Protein AF-0000000068752352 (afdb_homodimer)

Structure (mmCIF, N/CA/C/O backbone):
data_AF-0000000068752352-model_v1
#
loop_
_entity.id
_entity.type
_entity.pdbx_description
1 polymer '2-(3-amino-3-carboxypropyl)histidine synthase subunit 2'
#
loop_
_atom_site.group_PDB
_atom_site.id
_atom_site.type_symbol
_atom_site.label_atom_id
_atom_site.label_alt_id
_atom_site.label_comp_id
_atom_site.label_asym_id
_atom_site.label_entity_id
_atom_site.label_seq_id
_atom_site.pdbx_PDB_ins_code
_atom_site.Cartn_x
_atom_site.Cartn_y
_atom_site.Cartn_z
_atom_site.occupancy
_atom_site.B_iso_or_equiv
_atom_site.auth_seq_id
_atom_site.auth_comp_id
_atom_site.auth_asym_id
_atom_site.auth_atom_id
_atom_site.pdbx_PDB_model_num
ATOM 1 N N . MET A 1 1 ? 19.641 -20.203 23.953 1 21.56 1 MET A N 1
ATOM 2 C CA . MET A 1 1 ? 19.375 -21.297 23.031 1 21.56 1 MET A CA 1
ATOM 3 C C . MET A 1 1 ? 17.906 -21.281 22.594 1 21.56 1 MET A C 1
ATOM 5 O O . MET A 1 1 ? 17.484 -22.141 21.812 1 21.56 1 MET A O 1
ATOM 9 N N . GLU A 1 2 ? 16.922 -20.859 23.438 1 27.53 2 GLU A N 1
ATOM 10 C CA . GLU A 1 2 ? 15.484 -21.062 23.484 1 27.53 2 GLU A CA 1
ATOM 11 C C . GLU A 1 2 ? 14.797 -20.359 22.312 1 27.53 2 GLU A C 1
ATOM 13 O O . GLU A 1 2 ? 13.586 -20.5 22.125 1 27.53 2 GLU A O 1
ATOM 18 N N . SER A 1 3 ? 15.344 -19.219 21.859 1 33.84 3 SER A N 1
ATOM 19 C CA . SER A 1 3 ? 14.477 -18.312 21.094 1 33.84 3 SER A CA 1
ATOM 20 C C . SER A 1 3 ? 14.133 -18.906 19.734 1 33.84 3 SER A C 1
ATOM 22 O O . SER A 1 3 ? 13.82 -18.188 18.797 1 33.84 3 SER A O 1
ATOM 24 N N . MET A 1 4 ? 14.414 -20.188 19.562 1 35.41 4 MET A N 1
ATOM 25 C CA . MET A 1 4 ? 14.453 -20.953 18.328 1 35.41 4 MET A CA 1
ATOM 26 C C . MET A 1 4 ? 13.062 -21.062 17.703 1 35.41 4 MET A C 1
ATOM 28 O O . MET A 1 4 ? 12.93 -21.312 16.5 1 35.41 4 MET A O 1
ATOM 32 N N . PHE A 1 5 ? 12.086 -21.547 18.438 1 35.44 5 PHE A N 1
ATOM 33 C CA . PHE A 1 5 ? 10.867 -22.109 17.859 1 35.44 5 PHE A CA 1
ATOM 34 C C . PHE A 1 5 ? 9.789 -21.047 17.734 1 35.44 5 PHE A C 1
ATOM 36 O O . PHE A 1 5 ? 8.969 -20.875 18.641 1 35.44 5 PHE A O 1
ATOM 43 N N . SER A 1 6 ? 10.008 -19.984 17.031 1 40.5 6 SER A N 1
ATOM 44 C CA . SER A 1 6 ? 8.852 -19.109 16.828 1 40.5 6 SER A CA 1
ATOM 45 C C . SER A 1 6 ? 7.738 -19.844 16.094 1 40.5 6 SER A C 1
ATOM 47 O O . SER A 1 6 ? 7.996 -20.641 15.18 1 40.5 6 SER A O 1
ATOM 49 N N . SER A 1 7 ? 6.613 -19.969 16.688 1 42.12 7 SER A N 1
ATOM 50 C CA . SER A 1 7 ? 5.434 -20.562 16.062 1 42.12 7 SER A CA 1
ATOM 51 C C . SER A 1 7 ? 5.184 -19.984 14.68 1 42.12 7 SER A C 1
ATOM 53 O O . SER A 1 7 ? 5.652 -18.891 14.367 1 42.12 7 SER A O 1
ATOM 55 N N . PRO A 1 8 ? 4.695 -20.797 13.805 1 40.53 8 PRO A N 1
ATOM 56 C CA . PRO A 1 8 ? 4.395 -20.359 12.438 1 40.53 8 PRO A CA 1
ATOM 57 C C . PRO A 1 8 ? 3.645 -19.031 12.406 1 40.53 8 PRO A C 1
ATOM 59 O O . PRO A 1 8 ? 3.906 -18.188 11.539 1 40.53 8 PRO A O 1
ATOM 62 N N . ALA A 1 9 ? 2.736 -18.922 13.32 1 43.75 9 ALA A N 1
ATOM 63 C CA . ALA A 1 9 ? 2.023 -17.641 13.438 1 43.75 9 ALA A CA 1
ATOM 64 C C . ALA A 1 9 ? 2.984 -16.5 13.742 1 43.75 9 ALA A C 1
ATOM 66 O O . ALA A 1 9 ? 2.875 -15.422 13.164 1 43.75 9 ALA A O 1
ATOM 67 N N . GLU A 1 10 ? 3.801 -16.844 14.633 1 48.09 10 GLU A N 1
ATOM 68 C CA . GLU A 1 10 ? 4.82 -15.859 14.984 1 48.09 10 GLU A CA 1
ATOM 69 C C . GLU A 1 10 ? 5.758 -15.586 13.812 1 48.09 10 GLU A C 1
ATOM 71 O O . GLU A 1 10 ? 6.152 -14.445 13.57 1 48.09 10 GLU A O 1
ATOM 76 N N . ALA A 1 11 ? 5.977 -16.641 13.07 1 46.25 11 ALA A N 1
ATOM 77 C CA . ALA A 1 11 ? 6.832 -16.484 11.898 1 46.25 11 ALA A CA 1
ATOM 78 C C . ALA A 1 11 ? 6.152 -15.617 10.836 1 46.25 11 ALA A C 1
ATOM 80 O O . ALA A 1 11 ? 6.793 -14.766 10.219 1 46.25 11 ALA A O 1
ATOM 81 N N . ALA A 1 12 ? 4.883 -15.93 10.695 1 48.19 12 ALA A N 1
ATOM 82 C CA . ALA A 1 12 ? 4.113 -15.117 9.758 1 48.19 12 ALA A CA 1
ATOM 83 C C . ALA A 1 12 ? 4.07 -13.656 10.203 1 48.19 12 ALA A C 1
ATOM 85 O O . ALA A 1 12 ? 4.234 -12.75 9.391 1 48.19 12 ALA A O 1
ATOM 86 N N . LEU A 1 13 ? 3.867 -13.539 11.523 1 49.62 13 LEU A N 1
ATOM 87 C CA . LEU A 1 13 ? 3.873 -12.188 12.078 1 49.62 13 LEU A CA 1
ATOM 88 C C . LEU A 1 13 ? 5.242 -11.539 11.906 1 49.62 13 LEU A C 1
ATOM 90 O O . LEU A 1 13 ? 5.336 -10.344 11.617 1 49.62 13 LEU A O 1
ATOM 94 N N . GLN A 1 14 ? 6.188 -12.391 12.047 1 48.66 14 GLN A N 1
ATOM 95 C CA . GLN A 1 14 ? 7.551 -11.883 11.906 1 48.66 14 GLN A CA 1
ATOM 96 C C . GLN A 1 14 ? 7.848 -11.5 10.461 1 48.66 14 GLN A C 1
ATOM 98 O O . GLN A 1 14 ? 8.5 -10.484 10.203 1 48.66 14 GLN A O 1
ATOM 103 N N . ARG A 1 15 ? 7.414 -12.414 9.609 1 49.81 15 ARG A N 1
ATOM 104 C CA . ARG A 1 15 ? 7.574 -12.109 8.195 1 49.81 15 ARG A CA 1
ATOM 105 C C . ARG A 1 15 ? 6.824 -10.836 7.824 1 49.81 15 ARG A C 1
ATOM 107 O O . ARG A 1 15 ? 7.344 -9.992 7.094 1 49.81 15 ARG A O 1
ATOM 114 N N . GLU A 1 16 ? 5.637 -10.883 8.375 1 53.34 16 GLU A N 1
ATOM 115 C CA . GLU A 1 16 ? 4.82 -9.695 8.133 1 53.34 16 GLU A CA 1
ATOM 116 C C . GLU A 1 16 ? 5.48 -8.445 8.703 1 53.34 16 GLU A C 1
ATOM 118 O O . GLU A 1 16 ? 5.312 -7.348 8.164 1 53.34 16 GLU A O 1
ATOM 123 N N . ALA A 1 17 ? 6.34 -8.891 9.68 1 54.5 17 ALA A N 1
ATOM 124 C CA . ALA A 1 17 ? 6.977 -7.754 10.352 1 54.5 17 ALA A CA 1
ATOM 125 C C . ALA A 1 17 ? 8.242 -7.328 9.617 1 54.5 17 ALA A C 1
ATOM 127 O O . ALA A 1 17 ? 8.844 -6.301 9.953 1 54.5 17 ALA A O 1
ATOM 128 N N . GLY A 1 18 ? 8.609 -8.039 8.477 1 59.03 18 GLY A N 1
ATOM 129 C CA . GLY A 1 18 ? 9.789 -7.68 7.699 1 59.03 18 GLY A CA 1
ATOM 130 C C . GLY A 1 18 ? 11.086 -8.102 8.359 1 59.03 18 GLY A C 1
ATOM 131 O O . GLY A 1 18 ? 12.094 -7.395 8.273 1 59.03 18 GLY A O 1
ATOM 132 N N . VAL A 1 19 ? 11.102 -9.188 9.047 1 64.06 19 VAL A N 1
ATOM 133 C CA . VAL A 1 19 ? 12.289 -9.633 9.766 1 64.06 19 VAL A CA 1
ATOM 134 C C . VAL A 1 19 ? 13.375 -10.047 8.773 1 64.06 19 VAL A C 1
ATOM 136 O O . VAL A 1 19 ? 13.086 -10.727 7.781 1 64.06 19 VAL A O 1
ATOM 139 N N . PRO A 1 20 ? 14.516 -9.523 9.055 1 68.75 20 PRO A N 1
ATOM 140 C CA . PRO A 1 20 ? 15.625 -9.773 8.133 1 68.75 20 PRO A CA 1
ATOM 141 C C . PRO A 1 20 ? 15.906 -11.258 7.922 1 68.75 20 PRO A C 1
ATOM 143 O O . PRO A 1 20 ? 15.867 -12.039 8.875 1 68.75 20 PRO A O 1
ATOM 146 N N . GLY A 1 21 ? 15.93 -11.695 6.691 1 72.62 21 GLY A N 1
ATOM 147 C CA . GLY A 1 21 ? 16.359 -13.039 6.34 1 72.62 21 GLY A CA 1
ATOM 148 C C . GLY A 1 21 ? 17.859 -13.219 6.367 1 72.62 21 GLY A C 1
ATOM 149 O O . GLY A 1 21 ? 18.594 -12.32 6.797 1 72.62 21 GLY A O 1
ATOM 150 N N . LEU A 1 22 ? 18.328 -14.453 6.066 1 77.62 22 LEU A N 1
ATOM 151 C CA . LEU A 1 22 ? 19.766 -14.734 5.973 1 77.62 22 LEU A CA 1
ATOM 152 C C . LEU A 1 22 ? 20.391 -13.961 4.816 1 77.62 22 LEU A C 1
ATOM 154 O O . LEU A 1 22 ? 19.828 -13.906 3.721 1 77.62 22 LEU A O 1
ATOM 158 N N . LEU A 1 23 ? 21.469 -13.367 5.113 1 89.38 23 LEU A N 1
ATOM 159 C CA . LEU A 1 23 ? 22.172 -12.578 4.102 1 89.38 23 LEU A CA 1
ATOM 160 C C . LEU A 1 23 ? 22.969 -13.484 3.166 1 89.38 23 LEU A C 1
ATOM 162 O O . LEU A 1 23 ? 23.562 -14.469 3.607 1 89.38 23 LEU A O 1
ATOM 166 N N . THR A 1 24 ? 22.969 -13.148 1.933 1 92.31 24 THR A N 1
ATOM 167 C CA . THR A 1 24 ? 23.797 -13.828 0.951 1 92.31 24 THR A CA 1
ATOM 168 C C . THR A 1 24 ? 25.234 -13.328 1.021 1 92.31 24 THR A C 1
ATOM 170 O O . THR A 1 24 ? 25.484 -12.117 0.984 1 92.31 24 THR A O 1
ATOM 173 N N . PRO A 1 25 ? 26.203 -14.297 1.158 1 92.69 25 PRO A N 1
ATOM 174 C CA . PRO A 1 25 ? 27.609 -13.867 1.105 1 92.69 25 PRO A CA 1
ATOM 175 C C . PRO A 1 25 ? 27.938 -13.102 -0.175 1 92.69 25 PRO A C 1
ATOM 177 O O . PRO A 1 25 ? 27.438 -13.445 -1.25 1 92.69 25 PRO A O 1
ATOM 180 N N . LEU A 1 26 ? 28.812 -12.156 -0.07 1 91.62 26 LEU A N 1
ATOM 181 C CA . LEU A 1 26 ? 29.125 -11.219 -1.146 1 91.62 26 LEU A CA 1
ATOM 182 C C . LEU A 1 26 ? 29.609 -11.953 -2.389 1 91.62 26 LEU A C 1
ATOM 184 O O . LEU A 1 26 ? 29.172 -11.656 -3.504 1 91.62 26 LEU A O 1
ATOM 188 N N . PRO A 1 27 ? 30.406 -12.969 -2.201 1 93.19 27 PRO A N 1
ATOM 189 C CA . PRO A 1 27 ? 30.906 -13.656 -3.389 1 93.19 27 PRO A CA 1
ATOM 190 C C . PRO A 1 27 ? 29.828 -14.43 -4.133 1 93.19 27 PRO A C 1
ATOM 192 O O . PRO A 1 27 ? 29.984 -14.75 -5.312 1 93.19 27 PRO A O 1
ATOM 195 N N . ASP A 1 28 ? 28.734 -14.68 -3.498 1 94.94 28 ASP A N 1
ATOM 196 C CA . ASP A 1 28 ? 27.688 -15.508 -4.09 1 94.94 28 ASP A CA 1
ATOM 197 C C . ASP A 1 28 ? 26.578 -14.641 -4.68 1 94.94 28 ASP A C 1
ATOM 199 O O . ASP A 1 28 ? 25.641 -15.156 -5.309 1 94.94 28 ASP A O 1
ATOM 203 N N . LEU A 1 29 ? 26.609 -13.352 -4.527 1 95.5 29 LEU A N 1
ATOM 204 C CA . LEU A 1 29 ? 25.531 -12.445 -4.918 1 95.5 29 LEU A CA 1
ATOM 205 C C . LEU A 1 29 ? 25.266 -12.531 -6.418 1 95.5 29 LEU A C 1
ATOM 207 O O . LEU A 1 29 ? 24.125 -12.594 -6.848 1 95.5 29 LEU A O 1
ATOM 211 N N . ASP A 1 30 ? 26.359 -12.633 -7.18 1 96.06 30 ASP A N 1
ATOM 212 C CA . ASP A 1 30 ? 26.219 -12.648 -8.633 1 96.06 30 ASP A CA 1
ATOM 213 C C . ASP A 1 30 ? 25.453 -13.891 -9.102 1 96.06 30 ASP A C 1
ATOM 215 O O . ASP A 1 30 ? 24.594 -13.797 -9.969 1 96.06 30 ASP A O 1
ATOM 219 N N . ARG A 1 31 ? 25.797 -14.938 -8.523 1 94.62 31 ARG A N 1
ATOM 220 C CA . ARG A 1 31 ? 25.172 -16.203 -8.906 1 94.62 31 ARG A CA 1
ATOM 221 C C . ARG A 1 31 ? 23.719 -16.25 -8.422 1 94.62 31 ARG A C 1
ATOM 223 O O . ARG A 1 31 ? 22.812 -16.547 -9.203 1 94.62 31 ARG A O 1
ATOM 230 N N . VAL A 1 32 ? 23.469 -15.891 -7.172 1 94.75 32 VAL A N 1
ATOM 231 C CA . VAL A 1 32 ? 22.172 -16.031 -6.523 1 94.75 32 VAL A CA 1
ATOM 232 C C . VAL A 1 32 ? 21.156 -15.094 -7.172 1 94.75 32 VAL A C 1
ATOM 234 O O . VAL A 1 32 ? 20 -15.469 -7.391 1 94.75 32 VAL A O 1
ATOM 237 N N . TYR A 1 33 ? 21.656 -13.922 -7.555 1 97.38 33 TYR A N 1
ATOM 238 C CA . TYR A 1 33 ? 20.75 -12.914 -8.094 1 97.38 33 TYR A CA 1
ATOM 239 C C . TYR A 1 33 ? 20.906 -12.781 -9.602 1 97.38 33 TYR A C 1
ATOM 241 O O . TYR A 1 33 ? 20.312 -11.891 -10.219 1 97.38 33 TYR A O 1
ATOM 249 N N . GLU A 1 34 ? 21.703 -13.633 -10.234 1 97.31 34 GLU A N 1
ATOM 250 C CA . GLU A 1 34 ? 21.906 -13.648 -11.688 1 97.31 34 GLU A CA 1
ATOM 251 C C . GLU A 1 34 ? 22.25 -12.258 -12.211 1 97.31 34 GLU A C 1
ATOM 253 O O . GLU A 1 34 ? 21.656 -11.789 -13.18 1 97.31 34 GLU A O 1
ATOM 258 N N . LEU A 1 35 ? 23.188 -11.641 -11.602 1 98.06 35 LEU A N 1
ATOM 259 C CA . LEU A 1 35 ? 23.438 -10.227 -11.828 1 98.06 35 LEU A CA 1
ATOM 260 C C . LEU A 1 35 ? 23.969 -9.984 -13.234 1 98.06 35 LEU A C 1
ATOM 262 O O . LEU A 1 35 ? 23.703 -8.945 -13.844 1 98.06 35 LEU A O 1
ATOM 266 N N . GLU A 1 36 ? 24.703 -10.922 -13.852 1 97.38 36 GLU A N 1
ATOM 267 C CA . GLU A 1 36 ? 25.188 -10.766 -15.219 1 97.38 36 GLU A CA 1
ATOM 268 C C . GLU A 1 36 ? 24.016 -10.703 -16.203 1 97.38 36 GLU A C 1
ATOM 270 O O . GLU A 1 36 ? 23.984 -9.844 -17.078 1 97.38 36 GLU A O 1
ATOM 275 N N . ARG A 1 37 ? 23.109 -11.586 -16.031 1 97 37 ARG A N 1
ATOM 276 C CA . ARG A 1 37 ? 21.938 -11.617 -16.891 1 97 37 ARG A CA 1
ATOM 277 C C . ARG A 1 37 ? 21.094 -10.352 -16.719 1 97 37 ARG A C 1
ATOM 279 O O . ARG A 1 37 ? 20.641 -9.758 -17.703 1 97 37 ARG A O 1
ATOM 286 N N . VAL A 1 38 ? 20.891 -9.977 -15.477 1 97.75 38 VAL A N 1
ATOM 287 C CA . VAL A 1 38 ? 20.094 -8.789 -15.156 1 97.75 38 VAL A CA 1
ATOM 288 C C . VAL A 1 38 ? 20.75 -7.547 -15.742 1 97.75 38 VAL A C 1
ATOM 290 O O . VAL A 1 38 ? 20.078 -6.707 -16.344 1 97.75 38 VAL A O 1
ATOM 293 N N . ALA A 1 39 ? 22.062 -7.484 -15.594 1 98.06 39 ALA A N 1
ATOM 294 C CA . ALA A 1 39 ? 22.797 -6.352 -16.156 1 98.06 39 ALA A CA 1
ATOM 295 C C . ALA A 1 39 ? 22.641 -6.297 -17.672 1 98.06 39 ALA A C 1
ATOM 297 O O . ALA A 1 39 ? 22.484 -5.215 -18.25 1 98.06 39 ALA A O 1
ATOM 298 N N . GLY A 1 40 ? 22.734 -7.434 -18.297 1 97.38 40 GLY A N 1
ATOM 299 C CA . GLY A 1 40 ? 22.516 -7.492 -19.734 1 97.38 40 GLY A CA 1
ATOM 300 C C . GLY A 1 40 ? 21.141 -6.996 -20.141 1 97.38 40 GLY A C 1
ATOM 301 O O . GLY A 1 40 ? 21.016 -6.23 -21.109 1 97.38 40 GLY A O 1
ATOM 302 N N . PHE A 1 41 ? 20.141 -7.344 -19.422 1 96.06 41 PHE A N 1
ATOM 303 C CA . PHE A 1 41 ? 18.766 -6.914 -19.641 1 96.06 41 PHE A CA 1
ATOM 304 C C . PHE A 1 41 ? 18.656 -5.395 -19.562 1 96.06 41 PHE A C 1
ATOM 306 O O . PHE A 1 41 ? 18.047 -4.762 -20.422 1 96.06 41 PHE A O 1
ATOM 313 N N . ILE A 1 42 ? 19.25 -4.816 -18.547 1 97.38 42 ILE A N 1
ATOM 314 C CA . ILE A 1 42 ? 19.203 -3.381 -18.297 1 97.38 42 ILE A CA 1
ATOM 315 C C . ILE A 1 42 ? 19.938 -2.641 -19.422 1 97.38 42 ILE A C 1
ATOM 317 O O . ILE A 1 42 ? 19.422 -1.654 -19.953 1 97.38 42 ILE A O 1
ATOM 321 N N . ARG A 1 43 ? 21.062 -3.127 -19.844 1 96.88 43 ARG A N 1
ATOM 322 C CA . ARG A 1 43 ? 21.875 -2.496 -20.875 1 96.88 43 ARG A CA 1
ATOM 323 C C . ARG A 1 43 ? 21.188 -2.566 -22.234 1 96.88 43 ARG A C 1
ATOM 325 O O . ARG A 1 43 ? 21.188 -1.59 -22.984 1 96.88 43 ARG A O 1
ATOM 332 N N . ASP A 1 44 ? 20.609 -3.686 -22.5 1 95.31 44 ASP A N 1
ATOM 333 C CA . ASP A 1 44 ? 19.922 -3.879 -23.781 1 95.31 44 ASP A CA 1
ATOM 334 C C . ASP A 1 44 ? 18.766 -2.9 -23.938 1 95.31 44 ASP A C 1
ATOM 336 O O . ASP A 1 44 ? 18.5 -2.414 -25.031 1 95.31 44 ASP A O 1
ATOM 340 N N . LEU A 1 45 ? 18.125 -2.57 -22.828 1 93.94 45 LEU A N 1
ATOM 341 C CA . LEU A 1 45 ? 16.984 -1.671 -22.844 1 93.94 45 LEU A CA 1
ATOM 342 C C . LEU A 1 45 ? 17.422 -0.215 -22.781 1 93.94 45 LEU A C 1
ATOM 344 O O . LEU A 1 45 ? 16.656 0.692 -23.094 1 93.94 45 LEU A O 1
ATOM 348 N N . GLY A 1 46 ? 18.625 -0.031 -22.281 1 95.19 46 GLY A N 1
ATOM 349 C CA . GLY A 1 46 ? 19.141 1.325 -22.141 1 95.19 46 GLY A CA 1
ATOM 350 C C . GLY A 1 46 ? 18.438 2.107 -21.047 1 95.19 46 GLY A C 1
ATOM 351 O O . GLY A 1 46 ? 18.172 3.303 -21.203 1 95.19 46 GLY A O 1
ATOM 352 N N . CYS A 1 47 ? 18.109 1.437 -19.984 1 94.75 47 CYS A N 1
ATOM 353 C CA . CYS A 1 47 ? 17.375 2.064 -18.891 1 94.75 47 CYS A CA 1
ATOM 354 C C . CYS A 1 47 ? 18.297 2.893 -18.016 1 94.75 47 CYS A C 1
ATOM 356 O O . CYS A 1 47 ? 19.391 2.443 -17.656 1 94.75 47 CYS A O 1
ATOM 358 N N . GLU A 1 48 ? 17.844 4.035 -17.656 1 95.31 48 GLU A N 1
ATOM 359 C CA . GLU A 1 48 ? 18.594 4.887 -16.734 1 95.31 48 GLU A CA 1
ATOM 360 C C . GLU A 1 48 ? 18.156 4.676 -15.297 1 95.31 48 GLU A C 1
ATOM 362 O O . GLU A 1 48 ? 18.922 4.898 -14.367 1 95.31 48 GLU A O 1
ATOM 367 N N . ARG A 1 49 ? 16.953 4.309 -15.172 1 95.31 49 ARG A N 1
ATOM 368 C CA . ARG A 1 49 ? 16.344 4.078 -13.867 1 95.31 49 ARG A CA 1
ATOM 369 C C . ARG A 1 49 ? 15.672 2.715 -13.805 1 95.31 49 ARG A C 1
ATOM 371 O O . ARG A 1 49 ? 14.828 2.396 -14.648 1 95.31 49 ARG A O 1
ATOM 378 N N . VAL A 1 50 ? 16.062 1.978 -12.797 1 97.56 50 VAL A N 1
ATOM 379 C CA . VAL A 1 50 ? 15.57 0.608 -12.711 1 97.56 50 VAL A CA 1
ATOM 380 C C . VAL A 1 50 ? 15.055 0.334 -11.305 1 97.56 50 VAL A C 1
ATOM 382 O O . VAL A 1 50 ? 15.695 0.702 -10.312 1 97.56 50 VAL A O 1
ATOM 385 N N . ALA A 1 51 ? 13.875 -0.276 -11.211 1 97.31 51 ALA A N 1
ATOM 386 C CA . ALA A 1 51 ? 13.328 -0.689 -9.922 1 97.31 51 ALA A CA 1
ATOM 387 C C . ALA A 1 51 ? 13.719 -2.127 -9.594 1 97.31 51 ALA A C 1
ATOM 389 O O . ALA A 1 51 ? 13.641 -3.01 -10.453 1 97.31 51 ALA A O 1
ATOM 390 N N . LEU A 1 52 ? 14.219 -2.305 -8.398 1 98.19 52 LEU A N 1
ATOM 391 C CA . LEU A 1 52 ? 14.523 -3.629 -7.871 1 98.19 52 LEU A CA 1
ATOM 392 C C . LEU A 1 52 ? 13.516 -4.027 -6.797 1 98.19 52 LEU A C 1
ATOM 394 O O . LEU A 1 52 ? 13.484 -3.428 -5.719 1 98.19 52 LEU A O 1
ATOM 398 N N . GLN A 1 53 ? 12.719 -5.004 -7.082 1 96.81 53 GLN A N 1
ATOM 399 C CA . GLN A 1 53 ? 11.68 -5.434 -6.141 1 96.81 53 GLN A CA 1
ATOM 400 C C . GLN A 1 53 ? 12.125 -6.672 -5.367 1 96.81 53 GLN A C 1
ATOM 402 O O . GLN A 1 53 ? 12.508 -7.68 -5.965 1 96.81 53 GLN A O 1
ATOM 407 N N . PHE A 1 54 ? 12.047 -6.57 -4.039 1 95.38 54 PHE A N 1
ATOM 408 C CA . PHE A 1 54 ? 12.461 -7.656 -3.162 1 95.38 54 PHE A CA 1
ATOM 409 C C . PHE A 1 54 ? 11.328 -8.07 -2.236 1 95.38 54 PHE A C 1
ATOM 411 O O . PHE A 1 54 ? 10.578 -7.223 -1.738 1 95.38 54 PHE A O 1
ATOM 418 N N . PRO A 1 55 ? 11.18 -9.375 -2.045 1 92.25 55 PRO A N 1
ATOM 419 C CA . PRO A 1 55 ? 10.375 -9.789 -0.898 1 92.25 55 PRO A CA 1
ATOM 420 C C . PRO A 1 55 ? 11.055 -9.5 0.438 1 92.25 55 PRO A C 1
ATOM 422 O O . PRO A 1 55 ? 12.25 -9.195 0.473 1 92.25 55 PRO A O 1
ATOM 425 N N . ASP A 1 56 ? 10.344 -9.586 1.494 1 88.06 56 ASP A N 1
ATOM 426 C CA . ASP A 1 56 ? 10.852 -9.266 2.822 1 88.06 56 ASP A CA 1
ATOM 427 C C . ASP A 1 56 ? 12.094 -10.094 3.152 1 88.06 56 ASP A C 1
ATOM 429 O O . ASP A 1 56 ? 13.07 -9.57 3.688 1 88.06 56 ASP A O 1
ATOM 433 N N . GLN A 1 57 ? 12.133 -11.336 2.727 1 88.06 57 GLN A N 1
ATOM 434 C CA . GLN A 1 57 ? 13.188 -12.273 3.105 1 88.06 57 GLN A CA 1
ATOM 435 C C . GLN A 1 57 ? 14.5 -11.945 2.404 1 88.06 57 GLN A C 1
ATOM 437 O O . GLN A 1 57 ? 15.562 -12.391 2.826 1 88.06 57 GLN A O 1
ATOM 442 N N . LEU A 1 58 ? 14.375 -11.148 1.363 1 92.69 58 LEU A N 1
ATOM 443 C CA . LEU A 1 58 ? 15.578 -10.859 0.586 1 92.69 58 LEU A CA 1
ATOM 444 C C . LEU A 1 58 ? 15.969 -9.391 0.716 1 92.69 58 LEU A C 1
ATOM 446 O O . LEU A 1 58 ? 16.922 -8.938 0.081 1 92.69 58 LEU A O 1
ATOM 450 N N . LEU A 1 59 ? 15.281 -8.625 1.53 1 92.69 59 LEU A N 1
ATOM 451 C CA . LEU A 1 59 ? 15.508 -7.191 1.649 1 92.69 59 LEU A CA 1
ATOM 452 C C . LEU A 1 59 ? 16.906 -6.902 2.172 1 92.69 59 LEU A C 1
ATOM 454 O O . LEU A 1 59 ? 17.5 -5.875 1.83 1 92.69 59 LEU A O 1
ATOM 458 N N . GLY A 1 60 ? 17.438 -7.816 2.922 1 92.56 60 GLY A N 1
ATOM 459 C CA . GLY A 1 60 ? 18.766 -7.633 3.484 1 92.56 60 GLY A CA 1
ATOM 460 C C . GLY A 1 60 ? 19.844 -7.547 2.43 1 92.56 60 GLY A C 1
ATOM 461 O O . GLY A 1 60 ? 20.891 -6.922 2.65 1 92.56 60 GLY A O 1
ATOM 462 N N . ASP A 1 61 ? 19.641 -8.109 1.274 1 95.38 61 ASP A N 1
ATOM 463 C CA . ASP A 1 61 ? 20.625 -8.141 0.201 1 95.38 61 ASP A CA 1
ATOM 464 C C . ASP A 1 61 ? 20.438 -6.969 -0.759 1 95.38 61 ASP A C 1
ATOM 466 O O . ASP A 1 61 ? 21.219 -6.773 -1.682 1 95.38 61 ASP A O 1
ATOM 470 N N . ALA A 1 62 ? 19.406 -6.18 -0.574 1 95.94 62 ALA A N 1
ATOM 471 C CA . ALA A 1 62 ? 18.938 -5.223 -1.571 1 95.94 62 ALA A CA 1
ATOM 472 C C . ALA A 1 62 ? 20 -4.172 -1.868 1 95.94 62 ALA A C 1
ATOM 474 O O . ALA A 1 62 ? 20.266 -3.861 -3.031 1 95.94 62 ALA A O 1
ATOM 475 N N . VAL A 1 63 ? 20.625 -3.701 -0.841 1 94.12 63 VAL A N 1
ATOM 476 C CA . VAL A 1 63 ? 21.594 -2.631 -1.014 1 94.12 63 VAL A CA 1
ATOM 477 C C . VAL A 1 63 ? 22.812 -3.158 -1.771 1 94.12 63 VAL A C 1
ATOM 479 O O . VAL A 1 63 ? 23.312 -2.508 -2.695 1 94.12 63 VAL A O 1
ATOM 482 N N . ALA A 1 64 ? 23.281 -4.32 -1.364 1 94.81 64 ALA A N 1
ATOM 483 C CA . ALA A 1 64 ? 24.438 -4.914 -2.027 1 94.81 64 ALA A CA 1
ATOM 484 C C . ALA A 1 64 ? 24.141 -5.191 -3.5 1 94.81 64 ALA A C 1
ATOM 486 O O . ALA A 1 64 ? 24.984 -4.922 -4.367 1 94.81 64 ALA A O 1
ATOM 487 N N . VAL A 1 65 ? 22.984 -5.688 -3.799 1 97.25 65 VAL A N 1
ATOM 488 C CA . VAL A 1 65 ? 22.578 -5.988 -5.168 1 97.25 65 VAL A CA 1
ATOM 489 C C . VAL A 1 65 ? 22.469 -4.691 -5.969 1 97.25 65 VAL A C 1
ATOM 491 O O . VAL A 1 65 ? 22.969 -4.605 -7.094 1 97.25 65 VAL A O 1
ATOM 494 N N . ALA A 1 66 ? 21.828 -3.695 -5.391 1 96.62 66 ALA A N 1
ATOM 495 C CA . ALA A 1 66 ? 21.672 -2.4 -6.047 1 96.62 66 ALA A CA 1
ATOM 496 C C . ALA A 1 66 ? 23.031 -1.783 -6.375 1 96.62 66 ALA A C 1
ATOM 498 O O . ALA A 1 66 ? 23.25 -1.293 -7.484 1 96.62 66 ALA A O 1
ATOM 499 N N . ALA A 1 67 ? 23.906 -1.833 -5.41 1 94.12 67 ALA A N 1
ATOM 500 C CA . ALA A 1 67 ? 25.234 -1.259 -5.594 1 94.12 67 ALA A CA 1
ATOM 501 C C . ALA A 1 67 ? 25.969 -1.939 -6.746 1 94.12 67 ALA A C 1
ATOM 503 O O . ALA A 1 67 ? 26.578 -1.269 -7.59 1 94.12 67 ALA A O 1
ATOM 504 N N . ARG A 1 68 ? 25.922 -3.268 -6.781 1 96.38 68 ARG A N 1
ATOM 505 C CA . ARG A 1 68 ? 26.594 -4.031 -7.832 1 96.38 68 ARG A CA 1
ATOM 506 C C . ARG A 1 68 ? 26.016 -3.703 -9.203 1 96.38 68 ARG A C 1
ATOM 508 O O . ARG A 1 68 ? 26.75 -3.541 -10.172 1 96.38 68 ARG A O 1
ATOM 515 N N . LEU A 1 69 ? 24.719 -3.578 -9.289 1 97.62 69 LEU A N 1
ATOM 516 C CA . LEU A 1 69 ? 24.062 -3.301 -10.562 1 97.62 69 LEU A CA 1
ATOM 517 C C . LEU A 1 69 ? 24.344 -1.874 -11.023 1 97.62 69 LEU A C 1
ATOM 519 O O . LEU A 1 69 ? 24.516 -1.623 -12.219 1 97.62 69 LEU A O 1
ATOM 523 N N . GLU A 1 70 ? 24.375 -0.952 -10.062 1 95.75 70 GLU A N 1
ATOM 524 C CA . GLU A 1 70 ? 24.703 0.426 -10.414 1 95.75 70 GLU A CA 1
ATOM 525 C C . GLU A 1 70 ? 26.125 0.528 -10.961 1 95.75 70 GLU A C 1
ATOM 527 O O . GLU A 1 70 ? 26.375 1.227 -11.945 1 95.75 70 GLU A O 1
ATOM 532 N N . GLU A 1 71 ? 26.984 -0.153 -10.359 1 94.56 71 GLU A N 1
ATOM 533 C CA . GLU A 1 71 ? 28.375 -0.153 -10.789 1 94.56 71 GLU A CA 1
ATOM 534 C C . GLU A 1 71 ? 28.531 -0.75 -12.18 1 94.56 71 GLU A C 1
ATOM 536 O O . GLU A 1 71 ? 29.266 -0.224 -13.016 1 94.56 71 GLU A O 1
ATOM 541 N N . THR A 1 72 ? 27.828 -1.78 -12.422 1 96.12 72 THR A N 1
ATOM 542 C CA . THR A 1 72 ? 28 -2.539 -13.656 1 96.12 72 THR A CA 1
ATOM 543 C C . THR A 1 72 ? 27.25 -1.874 -14.805 1 96.12 72 THR A C 1
ATOM 545 O O . THR A 1 72 ? 27.703 -1.917 -15.953 1 96.12 72 THR A O 1
ATOM 548 N N . THR A 1 73 ? 26.125 -1.177 -14.555 1 97.06 73 THR A N 1
ATOM 549 C CA . THR A 1 73 ? 25.281 -0.695 -15.641 1 97.06 73 THR A CA 1
ATOM 550 C C . THR A 1 73 ? 25.312 0.829 -15.719 1 97.06 73 THR A C 1
ATOM 552 O O . THR A 1 73 ? 24.969 1.409 -16.75 1 97.06 73 THR A O 1
ATOM 555 N N . GLY A 1 74 ? 25.625 1.468 -14.594 1 94.88 74 GLY A N 1
ATOM 556 C CA . GLY A 1 74 ? 25.562 2.92 -14.531 1 94.88 74 GLY A CA 1
ATOM 557 C C . GLY A 1 74 ? 24.172 3.449 -14.289 1 94.88 74 GLY A C 1
ATOM 558 O O . GLY A 1 74 ? 23.969 4.652 -14.109 1 94.88 74 GLY A O 1
ATOM 559 N N . SER A 1 75 ? 23.219 2.6 -14.289 1 95.94 75 SER A N 1
ATOM 560 C CA . SER A 1 75 ? 21.828 2.988 -14.07 1 95.94 75 SER A CA 1
ATOM 561 C C . SER A 1 75 ? 21.547 3.215 -12.594 1 95.94 75 SER A C 1
ATOM 563 O O . SER A 1 75 ? 22.203 2.627 -11.727 1 95.94 75 SER A O 1
ATOM 565 N N . LYS A 1 76 ? 20.578 4.051 -12.273 1 92.88 76 LYS A N 1
ATOM 566 C CA . LYS A 1 76 ? 20.156 4.273 -10.898 1 92.88 76 LYS A CA 1
ATOM 567 C C . LYS A 1 76 ? 19.125 3.236 -10.461 1 92.88 76 LYS A C 1
ATOM 569 O O . LYS A 1 76 ? 18.234 2.889 -11.234 1 92.88 76 LYS A O 1
ATOM 574 N N . MET A 1 77 ? 19.391 2.773 -9.258 1 96 77 MET A N 1
ATOM 575 C CA . MET A 1 77 ? 18.516 1.71 -8.75 1 96 77 MET A CA 1
ATOM 576 C C . MET A 1 77 ? 17.562 2.242 -7.691 1 96 77 MET A C 1
ATOM 578 O O . MET A 1 77 ? 17.938 3.078 -6.867 1 96 77 MET A O 1
ATOM 582 N N . PHE A 1 78 ? 16.359 1.747 -7.75 1 95.06 78 PHE A N 1
ATOM 583 C CA . PHE A 1 78 ? 15.328 2.012 -6.758 1 95.06 78 PHE A CA 1
ATOM 584 C C . PHE A 1 78 ? 14.844 0.714 -6.121 1 95.06 78 PHE A C 1
ATOM 586 O O . PHE A 1 78 ? 14.422 -0.207 -6.82 1 95.06 78 PHE A O 1
ATOM 593 N N . ILE A 1 79 ? 14.883 0.67 -4.84 1 96.12 79 ILE A N 1
ATOM 594 C CA . ILE A 1 79 ? 14.539 -0.565 -4.145 1 96.12 79 ILE A CA 1
ATOM 595 C C . ILE A 1 79 ? 13.07 -0.53 -3.73 1 96.12 79 ILE A C 1
ATOM 597 O O . ILE A 1 79 ? 12.641 0.385 -3.023 1 96.12 79 ILE A O 1
ATOM 601 N N . LEU A 1 80 ? 12.312 -1.468 -4.18 1 94.75 80 LEU A N 1
ATOM 602 C CA . LEU A 1 80 ? 10.914 -1.67 -3.801 1 94.75 80 LEU A CA 1
ATOM 603 C C . LEU A 1 80 ? 10.781 -2.848 -2.842 1 94.75 80 LEU A C 1
ATOM 605 O O . LEU A 1 80 ? 11.258 -3.947 -3.129 1 94.75 80 LEU A O 1
ATOM 609 N N . GLY A 1 81 ? 10.172 -2.625 -1.722 1 91.56 81 GLY A N 1
ATOM 610 C CA . GLY A 1 81 ? 9.977 -3.672 -0.731 1 91.56 81 GLY A CA 1
ATOM 611 C C . GLY A 1 81 ? 8.625 -3.594 -0.04 1 91.56 81 GLY A C 1
ATOM 612 O O . GLY A 1 81 ? 8.484 -4.016 1.11 1 91.56 81 GLY A O 1
ATOM 613 N N . ASP A 1 82 ? 7.645 -2.924 -0.703 1 83.31 82 ASP A N 1
ATOM 614 C CA . ASP A 1 82 ? 6.289 -2.869 -0.158 1 83.31 82 ASP A CA 1
ATOM 615 C C . ASP A 1 82 ? 5.566 -4.203 -0.348 1 83.31 82 ASP A C 1
ATOM 617 O O . ASP A 1 82 ? 5.363 -4.648 -1.479 1 83.31 82 ASP A O 1
ATOM 621 N N . THR A 1 83 ? 5.145 -4.77 0.737 1 76.06 83 THR A N 1
ATOM 622 C CA . THR A 1 83 ? 4.527 -6.09 0.659 1 76.06 83 THR A CA 1
ATOM 623 C C . THR A 1 83 ? 3.084 -6.039 1.154 1 76.06 83 THR A C 1
ATOM 625 O O . THR A 1 83 ? 2.549 -7.043 1.628 1 76.06 83 THR A O 1
ATOM 628 N N . ALA A 1 84 ? 2.455 -4.852 1.039 1 72 84 ALA A N 1
ATOM 629 C CA . ALA A 1 84 ? 1.076 -4.68 1.488 1 72 84 ALA A CA 1
ATOM 630 C C . ALA A 1 84 ? 0.141 -5.648 0.77 1 72 84 ALA A C 1
ATOM 632 O O . ALA A 1 84 ? -0.812 -6.156 1.365 1 72 84 ALA A O 1
ATOM 633 N N . TYR A 1 85 ? 0.417 -5.941 -0.418 1 71.25 85 TYR A N 1
ATOM 634 C CA . TYR A 1 85 ? -0.419 -6.836 -1.209 1 71.25 85 TYR A CA 1
ATOM 635 C C . TYR A 1 85 ? 0.334 -8.117 -1.565 1 71.25 85 TYR A C 1
ATOM 637 O O . TYR A 1 85 ? 0.04 -8.75 -2.578 1 71.25 85 TYR A O 1
ATOM 645 N N . GLY A 1 86 ? 1.39 -8.414 -0.783 1 77.69 86 GLY A N 1
ATOM 646 C CA . GLY A 1 86 ? 2.252 -9.547 -1.096 1 77.69 86 GLY A CA 1
ATOM 647 C C . GLY A 1 86 ? 3.471 -9.156 -1.912 1 77.69 86 GLY A C 1
ATOM 648 O O . GLY A 1 86 ? 3.631 -7.992 -2.281 1 77.69 86 GLY A O 1
ATOM 649 N N . SER A 1 87 ? 4.312 -10.117 -2.133 1 85.94 87 SER A N 1
ATOM 650 C CA . SER A 1 87 ? 5.551 -9.789 -2.836 1 85.94 87 SER A CA 1
ATOM 651 C C . SER A 1 87 ? 5.652 -10.547 -4.156 1 85.94 87 SER A C 1
ATOM 653 O O . SER A 1 87 ? 6.613 -10.367 -4.906 1 85.94 87 SER A O 1
ATOM 655 N N . CYS A 1 88 ? 4.676 -11.312 -4.484 1 91.19 88 CYS A N 1
ATOM 656 C CA . CYS A 1 88 ? 4.766 -12.141 -5.68 1 91.19 88 CYS A CA 1
ATOM 657 C C . CYS A 1 88 ? 4.344 -11.359 -6.918 1 91.19 88 CYS A C 1
ATOM 659 O O . CYS A 1 88 ? 4.742 -11.688 -8.039 1 91.19 88 CYS A O 1
ATOM 661 N N . CYS A 1 89 ? 3.49 -10.344 -6.734 1 91.81 89 CYS A N 1
ATOM 662 C CA . CYS A 1 89 ? 3.074 -9.508 -7.859 1 91.81 89 CYS A CA 1
ATOM 663 C C . CYS A 1 89 ? 4.129 -8.453 -8.18 1 91.81 89 CYS A C 1
ATOM 665 O O . CYS A 1 89 ? 4.812 -7.965 -7.277 1 91.81 89 CYS A O 1
ATOM 667 N N . MET A 1 90 ? 4.188 -8.141 -9.453 1 91.62 90 MET A N 1
ATOM 668 C CA . MET A 1 90 ? 5.035 -7.012 -9.836 1 91.62 90 MET A CA 1
ATOM 669 C C . MET A 1 90 ? 4.469 -5.699 -9.305 1 91.62 90 MET A C 1
ATOM 671 O O . MET A 1 90 ? 3.283 -5.414 -9.484 1 91.62 90 MET A O 1
ATOM 675 N N . ASP A 1 91 ? 5.293 -5.012 -8.68 1 90.31 91 ASP A N 1
ATOM 676 C CA . ASP A 1 91 ? 4.871 -3.705 -8.188 1 90.31 91 ASP A CA 1
ATOM 677 C C . ASP A 1 91 ? 5.07 -2.627 -9.25 1 90.31 91 ASP A C 1
ATOM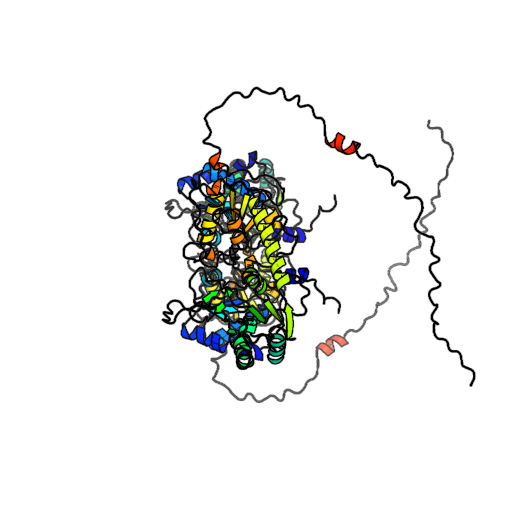 679 O O . ASP A 1 91 ? 5.875 -1.712 -9.07 1 90.31 91 ASP A O 1
ATOM 683 N N . VAL A 1 92 ? 4.297 -2.672 -10.312 1 89.25 92 VAL A N 1
ATOM 684 C CA . VAL A 1 92 ? 4.438 -1.758 -11.445 1 89.25 92 VAL A CA 1
ATOM 685 C C . VAL A 1 92 ? 4.043 -0.346 -11.016 1 89.25 92 VAL A C 1
ATOM 687 O O . VAL A 1 92 ? 4.566 0.638 -11.547 1 89.25 92 VAL A O 1
ATOM 690 N N . LEU A 1 93 ? 3.143 -0.247 -10.07 1 84.06 93 LEU A N 1
ATOM 691 C CA . LEU A 1 93 ? 2.738 1.071 -9.594 1 84.06 93 LEU A CA 1
ATOM 692 C C . LEU A 1 93 ? 3.873 1.746 -8.828 1 84.06 93 LEU A C 1
ATOM 694 O O . LEU A 1 93 ? 4.156 2.926 -9.047 1 84.06 93 LEU A O 1
ATOM 698 N N . GLY A 1 94 ? 4.473 0.947 -7.949 1 86.5 94 GLY A N 1
ATOM 699 C CA . GLY A 1 94 ? 5.629 1.473 -7.242 1 86.5 94 GLY A CA 1
ATOM 700 C C . GLY A 1 94 ? 6.766 1.866 -8.172 1 86.5 94 GLY A C 1
ATOM 701 O O . GLY A 1 94 ? 7.402 2.902 -7.977 1 86.5 94 GLY A O 1
ATOM 702 N N . ALA A 1 95 ? 7.012 1.073 -9.156 1 91.06 95 ALA A N 1
ATOM 703 C CA . ALA A 1 95 ? 8.055 1.367 -10.133 1 91.06 95 ALA A CA 1
ATOM 704 C C . ALA A 1 95 ? 7.75 2.656 -10.891 1 91.06 95 ALA A C 1
ATOM 706 O O . ALA A 1 95 ? 8.641 3.484 -11.102 1 91.06 95 ALA A O 1
ATOM 707 N N . GLU A 1 96 ? 6.535 2.783 -11.258 1 86.56 96 GLU A N 1
ATOM 708 C CA . GLU A 1 96 ? 6.121 3.984 -11.977 1 86.56 96 GLU A CA 1
ATOM 709 C C . GLU A 1 96 ? 6.305 5.234 -11.117 1 86.56 96 GLU A C 1
ATOM 711 O O . GLU A 1 96 ? 6.77 6.266 -11.609 1 86.56 96 GLU A O 1
ATOM 716 N N . GLN A 1 97 ? 5.953 5.113 -9.93 1 81.5 97 GLN A N 1
ATOM 717 C CA . GLN A 1 97 ? 6.062 6.254 -9.023 1 81.5 97 GLN A CA 1
ATOM 718 C C . GLN A 1 97 ? 7.52 6.656 -8.82 1 81.5 97 GLN A C 1
ATOM 720 O O . GLN A 1 97 ? 7.816 7.816 -8.539 1 81.5 97 GLN A O 1
ATOM 725 N N . ALA A 1 98 ? 8.367 5.684 -8.984 1 84.81 98 ALA A N 1
ATOM 726 C CA . ALA A 1 98 ? 9.805 5.949 -8.875 1 84.81 98 ALA A CA 1
ATOM 727 C C . ALA A 1 98 ? 10.367 6.441 -10.203 1 84.81 98 ALA A C 1
ATOM 729 O O . ALA A 1 98 ? 11.547 6.785 -10.297 1 84.81 98 ALA A O 1
ATOM 730 N N . GLY A 1 99 ? 9.602 6.406 -11.211 1 86.56 99 GLY A N 1
ATOM 731 C CA . GLY A 1 99 ? 10.062 6.785 -12.539 1 86.56 99 GLY A CA 1
ATOM 732 C C . GLY A 1 99 ? 10.961 5.738 -13.172 1 86.56 99 GLY A C 1
ATOM 733 O O . GLY A 1 99 ? 11.797 6.066 -14.023 1 86.56 99 GLY A O 1
ATOM 734 N N . ALA A 1 100 ? 10.836 4.527 -12.75 1 93.69 100 ALA A N 1
ATOM 735 C CA . ALA A 1 100 ? 11.68 3.455 -13.281 1 93.69 100 ALA A CA 1
ATOM 736 C C . ALA A 1 100 ? 11.234 3.053 -14.688 1 93.69 100 ALA A C 1
ATOM 738 O O . ALA A 1 100 ? 10.047 3.107 -15.008 1 93.69 100 ALA A O 1
ATOM 739 N N . GLN A 1 101 ? 12.164 2.643 -15.438 1 95.62 101 GLN A N 1
ATOM 740 C CA . GLN A 1 101 ? 11.93 2.262 -16.828 1 95.62 101 GLN A CA 1
ATOM 741 C C . GLN A 1 101 ? 11.875 0.743 -16.984 1 95.62 101 GLN A C 1
ATOM 743 O O . GLN A 1 101 ? 11.484 0.233 -18.031 1 95.62 101 GLN A O 1
ATOM 748 N N . ALA A 1 102 ? 12.258 0.057 -16.016 1 96 102 ALA A N 1
ATOM 749 C CA . ALA A 1 102 ? 12.211 -1.401 -15.961 1 96 102 ALA A CA 1
ATOM 750 C C . ALA A 1 102 ? 12.125 -1.897 -14.523 1 96 102 ALA A C 1
ATOM 752 O O . ALA A 1 102 ? 12.375 -1.141 -13.586 1 96 102 ALA A O 1
ATOM 753 N N . LEU A 1 103 ? 11.695 -3.107 -14.398 1 96.44 103 LEU A N 1
ATOM 754 C CA . LEU A 1 103 ? 11.547 -3.715 -13.078 1 96.44 103 LEU A CA 1
ATOM 755 C C . LEU A 1 103 ? 12.211 -5.086 -13.031 1 96.44 103 LEU A C 1
ATOM 757 O O . LEU A 1 103 ? 12.039 -5.895 -13.953 1 96.44 103 LEU A O 1
ATOM 761 N N . ILE A 1 104 ? 13.062 -5.297 -12.078 1 97.81 104 ILE A N 1
ATOM 762 C CA . ILE A 1 104 ? 13.609 -6.621 -11.789 1 97.81 104 ILE A CA 1
ATOM 763 C C . ILE A 1 104 ? 12.914 -7.215 -10.57 1 97.81 104 ILE A C 1
ATOM 765 O O . ILE A 1 104 ? 12.961 -6.637 -9.477 1 97.81 104 ILE A O 1
ATOM 769 N N . HIS A 1 105 ? 12.242 -8.258 -10.742 1 96.75 105 HIS A N 1
ATOM 770 C CA . HIS A 1 105 ? 11.531 -8.938 -9.664 1 96.75 105 HIS A CA 1
ATOM 771 C C . HIS A 1 105 ? 12.359 -10.094 -9.102 1 96.75 105 HIS A C 1
ATOM 773 O O . HIS A 1 105 ? 12.664 -11.047 -9.812 1 96.75 105 HIS A O 1
ATOM 779 N N . PHE A 1 106 ? 12.688 -10.008 -7.852 1 96.75 106 PHE A N 1
ATOM 780 C CA . PHE A 1 106 ? 13.438 -11.062 -7.188 1 96.75 106 PHE A CA 1
ATOM 781 C C . PHE A 1 106 ? 12.523 -11.898 -6.297 1 96.75 106 PHE A C 1
ATOM 783 O O . PHE A 1 106 ? 11.711 -11.352 -5.555 1 96.75 106 PHE A O 1
ATOM 790 N N . GLY A 1 107 ? 12.664 -13.219 -6.352 1 93.88 107 GLY A N 1
ATOM 791 C CA . GLY A 1 107 ? 11.914 -14.109 -5.48 1 93.88 107 GLY A CA 1
ATOM 792 C C . GLY A 1 107 ? 10.727 -14.75 -6.164 1 93.88 107 GLY A C 1
ATOM 793 O O . GLY A 1 107 ? 10.602 -14.695 -7.391 1 93.88 107 GLY A O 1
ATOM 794 N N . PRO A 1 108 ? 9.891 -15.406 -5.336 1 90.19 108 PRO A N 1
ATOM 795 C CA . PRO A 1 108 ? 8.711 -16.062 -5.898 1 90.19 108 PRO A CA 1
ATOM 796 C C . PRO A 1 108 ? 7.773 -15.086 -6.602 1 90.19 108 PRO A C 1
ATOM 798 O O . PRO A 1 108 ? 7.594 -13.953 -6.145 1 90.19 108 PRO A O 1
ATOM 801 N N . ALA A 1 109 ? 7.191 -15.523 -7.691 1 93 109 ALA A N 1
ATOM 802 C CA . ALA A 1 109 ? 6.34 -14.664 -8.508 1 93 109 ALA A CA 1
ATOM 803 C C . ALA A 1 109 ? 5.062 -15.391 -8.922 1 93 109 ALA A C 1
ATOM 805 O O . ALA A 1 109 ? 5.094 -16.578 -9.242 1 93 109 ALA A O 1
ATOM 806 N N . CYS A 1 110 ? 4.02 -14.672 -8.914 1 91.5 110 CYS A N 1
ATOM 807 C CA . CYS A 1 110 ? 2.756 -15.25 -9.359 1 91.5 110 CYS A CA 1
ATOM 808 C C . CYS A 1 110 ? 2.664 -15.273 -10.875 1 91.5 110 CYS A C 1
ATOM 810 O O . CYS A 1 110 ? 1.851 -16 -11.445 1 91.5 110 CYS A O 1
ATOM 812 N N . LEU A 1 111 ? 3.414 -14.398 -11.539 1 92.44 111 LEU A N 1
ATOM 813 C CA . LEU A 1 111 ? 3.555 -14.297 -12.992 1 92.44 111 LEU A CA 1
ATOM 814 C C . LEU A 1 111 ? 2.238 -13.883 -13.641 1 92.44 111 LEU A C 1
ATOM 816 O O . LEU A 1 111 ? 1.944 -14.281 -14.766 1 92.44 111 LEU A O 1
ATOM 820 N N . SER A 1 112 ? 1.409 -13.148 -12.844 1 91.31 112 SER A N 1
ATOM 821 C CA . SER A 1 112 ? 0.215 -12.531 -13.414 1 91.31 112 SER A CA 1
ATOM 822 C C . SER A 1 112 ? 0.572 -11.352 -14.305 1 91.31 112 SER A C 1
ATOM 824 O O . SER A 1 112 ? 1.531 -10.625 -14.023 1 91.31 112 SER A O 1
ATOM 826 N N . PRO A 1 113 ? -0.152 -11.203 -15.398 1 90 113 PRO A N 1
ATOM 827 C CA . PRO A 1 113 ? 0.141 -10.047 -16.25 1 90 113 PRO A CA 1
ATOM 828 C C . PRO A 1 113 ? -0.015 -8.719 -15.508 1 90 113 PRO A C 1
ATOM 830 O O . PRO A 1 113 ? -0.926 -8.562 -14.688 1 90 113 PRO A O 1
ATOM 833 N N . PRO A 1 114 ? 0.863 -7.816 -15.766 1 89.31 114 PRO A N 1
ATOM 834 C CA . PRO A 1 114 ? 0.808 -6.531 -15.062 1 89.31 114 PRO A CA 1
ATOM 835 C C . PRO A 1 114 ? -0.291 -5.613 -15.602 1 89.31 114 PRO A C 1
ATOM 837 O O . PRO A 1 114 ? -0.696 -5.742 -16.75 1 89.31 114 PRO A O 1
ATOM 840 N N . ALA A 1 115 ? -0.74 -4.703 -14.719 1 86.31 115 ALA A N 1
ATOM 841 C CA . ALA A 1 115 ? -1.784 -3.748 -15.086 1 86.31 115 ALA A CA 1
ATOM 842 C C . ALA A 1 115 ? -1.265 -2.725 -16.094 1 86.31 115 ALA A C 1
ATOM 844 O O . ALA A 1 115 ? -2.041 -2.141 -16.844 1 86.31 115 ALA A O 1
ATOM 845 N N . ARG A 1 116 ? 0.016 -2.469 -16.062 1 84.94 116 ARG A N 1
ATOM 846 C CA . ARG A 1 116 ? 0.674 -1.545 -16.969 1 84.94 116 ARG A CA 1
ATOM 847 C C . ARG A 1 116 ? 1.922 -2.176 -17.578 1 84.94 116 ARG A C 1
ATOM 849 O O . ARG A 1 116 ? 2.607 -2.965 -16.938 1 84.94 116 ARG A O 1
ATOM 856 N N . PRO A 1 117 ? 2.143 -1.759 -18.797 1 87 117 PRO A N 1
ATOM 857 C CA . PRO A 1 117 ? 3.324 -2.332 -19.438 1 87 117 PRO A CA 1
ATOM 858 C C . PRO A 1 117 ? 4.633 -1.794 -18.859 1 87 117 PRO A C 1
ATOM 860 O O . PRO A 1 117 ? 4.773 -0.584 -18.672 1 87 117 PRO A O 1
ATOM 863 N N . LEU A 1 118 ? 5.473 -2.549 -18.531 1 91.44 118 LEU A N 1
ATOM 864 C CA . LEU A 1 118 ? 6.812 -2.27 -18.031 1 91.44 118 LEU A CA 1
ATOM 865 C C . LEU A 1 118 ? 7.742 -3.455 -18.266 1 91.44 118 LEU A C 1
ATOM 867 O O . LEU A 1 118 ? 7.395 -4.598 -17.953 1 91.44 118 LEU A O 1
ATOM 871 N N . PRO A 1 119 ? 8.859 -3.199 -18.984 1 93.38 119 PRO A N 1
ATOM 872 C CA . PRO A 1 119 ? 9.805 -4.312 -19.109 1 93.38 119 PRO A CA 1
ATOM 873 C C . PRO A 1 119 ? 10.188 -4.918 -17.766 1 93.38 119 PRO A C 1
ATOM 875 O O . PRO A 1 119 ? 10.516 -4.188 -16.828 1 93.38 119 PRO A O 1
ATOM 878 N N . VAL A 1 120 ? 10.102 -6.242 -17.703 1 94.69 120 VAL A N 1
ATOM 879 C CA . VAL A 1 120 ? 10.352 -6.895 -16.422 1 94.69 120 VAL A CA 1
ATOM 880 C C . VAL A 1 120 ? 11.281 -8.094 -16.625 1 94.69 120 VAL A C 1
ATOM 882 O O . VAL A 1 120 ? 11.148 -8.828 -17.609 1 94.69 120 VAL A O 1
ATOM 885 N N . ALA A 1 121 ? 12.203 -8.266 -15.781 1 95.38 121 ALA A N 1
ATOM 886 C CA . ALA A 1 121 ? 12.984 -9.492 -15.664 1 95.38 121 ALA A CA 1
ATOM 887 C C . ALA A 1 121 ? 12.75 -10.164 -14.312 1 95.38 121 ALA A C 1
ATOM 889 O O . ALA A 1 121 ? 12.641 -9.492 -13.289 1 95.38 121 ALA A O 1
ATOM 890 N N . PHE A 1 122 ? 12.672 -11.492 -14.391 1 96.38 122 PHE A N 1
ATOM 891 C CA . PHE A 1 122 ? 12.414 -12.25 -13.172 1 96.38 122 PHE A CA 1
ATOM 892 C C . PHE A 1 122 ? 13.648 -13.055 -12.758 1 96.38 122 PHE A C 1
ATOM 894 O O . PHE A 1 122 ? 14.312 -13.656 -13.609 1 96.38 122 PHE A O 1
ATOM 901 N N . VAL A 1 123 ? 13.953 -12.93 -11.531 1 97 123 VAL A N 1
ATOM 902 C CA . VAL A 1 123 ? 14.922 -13.812 -10.898 1 97 123 VAL A CA 1
ATOM 903 C C . VAL A 1 123 ? 14.234 -14.641 -9.812 1 97 123 VAL A C 1
ATOM 905 O O . VAL A 1 123 ? 14.047 -14.164 -8.688 1 97 123 VAL A O 1
ATOM 908 N N . LEU A 1 124 ? 13.93 -15.875 -10.055 1 95.44 124 LEU A N 1
ATOM 909 C CA . LEU A 1 124 ? 13.086 -16.703 -9.195 1 95.44 124 LEU A CA 1
ATOM 910 C C . LEU A 1 124 ? 13.922 -17.406 -8.133 1 95.44 124 LEU A C 1
ATOM 912 O O . LEU A 1 124 ? 13.375 -17.969 -7.18 1 95.44 124 LEU A O 1
ATOM 916 N N . GLY A 1 125 ? 15.18 -17.297 -8.227 1 91.31 125 GLY A N 1
ATOM 917 C CA . GLY A 1 125 ? 16.047 -18.109 -7.383 1 91.31 125 GLY A CA 1
ATOM 918 C C . GLY A 1 125 ? 16.25 -19.516 -7.914 1 91.31 125 GLY A C 1
ATOM 919 O O . GLY A 1 125 ? 15.562 -19.938 -8.844 1 91.31 125 GLY A O 1
ATOM 920 N N . GLN A 1 126 ? 17.297 -20.156 -7.352 1 91.31 126 GLN A N 1
ATOM 921 C CA . GLN A 1 126 ? 17.594 -21.547 -7.727 1 91.31 126 GLN A CA 1
ATOM 922 C C . GLN A 1 126 ? 17.781 -22.406 -6.488 1 91.31 126 GLN A C 1
ATOM 924 O O . GLN A 1 126 ? 18.875 -22.469 -5.926 1 91.31 126 GLN A O 1
ATOM 929 N N . ARG A 1 127 ? 16.703 -22.969 -6.164 1 91.56 127 ARG A N 1
ATOM 930 C CA . ARG A 1 127 ? 16.781 -23.938 -5.074 1 91.56 127 ARG A CA 1
ATOM 931 C C . ARG A 1 127 ? 17.422 -25.234 -5.543 1 91.56 127 ARG A C 1
ATOM 933 O O . ARG A 1 127 ? 17.141 -25.719 -6.648 1 91.56 127 ARG A O 1
ATOM 940 N N . SER A 1 128 ? 18.219 -25.812 -4.668 1 93.38 128 SER A N 1
ATOM 941 C CA . SER A 1 128 ? 18.891 -27.062 -5.031 1 93.38 128 SER A CA 1
ATOM 942 C C . SER A 1 128 ? 17.906 -28.219 -5.148 1 93.38 128 SER A C 1
ATOM 944 O O . SER A 1 128 ? 17 -28.344 -4.332 1 93.38 128 SER A O 1
ATOM 946 N N . VAL A 1 129 ? 18.078 -29.016 -6.23 1 97 129 VAL A N 1
ATOM 947 C CA . VAL A 1 129 ? 17.234 -30.188 -6.473 1 97 129 VAL A CA 1
ATOM 948 C C . VAL A 1 129 ? 18.094 -31.438 -6.586 1 97 129 VAL A C 1
ATOM 950 O O . VAL A 1 129 ? 18.984 -31.5 -7.434 1 97 129 VAL A O 1
ATOM 953 N N . ALA A 1 130 ? 17.812 -32.375 -5.672 1 97.56 130 ALA A N 1
ATOM 954 C CA . ALA A 1 130 ? 18.484 -33.688 -5.766 1 97.56 130 ALA A CA 1
ATOM 955 C C . ALA A 1 130 ? 17.875 -34.531 -6.867 1 97.56 130 ALA A C 1
ATOM 957 O O . ALA A 1 130 ? 16.984 -35.344 -6.602 1 97.56 130 ALA A O 1
ATOM 958 N N . LEU A 1 131 ? 18.406 -34.5 -8.016 1 98.12 131 LEU A N 1
ATOM 959 C CA . LEU A 1 131 ? 17.812 -35.062 -9.219 1 98.12 131 LEU A CA 1
ATOM 960 C C . LEU A 1 131 ? 17.641 -36.562 -9.086 1 98.12 131 LEU A C 1
ATOM 962 O O . LEU A 1 131 ? 16.578 -37.125 -9.383 1 98.12 131 LEU A O 1
ATOM 966 N N . GLU A 1 132 ? 18.625 -37.219 -8.555 1 98 132 GLU A N 1
ATOM 967 C CA . GLU A 1 132 ? 18.578 -38.656 -8.445 1 98 132 GLU A CA 1
ATOM 968 C C . GLU A 1 132 ? 17.469 -39.125 -7.496 1 98 132 GLU A C 1
ATOM 970 O O . GLU A 1 132 ? 16.75 -40.062 -7.781 1 98 132 GLU A O 1
ATOM 975 N N . LEU A 1 133 ? 17.375 -38.375 -6.453 1 97.94 133 LEU A N 1
ATOM 976 C CA . LEU A 1 133 ? 16.328 -38.688 -5.488 1 97.94 133 LEU A CA 1
ATOM 977 C C . LEU A 1 133 ? 14.945 -38.438 -6.09 1 97.94 133 LEU A C 1
ATOM 979 O O . LEU A 1 133 ? 14.016 -39.219 -5.867 1 97.94 133 LEU A O 1
ATOM 983 N N . CYS A 1 134 ? 14.852 -37.406 -6.852 1 98.06 134 CYS A N 1
ATOM 984 C CA . CYS A 1 134 ? 13.578 -37.062 -7.469 1 98.06 134 CYS A CA 1
ATOM 985 C C . CYS A 1 134 ? 13.203 -38.094 -8.539 1 98.06 134 CYS A C 1
ATOM 987 O O . CYS A 1 134 ? 12.031 -38.438 -8.703 1 98.06 134 CYS A O 1
ATOM 989 N N . VAL A 1 135 ? 14.195 -38.594 -9.258 1 98.44 135 VAL A N 1
ATOM 990 C CA . VAL A 1 135 ? 13.961 -39.625 -10.273 1 98.44 135 VAL A CA 1
ATOM 991 C C . VAL A 1 135 ? 13.414 -40.875 -9.609 1 98.44 135 VAL A C 1
ATOM 993 O O . VAL A 1 135 ? 12.414 -41.438 -10.055 1 98.44 135 VAL A O 1
ATOM 996 N N . LYS A 1 136 ? 14.039 -41.25 -8.57 1 98.12 136 LYS A N 1
ATOM 997 C CA . LYS A 1 136 ? 13.594 -42.438 -7.844 1 98.12 136 LYS A CA 1
ATOM 998 C C . LYS A 1 136 ? 12.18 -42.25 -7.305 1 98.12 136 LYS A C 1
ATOM 1000 O O . LYS A 1 136 ? 11.359 -43.188 -7.371 1 98.12 136 LYS A O 1
ATOM 1005 N N . ALA A 1 137 ? 11.977 -41.125 -6.742 1 97.88 137 ALA A N 1
ATOM 1006 C CA . ALA A 1 137 ? 10.656 -40.812 -6.219 1 97.88 137 ALA A CA 1
ATOM 1007 C C . ALA A 1 137 ? 9.602 -40.875 -7.324 1 97.88 137 ALA A C 1
ATOM 1009 O O . ALA A 1 137 ? 8.516 -41.406 -7.129 1 97.88 137 ALA A O 1
ATOM 1010 N N . PHE A 1 138 ? 9.906 -40.344 -8.445 1 98.31 138 PHE A N 1
ATOM 1011 C CA . PHE A 1 138 ? 9 -40.344 -9.586 1 98.31 138 PHE A CA 1
ATOM 1012 C C . PHE A 1 138 ? 8.68 -41.781 -10.023 1 98.31 138 PHE A C 1
ATOM 1014 O O . PHE A 1 138 ? 7.512 -42.094 -10.227 1 98.31 138 PHE A O 1
ATOM 1021 N N . GLU A 1 139 ? 9.695 -42.562 -10.141 1 98.12 139 GLU A N 1
ATOM 1022 C CA . GLU A 1 139 ? 9.531 -43.938 -10.586 1 98.12 139 GLU A CA 1
ATOM 1023 C C . GLU A 1 139 ? 8.68 -44.719 -9.602 1 98.12 139 GLU A C 1
ATOM 1025 O O . GLU A 1 139 ? 7.879 -45.594 -10.008 1 98.12 139 GLU A O 1
ATOM 1030 N N . ALA A 1 140 ? 8.836 -44.406 -8.406 1 97.56 140 ALA A N 1
ATOM 1031 C CA . ALA A 1 140 ? 8.078 -45.094 -7.375 1 97.56 140 ALA A CA 1
ATOM 1032 C C . ALA A 1 140 ? 6.594 -44.75 -7.457 1 97.56 140 ALA A C 1
ATOM 1034 O O . ALA A 1 140 ? 5.734 -45.594 -7.23 1 97.56 140 ALA A O 1
ATOM 1035 N N . GLN A 1 141 ? 6.312 -43.531 -7.832 1 97 141 GLN A N 1
ATOM 1036 C CA . GLN A 1 141 ? 4.926 -43.062 -7.82 1 97 141 GLN A CA 1
ATOM 1037 C C . GLN A 1 141 ? 4.266 -43.281 -9.18 1 97 141 GLN A C 1
ATOM 1039 O O . GLN A 1 141 ? 3.041 -43.188 -9.297 1 97 141 GLN A O 1
ATOM 1044 N N . ASN A 1 142 ? 5.051 -43.531 -10.172 1 97.06 142 ASN A N 1
ATOM 1045 C CA . ASN A 1 142 ? 4.543 -43.719 -11.531 1 97.06 142 ASN A CA 1
ATOM 1046 C C . ASN A 1 142 ? 5.023 -45.062 -12.133 1 97.06 142 ASN A C 1
ATOM 1048 O O . ASN A 1 142 ? 5.828 -45.062 -13.062 1 97.06 142 ASN A O 1
ATOM 1052 N N . PRO A 1 143 ? 4.418 -46.094 -11.789 1 96 143 PRO A N 1
ATOM 1053 C CA . PRO A 1 143 ? 4.883 -47.406 -12.266 1 96 143 PRO A CA 1
ATOM 1054 C C . PRO A 1 143 ? 4.578 -47.656 -13.742 1 96 143 PRO A C 1
ATOM 1056 O O . PRO A 1 143 ? 5.277 -48.406 -14.406 1 96 143 PRO A O 1
ATOM 1059 N N . ASP A 1 144 ? 3.502 -47 -14.289 1 96.69 144 ASP A N 1
ATOM 1060 C CA . ASP A 1 144 ? 3.152 -47.156 -15.703 1 96.69 144 ASP A CA 1
ATOM 1061 C C . ASP A 1 144 ? 3.916 -46.156 -16.562 1 96.69 144 ASP A C 1
ATOM 1063 O O . ASP A 1 144 ? 3.598 -44.969 -16.578 1 96.69 144 ASP A O 1
ATOM 1067 N N . PRO A 1 145 ? 4.848 -46.625 -17.312 1 96.5 145 PRO A N 1
ATOM 1068 C CA . PRO A 1 145 ? 5.672 -45.719 -18.109 1 96.5 145 PRO A CA 1
ATOM 1069 C C . PRO A 1 145 ? 4.891 -45.062 -19.25 1 96.5 145 PRO A C 1
ATOM 1071 O O . PRO A 1 145 ? 5.379 -44.094 -19.875 1 96.5 145 PRO A O 1
ATOM 1074 N N . LYS A 1 146 ? 3.723 -45.562 -19.547 1 95.81 146 LYS A N 1
ATOM 1075 C CA . LYS A 1 146 ? 2.939 -45.031 -20.656 1 95.81 146 LYS A CA 1
ATOM 1076 C C . LYS A 1 146 ? 1.987 -43.938 -20.172 1 95.81 146 LYS A C 1
ATOM 1078 O O . LYS A 1 146 ? 1.429 -43.188 -20.984 1 95.81 146 LYS A O 1
ATOM 1083 N N . ALA A 1 147 ? 1.841 -43.875 -18.891 1 96.19 147 ALA A N 1
ATOM 1084 C CA . ALA A 1 147 ? 0.914 -42.875 -18.344 1 96.19 147 ALA A CA 1
ATOM 1085 C C . ALA A 1 147 ? 1.438 -41.469 -18.547 1 96.19 147 ALA A C 1
ATOM 1087 O O . ALA A 1 147 ? 2.609 -41.188 -18.281 1 96.19 147 ALA A O 1
ATOM 1088 N N . PRO A 1 148 ? 0.604 -40.594 -19.109 1 97.5 148 PRO A N 1
ATOM 1089 C CA . PRO A 1 148 ? 1.034 -39.188 -19.281 1 97.5 148 PRO A CA 1
ATOM 1090 C C . PRO A 1 148 ? 1.188 -38.438 -17.969 1 97.5 148 PRO A C 1
ATOM 1092 O O . PRO A 1 148 ? 0.279 -38.469 -17.125 1 97.5 148 PRO A O 1
ATOM 1095 N N . VAL A 1 149 ? 2.326 -37.781 -17.703 1 98.31 149 VAL A N 1
ATOM 1096 C CA . VAL A 1 149 ? 2.588 -37.094 -16.453 1 98.31 149 VAL A CA 1
ATOM 1097 C C . VAL A 1 149 ? 3.193 -35.719 -16.766 1 98.31 149 VAL A C 1
ATOM 1099 O O . VAL A 1 149 ? 4.102 -35.594 -17.578 1 98.31 149 VAL A O 1
ATOM 1102 N N . ALA A 1 150 ? 2.646 -34.688 -16.188 1 98.5 150 ALA A N 1
ATOM 1103 C CA . ALA A 1 150 ? 3.223 -33.344 -16.266 1 98.5 150 ALA A CA 1
ATOM 1104 C C . ALA A 1 150 ? 4.207 -33.125 -15.125 1 98.5 150 ALA A C 1
ATOM 1106 O O . ALA A 1 150 ? 3.902 -33.406 -13.961 1 98.5 150 ALA A O 1
ATOM 1107 N N . LEU A 1 151 ? 5.371 -32.688 -15.445 1 98.62 151 LEU A N 1
ATOM 1108 C CA . LEU A 1 151 ? 6.359 -32.281 -14.453 1 98.62 151 LEU A CA 1
ATOM 1109 C C . LEU A 1 151 ? 6.191 -30.797 -14.086 1 98.62 151 LEU A C 1
ATOM 1111 O O . LEU A 1 151 ? 6.281 -29.922 -14.953 1 98.62 151 LEU A O 1
ATOM 1115 N N . LEU A 1 152 ? 5.926 -30.578 -12.852 1 98.38 152 LEU A N 1
ATOM 1116 C CA . LEU A 1 152 ? 5.719 -29.25 -12.305 1 98.38 152 LEU A CA 1
ATOM 1117 C C . LEU A 1 152 ? 6.727 -28.953 -11.203 1 98.38 152 LEU A C 1
ATOM 1119 O O . LEU A 1 152 ? 7.352 -29.859 -10.664 1 98.38 152 LEU A O 1
ATOM 1123 N N . SER A 1 153 ? 6.906 -27.672 -10.883 1 96.88 153 SER A N 1
ATOM 1124 C CA . SER A 1 153 ? 7.777 -27.312 -9.773 1 96.88 153 SER A CA 1
ATOM 1125 C C . SER A 1 153 ? 7.391 -25.953 -9.18 1 96.88 153 SER A C 1
ATOM 1127 O O . SER A 1 153 ? 6.66 -25.188 -9.805 1 96.88 153 SER A O 1
ATOM 1129 N N . GLU A 1 154 ? 7.754 -25.812 -7.938 1 93.81 154 GLU A N 1
ATOM 1130 C CA . GLU A 1 154 ? 7.766 -24.422 -7.453 1 93.81 154 GLU A CA 1
ATOM 1131 C C . GLU A 1 154 ? 8.711 -23.562 -8.273 1 93.81 154 GLU A C 1
ATOM 1133 O O . GLU A 1 154 ? 9.641 -24.078 -8.914 1 93.81 154 GLU A O 1
ATOM 1138 N N . PRO A 1 155 ? 8.523 -22.328 -8.305 1 90.62 155 PRO A N 1
ATOM 1139 C CA . PRO A 1 155 ? 9.289 -21.469 -9.211 1 90.62 155 PRO A CA 1
ATOM 1140 C C . PRO A 1 155 ? 10.797 -21.594 -9.008 1 90.62 155 PRO A C 1
ATOM 1142 O O . PRO A 1 155 ? 11.547 -21.672 -9.984 1 90.62 155 PRO A O 1
ATOM 1145 N N . ALA A 1 156 ? 11.25 -21.719 -7.852 1 91.12 156 ALA A N 1
ATOM 1146 C CA . ALA A 1 156 ? 12.68 -21.75 -7.551 1 91.12 156 ALA A CA 1
ATOM 1147 C C . ALA A 1 156 ? 13.312 -23.062 -8.023 1 91.12 156 ALA A C 1
ATOM 1149 O O . ALA A 1 156 ? 14.539 -23.172 -8.109 1 91.12 156 ALA A O 1
ATOM 1150 N N . CYS A 1 157 ? 12.562 -24.047 -8.398 1 95.88 157 CYS A N 1
ATOM 1151 C CA . CYS A 1 157 ? 13.078 -25.344 -8.836 1 95.88 157 CYS A CA 1
ATOM 1152 C C . CYS A 1 157 ? 12.867 -25.547 -10.336 1 95.88 157 CYS A C 1
ATOM 1154 O O . CYS A 1 157 ? 13.195 -26.594 -10.875 1 95.88 157 CYS A O 1
ATOM 1156 N N . ALA A 1 158 ? 12.32 -24.547 -10.953 1 96 158 ALA A N 1
ATOM 1157 C CA . ALA A 1 158 ? 11.977 -24.656 -12.367 1 96 158 ALA A CA 1
ATOM 1158 C C . ALA A 1 158 ? 13.211 -24.984 -13.203 1 96 158 ALA A C 1
ATOM 1160 O O . ALA A 1 158 ? 13.117 -25.688 -14.211 1 96 158 ALA A O 1
ATOM 1161 N N . HIS A 1 159 ? 14.336 -24.578 -12.789 1 94.25 159 HIS A N 1
ATOM 1162 C CA . HIS A 1 159 ? 15.578 -24.75 -13.523 1 94.25 159 HIS A CA 1
ATOM 1163 C C . HIS A 1 159 ? 15.945 -26.234 -13.648 1 94.25 159 HIS A C 1
ATOM 1165 O O . HIS A 1 159 ? 16.688 -26.609 -14.555 1 94.25 159 HIS A O 1
ATOM 1171 N N . ALA A 1 160 ? 15.398 -27.062 -12.82 1 97.31 160 ALA A N 1
ATOM 1172 C CA . ALA A 1 160 ? 15.82 -28.469 -12.727 1 97.31 160 ALA A CA 1
ATOM 1173 C C . ALA A 1 160 ? 14.891 -29.375 -13.531 1 97.31 160 ALA A C 1
ATOM 1175 O O . ALA A 1 160 ? 15.195 -30.547 -13.742 1 97.31 160 ALA A O 1
ATOM 1176 N N . LEU A 1 161 ? 13.789 -28.875 -13.984 1 98.06 161 LEU A N 1
ATOM 1177 C CA . LEU A 1 161 ? 12.75 -29.734 -14.547 1 98.06 161 LEU A CA 1
ATOM 1178 C C . LEU A 1 161 ? 13.211 -30.375 -15.852 1 98.06 161 LEU A C 1
ATOM 1180 O O . LEU A 1 161 ? 12.922 -31.547 -16.109 1 98.06 161 LEU A O 1
ATOM 1184 N N . GLU A 1 162 ? 13.922 -29.625 -16.672 1 97.25 162 GLU A N 1
ATOM 1185 C CA . GLU A 1 162 ? 14.398 -30.188 -17.922 1 97.25 162 GLU A CA 1
ATOM 1186 C C . GLU A 1 162 ? 15.414 -31.312 -17.672 1 97.25 162 GLU A C 1
ATOM 1188 O O . GLU A 1 162 ? 15.391 -32.344 -18.359 1 97.25 162 GLU A O 1
ATOM 1193 N N . ALA A 1 163 ? 16.25 -31.078 -16.734 1 97.94 163 ALA A N 1
ATOM 1194 C CA . ALA A 1 163 ? 17.219 -32.094 -16.375 1 97.94 163 ALA A CA 1
ATOM 1195 C C . ALA A 1 163 ? 16.516 -33.344 -15.828 1 97.94 163 ALA A C 1
ATOM 1197 O O . ALA A 1 163 ? 16.906 -34.469 -16.156 1 97.94 163 ALA A O 1
ATOM 1198 N N . LEU A 1 164 ? 15.555 -33.125 -15.008 1 98.5 164 LEU A N 1
ATOM 1199 C CA . LEU A 1 164 ? 14.773 -34.25 -14.477 1 98.5 164 LEU A CA 1
ATOM 1200 C C . LEU A 1 164 ? 14.102 -35.031 -15.609 1 98.5 164 LEU A C 1
ATOM 1202 O O . LEU A 1 164 ? 14.164 -36.25 -15.641 1 98.5 164 LEU A O 1
ATOM 1206 N N . ALA A 1 165 ? 13.523 -34.344 -16.516 1 98.31 165 ALA A N 1
ATOM 1207 C CA . ALA A 1 165 ? 12.852 -34.969 -17.656 1 98.31 165 ALA A CA 1
ATOM 1208 C C . ALA A 1 165 ? 13.828 -35.781 -18.5 1 98.31 165 ALA A C 1
ATOM 1210 O O . ALA A 1 165 ? 13.484 -36.875 -18.984 1 98.31 165 ALA A O 1
ATOM 1211 N N . THR A 1 166 ? 14.977 -35.25 -18.703 1 98.12 166 THR A N 1
ATOM 1212 C CA . THR A 1 166 ? 16 -35.938 -19.5 1 98.12 166 THR A CA 1
ATOM 1213 C C . THR A 1 166 ? 16.344 -37.281 -18.906 1 98.12 166 THR A C 1
ATOM 1215 O O . THR A 1 166 ? 16.547 -38.25 -19.625 1 98.12 166 THR A O 1
ATOM 1218 N N . LEU A 1 167 ? 16.375 -37.344 -17.609 1 98.31 167 LEU A N 1
ATOM 1219 C CA . LEU A 1 167 ? 16.688 -38.594 -16.906 1 98.31 167 LEU A CA 1
ATOM 1220 C C . LEU A 1 167 ? 15.523 -39.562 -16.984 1 98.31 167 LEU A C 1
ATOM 1222 O O . LEU A 1 167 ? 15.727 -40.781 -16.938 1 98.31 167 LEU A O 1
ATOM 1226 N N . LEU A 1 168 ? 14.336 -39.062 -17.156 1 98.44 168 LEU A N 1
ATOM 1227 C CA . LEU A 1 168 ? 13.141 -39.906 -17.094 1 98.44 168 LEU A CA 1
ATOM 1228 C C . LEU A 1 168 ? 12.719 -40.344 -18.5 1 98.44 168 LEU A C 1
ATOM 1230 O O . LEU A 1 168 ? 12.055 -41.375 -18.656 1 98.44 168 LEU A O 1
ATOM 1234 N N . ARG A 1 169 ? 13.031 -39.688 -19.531 1 97.44 169 ARG A N 1
ATOM 1235 C CA . ARG A 1 169 ? 12.531 -39.844 -20.891 1 97.44 169 ARG A CA 1
ATOM 1236 C C . ARG A 1 169 ? 12.883 -41.219 -21.453 1 97.44 169 ARG A C 1
ATOM 1238 O O . ARG A 1 169 ? 12.133 -41.75 -22.25 1 97.44 169 ARG A O 1
ATOM 1245 N N . PRO A 1 170 ? 13.992 -41.781 -21.094 1 97.38 170 PRO A N 1
ATOM 1246 C CA . PRO A 1 170 ? 14.289 -43.125 -21.594 1 97.38 170 PRO A CA 1
ATOM 1247 C C . PRO A 1 170 ? 13.227 -44.156 -21.203 1 97.38 170 PRO A C 1
ATOM 1249 O O . PRO A 1 170 ? 12.984 -45.125 -21.953 1 97.38 170 PRO A O 1
ATOM 1252 N N . ARG A 1 171 ? 12.539 -43.938 -20.141 1 97.25 171 ARG A N 1
ATOM 1253 C CA . ARG A 1 171 ? 11.57 -44.906 -19.641 1 97.25 171 ARG A CA 1
ATOM 1254 C C . ARG A 1 171 ? 10.148 -44.375 -19.812 1 97.25 171 ARG A C 1
ATOM 1256 O O . ARG A 1 171 ? 9.211 -45.156 -20.016 1 97.25 171 ARG A O 1
ATOM 1263 N N . TYR A 1 172 ? 10.008 -43.125 -19.734 1 97.38 172 TYR A N 1
ATOM 1264 C CA . TYR A 1 172 ? 8.672 -42.531 -19.75 1 97.38 172 TYR A CA 1
ATOM 1265 C C . TYR A 1 172 ? 8.422 -41.75 -21.047 1 97.38 172 TYR A C 1
ATOM 1267 O O . TYR A 1 172 ? 9.102 -40.781 -21.328 1 97.38 172 TYR A O 1
ATOM 1275 N N . LEU A 1 173 ? 7.383 -42.125 -21.75 1 92.94 173 LEU A N 1
ATOM 1276 C CA . LEU A 1 173 ? 7.188 -41.719 -23.125 1 92.94 173 LEU A CA 1
ATOM 1277 C C . LEU A 1 173 ? 6.402 -40.406 -23.203 1 92.94 173 LEU A C 1
ATOM 1279 O O . LEU A 1 173 ? 6.535 -39.656 -24.172 1 92.94 173 LEU A O 1
ATOM 1283 N N . ASP A 1 174 ? 5.566 -40.156 -22.281 1 95.81 174 ASP A N 1
ATOM 1284 C CA . ASP A 1 174 ? 4.664 -39 -22.359 1 95.81 174 ASP A CA 1
ATOM 1285 C C . ASP A 1 174 ? 4.848 -38.094 -21.141 1 95.81 174 ASP A C 1
ATOM 1287 O O . ASP A 1 174 ? 4.008 -38.062 -20.25 1 95.81 174 ASP A O 1
ATOM 1291 N N . LEU A 1 175 ? 5.977 -37.375 -21.172 1 97.12 175 LEU A N 1
ATOM 1292 C CA . LEU A 1 175 ? 6.285 -36.406 -20.125 1 97.12 175 LEU A CA 1
ATOM 1293 C C . LEU A 1 175 ? 6.062 -34.969 -20.641 1 97.12 175 LEU A C 1
ATOM 1295 O O . LEU A 1 175 ? 6.52 -34.625 -21.734 1 97.12 175 LEU A O 1
ATOM 1299 N N . LEU A 1 176 ? 5.277 -34.25 -19.969 1 97.69 176 LEU A N 1
ATOM 1300 C CA . LEU A 1 176 ? 5.043 -32.844 -20.266 1 97.69 176 LEU A CA 1
ATOM 1301 C C . LEU A 1 176 ? 5.777 -31.953 -19.281 1 97.69 176 LEU A C 1
ATOM 1303 O O . LEU A 1 176 ? 5.453 -31.938 -18.094 1 97.69 176 LEU A O 1
ATOM 1307 N N . VAL A 1 177 ? 6.762 -31.219 -19.703 1 97.88 177 VAL A N 1
ATOM 1308 C CA . VAL A 1 177 ? 7.582 -30.391 -18.828 1 97.88 177 VAL A CA 1
ATOM 1309 C C . VAL A 1 177 ? 7.035 -28.953 -18.828 1 97.88 177 VAL A C 1
ATOM 1311 O O . VAL A 1 177 ? 6.891 -28.344 -19.875 1 97.88 177 VAL A O 1
ATOM 1314 N N . SER A 1 178 ? 6.711 -28.484 -17.656 1 97.62 178 SER A N 1
ATOM 1315 C CA . SER A 1 178 ? 6.227 -27.109 -17.531 1 97.62 178 SER A CA 1
ATOM 1316 C C . SER A 1 178 ? 7.379 -26.125 -17.391 1 97.62 178 SER A C 1
ATOM 1318 O O . SER A 1 178 ? 8.492 -26.5 -17.016 1 97.62 178 SER A O 1
ATOM 1320 N N . SER A 1 179 ? 7.152 -24.906 -17.781 1 95.44 179 SER A N 1
ATOM 1321 C CA . SER A 1 179 ? 8.094 -23.812 -17.578 1 95.44 179 SER A CA 1
ATOM 1322 C C . SER A 1 179 ? 7.379 -22.547 -17.125 1 95.44 179 SER A C 1
ATOM 1324 O O . SER A 1 179 ? 6.195 -22.359 -17.422 1 95.44 179 SER A O 1
ATOM 1326 N N . PRO A 1 180 ? 8.047 -21.703 -16.328 1 95.12 180 PRO A N 1
ATOM 1327 C CA . PRO A 1 180 ? 7.402 -20.469 -15.891 1 95.12 180 PRO A CA 1
ATOM 1328 C C . PRO A 1 180 ? 6.93 -19.609 -17.062 1 95.12 180 PRO A C 1
ATOM 1330 O O . PRO A 1 180 ? 7.641 -19.469 -18.062 1 95.12 180 PRO A O 1
ATOM 1333 N N . ALA A 1 181 ? 5.742 -19.078 -16.906 1 92.94 181 ALA A N 1
ATOM 1334 C CA . ALA A 1 181 ? 5.164 -18.234 -17.953 1 92.94 181 ALA A CA 1
ATOM 1335 C C . ALA A 1 181 ? 5.59 -16.781 -17.797 1 92.94 181 ALA A C 1
ATOM 1337 O O . ALA A 1 181 ? 4.77 -15.914 -17.484 1 92.94 181 ALA A O 1
ATOM 1338 N N . PHE A 1 182 ? 6.797 -16.453 -18.109 1 89.38 182 PHE A N 1
ATOM 1339 C CA . PHE A 1 182 ? 7.281 -15.086 -18.062 1 89.38 182 PHE A CA 1
ATOM 1340 C C . PHE A 1 182 ? 6.539 -14.219 -19.078 1 89.38 182 PHE A C 1
ATOM 1342 O O . PHE A 1 182 ? 6.23 -14.672 -20.188 1 89.38 182 PHE A O 1
ATOM 1349 N N . PRO A 1 183 ? 6.195 -13.016 -18.578 1 75.88 183 PRO A N 1
ATOM 1350 C CA . PRO A 1 183 ? 5.516 -12.141 -19.531 1 75.88 183 PRO A CA 1
ATOM 1351 C C . PRO A 1 183 ? 6.363 -11.836 -20.766 1 75.88 183 PRO A C 1
ATOM 1353 O O . PRO A 1 183 ? 7.586 -11.711 -20.656 1 75.88 183 PRO A O 1
ATOM 1356 N N . LEU A 1 184 ? 5.82 -12.047 -21.891 1 66.19 184 LEU A N 1
ATOM 1357 C CA . LEU A 1 184 ? 6.535 -11.781 -23.125 1 66.19 184 LEU A CA 1
ATOM 1358 C C . LEU A 1 184 ? 6.754 -10.281 -23.312 1 66.19 184 LEU A C 1
ATOM 1360 O O . LEU A 1 184 ? 5.926 -9.469 -22.891 1 66.19 184 LEU A O 1
ATOM 1364 N N . PRO A 1 185 ? 8.023 -9.992 -23.672 1 60.94 185 PRO A N 1
ATOM 1365 C CA . PRO A 1 185 ? 8.211 -8.57 -23.969 1 60.94 185 PRO A CA 1
ATOM 1366 C C . PRO A 1 185 ? 7.152 -8.023 -24.922 1 60.94 185 PRO A C 1
ATOM 1368 O O . PRO A 1 185 ? 6.625 -8.766 -25.75 1 60.94 185 PRO A O 1
ATOM 1371 N N . VAL A 1 186 ? 6.773 -6.824 -24.672 1 55 186 VAL A N 1
ATOM 1372 C CA . VAL A 1 186 ? 5.836 -6.141 -25.547 1 55 186 VAL A CA 1
ATOM 1373 C C . VAL A 1 186 ? 6.348 -6.199 -26.984 1 55 186 VAL A C 1
ATOM 1375 O O . VAL A 1 186 ? 7.516 -5.902 -27.25 1 55 186 VAL A O 1
ATOM 1378 N N . GLY A 1 187 ? 5.613 -6.816 -27.922 1 54.06 187 GLY A N 1
ATOM 1379 C CA . GLY A 1 187 ? 5.938 -6.84 -29.344 1 54.06 187 GLY A CA 1
ATOM 1380 C C . GLY A 1 187 ? 6.449 -8.188 -29.812 1 54.06 187 GLY A C 1
ATOM 1381 O O . GLY A 1 187 ? 6.832 -8.344 -30.969 1 54.06 187 GLY A O 1
ATOM 1382 N N . SER A 1 188 ? 6.703 -9.047 -28.891 1 58.12 188 SER A N 1
ATOM 1383 C CA . SER A 1 188 ? 7.238 -10.328 -29.328 1 58.12 188 SER A CA 1
ATOM 1384 C C . SER A 1 188 ? 6.23 -11.07 -30.203 1 58.12 188 SER A C 1
ATOM 1386 O O . SER A 1 188 ? 5.109 -11.352 -29.766 1 58.12 188 SER A O 1
ATOM 1388 N N . LEU A 1 189 ? 6.223 -10.766 -31.469 1 51.97 189 LEU A N 1
ATOM 1389 C CA . LEU A 1 189 ? 5.41 -11.461 -32.469 1 51.97 189 LEU A CA 1
ATOM 1390 C C . LEU A 1 189 ? 5.941 -12.867 -32.719 1 51.97 189 LEU A C 1
ATOM 1392 O O . LEU A 1 189 ? 6.879 -13.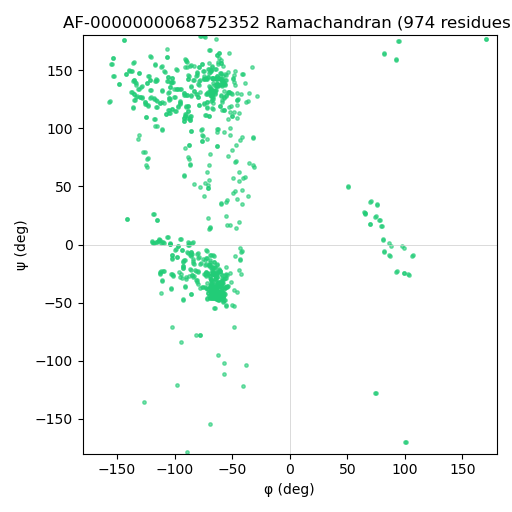047 -33.5 1 51.97 189 LEU A O 1
ATOM 1396 N N . SER A 1 190 ? 6.18 -13.57 -31.688 1 54.38 190 SER A N 1
ATOM 1397 C CA . SER A 1 190 ? 6.668 -14.875 -32.125 1 54.38 190 SER A CA 1
ATOM 1398 C C . SER A 1 190 ? 5.578 -15.664 -32.844 1 54.38 190 SER A C 1
ATOM 1400 O O . SER A 1 190 ? 4.461 -15.789 -32.344 1 54.38 190 SER A O 1
ATOM 1402 N N . PRO A 1 191 ? 5.773 -16.094 -34.125 1 51.72 191 PRO A N 1
ATOM 1403 C CA . PRO A 1 191 ? 4.875 -16.891 -34.969 1 51.72 191 PRO A CA 1
ATOM 1404 C C . PRO A 1 191 ? 4.539 -18.25 -34.344 1 51.72 191 PRO A C 1
ATOM 1406 O O . PRO A 1 191 ? 3.637 -18.938 -34.812 1 51.72 191 PRO A O 1
ATOM 1409 N N . GLU A 1 192 ? 5.355 -18.781 -33.594 1 55.66 192 GLU A N 1
ATOM 1410 C CA . GLU A 1 192 ? 5.145 -20.156 -33.188 1 55.66 192 GLU A CA 1
ATOM 1411 C C . GLU A 1 192 ? 3.91 -20.281 -32.312 1 55.66 192 GLU A C 1
ATOM 1413 O O . GLU A 1 192 ? 3.539 -19.328 -31.609 1 55.66 192 GLU A O 1
ATOM 1418 N N . PRO A 1 193 ? 3.232 -21.438 -32.688 1 58.66 193 PRO A N 1
ATOM 1419 C CA . PRO A 1 193 ? 2.035 -21.656 -31.859 1 58.66 193 PRO A CA 1
ATOM 1420 C C . PRO A 1 193 ? 2.291 -21.469 -30.375 1 58.66 193 PRO A C 1
ATOM 1422 O O . PRO A 1 193 ? 3.311 -21.922 -29.844 1 58.66 193 PRO A O 1
ATOM 1425 N N . LYS A 1 194 ? 1.591 -20.641 -29.688 1 71.88 194 LYS A N 1
ATOM 1426 C CA . LYS A 1 194 ? 1.81 -20.219 -28.312 1 71.88 194 LYS A CA 1
ATOM 1427 C C . LYS A 1 194 ? 1.513 -21.344 -27.328 1 71.88 194 LYS A C 1
ATOM 1429 O O . LYS A 1 194 ? 0.482 -22.016 -27.438 1 71.88 194 LYS A O 1
ATOM 1434 N N . PRO A 1 195 ? 2.541 -21.953 -26.609 1 86.5 195 PRO A N 1
ATOM 1435 C CA . PRO A 1 195 ? 2.283 -22.953 -25.562 1 86.5 195 PRO A CA 1
ATOM 1436 C C . PRO A 1 195 ? 1.088 -22.578 -24.688 1 86.5 195 PRO A C 1
ATOM 1438 O O . PRO A 1 195 ? 0.673 -21.406 -24.672 1 86.5 195 PRO A O 1
ATOM 1441 N N . LEU A 1 196 ? 0.445 -23.719 -24.297 1 91.94 196 LEU A N 1
ATOM 1442 C CA . LEU A 1 196 ? -0.667 -23.484 -23.375 1 91.94 196 LEU A CA 1
ATOM 1443 C C . LEU A 1 196 ? -0.187 -22.781 -22.109 1 91.94 196 LEU A C 1
ATOM 1445 O O . LEU A 1 196 ? 0.782 -23.219 -21.484 1 91.94 196 LEU A O 1
ATOM 1449 N N . GLU A 1 197 ? -0.762 -21.672 -21.844 1 91.75 197 GLU A N 1
ATOM 1450 C CA . GLU A 1 197 ? -0.462 -20.953 -20.609 1 91.75 197 GLU A CA 1
ATOM 1451 C C . GLU A 1 197 ? -1.531 -21.219 -19.547 1 91.75 197 GLU A C 1
ATOM 1453 O O . GLU A 1 197 ? -2.699 -20.875 -19.75 1 91.75 197 GLU A O 1
ATOM 1458 N N . ARG A 1 198 ? -1.133 -21.891 -18.438 1 92.25 198 ARG A N 1
ATOM 1459 C CA . ARG A 1 198 ? -2.033 -22.172 -17.328 1 92.25 198 ARG A CA 1
ATOM 1460 C C . ARG A 1 198 ? -1.274 -22.188 -16 1 92.25 198 ARG A C 1
ATOM 1462 O O . ARG A 1 198 ? -0.138 -22.672 -15.945 1 92.25 198 ARG A O 1
ATOM 1469 N N . PHE A 1 199 ? -1.839 -21.609 -14.953 1 93.94 199 PHE A N 1
ATOM 1470 C CA . PHE A 1 199 ? -1.312 -21.672 -13.594 1 93.94 199 PHE A CA 1
ATOM 1471 C C . PHE A 1 199 ? 0.041 -20.984 -13.508 1 93.94 199 PHE A C 1
ATOM 1473 O O . PHE A 1 199 ? 0.923 -21.422 -12.766 1 93.94 199 PHE A O 1
ATOM 1480 N N . GLY A 1 200 ? 0.234 -20.031 -14.367 1 92.56 200 GLY A N 1
ATOM 1481 C CA . GLY A 1 200 ? 1.499 -19.312 -14.367 1 92.56 200 GLY A CA 1
ATOM 1482 C C . GLY A 1 200 ? 2.627 -20.078 -15.023 1 92.56 200 GLY A C 1
ATOM 1483 O O . GLY A 1 200 ? 3.799 -19.859 -14.711 1 92.56 200 GLY A O 1
ATOM 1484 N N . ARG A 1 201 ? 2.23 -21.062 -15.875 1 95.69 201 ARG A N 1
ATOM 1485 C CA . ARG A 1 201 ? 3.189 -21.938 -16.531 1 95.69 201 ARG A CA 1
ATOM 1486 C C . ARG A 1 201 ? 2.842 -22.109 -18.016 1 95.69 201 ARG A C 1
ATOM 1488 O O . ARG A 1 201 ? 1.695 -21.906 -18.406 1 95.69 201 ARG A O 1
ATOM 1495 N N . TYR A 1 202 ? 3.879 -22.469 -18.734 1 94.5 202 TYR A N 1
ATOM 1496 C CA . TYR A 1 202 ? 3.705 -22.906 -20.109 1 94.5 202 TYR A CA 1
ATOM 1497 C C . TYR A 1 202 ? 3.793 -24.422 -20.219 1 94.5 202 TYR A C 1
ATOM 1499 O O . TYR A 1 202 ? 4.594 -25.047 -19.531 1 94.5 202 TYR A O 1
ATOM 1507 N N . PHE A 1 203 ? 2.918 -24.953 -21.062 1 95.81 203 PHE A N 1
ATOM 1508 C CA . PHE A 1 203 ? 2.91 -26.375 -21.375 1 95.81 203 PHE A CA 1
ATOM 1509 C C . PHE A 1 203 ? 2.988 -26.594 -22.891 1 95.81 203 PHE A C 1
ATOM 1511 O O . PHE A 1 203 ? 2.123 -26.125 -23.625 1 95.81 203 PHE A O 1
ATOM 1518 N N . SER A 1 204 ? 3.986 -27.266 -23.297 1 93.5 204 SER A N 1
ATOM 1519 C CA . SER A 1 204 ? 4.09 -27.578 -24.703 1 93.5 204 SER A CA 1
ATOM 1520 C C . SER A 1 204 ? 3.354 -28.875 -25.031 1 93.5 204 SER A C 1
ATOM 1522 O O . SER A 1 204 ? 3.967 -29.938 -25.125 1 93.5 204 SER A O 1
ATOM 1524 N N . LEU A 1 205 ? 2.098 -28.672 -25.266 1 94.12 205 LEU A N 1
ATOM 1525 C CA . LEU A 1 205 ? 1.245 -29.828 -25.531 1 94.12 205 LEU A CA 1
ATOM 1526 C C . LEU A 1 205 ? 1.333 -30.234 -27 1 94.12 205 LEU A C 1
ATOM 1528 O O . LEU A 1 205 ? 1.407 -29.375 -27.891 1 94.12 205 LEU A O 1
ATOM 1532 N N . ALA A 1 206 ? 1.329 -31.5 -27.219 1 89.38 206 ALA A N 1
ATOM 1533 C CA . ALA A 1 206 ? 1.206 -32 -28.578 1 89.38 206 ALA A CA 1
ATOM 1534 C C . ALA A 1 206 ? -0.176 -31.703 -29.156 1 89.38 206 ALA A C 1
ATOM 1536 O O . ALA A 1 206 ? -1.137 -31.516 -28.406 1 89.38 206 ALA A O 1
ATOM 1537 N N . PRO A 1 207 ? -0.191 -31.609 -30.516 1 89 207 PRO A N 1
ATOM 1538 C CA . PRO A 1 207 ? -1.493 -31.344 -31.125 1 89 207 PRO A CA 1
ATOM 1539 C C . PRO A 1 207 ? -2.568 -32.344 -30.688 1 89 207 PRO A C 1
ATOM 1541 O O . PRO A 1 207 ? -2.318 -33.531 -30.641 1 89 207 PRO A O 1
ATOM 1544 N N . GLY A 1 208 ? -3.656 -31.781 -30.312 1 90.31 208 GLY A N 1
ATOM 1545 C CA . GLY A 1 208 ? -4.805 -32.594 -29.953 1 90.31 208 GLY A CA 1
ATOM 1546 C C . GLY A 1 208 ? -4.793 -33.031 -28.5 1 90.31 208 GLY A C 1
ATOM 1547 O O . GLY A 1 208 ? -5.785 -33.562 -27.984 1 90.31 208 GLY A O 1
ATOM 1548 N N . ARG A 1 209 ? -3.762 -32.844 -27.75 1 92.44 209 ARG A N 1
ATOM 1549 C CA . ARG A 1 209 ? -3.668 -33.219 -26.359 1 92.44 209 ARG A CA 1
ATOM 1550 C C . ARG A 1 209 ? -4.18 -32.125 -25.438 1 92.44 209 ARG A C 1
ATOM 1552 O O . ARG A 1 209 ? -4.117 -30.953 -25.781 1 92.44 209 ARG A O 1
ATOM 1559 N N . ARG A 1 210 ? -4.809 -32.625 -24.328 1 92.12 210 ARG A N 1
ATOM 1560 C CA . ARG A 1 210 ? -5.32 -31.688 -23.328 1 92.12 210 ARG A CA 1
ATOM 1561 C C . ARG A 1 210 ? -4.59 -31.875 -22 1 92.12 210 ARG A C 1
ATOM 1563 O O . ARG A 1 210 ? -4.219 -33 -21.625 1 92.12 210 ARG A O 1
ATOM 1570 N N . LEU A 1 211 ? -4.363 -30.797 -21.375 1 94.06 211 LEU A N 1
ATOM 1571 C CA . LEU A 1 211 ? -3.666 -30.812 -20.094 1 94.06 211 LEU A CA 1
ATOM 1572 C C . LEU A 1 211 ? -4.379 -31.734 -19.109 1 94.06 211 LEU A C 1
ATOM 1574 O O . LEU A 1 211 ? -3.732 -32.375 -18.266 1 94.06 211 LEU A O 1
ATOM 1578 N N . GLU A 1 212 ? -5.691 -31.891 -19.25 1 92.88 212 GLU A N 1
ATOM 1579 C CA . GLU A 1 212 ? -6.527 -32.656 -18.344 1 92.88 212 GLU A CA 1
ATOM 1580 C C . GLU A 1 212 ? -6.227 -34.156 -18.453 1 92.88 212 GLU A C 1
ATOM 1582 O O . GLU A 1 212 ? -6.648 -34.938 -17.594 1 92.88 212 GLU A O 1
ATOM 1587 N N . GLU A 1 213 ? -5.492 -34.5 -19.375 1 95.31 213 GLU A N 1
ATOM 1588 C CA . GLU A 1 213 ? -5.148 -35.906 -19.578 1 95.31 213 GLU A CA 1
ATOM 1589 C C . GLU A 1 213 ? -3.939 -36.312 -18.734 1 95.31 213 GLU A C 1
ATOM 1591 O O . GLU A 1 213 ? -3.637 -37.5 -18.594 1 95.31 213 GLU A O 1
ATOM 1596 N N . TYR A 1 214 ? -3.348 -35.375 -18.188 1 97.31 214 TYR A N 1
ATOM 1597 C CA . TYR A 1 214 ? -2.066 -35.656 -17.531 1 97.31 214 TYR A CA 1
ATOM 1598 C C . TYR A 1 214 ? -2.23 -35.719 -16.016 1 97.31 214 TYR A C 1
ATOM 1600 O O . TYR A 1 214 ? -2.984 -34.938 -15.43 1 97.31 214 TYR A O 1
ATOM 1608 N N . GLY A 1 215 ? -1.52 -36.688 -15.414 1 97.62 215 GLY A N 1
ATOM 1609 C CA . GLY A 1 215 ? -1.212 -36.562 -14 1 97.62 215 GLY A CA 1
ATOM 1610 C C . GLY A 1 215 ? -0.135 -35.531 -13.711 1 97.62 215 GLY A C 1
ATOM 1611 O O . GLY A 1 215 ? 0.375 -34.875 -14.633 1 97.62 215 GLY A O 1
ATOM 1612 N N . ALA A 1 216 ? 0.152 -35.375 -12.406 1 98.31 216 ALA A N 1
ATOM 1613 C CA . ALA A 1 216 ? 1.104 -34.312 -12.086 1 98.31 216 ALA A CA 1
ATOM 1614 C C . ALA A 1 216 ? 2.145 -34.812 -11.078 1 98.31 216 ALA A C 1
ATOM 1616 O O . ALA A 1 216 ? 1.827 -35.562 -10.164 1 98.31 216 ALA A O 1
ATOM 1617 N N . PHE A 1 217 ? 3.33 -34.438 -11.266 1 98.5 217 PHE A N 1
ATOM 1618 C CA . PHE A 1 217 ? 4.449 -34.594 -10.344 1 98.5 217 PHE A CA 1
ATOM 1619 C C . PHE A 1 217 ? 5.098 -33.25 -10.055 1 98.5 217 PHE A C 1
ATOM 1621 O O . PHE A 1 217 ? 5.762 -32.656 -10.914 1 98.5 217 PHE A O 1
ATOM 1628 N N . TYR A 1 218 ? 4.938 -32.75 -8.852 1 98 218 TYR A N 1
ATOM 1629 C CA . TYR A 1 218 ? 5.324 -31.406 -8.445 1 98 218 TYR A CA 1
ATOM 1630 C C . TYR A 1 218 ? 6.578 -31.438 -7.582 1 98 218 TYR A C 1
ATOM 1632 O O . TYR A 1 218 ? 6.562 -31.984 -6.477 1 98 218 TYR A O 1
ATOM 1640 N N . VAL A 1 219 ? 7.633 -30.844 -8.086 1 97.62 219 VAL A N 1
ATOM 1641 C CA . VAL A 1 219 ? 8.867 -30.75 -7.316 1 97.62 219 VAL A CA 1
ATOM 1642 C C . VAL A 1 219 ? 8.883 -29.438 -6.527 1 97.62 219 VAL A C 1
ATOM 1644 O O . VAL A 1 219 ? 9.047 -28.359 -7.102 1 97.62 219 VAL A O 1
A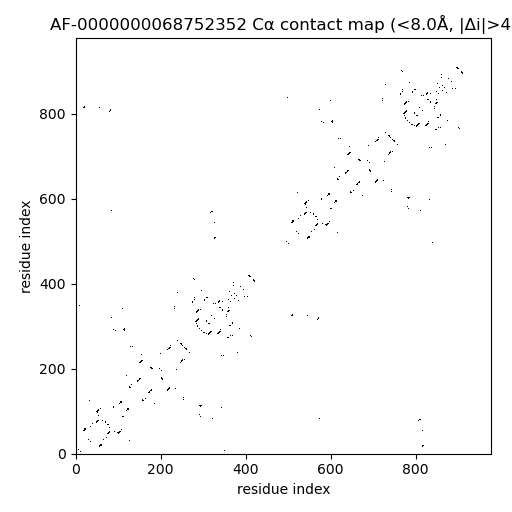TOM 1647 N N . GLY A 1 220 ? 8.695 -29.484 -5.262 1 94.38 220 GLY A N 1
ATOM 1648 C CA . GLY A 1 220 ? 8.664 -28.312 -4.406 1 94.38 220 GLY A CA 1
ATOM 1649 C C . GLY A 1 220 ? 8.195 -28.609 -2.996 1 94.38 220 GLY A C 1
ATOM 1650 O O . GLY A 1 220 ? 7.824 -29.75 -2.688 1 94.38 220 GLY A O 1
ATOM 1651 N N . GLY A 1 221 ? 8.203 -27.562 -2.119 1 84.69 221 GLY A N 1
ATOM 1652 C CA . GLY A 1 221 ? 7.734 -27.672 -0.747 1 84.69 221 GLY A CA 1
ATOM 1653 C C . GLY A 1 221 ? 8.844 -28.016 0.234 1 84.69 221 GLY A C 1
ATOM 1654 O O . GLY A 1 221 ? 10 -28.156 -0.156 1 84.69 221 GLY A O 1
ATOM 1655 N N . SER A 1 222 ? 8.617 -27.703 1.565 1 67.44 222 SER A N 1
ATOM 1656 C CA . SER A 1 222 ? 9.586 -28.031 2.604 1 67.44 222 SER A CA 1
ATOM 1657 C C . SER A 1 222 ? 9.133 -29.219 3.434 1 67.44 222 SER A C 1
ATOM 1659 O O . SER A 1 222 ? 7.934 -29.469 3.574 1 67.44 222 SER A O 1
ATOM 1661 N N . GLU A 1 223 ? 10.086 -30.219 3.629 1 58.59 223 GLU A N 1
ATOM 1662 C CA . GLU A 1 223 ? 9.773 -31.344 4.516 1 58.59 223 GLU A CA 1
ATOM 1663 C C . GLU A 1 223 ? 9.242 -30.844 5.855 1 58.59 223 GLU A C 1
ATOM 1665 O O . GLU A 1 223 ? 8.375 -31.484 6.461 1 58.59 223 GLU A O 1
ATOM 1670 N N . ALA A 1 224 ? 10.094 -29.875 6.449 1 47.56 224 ALA A N 1
ATOM 1671 C CA . ALA A 1 224 ? 10.008 -29.469 7.852 1 47.56 224 ALA A CA 1
ATOM 1672 C C . ALA A 1 224 ? 8.758 -28.641 8.109 1 47.56 224 ALA A C 1
ATOM 1674 O O . ALA A 1 224 ? 8.484 -28.25 9.25 1 47.56 224 ALA A O 1
ATOM 1675 N N . SER A 1 225 ? 8.219 -27.984 7.164 1 48.44 225 SER A N 1
ATOM 1676 C CA . SER A 1 225 ? 7.305 -26.984 7.707 1 48.44 225 SER A CA 1
ATOM 1677 C C . SER A 1 225 ? 6 -27.625 8.172 1 48.44 225 SER A C 1
ATOM 1679 O O . SER A 1 225 ? 5.281 -28.234 7.379 1 48.44 225 SER A O 1
ATOM 1681 N N . PRO A 1 226 ? 5.98 -28.031 9.367 1 43.41 226 PRO A N 1
ATOM 1682 C CA . PRO A 1 226 ? 4.703 -28.469 9.93 1 43.41 226 PRO A CA 1
ATOM 1683 C C . PRO A 1 226 ? 3.539 -27.562 9.547 1 43.41 226 PRO A C 1
ATOM 1685 O O . PRO A 1 226 ? 2.404 -27.797 9.969 1 43.41 226 PRO A O 1
ATOM 1688 N N . ASP A 1 227 ? 3.9 -26.531 8.906 1 49.75 227 ASP A N 1
ATOM 1689 C CA . ASP A 1 227 ? 2.846 -25.547 8.672 1 49.75 227 ASP A CA 1
ATOM 1690 C C . ASP A 1 227 ? 1.731 -26.125 7.805 1 49.75 227 ASP A C 1
ATOM 1692 O O . ASP A 1 227 ? 1.978 -26.562 6.68 1 49.75 227 ASP A O 1
ATOM 1696 N N . PRO A 1 228 ? 0.708 -26.516 8.438 1 49.44 228 PRO A N 1
ATOM 1697 C CA . PRO A 1 228 ? -0.468 -27.016 7.723 1 49.44 228 PRO A CA 1
ATOM 1698 C C . PRO A 1 228 ? -0.827 -26.156 6.508 1 49.44 228 PRO A C 1
ATOM 1700 O O . PRO A 1 228 ? -1.576 -26.609 5.633 1 49.44 228 PRO A O 1
ATOM 1703 N N . ASP A 1 229 ? -0.15 -24.969 6.527 1 59.66 229 ASP A N 1
ATOM 1704 C CA . ASP A 1 229 ? -0.651 -24.109 5.457 1 59.66 229 ASP A CA 1
ATOM 1705 C C . ASP A 1 229 ? 0.114 -24.359 4.16 1 59.66 229 ASP A C 1
ATOM 1707 O O . ASP A 1 229 ? 1.346 -24.312 4.141 1 59.66 229 ASP A O 1
ATOM 1711 N N . LEU A 1 230 ? -0.577 -24.828 3.242 1 70.25 230 LEU A N 1
ATOM 1712 C CA . LEU A 1 230 ? -0.105 -25.203 1.915 1 70.25 230 LEU A CA 1
ATOM 1713 C C . LEU A 1 230 ? 0.453 -24 1.17 1 70.25 230 LEU A C 1
ATOM 1715 O O . LEU A 1 230 ? -0.067 -22.891 1.301 1 70.25 230 LEU A O 1
ATOM 1719 N N . ASP A 1 231 ? 1.535 -24.219 0.549 1 85.62 231 ASP A N 1
ATOM 1720 C CA . ASP A 1 231 ? 2.068 -23.25 -0.406 1 85.62 231 ASP A CA 1
ATOM 1721 C C . ASP A 1 231 ? 1 -22.812 -1.411 1 85.62 231 ASP A C 1
ATOM 1723 O O . ASP A 1 231 ? 0.311 -23.672 -1.987 1 85.62 231 ASP A O 1
ATOM 1727 N N . PRO A 1 232 ? 0.871 -21.578 -1.554 1 90 232 PRO A N 1
ATOM 1728 C CA . PRO A 1 232 ? -0.193 -21.094 -2.439 1 90 232 PRO A CA 1
ATOM 1729 C C . PRO A 1 232 ? -0.041 -21.609 -3.871 1 90 232 PRO A C 1
ATOM 1731 O O . PRO A 1 232 ? -1.039 -21.812 -4.566 1 90 232 PRO A O 1
ATOM 1734 N N . ASP A 1 233 ? 1.149 -21.797 -4.289 1 92.81 233 ASP A N 1
ATOM 1735 C CA . ASP A 1 233 ? 1.359 -22.297 -5.641 1 92.81 233 ASP A CA 1
ATOM 1736 C C . ASP A 1 233 ? 0.857 -23.734 -5.773 1 92.81 233 ASP A C 1
ATOM 1738 O O . ASP A 1 233 ? 0.179 -24.078 -6.746 1 92.81 233 ASP A O 1
ATOM 1742 N N . LEU A 1 234 ? 1.209 -24.516 -4.836 1 93.81 234 LEU A N 1
ATOM 1743 C CA . LEU A 1 234 ? 0.717 -25.891 -4.836 1 93.81 234 LEU A CA 1
ATOM 1744 C C . LEU A 1 234 ? -0.801 -25.922 -4.691 1 93.81 234 LEU A C 1
ATOM 1746 O O . LEU A 1 234 ? -1.477 -26.688 -5.379 1 93.81 234 LEU A O 1
ATOM 1750 N N . SER A 1 235 ? -1.34 -25.078 -3.869 1 92.69 235 SER A N 1
ATOM 1751 C CA . SER A 1 235 ? -2.787 -25 -3.699 1 92.69 235 SER A CA 1
ATOM 1752 C C . SER A 1 235 ? -3.479 -24.656 -5.016 1 92.69 235 SER A C 1
ATOM 1754 O O . SER A 1 235 ? -4.512 -25.234 -5.348 1 92.69 235 SER A O 1
ATOM 1756 N N . ARG A 1 236 ? -2.936 -23.766 -5.707 1 93.75 236 ARG A N 1
ATOM 1757 C CA . ARG A 1 236 ? -3.471 -23.359 -7 1 93.75 236 ARG A CA 1
ATOM 1758 C C . ARG A 1 236 ? -3.539 -24.547 -7.961 1 93.75 236 ARG A C 1
ATOM 1760 O O . ARG A 1 236 ? -4.555 -24.75 -8.633 1 93.75 236 ARG A O 1
ATOM 1767 N N . LEU A 1 237 ? -2.498 -25.328 -7.953 1 95.5 237 LEU A N 1
ATOM 1768 C CA . LEU A 1 237 ? -2.42 -26.484 -8.844 1 95.5 237 LEU A CA 1
ATOM 1769 C C . LEU A 1 237 ? -3.395 -27.578 -8.406 1 95.5 237 LEU A C 1
ATOM 1771 O O . LEU A 1 237 ? -4.094 -28.156 -9.234 1 95.5 237 LEU A O 1
ATOM 1775 N N . LEU A 1 238 ? -3.457 -27.781 -7.145 1 94.56 238 LEU A N 1
ATOM 1776 C CA . LEU A 1 238 ? -4.34 -28.828 -6.641 1 94.56 238 LEU A CA 1
ATOM 1777 C C . LEU A 1 238 ? -5.797 -28.484 -6.922 1 94.56 238 LEU A C 1
ATOM 1779 O O . LEU A 1 238 ? -6.59 -29.375 -7.262 1 94.56 238 LEU A O 1
ATOM 1783 N N . LEU A 1 239 ? -6.125 -27.266 -6.812 1 93.31 239 LEU A N 1
ATOM 1784 C CA . LEU A 1 239 ? -7.496 -26.844 -7.047 1 93.31 239 LEU A CA 1
ATOM 1785 C C . LEU A 1 239 ? -7.832 -26.875 -8.531 1 93.31 239 LEU A C 1
ATOM 1787 O O . LEU A 1 239 ? -8.938 -27.266 -8.914 1 93.31 239 LEU A O 1
ATOM 1791 N N . GLY A 1 240 ? -6.895 -26.531 -9.336 1 92.75 240 GLY A N 1
ATOM 1792 C CA . GLY A 1 240 ? -7.172 -26.344 -10.758 1 92.75 240 GLY A CA 1
ATOM 1793 C C . GLY A 1 240 ? -6.918 -27.594 -11.578 1 92.75 240 GLY A C 1
ATOM 1794 O O . GLY A 1 240 ? -7.406 -27.719 -12.703 1 92.75 240 GLY A O 1
ATOM 1795 N N . TRP A 1 241 ? -6.148 -28.547 -11.023 1 94.38 241 TRP A N 1
ATOM 1796 C CA . TRP A 1 241 ? -5.805 -29.734 -11.797 1 94.38 241 TRP A CA 1
ATOM 1797 C C . TRP A 1 241 ? -7.023 -30.641 -11.977 1 94.38 241 TRP A C 1
ATOM 1799 O O . TRP A 1 241 ? -7.961 -30.578 -11.18 1 94.38 241 TRP A O 1
ATOM 1809 N N . ALA A 1 242 ? -7.035 -31.375 -13.062 1 91.25 242 ALA A N 1
ATOM 1810 C CA . ALA A 1 242 ? -8.164 -32.25 -13.359 1 91.25 242 ALA A CA 1
ATOM 1811 C C . ALA A 1 242 ? -8.43 -33.219 -12.203 1 91.25 242 ALA A C 1
ATOM 1813 O O . ALA A 1 242 ? -7.535 -33.938 -11.781 1 91.25 242 ALA A O 1
ATOM 1814 N N . PRO A 1 243 ? -9.695 -33.188 -11.828 1 88.06 243 PRO A N 1
ATOM 1815 C CA . PRO A 1 243 ? -10.016 -34.094 -10.734 1 88.06 243 PRO A CA 1
ATOM 1816 C C . PRO A 1 243 ? -9.836 -35.562 -11.117 1 88.06 243 PRO A C 1
ATOM 1818 O O . PRO A 1 243 ? -10.109 -35.938 -12.258 1 88.06 243 PRO A O 1
ATOM 1821 N N . GLY A 1 244 ? -9.391 -36.375 -10.273 1 87.19 244 GLY A N 1
ATOM 1822 C CA . GLY A 1 244 ? -9.258 -37.812 -10.531 1 87.19 244 GLY A CA 1
ATOM 1823 C C . GLY A 1 244 ? -7.887 -38.188 -11.055 1 87.19 244 GLY A C 1
ATOM 1824 O O . GLY A 1 244 ? -7.531 -39.375 -11.062 1 87.19 244 GLY A O 1
ATOM 1825 N N . ARG A 1 245 ? -7.215 -37.219 -11.633 1 93.81 245 ARG A N 1
ATOM 1826 C CA . ARG A 1 245 ? -5.855 -37.5 -12.078 1 93.81 245 ARG A CA 1
ATOM 1827 C C . ARG A 1 245 ? -4.898 -37.562 -10.891 1 93.81 245 ARG A C 1
ATOM 1829 O O . ARG A 1 245 ? -5.031 -36.812 -9.93 1 93.81 245 ARG A O 1
ATOM 1836 N N . PRO A 1 246 ? -3.922 -38.5 -10.977 1 96.69 246 PRO A N 1
ATOM 1837 C CA . PRO A 1 246 ? -2.932 -38.562 -9.898 1 96.69 246 PRO A CA 1
ATOM 1838 C C . PRO A 1 246 ? -2.1 -37.281 -9.789 1 96.69 246 PRO A C 1
ATOM 1840 O O . PRO A 1 246 ? -1.754 -36.688 -10.805 1 96.69 246 PRO A O 1
ATOM 1843 N N . PHE A 1 247 ? -1.875 -36.875 -8.539 1 97.62 247 PHE A N 1
ATOM 1844 C CA . PHE A 1 247 ? -1.046 -35.719 -8.25 1 97.62 247 PHE A CA 1
ATOM 1845 C C . PHE A 1 247 ? -0.105 -36 -7.086 1 97.62 247 PHE A C 1
ATOM 1847 O O . PHE A 1 247 ? -0.551 -36.188 -5.957 1 97.62 247 PHE A O 1
ATOM 1854 N N . PHE A 1 248 ? 1.208 -35.938 -7.387 1 97.44 248 PHE A N 1
ATOM 1855 C CA . PHE A 1 248 ? 2.209 -36.188 -6.355 1 97.44 248 PHE A CA 1
ATOM 1856 C C . PHE A 1 248 ? 3.133 -34.969 -6.191 1 97.44 248 PHE A C 1
ATOM 1858 O O . PHE A 1 248 ? 3.457 -34.312 -7.168 1 97.44 248 PHE A O 1
ATOM 1865 N N . SER A 1 249 ? 3.488 -34.688 -4.957 1 96.31 249 SER A N 1
ATOM 1866 C CA . SER A 1 249 ? 4.527 -33.719 -4.684 1 96.31 249 SER A CA 1
ATOM 1867 C C . SER A 1 249 ? 5.801 -34.375 -4.18 1 96.31 249 SER A C 1
ATOM 1869 O O . SER A 1 249 ? 5.754 -35.469 -3.596 1 96.31 249 SER A O 1
ATOM 1871 N N . CYS A 1 250 ? 6.93 -33.812 -4.473 1 96.62 250 CYS A N 1
ATOM 1872 C CA . CYS A 1 250 ? 8.242 -34.312 -4.105 1 96.62 250 CYS A CA 1
ATOM 1873 C C . CYS A 1 250 ? 9.133 -33.219 -3.551 1 96.62 250 CYS A C 1
ATOM 1875 O O . CYS A 1 250 ? 9.32 -32.188 -4.195 1 96.62 250 CYS A O 1
ATOM 1877 N N . CYS A 1 251 ? 9.641 -33.438 -2.35 1 94.75 251 CYS A N 1
ATOM 1878 C CA . CYS A 1 251 ? 10.609 -32.5 -1.786 1 94.75 251 CYS A CA 1
ATOM 1879 C C . CYS A 1 251 ? 11.914 -32.531 -2.576 1 94.75 251 CYS A C 1
ATOM 1881 O O . CYS A 1 251 ? 12.523 -33.594 -2.75 1 94.75 251 CYS A O 1
ATOM 1883 N N . PRO A 1 252 ? 12.352 -31.422 -2.994 1 95.81 252 PRO A N 1
ATOM 1884 C CA . PRO A 1 252 ? 13.508 -31.406 -3.896 1 95.81 252 PRO A CA 1
ATOM 1885 C C . PRO A 1 252 ? 14.789 -31.875 -3.223 1 95.81 252 PRO A C 1
ATOM 1887 O O . PRO A 1 252 ? 15.688 -32.406 -3.895 1 95.81 252 PRO A O 1
ATOM 1890 N N . ASP A 1 253 ? 14.828 -31.75 -1.887 1 93.44 253 ASP A N 1
ATOM 1891 C CA . ASP A 1 253 ? 16.062 -32.062 -1.168 1 93.44 253 ASP A CA 1
ATOM 1892 C C . ASP A 1 253 ? 16.094 -33.531 -0.729 1 93.44 253 ASP A C 1
ATOM 1894 O O . ASP A 1 253 ? 17.141 -34.156 -0.777 1 93.44 253 ASP A O 1
ATOM 1898 N N . THR A 1 254 ? 14.977 -34.031 -0.374 1 93.62 254 THR A N 1
ATOM 1899 C CA . THR A 1 254 ? 14.961 -35.344 0.271 1 93.62 254 THR A CA 1
ATOM 1900 C C . THR A 1 254 ? 14.359 -36.406 -0.655 1 93.62 254 THR A C 1
ATOM 1902 O O . THR A 1 254 ? 14.531 -37.594 -0.434 1 93.62 254 THR A O 1
ATOM 1905 N N . GLY A 1 255 ? 13.586 -35.969 -1.573 1 94.06 255 GLY A N 1
ATOM 1906 C CA . GLY A 1 255 ? 12.906 -36.906 -2.453 1 94.06 255 GLY A CA 1
ATOM 1907 C C . GLY A 1 255 ? 11.656 -37.5 -1.84 1 94.06 255 GLY A C 1
ATOM 1908 O O . GLY A 1 255 ? 10.977 -38.312 -2.467 1 94.06 255 GLY A O 1
ATOM 1909 N N . LYS A 1 256 ? 11.344 -37.031 -0.676 1 95.06 256 LYS A N 1
ATOM 1910 C CA . LYS A 1 256 ? 10.117 -37.5 -0.043 1 95.06 256 LYS A CA 1
ATOM 1911 C C . LYS A 1 256 ? 8.883 -37.062 -0.836 1 95.06 256 LYS A C 1
ATOM 1913 O O . LYS A 1 256 ? 8.781 -35.938 -1.263 1 95.06 256 LYS A O 1
ATOM 1918 N N . THR A 1 257 ? 7.992 -38.062 -1.071 1 95.38 257 THR A N 1
ATOM 1919 C CA . THR A 1 257 ? 6.828 -37.781 -1.906 1 95.38 257 THR A CA 1
ATOM 1920 C C . THR A 1 257 ? 5.547 -37.812 -1.075 1 95.38 257 THR A C 1
ATOM 1922 O O . THR A 1 257 ? 5.52 -38.375 0.02 1 95.38 257 THR A O 1
ATOM 1925 N N . GLN A 1 258 ? 4.609 -37.094 -1.521 1 94 258 GLN A N 1
ATOM 1926 C CA . GLN A 1 258 ? 3.268 -37.094 -0.944 1 94 258 GLN A CA 1
ATOM 1927 C C . GLN A 1 258 ? 2.201 -37.219 -2.027 1 94 258 GLN A C 1
ATOM 1929 O O . GLN A 1 258 ? 2.281 -36.531 -3.061 1 94 258 GLN A O 1
ATOM 1934 N N . ASP A 1 259 ? 1.305 -38.188 -1.841 1 96.06 259 ASP A N 1
ATOM 1935 C CA . ASP A 1 259 ? 0.103 -38.25 -2.67 1 96.06 259 ASP A CA 1
ATOM 1936 C C . ASP A 1 259 ? -0.865 -37.125 -2.285 1 96.06 259 ASP A C 1
ATOM 1938 O O . ASP A 1 259 ? -1.439 -37.125 -1.194 1 96.06 259 ASP A O 1
ATOM 1942 N N . GLU A 1 260 ? -1.149 -36.188 -3.244 1 95.56 260 GLU A N 1
ATOM 1943 C CA . GLU A 1 260 ? -1.895 -35 -2.918 1 95.56 260 GLU A CA 1
ATOM 1944 C C . GLU A 1 260 ? -3.385 -35.156 -3.195 1 95.56 260 GLU A C 1
ATOM 1946 O O . GLU A 1 260 ? -4.164 -34.219 -3.059 1 95.56 260 GLU A O 1
ATOM 1951 N N . GLY A 1 261 ? -3.787 -36.312 -3.568 1 94.19 261 GLY A N 1
ATOM 1952 C CA . GLY A 1 261 ? -5.18 -36.562 -3.914 1 94.19 261 GLY A CA 1
ATOM 1953 C C . GLY A 1 261 ? -6.145 -36.188 -2.801 1 94.19 261 GLY A C 1
ATOM 1954 O O . GLY A 1 261 ? -7.086 -35.438 -3.016 1 94.19 261 GLY A O 1
ATOM 1955 N N . ALA A 1 262 ? -5.863 -36.719 -1.657 1 93 262 ALA A N 1
ATOM 1956 C CA . ALA A 1 262 ? -6.738 -36.469 -0.516 1 93 262 ALA A CA 1
ATOM 1957 C C . ALA A 1 262 ? -6.754 -34.969 -0.152 1 93 262 ALA A C 1
ATOM 1959 O O . ALA A 1 262 ? -7.809 -34.406 0.136 1 93 262 ALA A O 1
ATOM 1960 N N . ARG A 1 263 ? -5.609 -34.438 -0.167 1 92 263 ARG A N 1
ATOM 1961 C CA . ARG A 1 263 ? -5.508 -33.031 0.156 1 92 263 ARG A CA 1
ATOM 1962 C C . ARG A 1 263 ? -6.254 -32.188 -0.872 1 92 263 ARG A C 1
ATOM 1964 O O . ARG A 1 263 ? -6.926 -31.219 -0.516 1 92 263 ARG A O 1
ATOM 1971 N N . ALA A 1 264 ? -6.09 -32.531 -2.096 1 93.12 264 ALA A N 1
ATOM 1972 C CA . ALA A 1 264 ? -6.812 -31.828 -3.158 1 93.12 264 ALA A CA 1
ATOM 1973 C C . ALA A 1 264 ? -8.32 -31.906 -2.941 1 93.12 264 ALA A C 1
ATOM 1975 O O . ALA A 1 264 ? -9.039 -30.922 -3.098 1 93.12 264 ALA A O 1
ATOM 1976 N N . GLY A 1 265 ? -8.742 -33.062 -2.568 1 92.44 265 GLY A N 1
ATOM 1977 C CA . GLY A 1 265 ? -10.156 -33.25 -2.291 1 92.44 265 GLY A CA 1
ATOM 1978 C C . GLY A 1 265 ? -10.664 -32.375 -1.152 1 92.44 265 GLY A C 1
ATOM 1979 O O . GLY A 1 265 ? -11.727 -31.766 -1.259 1 92.44 265 GLY A O 1
ATOM 1980 N N . ARG A 1 266 ? -9.93 -32.344 -0.09 1 92.25 266 ARG A N 1
ATOM 1981 C CA . ARG A 1 266 ? -10.305 -31.516 1.057 1 92.25 266 ARG A CA 1
ATOM 1982 C C . ARG A 1 266 ? -10.344 -30.031 0.685 1 92.25 266 ARG A C 1
ATOM 1984 O O . ARG A 1 266 ? -11.242 -29.312 1.11 1 92.25 266 ARG A O 1
ATOM 1991 N N . LEU A 1 267 ? -9.359 -29.641 -0.057 1 91.31 267 LEU A N 1
ATOM 1992 C CA . LEU A 1 267 ? -9.305 -28.25 -0.502 1 91.31 267 LEU A CA 1
ATOM 1993 C C . LEU A 1 267 ? -10.531 -27.891 -1.332 1 91.31 267 LEU A C 1
ATOM 1995 O O . LEU A 1 267 ? -11.141 -26.844 -1.122 1 91.31 267 LEU A O 1
ATOM 1999 N N . ARG A 1 268 ? -10.891 -28.766 -2.207 1 91.94 268 ARG A N 1
ATOM 2000 C CA . ARG A 1 268 ? -12.062 -28.531 -3.051 1 91.94 268 ARG A CA 1
ATOM 2001 C C . ARG A 1 268 ? -13.344 -28.516 -2.223 1 91.94 268 ARG A C 1
ATOM 2003 O O . ARG A 1 268 ? -14.242 -27.703 -2.473 1 91.94 268 ARG A O 1
ATOM 2010 N N . ALA A 1 269 ? -13.398 -29.406 -1.268 1 92.06 269 ALA A N 1
ATOM 2011 C CA . ALA A 1 269 ? -14.562 -29.453 -0.393 1 92.06 269 ALA A CA 1
ATOM 2012 C C . ALA A 1 269 ? -14.719 -28.156 0.391 1 92.06 269 ALA A C 1
ATOM 2014 O O . ALA A 1 269 ? -15.828 -27.625 0.528 1 92.06 269 ALA A O 1
ATOM 2015 N N . ARG A 1 270 ? -13.648 -27.688 0.869 1 90.38 270 ARG A N 1
ATOM 2016 C CA . ARG A 1 270 ? -13.664 -26.422 1.605 1 90.38 270 ARG A CA 1
ATOM 2017 C C . ARG A 1 270 ? -14.148 -25.281 0.721 1 90.38 270 ARG A C 1
ATOM 2019 O O . ARG A 1 270 ? -14.922 -24.422 1.167 1 90.38 270 ARG A O 1
ATOM 2026 N N . ARG A 1 271 ? -13.695 -25.281 -0.468 1 91.81 271 ARG A N 1
ATOM 2027 C CA . ARG A 1 271 ? -14.094 -24.219 -1.382 1 91.81 271 ARG A CA 1
ATOM 2028 C C . ARG A 1 271 ? -15.57 -24.328 -1.751 1 91.81 271 ARG A C 1
ATOM 2030 O O . ARG A 1 271 ? -16.25 -23.328 -1.938 1 91.81 271 ARG A O 1
ATOM 2037 N N . ARG A 1 272 ? -16.047 -25.516 -1.812 1 91.75 272 ARG A N 1
ATOM 2038 C CA . ARG A 1 272 ? -17.469 -25.734 -2.057 1 91.75 272 ARG A CA 1
ATOM 2039 C C . ARG A 1 272 ? -18.312 -25.172 -0.909 1 91.75 272 ARG A C 1
ATOM 2041 O O . ARG A 1 272 ? -19.391 -24.625 -1.132 1 91.75 272 ARG A O 1
ATOM 2048 N N . TYR A 1 273 ? -17.828 -25.391 0.257 1 92.44 273 TYR A N 1
ATOM 2049 C CA . TYR A 1 273 ? -18.484 -24.797 1.421 1 92.44 273 TYR A CA 1
ATOM 2050 C C . TYR A 1 273 ? -18.594 -23.281 1.291 1 92.44 273 TYR A C 1
ATOM 2052 O O . TYR A 1 273 ? -19.625 -22.703 1.607 1 92.44 273 TYR A O 1
ATOM 2060 N N . LEU A 1 274 ? -17.547 -22.672 0.829 1 93.31 274 LEU A N 1
ATOM 2061 C CA . LEU A 1 274 ? -17.531 -21.219 0.658 1 93.31 274 LEU A CA 1
ATOM 2062 C C . LEU A 1 274 ? -18.547 -20.797 -0.408 1 93.31 274 LEU A C 1
ATOM 2064 O O . LEU A 1 274 ? -19.156 -19.734 -0.289 1 93.31 274 LEU A O 1
ATOM 2068 N N . VAL A 1 275 ? -18.656 -21.578 -1.448 1 94.44 275 VAL A N 1
ATOM 2069 C CA . VAL A 1 275 ? -19.656 -21.297 -2.473 1 94.44 275 VAL A CA 1
ATOM 2070 C C . VAL A 1 275 ? -21.047 -21.281 -1.845 1 94.44 275 VAL A C 1
ATOM 2072 O O . VAL A 1 275 ? -21.859 -20.391 -2.115 1 94.44 275 VAL A O 1
ATOM 2075 N N . GLU A 1 276 ? -21.328 -22.25 -1.005 1 94.25 276 GLU A N 1
ATOM 2076 C CA . GLU A 1 276 ? -22.625 -22.328 -0.339 1 94.25 276 GLU A CA 1
ATOM 2077 C C . GLU A 1 276 ? -22.844 -21.125 0.572 1 94.25 276 GLU A C 1
ATOM 2079 O O . GLU A 1 276 ? -23.953 -20.578 0.642 1 94.25 276 GLU A O 1
ATOM 2084 N N . ARG A 1 277 ? -21.812 -20.703 1.184 1 93.69 277 ARG A N 1
ATOM 2085 C CA . ARG A 1 277 ? -21.906 -19.516 2.021 1 93.69 277 ARG A CA 1
ATOM 2086 C C . ARG A 1 277 ? -22.234 -18.281 1.187 1 93.69 277 ARG A C 1
ATOM 2088 O O . ARG A 1 277 ? -23.016 -17.422 1.61 1 93.69 277 ARG A O 1
ATOM 2095 N N . ALA A 1 278 ? -21.594 -18.219 0.084 1 95.94 278 ALA A N 1
ATOM 2096 C CA . ALA A 1 278 ? -21.828 -17.094 -0.819 1 95.94 278 ALA A CA 1
ATOM 2097 C C . ALA A 1 278 ? -23.266 -17.109 -1.341 1 95.94 278 ALA A C 1
ATOM 2099 O O . ALA A 1 278 ? -23.875 -16.047 -1.531 1 95.94 278 ALA A O 1
ATOM 2100 N N . ARG A 1 279 ? -23.766 -18.281 -1.592 1 95.25 279 ARG A N 1
ATOM 2101 C CA . ARG A 1 279 ? -25.156 -18.406 -2.041 1 95.25 279 ARG A CA 1
ATOM 2102 C C . ARG A 1 279 ? -26.109 -17.859 -1 1 95.25 279 ARG A C 1
ATOM 2104 O O . ARG A 1 279 ? -27.094 -17.203 -1.349 1 95.25 279 ARG A O 1
ATOM 2111 N N . ASP A 1 280 ? -25.781 -18.047 0.208 1 94.5 280 ASP A N 1
ATOM 2112 C CA . ASP A 1 280 ? -26.656 -17.625 1.309 1 94.5 280 ASP A CA 1
ATOM 2113 C C . ASP A 1 280 ? -26.438 -16.141 1.631 1 94.5 280 ASP A C 1
ATOM 2115 O O . ASP A 1 280 ? -27.25 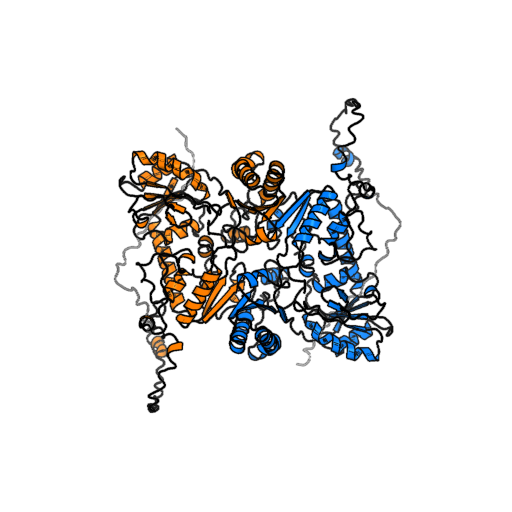-15.539 2.336 1 94.5 280 ASP A O 1
ATOM 2119 N N . ALA A 1 281 ? -25.375 -15.531 1.194 1 95.19 281 ALA A N 1
ATOM 2120 C CA . ALA A 1 281 ? -25 -14.172 1.574 1 95.19 281 ALA A CA 1
ATOM 2121 C C . ALA A 1 281 ? -25.922 -13.141 0.95 1 95.19 281 ALA A C 1
ATOM 2123 O O . ALA A 1 281 ? -26.391 -13.32 -0.177 1 95.19 281 ALA A O 1
ATOM 2124 N N . HIS A 1 282 ? -26.188 -12.078 1.709 1 94.81 282 HIS A N 1
ATOM 2125 C CA . HIS A 1 282 ? -26.969 -10.961 1.2 1 94.81 282 HIS A CA 1
ATOM 2126 C C . HIS A 1 282 ? -26.078 -9.773 0.851 1 94.81 282 HIS A C 1
ATOM 2128 O O . HIS A 1 282 ? -26.344 -9.062 -0.122 1 94.81 282 HIS A O 1
ATOM 2134 N N . VAL A 1 283 ? -25.078 -9.594 1.671 1 95.12 283 VAL A N 1
ATOM 2135 C CA . VAL A 1 283 ? -24.156 -8.484 1.479 1 95.12 283 VAL A CA 1
ATOM 2136 C C . VAL A 1 283 ? -22.75 -9.023 1.224 1 95.12 283 VAL A C 1
ATOM 2138 O O . VAL A 1 283 ? -22.219 -9.812 2.012 1 95.12 283 VAL A O 1
ATOM 2141 N N . VAL A 1 284 ? -22.156 -8.562 0.093 1 97 284 VAL A N 1
ATOM 2142 C CA . VAL A 1 284 ? -20.844 -9.039 -0.32 1 97 284 VAL A CA 1
ATOM 2143 C C . VAL A 1 284 ? -19.844 -7.883 -0.287 1 97 284 VAL A C 1
ATOM 2145 O O . VAL A 1 284 ? -20.094 -6.812 -0.84 1 97 284 VAL A O 1
ATOM 2148 N N . GLY A 1 285 ? -18.75 -8.07 0.463 1 96.31 285 GLY A N 1
ATOM 2149 C CA . GLY A 1 285 ? -17.641 -7.125 0.397 1 96.31 285 GLY A CA 1
ATOM 2150 C C . GLY A 1 285 ? -16.594 -7.496 -0.645 1 96.31 285 GLY A C 1
ATOM 2151 O O . GLY A 1 285 ? -15.938 -8.531 -0.525 1 96.31 285 GLY A O 1
ATOM 2152 N N . LEU A 1 286 ? -16.484 -6.715 -1.675 1 95.56 286 LEU A N 1
ATOM 2153 C CA . LEU A 1 286 ? -15.477 -6.918 -2.707 1 95.56 286 LEU A CA 1
ATOM 2154 C C . LEU A 1 286 ? -14.172 -6.234 -2.33 1 95.56 286 LEU A C 1
ATOM 2156 O O . LEU A 1 286 ? -14.062 -5.008 -2.41 1 95.56 286 LEU A O 1
ATOM 2160 N N . LEU A 1 287 ? -13.188 -7.039 -1.955 1 93.5 287 LEU A N 1
ATOM 2161 C CA . LEU A 1 287 ? -11.891 -6.539 -1.51 1 93.5 287 LEU A CA 1
ATOM 2162 C C . LEU A 1 287 ? -10.938 -6.391 -2.686 1 93.5 287 LEU A C 1
ATOM 2164 O O . LEU A 1 287 ? -10.609 -7.371 -3.354 1 93.5 287 LEU A O 1
ATOM 2168 N N . ALA A 1 288 ? -10.523 -5.152 -2.881 1 90.31 288 ALA A N 1
ATOM 2169 C CA . ALA A 1 288 ? -9.469 -4.934 -3.861 1 90.31 288 ALA A CA 1
ATOM 2170 C C . ALA A 1 288 ? -8.109 -5.332 -3.301 1 90.31 288 ALA A C 1
ATOM 2172 O O . ALA A 1 288 ? -7.477 -4.562 -2.572 1 90.31 288 ALA A O 1
ATOM 2173 N N . GLY A 1 289 ? -7.605 -6.504 -3.609 1 85.44 289 GLY A N 1
ATOM 2174 C CA . GLY A 1 289 ? -6.371 -7.039 -3.055 1 85.44 289 GLY A CA 1
ATOM 2175 C C . GLY A 1 289 ? -5.168 -6.816 -3.951 1 85.44 289 GLY A C 1
ATOM 2176 O O . GLY A 1 289 ? -4.074 -7.297 -3.656 1 85.44 289 GLY A O 1
ATOM 2177 N N . THR A 1 290 ? -5.328 -6.238 -5.039 1 75.25 290 THR A N 1
ATOM 2178 C CA . THR A 1 290 ? -4.223 -5.895 -5.926 1 75.25 290 THR A CA 1
ATOM 2179 C C . THR A 1 290 ? -4.578 -4.688 -6.789 1 75.25 290 THR A C 1
ATOM 2181 O O . THR A 1 290 ? -5.734 -4.508 -7.168 1 75.25 290 THR A O 1
ATOM 2184 N N . LEU A 1 291 ? -3.561 -3.898 -7.035 1 74.75 291 LEU A N 1
ATOM 2185 C CA . LEU A 1 291 ? -3.725 -2.785 -7.961 1 74.75 291 LEU A CA 1
ATOM 2186 C C . LEU A 1 291 ? -2.764 -2.912 -9.141 1 74.75 291 LEU A C 1
ATOM 2188 O O . LEU A 1 291 ? -2.863 -2.16 -10.109 1 74.75 291 LEU A O 1
ATOM 2192 N N . GLY A 1 292 ? -2.006 -4.008 -9.156 1 79.06 292 GLY A N 1
ATOM 2193 C CA . GLY A 1 292 ? -0.945 -4.102 -10.148 1 79.06 292 GLY A CA 1
ATOM 2194 C C . GLY A 1 292 ? -1.156 -5.227 -11.141 1 79.06 292 GLY A C 1
ATOM 2195 O O . GLY A 1 292 ? -0.325 -5.445 -12.031 1 79.06 292 GLY A O 1
ATOM 2196 N N . VAL A 1 293 ? -2.236 -5.934 -11.031 1 89.88 293 VAL A N 1
ATOM 2197 C CA . VAL A 1 293 ? -2.494 -7.051 -11.938 1 89.88 293 VAL A CA 1
ATOM 2198 C C . VAL A 1 293 ? -3.502 -6.633 -13 1 89.88 293 VAL A C 1
ATOM 2200 O O . VAL A 1 293 ? -4.457 -5.906 -12.711 1 89.88 293 VAL A O 1
ATOM 2203 N N . ALA A 1 294 ? -3.324 -7.098 -14.148 1 90.75 294 ALA A N 1
ATOM 2204 C CA . ALA A 1 294 ? -4.137 -6.699 -15.297 1 90.75 294 ALA A CA 1
ATOM 2205 C C . ALA A 1 294 ? -5.598 -7.09 -15.102 1 90.75 294 ALA A C 1
ATOM 2207 O O . ALA A 1 294 ? -5.898 -8.086 -14.438 1 90.75 294 ALA A O 1
ATOM 2208 N N . GLN A 1 295 ? -6.496 -6.27 -15.602 1 92.81 295 GLN A N 1
ATOM 2209 C CA . GLN A 1 295 ? -7.934 -6.492 -15.734 1 92.81 295 GLN A CA 1
ATOM 2210 C C . GLN A 1 295 ? -8.617 -6.488 -14.367 1 92.81 295 GLN A C 1
ATOM 2212 O O . GLN A 1 295 ? -9.695 -7.062 -14.211 1 92.81 295 GLN A O 1
ATOM 2217 N N . HIS A 1 296 ? -7.961 -5.969 -13.391 1 91 296 HIS A N 1
ATOM 2218 C CA . HIS A 1 296 ? -8.578 -5.918 -12.07 1 91 296 HIS A CA 1
ATOM 2219 C C . HIS A 1 296 ? -9.82 -5.039 -12.078 1 91 296 HIS A C 1
ATOM 2221 O O . HIS A 1 296 ? -10.805 -5.34 -11.398 1 91 296 HIS A O 1
ATOM 2227 N N . ARG A 1 297 ? -9.836 -3.965 -12.844 1 89.56 297 ARG A N 1
ATOM 2228 C CA . ARG A 1 297 ? -10.992 -3.072 -12.922 1 89.56 297 ARG A CA 1
ATOM 2229 C C . ARG A 1 297 ? -12.172 -3.768 -13.586 1 89.56 297 ARG A C 1
ATOM 2231 O O . ARG A 1 297 ? -13.305 -3.662 -13.109 1 89.56 297 ARG A O 1
ATOM 2238 N N . GLU A 1 298 ? -11.844 -4.465 -14.625 1 93.62 298 GLU A N 1
ATOM 2239 C CA . GLU A 1 298 ? -12.883 -5.211 -15.336 1 93.62 298 GLU A CA 1
ATOM 2240 C C . GLU A 1 298 ? -13.469 -6.309 -14.453 1 93.62 298 GLU A C 1
ATOM 2242 O O . GLU A 1 298 ? -14.68 -6.535 -14.461 1 93.62 298 GLU A O 1
ATOM 2247 N N . ALA A 1 299 ? -12.562 -6.934 -13.75 1 95.31 299 ALA A N 1
ATOM 2248 C CA . ALA A 1 299 ? -13.016 -8 -12.859 1 95.31 299 ALA A CA 1
ATOM 2249 C C . ALA A 1 299 ? -13.906 -7.457 -11.75 1 95.31 299 ALA A C 1
ATOM 2251 O O . ALA A 1 299 ? -14.93 -8.062 -11.422 1 95.31 299 ALA A O 1
ATOM 2252 N N . LEU A 1 300 ? -13.547 -6.336 -11.211 1 92.81 300 LEU A N 1
ATOM 2253 C CA . LEU A 1 300 ? -14.352 -5.707 -10.164 1 92.81 300 LEU A CA 1
ATOM 2254 C C . LEU A 1 300 ? -15.734 -5.324 -10.703 1 92.81 300 LEU A C 1
ATOM 2256 O O . LEU A 1 300 ? -16.75 -5.559 -10.039 1 92.81 300 LEU A O 1
ATOM 2260 N N . ALA A 1 301 ? -15.773 -4.75 -11.859 1 92.12 301 ALA A N 1
ATOM 2261 C CA . ALA A 1 301 ? -17.047 -4.391 -12.492 1 92.12 301 ALA A CA 1
ATOM 2262 C C . ALA A 1 301 ? -17.906 -5.629 -12.734 1 92.12 301 ALA A C 1
ATOM 2264 O O . ALA A 1 301 ? -19.109 -5.605 -12.484 1 92.12 301 ALA A O 1
ATOM 2265 N N . HIS A 1 302 ? -17.234 -6.656 -13.164 1 96.44 302 HIS A N 1
ATOM 2266 C CA . HIS A 1 302 ? -17.953 -7.906 -13.406 1 96.44 302 HIS A CA 1
ATOM 2267 C C . HIS A 1 302 ? -18.578 -8.445 -12.125 1 96.44 302 HIS A C 1
ATOM 2269 O O . HIS A 1 302 ? -19.75 -8.828 -12.109 1 96.44 302 HIS A O 1
ATOM 2275 N N . LEU A 1 303 ? -17.828 -8.422 -11.07 1 96.75 303 LEU A N 1
ATOM 2276 C CA . LEU A 1 303 ? -18.312 -8.953 -9.805 1 96.75 303 LEU A CA 1
ATOM 2277 C C . LEU A 1 303 ? -19.453 -8.102 -9.25 1 96.75 303 LEU A C 1
ATOM 2279 O O . LEU A 1 303 ? -20.391 -8.625 -8.664 1 96.75 303 LEU A O 1
ATOM 2283 N N . ARG A 1 304 ? -19.359 -6.828 -9.438 1 93.62 304 ARG A N 1
ATOM 2284 C CA . ARG A 1 304 ? -20.438 -5.941 -9.023 1 93.62 304 ARG A CA 1
ATOM 2285 C C . ARG A 1 304 ? -21.719 -6.25 -9.781 1 93.62 304 ARG A C 1
ATOM 2287 O O . ARG A 1 304 ? -22.797 -6.367 -9.18 1 93.62 304 ARG A O 1
ATOM 2294 N N . ASN A 1 305 ? -21.594 -6.391 -11.055 1 94.88 305 ASN A N 1
ATOM 2295 C CA . ASN A 1 305 ? -22.75 -6.723 -11.883 1 94.88 305 ASN A CA 1
ATOM 2296 C C . ASN A 1 305 ? -23.344 -8.078 -11.492 1 94.88 305 ASN A C 1
ATOM 2298 O O . ASN A 1 305 ? -24.562 -8.234 -11.445 1 94.88 305 ASN A O 1
ATOM 2302 N N . LEU A 1 306 ? -22.406 -8.969 -11.273 1 97.31 306 LEU A N 1
ATOM 2303 C CA . LEU A 1 306 ? -22.797 -10.32 -10.883 1 97.31 306 LEU A CA 1
ATOM 2304 C C . LEU A 1 306 ? -23.641 -10.297 -9.609 1 97.31 306 LEU A C 1
ATOM 2306 O O . LEU A 1 306 ? -24.703 -10.906 -9.547 1 97.31 306 LEU A O 1
ATOM 2310 N N . THR A 1 307 ? -23.172 -9.594 -8.57 1 96.69 307 THR A N 1
ATOM 2311 C CA . THR A 1 307 ? -23.875 -9.523 -7.297 1 96.69 307 THR A CA 1
ATOM 2312 C C . THR A 1 307 ? -25.203 -8.797 -7.453 1 96.69 307 THR A C 1
ATOM 2314 O O . THR A 1 307 ? -26.219 -9.211 -6.887 1 96.69 307 THR A O 1
ATOM 2317 N N . GLN A 1 308 ? -25.234 -7.773 -8.242 1 93.31 308 GLN A N 1
ATOM 2318 C CA . GLN A 1 308 ? -26.469 -7.031 -8.492 1 93.31 308 GLN A CA 1
ATOM 2319 C C . GLN A 1 308 ? -27.5 -7.91 -9.188 1 93.31 308 GLN A C 1
ATOM 2321 O O . GLN A 1 308 ? -28.672 -7.922 -8.789 1 93.31 308 GLN A O 1
ATOM 2326 N N . ALA A 1 309 ? -27.078 -8.609 -10.18 1 94.88 309 ALA A N 1
ATOM 2327 C CA . ALA A 1 309 ? -27.969 -9.492 -10.914 1 94.88 309 ALA A CA 1
ATOM 2328 C C . ALA A 1 309 ? -28.562 -10.57 -10.008 1 94.88 309 ALA A C 1
ATOM 2330 O O . ALA A 1 309 ? -29.703 -11 -10.195 1 94.88 309 ALA A O 1
ATOM 2331 N N . ALA A 1 310 ? -27.781 -10.977 -9.07 1 95.12 310 ALA A N 1
ATOM 2332 C CA . ALA A 1 310 ? -28.219 -12.023 -8.148 1 95.12 310 ALA A CA 1
ATOM 2333 C C . ALA A 1 310 ? -29.031 -11.453 -7 1 95.12 310 ALA A C 1
ATOM 2335 O O . ALA A 1 310 ? -29.406 -12.172 -6.07 1 95.12 310 ALA A O 1
ATOM 2336 N N . GLY A 1 311 ? -29.25 -10.148 -7.043 1 93 311 GLY A N 1
ATOM 2337 C CA . GLY A 1 311 ? -30.078 -9.5 -6.031 1 93 311 GLY A CA 1
ATOM 2338 C C . GLY A 1 311 ? -29.328 -9.25 -4.73 1 93 311 GLY A C 1
ATOM 2339 O O . GLY A 1 311 ? -29.953 -9.094 -3.678 1 93 311 GLY A O 1
ATOM 2340 N N . LYS A 1 312 ? -28.047 -9.32 -4.758 1 94.62 312 LYS A N 1
ATOM 2341 C CA . LYS A 1 312 ? -27.234 -9.078 -3.574 1 94.62 312 LYS A CA 1
ATOM 2342 C C . LYS A 1 312 ? -26.672 -7.66 -3.576 1 94.62 312 LYS A C 1
ATOM 2344 O O . LYS A 1 312 ? -26.531 -7.047 -4.633 1 94.62 312 LYS A O 1
ATOM 2349 N N . ARG A 1 313 ? -26.469 -7.164 -2.385 1 92.81 313 ARG A N 1
ATOM 2350 C CA . ARG A 1 313 ? -25.781 -5.883 -2.244 1 92.81 313 ARG A CA 1
ATOM 2351 C C . ARG A 1 313 ? -24.281 -6.082 -2.16 1 92.81 313 ARG A C 1
ATOM 2353 O O . ARG A 1 313 ? -23.812 -7.062 -1.583 1 92.81 313 ARG A O 1
ATOM 2360 N N . SER A 1 314 ? -23.531 -5.18 -2.76 1 94.75 314 SER A N 1
ATOM 2361 C CA . SER A 1 314 ? -22.078 -5.312 -2.688 1 94.75 314 SER A CA 1
ATOM 2362 C C . SER A 1 314 ? -21.422 -3.955 -2.486 1 94.75 314 SER A C 1
ATOM 2364 O O . SER A 1 314 ? -21.984 -2.918 -2.842 1 94.75 314 SER A O 1
ATOM 2366 N N . TYR A 1 315 ? -20.297 -3.99 -1.817 1 92.69 315 TYR A N 1
ATOM 2367 C CA . TYR A 1 315 ? -19.453 -2.824 -1.602 1 92.69 315 TYR A CA 1
ATOM 2368 C C . TYR A 1 315 ? -18 -3.121 -1.995 1 92.69 315 TYR A C 1
ATOM 2370 O O . TYR A 1 315 ? -17.5 -4.211 -1.726 1 92.69 315 TYR A O 1
ATOM 2378 N N . VAL A 1 316 ? -17.438 -2.164 -2.686 1 93.5 316 VAL A N 1
ATOM 2379 C CA . VAL A 1 316 ? -16.031 -2.309 -3.043 1 93.5 316 VAL A CA 1
ATOM 2380 C C . VAL A 1 316 ? -15.148 -1.685 -1.959 1 93.5 316 VAL A C 1
ATOM 2382 O O . VAL A 1 316 ? -15.352 -0.528 -1.579 1 93.5 316 VAL A O 1
ATOM 2385 N N . LEU A 1 317 ? -14.188 -2.436 -1.494 1 93.56 317 LEU A N 1
ATOM 2386 C CA . LEU A 1 317 ? -13.32 -2.029 -0.397 1 93.56 317 LEU A CA 1
ATOM 2387 C C . LEU A 1 317 ? -11.852 -2.133 -0.8 1 93.56 317 LEU A C 1
ATOM 2389 O O . LEU A 1 317 ? -11.398 -3.191 -1.246 1 93.56 317 LEU A O 1
ATOM 2393 N N . ALA A 1 318 ? -11.117 -1.105 -0.734 1 91.25 318 ALA A N 1
ATOM 2394 C CA . ALA A 1 318 ? -9.664 -1.092 -0.857 1 91.25 318 ALA A CA 1
ATOM 2395 C C . ALA A 1 318 ? -9 -0.743 0.474 1 91.25 318 ALA A C 1
ATOM 2397 O O . ALA A 1 318 ? -8.844 0.435 0.804 1 91.25 318 ALA A O 1
ATOM 2398 N N . LEU A 1 319 ? -8.531 -1.762 1.182 1 88.31 319 LEU A N 1
ATOM 2399 C CA . LEU A 1 319 ? -8.086 -1.58 2.559 1 88.31 319 LEU A CA 1
ATOM 2400 C C . LEU A 1 319 ? -6.586 -1.821 2.684 1 88.31 319 LEU A C 1
ATOM 2402 O O . LEU A 1 319 ? -6.039 -1.793 3.789 1 88.31 319 LEU A O 1
ATOM 2406 N N . GLY A 1 320 ? -5.934 -2.076 1.58 1 81.56 320 GLY A N 1
ATOM 2407 C CA . GLY A 1 320 ? -4.574 -2.58 1.681 1 81.56 320 GLY A CA 1
ATOM 2408 C C . GLY A 1 320 ? -4.504 -4.035 2.098 1 81.56 320 GLY A C 1
ATOM 2409 O O . GLY A 1 320 ? -5.156 -4.891 1.494 1 81.56 320 GLY A O 1
ATOM 2410 N N . ARG A 1 321 ? -3.729 -4.246 3.109 1 77.69 321 ARG A N 1
ATOM 2411 C CA . ARG A 1 321 ? -3.68 -5.609 3.623 1 77.69 321 ARG A CA 1
ATOM 2412 C C . ARG A 1 321 ? -4.891 -5.91 4.496 1 77.69 321 ARG A C 1
ATOM 2414 O O . ARG A 1 321 ? -5.094 -5.27 5.531 1 77.69 321 ARG A O 1
ATOM 2421 N N . PRO A 1 322 ? -5.605 -6.891 4.062 1 81.31 322 PRO A N 1
ATOM 2422 C CA . PRO A 1 322 ? -6.758 -7.23 4.898 1 81.31 322 PRO A CA 1
ATOM 2423 C C . PRO A 1 322 ? -6.355 -7.898 6.211 1 81.31 322 PRO A C 1
ATOM 2425 O O . PRO A 1 322 ? -5.582 -8.859 6.207 1 81.31 322 PRO A O 1
ATOM 2428 N N . THR A 1 323 ? -6.734 -7.332 7.305 1 80.69 323 THR A N 1
ATOM 2429 C CA . THR A 1 323 ? -6.547 -7.926 8.625 1 80.69 323 THR A CA 1
ATOM 2430 C C . THR A 1 323 ? -7.895 -8.195 9.289 1 80.69 323 THR A C 1
ATOM 2432 O O . THR A 1 323 ? -8.906 -7.582 8.938 1 80.69 323 THR A O 1
ATOM 2435 N N . PRO A 1 324 ? -7.922 -9.156 10.203 1 83.62 324 PRO A N 1
ATOM 2436 C CA . PRO A 1 324 ? -9.18 -9.398 10.922 1 83.62 324 PRO A CA 1
ATOM 2437 C C . PRO A 1 324 ? -9.742 -8.141 11.578 1 83.62 324 PRO A C 1
ATOM 2439 O O . PRO A 1 324 ? -10.953 -7.914 11.555 1 83.62 324 PRO A O 1
ATOM 2442 N N . ALA A 1 325 ? -8.898 -7.328 12.055 1 83.06 325 ALA A N 1
ATOM 2443 C CA . ALA A 1 325 ? -9.32 -6.098 12.719 1 83.06 325 ALA A CA 1
ATOM 2444 C C . ALA A 1 325 ? -9.977 -5.133 11.727 1 83.06 325 ALA A C 1
ATOM 2446 O O . ALA A 1 325 ? -11.016 -4.543 12.023 1 83.06 325 ALA A O 1
ATOM 2447 N N . LYS A 1 326 ? -9.391 -4.992 10.617 1 85.5 326 LYS A N 1
ATOM 2448 C CA . LYS A 1 326 ? -9.93 -4.086 9.609 1 85.5 326 LYS A CA 1
ATOM 2449 C C . LYS A 1 326 ? -11.266 -4.594 9.078 1 85.5 326 LYS A C 1
ATOM 2451 O O . LYS A 1 326 ? -12.211 -3.818 8.898 1 85.5 326 LYS A O 1
ATOM 2456 N N . LEU A 1 327 ? -11.336 -5.871 8.859 1 89.75 327 LEU A N 1
ATOM 2457 C CA . LEU A 1 327 ? -12.539 -6.457 8.281 1 89.75 327 LEU A CA 1
ATOM 2458 C C . LEU A 1 327 ? -13.68 -6.465 9.305 1 89.75 327 LEU A C 1
ATOM 2460 O O . LEU A 1 327 ? -14.852 -6.523 8.922 1 89.75 327 LEU A O 1
ATOM 2464 N N . ALA A 1 328 ? -13.312 -6.445 10.555 1 89.38 328 ALA A N 1
ATOM 2465 C CA . ALA A 1 328 ? -14.305 -6.422 11.625 1 89.38 328 ALA A CA 1
ATOM 2466 C C . ALA A 1 328 ? -15.094 -5.117 11.602 1 89.38 328 ALA A C 1
ATOM 2468 O O . ALA A 1 328 ? -16.156 -5.02 12.227 1 89.38 328 ALA A O 1
ATOM 2469 N N . ASN A 1 329 ? -14.609 -4.148 10.898 1 89.56 329 ASN A N 1
ATOM 2470 C CA . ASN A 1 329 ? -15.297 -2.867 10.789 1 89.56 329 ASN A CA 1
ATOM 2471 C C . ASN A 1 329 ? -16.547 -2.971 9.922 1 89.56 329 ASN A C 1
ATOM 2473 O O . ASN A 1 329 ? -17.344 -2.031 9.852 1 89.56 329 ASN A O 1
ATOM 2477 N N . PHE A 1 330 ? -16.766 -4.137 9.305 1 92.06 330 PHE A N 1
ATOM 2478 C CA . PHE A 1 330 ? -17.875 -4.316 8.375 1 92.06 330 PHE A CA 1
ATOM 2479 C C . PHE A 1 330 ? -18.766 -5.488 8.805 1 92.06 330 PHE A C 1
ATOM 2481 O O . PHE A 1 330 ? -18.906 -6.461 8.062 1 92.06 330 PHE A O 1
ATOM 2488 N N . PRO A 1 331 ? -19.422 -5.348 9.898 1 89.06 331 PRO A N 1
ATOM 2489 C CA . PRO A 1 331 ? -20.219 -6.465 10.414 1 89.06 331 PRO A CA 1
ATOM 2490 C C . PRO A 1 331 ? -21.406 -6.805 9.516 1 89.06 331 PRO A C 1
ATOM 2492 O O . PRO A 1 331 ? -21.938 -7.918 9.578 1 89.06 331 PRO A O 1
ATOM 2495 N N . GLU A 1 332 ? -21.812 -5.902 8.68 1 90.56 332 GLU A N 1
ATOM 2496 C CA . GLU A 1 332 ? -22.953 -6.121 7.801 1 90.56 332 GLU A CA 1
ATOM 2497 C C . GLU A 1 332 ? -22.578 -7.012 6.621 1 90.56 332 GLU A C 1
ATOM 2499 O O . GLU A 1 332 ? -23.469 -7.523 5.922 1 90.56 332 GLU A O 1
ATOM 2504 N N . VAL A 1 333 ? -21.297 -7.172 6.383 1 93.5 333 VAL A N 1
ATOM 2505 C CA . VAL A 1 333 ? -20.828 -7.98 5.254 1 93.5 333 VAL A CA 1
ATOM 2506 C C . VAL A 1 333 ? -20.859 -9.461 5.629 1 93.5 333 VAL A C 1
ATOM 2508 O O . VAL A 1 333 ? -20.344 -9.852 6.676 1 93.5 333 VAL A O 1
ATOM 2511 N N . ASP A 1 334 ? -21.469 -10.273 4.773 1 95.06 334 ASP A N 1
ATOM 2512 C CA . ASP A 1 334 ? -21.594 -11.703 5.043 1 95.06 334 ASP A CA 1
ATOM 2513 C C . ASP A 1 334 ? -20.359 -12.461 4.578 1 95.06 334 ASP A C 1
ATOM 2515 O O . ASP A 1 334 ? -19.906 -13.406 5.238 1 95.06 334 ASP A O 1
ATOM 2519 N N . VAL A 1 335 ? -19.906 -12.094 3.445 1 95.81 335 VAL A N 1
ATOM 2520 C CA . VAL A 1 335 ? -18.719 -12.727 2.873 1 95.81 335 VAL A CA 1
ATOM 2521 C C . VAL A 1 335 ? -17.859 -11.688 2.15 1 95.81 335 VAL A C 1
ATOM 2523 O O . VAL A 1 335 ? -18.391 -10.703 1.625 1 95.81 335 VAL A O 1
ATOM 2526 N N . PHE A 1 336 ? -16.625 -11.922 2.213 1 95.38 336 PHE A N 1
ATOM 2527 C CA . PHE A 1 336 ? -15.703 -11.102 1.448 1 95.38 336 PHE A CA 1
ATOM 2528 C C . PHE A 1 336 ? -15.172 -11.859 0.241 1 95.38 336 PHE A C 1
ATOM 2530 O O . PHE A 1 336 ? -15.016 -13.086 0.291 1 95.38 336 PHE A O 1
ATOM 2537 N N . VAL A 1 337 ? -14.969 -11.18 -0.828 1 96 337 VAL A N 1
ATOM 2538 C CA . VAL A 1 337 ? -14.305 -11.711 -2.012 1 96 337 VAL A CA 1
ATOM 2539 C C . VAL A 1 337 ? -13.008 -10.953 -2.26 1 96 337 VAL A C 1
ATOM 2541 O O . VAL A 1 337 ? -13.016 -9.734 -2.457 1 96 337 VAL A O 1
ATOM 2544 N N . LEU A 1 338 ? -11.961 -11.664 -2.209 1 94.31 338 LEU A N 1
ATOM 2545 C CA . LEU A 1 338 ? -10.656 -11.047 -2.391 1 94.31 338 LEU A CA 1
ATOM 2546 C C . LEU A 1 338 ? -10.227 -11.094 -3.854 1 94.31 338 LEU A C 1
ATOM 2548 O O . LEU A 1 338 ? -9.961 -12.172 -4.391 1 94.31 338 LEU A O 1
ATOM 2552 N N . LEU A 1 339 ? -10.234 -9.945 -4.508 1 93.75 339 LEU A N 1
ATOM 2553 C CA . LEU A 1 339 ? -9.711 -9.828 -5.867 1 93.75 339 LEU A CA 1
ATOM 2554 C C . LEU A 1 339 ? -8.203 -9.586 -5.855 1 93.75 339 LEU A C 1
ATOM 2556 O O . LEU A 1 339 ? -7.75 -8.461 -5.656 1 93.75 339 LEU A O 1
ATOM 2560 N N . ALA A 1 340 ? -7.473 -10.617 -6.039 1 92.69 340 ALA A N 1
ATOM 2561 C CA . ALA A 1 340 ? -6.012 -10.594 -5.992 1 92.69 340 ALA A CA 1
ATOM 2562 C C . ALA A 1 340 ? -5.414 -11.555 -7.016 1 92.69 340 ALA A C 1
ATOM 2564 O O . ALA A 1 340 ? -6.145 -12.172 -7.793 1 92.69 340 ALA A O 1
ATOM 2565 N N . CYS A 1 341 ? -4.113 -11.555 -7.109 1 92.56 341 CYS A N 1
ATOM 2566 C CA . CYS A 1 341 ? -3.473 -12.562 -7.949 1 92.56 341 CYS A CA 1
ATOM 2567 C C . CYS A 1 341 ? -3.781 -13.969 -7.445 1 92.56 341 CYS A C 1
ATOM 2569 O O . CYS A 1 341 ? -4.25 -14.141 -6.32 1 92.56 341 CYS A O 1
ATOM 2571 N N . PRO A 1 342 ? -3.553 -14.992 -8.211 1 92 342 PRO A N 1
ATOM 2572 C CA . PRO A 1 342 ? -3.93 -16.359 -7.828 1 92 342 PRO A CA 1
ATOM 2573 C C . PRO A 1 342 ? -3.26 -16.812 -6.531 1 92 342 PRO A C 1
ATOM 2575 O O . PRO A 1 342 ? -3.863 -17.547 -5.746 1 92 342 PRO A O 1
ATOM 2578 N N . LEU A 1 343 ? -2.047 -16.375 -6.34 1 91.5 343 LEU A N 1
ATOM 2579 C CA . LEU A 1 343 ? -1.344 -16.766 -5.121 1 91.5 343 LEU A CA 1
ATOM 2580 C C . LEU A 1 343 ? -1.867 -15.992 -3.918 1 91.5 343 LEU A C 1
ATOM 2582 O O . LEU A 1 343 ? -2.008 -16.547 -2.828 1 91.5 343 LEU A O 1
ATOM 2586 N N . GLY A 1 344 ? -2.188 -14.75 -4.164 1 88.44 344 GLY A N 1
ATOM 2587 C CA . GLY A 1 344 ? -2.729 -13.93 -3.094 1 88.44 344 GLY A CA 1
ATOM 2588 C C . GLY A 1 344 ? -4.102 -14.375 -2.633 1 88.44 344 GLY A C 1
ATOM 2589 O O . GLY A 1 344 ? -4.398 -14.359 -1.436 1 88.44 344 GLY A O 1
ATOM 2590 N N . ALA A 1 345 ? -4.883 -14.742 -3.516 1 87.19 345 ALA A N 1
ATOM 2591 C CA . ALA A 1 345 ? -6.242 -15.18 -3.213 1 87.19 345 ALA A CA 1
ATOM 2592 C C . ALA A 1 345 ? -6.238 -16.484 -2.42 1 87.19 345 ALA A C 1
ATOM 2594 O O . ALA A 1 345 ? -7.207 -16.797 -1.727 1 87.19 345 ALA A O 1
ATOM 2595 N N . LEU A 1 346 ? -5.129 -17.203 -2.498 1 87 346 LEU A N 1
ATOM 2596 C CA . LEU A 1 346 ? -5.066 -18.516 -1.867 1 87 346 LEU A CA 1
ATOM 2597 C C . LEU A 1 346 ? -4.105 -18.5 -0.684 1 87 346 LEU A C 1
ATOM 2599 O O . LEU A 1 346 ? -3.838 -19.547 -0.085 1 87 346 LEU A O 1
ATOM 2603 N N . ALA A 1 347 ? -3.553 -17.297 -0.453 1 80.06 347 ALA A N 1
ATOM 2604 C CA . ALA A 1 347 ? -2.637 -17.203 0.68 1 80.06 347 ALA A CA 1
ATOM 2605 C C . ALA A 1 347 ? -3.33 -17.578 1.983 1 80.06 347 ALA A C 1
ATOM 2607 O O . ALA A 1 347 ? -4.508 -17.281 2.18 1 80.06 347 ALA A O 1
ATOM 2608 N N . PRO A 1 348 ? -2.471 -18.359 2.723 1 64.06 348 PRO A N 1
ATOM 2609 C CA . PRO A 1 348 ? -3.062 -18.781 4 1 64.06 348 PRO A CA 1
ATOM 2610 C C . PRO A 1 348 ? -3.506 -17.594 4.852 1 64.06 348 PRO A C 1
ATOM 2612 O O . PRO A 1 348 ? -2.809 -16.562 4.91 1 64.06 348 PRO A O 1
ATOM 2615 N N . GLN A 1 349 ? -4.742 -17.594 5.023 1 61.78 349 GLN A N 1
ATOM 2616 C CA . GLN A 1 349 ? -5.238 -16.609 5.98 1 61.78 349 GLN A CA 1
ATOM 2617 C C . GLN A 1 349 ? -5.199 -17.156 7.402 1 61.78 349 GLN A C 1
ATOM 2619 O O . GLN A 1 349 ? -5.336 -18.359 7.613 1 61.78 349 GLN A O 1
ATOM 2624 N N . LEU A 1 350 ? -4.355 -16.672 8.281 1 50.47 350 LEU A N 1
ATOM 2625 C CA . LEU A 1 350 ? -4.363 -17.219 9.633 1 50.47 350 LEU A CA 1
ATOM 2626 C C . LEU A 1 350 ? -5.77 -17.656 10.039 1 50.47 350 LEU A C 1
ATOM 2628 O O . LEU A 1 350 ? -6.703 -16.844 10.008 1 50.47 350 LEU A O 1
ATOM 2632 N N . SER A 1 351 ? -6.121 -18.891 9.812 1 46.22 351 SER A N 1
ATOM 2633 C CA . SER A 1 351 ? -7.355 -19.609 10.109 1 46.22 351 SER A CA 1
ATOM 2634 C C . SER A 1 351 ? -7.945 -19.156 11.445 1 46.22 351 SER A C 1
ATOM 2636 O O . SER A 1 351 ? -7.219 -18.969 12.422 1 46.22 351 SER A O 1
ATOM 2638 N N . GLY A 1 352 ? -9.062 -18.75 11.43 1 52.09 352 GLY A N 1
ATOM 2639 C CA . GLY A 1 352 ? -9.875 -18.484 12.609 1 52.09 352 GLY A CA 1
ATOM 2640 C C . GLY A 1 352 ? -9.883 -17.031 13.016 1 52.09 352 GLY A C 1
ATOM 2641 O O . GLY A 1 352 ? -10.625 -16.641 13.922 1 52.09 352 GLY A O 1
ATOM 2642 N N . SER A 1 353 ? -9.047 -16.391 12.117 1 59.47 353 SER A N 1
ATOM 2643 C CA . SER A 1 353 ? -8.875 -15.055 12.68 1 59.47 353 SER A CA 1
ATOM 2644 C C . SER A 1 353 ? -9.898 -14.078 12.102 1 59.47 353 SER A C 1
ATOM 2646 O O . SER A 1 353 ? -10.258 -13.094 12.75 1 59.47 353 SER A O 1
ATOM 2648 N N . PHE A 1 354 ? -10.422 -14.641 10.797 1 65.94 354 PHE A N 1
ATOM 2649 C CA . PHE A 1 354 ? -11.383 -13.68 10.281 1 65.94 354 PHE A CA 1
ATOM 2650 C C . PHE A 1 354 ? -12.805 -14.094 10.648 1 65.94 354 PHE A C 1
ATOM 2652 O O . PHE A 1 354 ? -13.156 -15.273 10.57 1 65.94 354 PHE A O 1
ATOM 2659 N N . PHE A 1 355 ? -13.57 -13.234 11.102 1 71.62 355 PHE A N 1
ATOM 2660 C CA . PHE A 1 355 ? -14.953 -13.469 11.516 1 71.62 355 PHE A CA 1
ATOM 2661 C C . PHE A 1 355 ? -15.812 -13.867 10.32 1 71.62 355 PHE A C 1
ATOM 2663 O O . PHE A 1 355 ? -16.719 -14.68 10.445 1 71.62 355 PHE A O 1
ATOM 2670 N N . ARG A 1 356 ? -15.43 -13.367 9.188 1 86.81 356 ARG A N 1
ATOM 2671 C CA . ARG A 1 356 ? -16.188 -13.641 7.965 1 86.81 356 ARG A CA 1
ATOM 2672 C C . ARG A 1 356 ? -15.289 -14.305 6.914 1 86.81 356 ARG A C 1
ATOM 2674 O O . ARG A 1 356 ? -14.094 -14.016 6.84 1 86.81 356 ARG A O 1
ATOM 2681 N N . PRO A 1 357 ? -15.867 -15.195 6.164 1 90.62 357 PRO A N 1
ATOM 2682 C CA . PRO A 1 357 ? -15.062 -15.914 5.176 1 90.62 357 PRO A CA 1
ATOM 2683 C C . PRO A 1 357 ? -14.594 -15.016 4.031 1 90.62 357 PRO A C 1
ATOM 2685 O O . PRO A 1 357 ? -15.289 -14.062 3.666 1 90.62 357 PRO A O 1
ATOM 2688 N N . ILE A 1 358 ? -13.453 -15.359 3.496 1 92.38 358 ILE A N 1
ATOM 2689 C CA . ILE A 1 358 ? -12.898 -14.695 2.326 1 92.38 358 ILE A CA 1
ATOM 2690 C C . ILE A 1 358 ? -12.891 -15.656 1.14 1 92.38 358 ILE A C 1
ATOM 2692 O O . ILE A 1 358 ? -12.281 -16.734 1.202 1 92.38 358 ILE A O 1
ATOM 2696 N N . LEU A 1 359 ? -13.531 -15.289 0.083 1 94.31 359 LEU A N 1
ATOM 2697 C CA . LEU A 1 359 ? -13.695 -16.125 -1.104 1 94.31 359 LEU A CA 1
ATOM 2698 C C . LEU A 1 359 ? -12.812 -15.625 -2.246 1 94.31 359 LEU A C 1
ATOM 2700 O O . LEU A 1 359 ? -12.336 -14.484 -2.213 1 94.31 359 LEU A O 1
ATOM 2704 N N . ALA A 1 360 ? -12.625 -16.531 -3.17 1 94.5 360 ALA A N 1
ATOM 2705 C CA . ALA A 1 360 ? -12.086 -16.141 -4.469 1 94.5 360 ALA A CA 1
ATOM 2706 C C . ALA A 1 360 ? -13.195 -15.758 -5.441 1 94.5 360 ALA A C 1
ATOM 2708 O O . ALA A 1 360 ? -14.352 -16.172 -5.266 1 94.5 360 ALA A O 1
ATOM 2709 N N . PRO A 1 361 ? -12.922 -14.984 -6.434 1 96.19 361 PRO A N 1
ATOM 2710 C CA . PRO A 1 361 ? -13.93 -14.539 -7.398 1 96.19 361 PRO A CA 1
ATOM 2711 C C . PRO A 1 361 ? -14.688 -15.703 -8.031 1 96.19 361 PRO A C 1
ATOM 2713 O O . PRO A 1 361 ? -15.898 -15.609 -8.258 1 96.19 361 PRO A O 1
ATOM 2716 N N . CYS A 1 362 ? -14 -16.781 -8.281 1 95.5 362 CYS A N 1
ATOM 2717 C CA . CYS A 1 362 ? -14.625 -17.922 -8.93 1 95.5 362 CYS A CA 1
ATOM 2718 C C . CYS A 1 362 ? -15.742 -18.5 -8.062 1 95.5 362 CYS A C 1
ATOM 2720 O O . CYS A 1 362 ? -16.75 -18.969 -8.586 1 95.5 362 CYS A O 1
ATOM 2722 N N . GLU A 1 363 ? -15.578 -18.469 -6.816 1 95.69 363 GLU A N 1
ATOM 2723 C CA . GLU A 1 363 ? -16.594 -18.984 -5.902 1 95.69 363 GLU A CA 1
ATOM 2724 C C . GLU A 1 363 ? -17.844 -18.109 -5.906 1 95.69 363 GLU A C 1
ATOM 2726 O O . GLU A 1 363 ? -18.953 -18.609 -5.84 1 95.69 363 GLU A O 1
ATOM 2731 N N . LEU A 1 364 ? -17.594 -16.828 -5.957 1 97.12 364 LEU A N 1
ATOM 2732 C CA . LEU A 1 364 ? -18.75 -15.93 -6.074 1 97.12 364 LEU A CA 1
ATOM 2733 C C . LEU A 1 364 ? -19.484 -16.172 -7.387 1 97.12 364 LEU A C 1
ATOM 2735 O O . LEU A 1 364 ? -20.719 -16.156 -7.422 1 97.12 364 LEU A O 1
ATOM 2739 N N . GLU A 1 365 ? -18.719 -16.359 -8.461 1 97.06 365 GLU A N 1
ATOM 2740 C CA . GLU A 1 365 ? -19.297 -16.672 -9.758 1 97.06 365 GLU A CA 1
ATOM 2741 C C . GLU A 1 365 ? -20.188 -17.922 -9.688 1 97.06 365 GLU A C 1
ATOM 2743 O O . GLU A 1 365 ? -21.328 -17.906 -10.156 1 97.06 365 GLU A O 1
ATOM 2748 N N . ALA A 1 366 ? -19.641 -18.891 -9.094 1 95.69 366 ALA A N 1
ATOM 2749 C CA . ALA A 1 366 ? -20.359 -20.156 -8.961 1 95.69 366 ALA A CA 1
ATOM 2750 C C . ALA A 1 366 ? -21.625 -19.984 -8.133 1 95.69 366 ALA A C 1
ATOM 2752 O O . ALA A 1 366 ? -22.625 -20.672 -8.367 1 95.69 366 ALA A O 1
ATOM 2753 N N . ALA A 1 367 ? -21.609 -19.109 -7.188 1 95.56 367 ALA A N 1
ATOM 2754 C CA . ALA A 1 367 ? -22.719 -18.906 -6.27 1 95.56 367 ALA A CA 1
ATOM 2755 C C . ALA A 1 367 ? -23.812 -18.047 -6.906 1 95.56 367 ALA A C 1
ATOM 2757 O O . ALA A 1 367 ? -25 -18.234 -6.629 1 95.56 367 ALA A O 1
ATOM 2758 N N . CYS A 1 368 ? -23.406 -17.094 -7.793 1 96.25 368 CYS A N 1
ATOM 2759 C CA . CYS A 1 368 ? -24.344 -16.031 -8.156 1 96.25 368 CYS A CA 1
ATOM 2760 C C . CYS A 1 368 ? -24.766 -16.156 -9.617 1 96.25 368 CYS A C 1
ATOM 2762 O O . CYS A 1 368 ? -25.766 -15.578 -10.031 1 96.25 368 CYS A O 1
ATOM 2764 N N . ASN A 1 369 ? -23.953 -16.812 -10.461 1 96.25 369 ASN A N 1
ATOM 2765 C CA . ASN A 1 369 ? -24.297 -17 -11.867 1 96.25 369 ASN A CA 1
ATOM 2766 C C . ASN A 1 369 ? -25.062 -18.297 -12.086 1 96.25 369 ASN A C 1
ATOM 2768 O O . ASN A 1 369 ? -24.484 -19.391 -12.039 1 96.25 369 ASN A O 1
ATOM 2772 N N . PRO A 1 370 ? -26.297 -18.203 -12.398 1 93.94 370 PRO A N 1
ATOM 2773 C CA . PRO A 1 370 ? -27.094 -19.422 -12.547 1 93.94 370 PRO A CA 1
ATOM 2774 C C . PRO A 1 370 ? -26.703 -20.234 -13.781 1 93.94 370 PRO A C 1
ATOM 2776 O O . PRO A 1 370 ? -27.047 -21.406 -13.891 1 93.94 370 PRO A O 1
ATOM 2779 N N . ALA A 1 371 ? -26.031 -19.625 -14.695 1 94.62 371 ALA A N 1
ATOM 2780 C CA . ALA A 1 371 ? -25.594 -20.328 -15.898 1 94.62 371 ALA A CA 1
ATOM 2781 C C . ALA A 1 371 ? -24.266 -21.047 -15.656 1 94.62 371 ALA A C 1
ATOM 2783 O O . ALA A 1 371 ? -23.797 -21.797 -16.516 1 94.62 371 ALA A O 1
ATOM 2784 N N . TRP A 1 372 ? -23.672 -20.797 -14.461 1 93.88 372 TRP A N 1
ATOM 2785 C CA . TRP A 1 372 ? -22.406 -21.453 -14.133 1 93.88 372 TRP A CA 1
ATOM 2786 C C . TRP A 1 372 ? -22.578 -22.969 -14.039 1 93.88 372 TRP A C 1
ATOM 2788 O O . TRP A 1 372 ? -23.562 -23.453 -13.477 1 93.88 372 TRP A O 1
ATOM 2798 N N . PRO A 1 373 ? -21.625 -23.688 -14.625 1 90.06 373 PRO A N 1
ATOM 2799 C CA . PRO A 1 373 ? -21.766 -25.141 -14.57 1 90.06 373 PRO A CA 1
ATOM 2800 C C . PRO A 1 373 ? -21.797 -25.688 -13.141 1 90.06 373 PRO A C 1
ATOM 2802 O O . PRO A 1 373 ? -21.172 -25.109 -12.242 1 90.06 373 PRO A O 1
ATOM 2805 N N . PRO A 1 374 ? -22.547 -26.766 -12.961 1 84.38 374 PRO A N 1
ATOM 2806 C CA . PRO A 1 374 ? -22.625 -27.359 -11.633 1 84.38 374 PRO A CA 1
ATOM 2807 C C . PRO A 1 374 ? -21.266 -27.875 -11.141 1 84.38 374 PRO A C 1
ATOM 2809 O O . PRO A 1 374 ? -20.344 -28.047 -11.938 1 84.38 374 PRO A O 1
ATOM 2812 N N . PRO A 1 375 ? -21.297 -28.062 -9.82 1 77.38 375 PRO A N 1
ATOM 2813 C CA . PRO A 1 375 ? -20.047 -28.547 -9.258 1 77.38 375 PRO A CA 1
ATOM 2814 C C . PRO A 1 375 ? -19.578 -29.859 -9.898 1 77.38 375 PRO A C 1
ATOM 2816 O O . PRO A 1 375 ? -20.391 -30.734 -10.203 1 77.38 375 PRO A O 1
ATOM 2819 N N . GLY A 1 376 ? -18.328 -29.984 -10.156 1 73.31 376 GLY A N 1
ATOM 2820 C CA . GLY A 1 376 ? -17.781 -31.172 -10.766 1 73.31 376 GLY A CA 1
ATOM 2821 C C . GLY A 1 376 ? -17.547 -31.031 -12.258 1 73.31 376 GLY A C 1
ATOM 2822 O O . GLY A 1 376 ? -16.703 -31.734 -12.828 1 73.31 376 GLY A O 1
ATOM 2823 N N . LEU A 1 377 ? -18.297 -30.141 -12.828 1 73.12 377 LEU A N 1
ATOM 2824 C CA . LEU A 1 377 ? -18.172 -29.969 -14.266 1 73.12 377 LEU A CA 1
ATOM 2825 C C . LEU A 1 377 ? -17.344 -28.75 -14.609 1 73.12 377 LEU A C 1
ATOM 2827 O O . LEU A 1 377 ? -16.734 -28.688 -15.68 1 73.12 377 LEU A O 1
ATOM 2831 N N . ALA A 1 378 ? -17.391 -27.859 -13.711 1 75.69 378 ALA A N 1
ATOM 2832 C CA . ALA A 1 378 ? -16.641 -26.641 -13.984 1 75.69 378 ALA A CA 1
ATOM 2833 C C . ALA A 1 378 ? -15.242 -26.703 -13.367 1 75.69 378 ALA A C 1
ATOM 2835 O O . ALA A 1 378 ? -15.062 -27.234 -12.266 1 75.69 378 ALA A O 1
ATOM 2836 N N . PRO A 1 379 ? -14.281 -26.312 -14.195 1 80.19 379 PRO A N 1
ATOM 2837 C CA . PRO A 1 379 ? -12.961 -26.188 -13.586 1 80.19 379 PRO A CA 1
ATOM 2838 C C . PRO A 1 379 ? -12.906 -25.094 -12.508 1 80.19 379 PRO A C 1
ATOM 2840 O O . PRO A 1 379 ? -13.703 -24.156 -12.531 1 80.19 379 PRO A O 1
ATOM 2843 N N . HIS A 1 380 ? -12.172 -25.375 -11.492 1 88.38 380 HIS A N 1
ATOM 2844 C CA . HIS A 1 380 ? -11.938 -24.328 -10.516 1 88.38 380 HIS A CA 1
ATOM 2845 C C . HIS A 1 380 ? -10.969 -23.281 -11.062 1 88.38 380 HIS A C 1
ATOM 2847 O O . HIS A 1 380 ? -9.781 -23.562 -11.25 1 88.38 380 HIS A O 1
ATOM 2853 N N . LEU A 1 381 ? -11.477 -22.156 -11.297 1 92.5 381 LEU A N 1
ATOM 2854 C CA . LEU A 1 381 ? -10.664 -21.094 -11.875 1 92.5 381 LEU A CA 1
ATOM 2855 C C . LEU A 1 381 ? -9.914 -20.328 -10.781 1 92.5 381 LEU A C 1
ATOM 2857 O O . LEU A 1 381 ? -10.523 -19.875 -9.812 1 92.5 381 LEU A O 1
ATOM 2861 N N . THR A 1 382 ? -8.641 -20.172 -10.906 1 91.81 382 THR A N 1
ATOM 2862 C CA . THR A 1 382 ? -7.832 -19.562 -9.852 1 91.81 382 THR A CA 1
ATOM 2863 C C . THR A 1 382 ? -7.488 -18.125 -10.188 1 91.81 382 THR A C 1
ATOM 2865 O O . THR A 1 382 ? -6.949 -17.391 -9.352 1 91.81 382 THR A O 1
ATOM 2868 N N . HIS A 1 383 ? -7.742 -17.656 -11.344 1 92.69 383 HIS A N 1
ATOM 2869 C CA . HIS A 1 383 ? -7.496 -16.281 -11.766 1 92.69 383 HIS A CA 1
ATOM 2870 C C . HIS A 1 383 ? -8.789 -15.602 -12.203 1 92.69 383 HIS A C 1
ATOM 2872 O O . HIS A 1 383 ? -9.531 -16.141 -13.023 1 92.69 383 HIS A O 1
ATOM 2878 N N . TYR A 1 384 ? -9.023 -14.445 -11.758 1 95.12 384 TYR A N 1
ATOM 2879 C CA . TYR A 1 384 ? -10.289 -13.758 -12.016 1 95.12 384 TYR A CA 1
ATOM 2880 C C . TYR A 1 384 ? -10.422 -13.422 -13.5 1 95.12 384 TYR A C 1
ATOM 2882 O O . TYR A 1 384 ? -11.539 -13.258 -14.008 1 95.12 384 TYR A O 1
ATOM 2890 N N . ALA A 1 385 ? -9.297 -13.297 -14.188 1 93.31 385 ALA A N 1
ATOM 2891 C CA . ALA A 1 385 ? -9.344 -12.953 -15.602 1 93.31 385 ALA A CA 1
ATOM 2892 C C . ALA A 1 385 ? -10.047 -14.039 -16.406 1 93.31 385 ALA A C 1
ATOM 2894 O O . ALA A 1 385 ? -10.594 -13.773 -17.484 1 93.31 385 ALA A O 1
ATOM 2895 N N . ASP A 1 386 ? -10.039 -15.195 -15.891 1 93.69 386 ASP A N 1
ATOM 2896 C CA . ASP A 1 386 ? -10.664 -16.328 -16.562 1 93.69 386 ASP A CA 1
ATOM 2897 C C . ASP A 1 386 ? -12.18 -16.188 -16.594 1 93.69 386 ASP A C 1
ATOM 2899 O O . ASP A 1 386 ? -12.859 -16.859 -17.375 1 93.69 386 ASP A O 1
ATOM 2903 N N . LEU A 1 387 ? -12.695 -15.359 -15.711 1 96.12 387 LEU A N 1
ATOM 2904 C CA . LEU A 1 387 ? -14.133 -15.164 -15.609 1 96.12 387 LEU A CA 1
ATOM 2905 C C . LEU A 1 387 ? -14.617 -14.133 -16.625 1 96.12 387 LEU A C 1
ATOM 2907 O O . LEU A 1 387 ? -15.82 -14.008 -16.875 1 96.12 387 LEU A O 1
ATOM 2911 N N . LEU A 1 388 ? -13.727 -13.422 -17.219 1 97 388 LEU A N 1
ATOM 2912 C CA . LEU A 1 388 ? -14.07 -12.242 -18.016 1 97 388 LEU A CA 1
ATOM 2913 C C . LEU A 1 388 ? -14.289 -12.625 -19.484 1 97 388 LEU A C 1
ATOM 2915 O O . LEU A 1 388 ? -13.844 -13.68 -19.922 1 97 388 LEU A O 1
ATOM 2919 N N . PRO A 1 389 ? -15.016 -11.758 -20.234 1 95.81 389 PRO A N 1
ATOM 2920 C CA . PRO A 1 389 ? -15.164 -11.992 -21.672 1 95.81 389 PRO A CA 1
ATOM 2921 C C . PRO A 1 389 ? -13.82 -12.109 -22.391 1 95.81 389 PRO A C 1
ATOM 2923 O O . PRO A 1 389 ? -12.875 -11.383 -22.062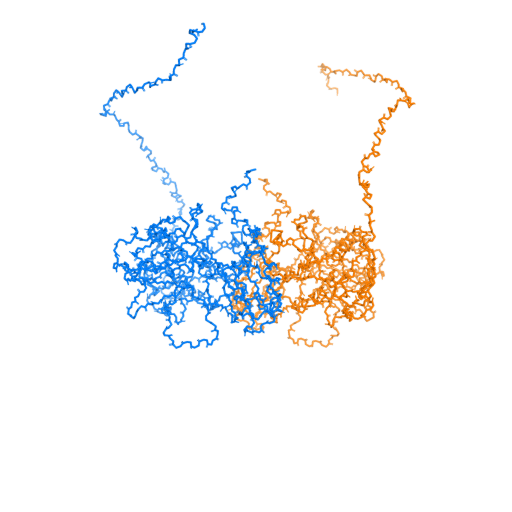 1 95.81 389 PRO A O 1
ATOM 2926 N N . GLY A 1 390 ? -13.734 -13 -23.344 1 92.69 390 GLY A N 1
ATOM 2927 C CA . GLY A 1 390 ? -12.492 -13.266 -24.047 1 92.69 390 GLY A CA 1
ATOM 2928 C C . GLY A 1 390 ? -11.812 -14.539 -23.594 1 92.69 390 GLY A C 1
ATOM 2929 O O . GLY A 1 390 ? -11.016 -15.125 -24.344 1 92.69 390 GLY A O 1
ATOM 2930 N N . SER A 1 391 ? -12.102 -14.914 -22.359 1 92.12 391 SER A N 1
ATOM 2931 C CA . SER A 1 391 ? -11.594 -16.188 -21.844 1 92.12 391 SER A CA 1
ATOM 2932 C C . SER A 1 391 ? -12.453 -17.359 -22.312 1 92.12 391 SER A C 1
ATOM 2934 O O . SER A 1 391 ? -13.672 -17.219 -22.422 1 92.12 391 SER A O 1
ATOM 2936 N N . PRO A 1 392 ? -11.789 -18.516 -22.547 1 88.75 392 PRO A N 1
ATOM 2937 C CA . PRO A 1 392 ? -12.578 -19.703 -22.906 1 88.75 392 PRO A CA 1
ATOM 2938 C C . PRO A 1 392 ? -13.453 -20.188 -21.75 1 88.75 392 PRO A C 1
ATOM 2940 O O . PRO A 1 392 ? -14.367 -20.984 -21.953 1 88.75 392 PRO A O 1
ATOM 2943 N N . PHE A 1 393 ? -13.258 -19.625 -20.562 1 91.88 393 PHE A N 1
ATOM 2944 C CA . PHE A 1 393 ? -14 -20.094 -19.406 1 91.88 393 PHE A CA 1
ATOM 2945 C C . PHE A 1 393 ? -15.117 -19.109 -19.047 1 91.88 393 PHE A C 1
ATOM 2947 O O . PHE A 1 393 ? -15.852 -19.312 -18.078 1 91.88 393 PHE A O 1
ATOM 2954 N N . HIS A 1 394 ? -15.219 -18.078 -19.797 1 94.75 394 HIS A N 1
ATOM 2955 C CA . HIS A 1 394 ? -16.234 -17.047 -19.531 1 94.75 394 HIS A CA 1
ATOM 2956 C C . HIS A 1 394 ? -17.641 -17.609 -19.703 1 94.75 394 HIS A C 1
ATOM 2958 O O . HIS A 1 394 ? -17.922 -18.281 -20.688 1 94.75 394 HIS A O 1
ATOM 2964 N N . VAL A 1 395 ? -18.5 -17.422 -18.766 1 95.62 395 VAL A N 1
ATOM 2965 C CA . VAL A 1 395 ? -19.922 -17.766 -18.828 1 95.62 395 VAL A CA 1
ATOM 2966 C C . VAL A 1 395 ? -20.766 -16.5 -18.688 1 95.62 395 VAL A C 1
ATOM 2968 O O . VAL A 1 395 ? -20.844 -15.914 -17.609 1 95.62 395 VAL A O 1
ATOM 2971 N N . PRO A 1 396 ? -21.359 -16.094 -19.766 1 95.81 396 PRO A N 1
ATOM 2972 C CA . PRO A 1 396 ? -22.156 -14.867 -19.703 1 95.81 396 PRO A CA 1
ATOM 2973 C C . PRO A 1 396 ? -23.328 -14.961 -18.719 1 95.81 396 PRO A C 1
ATOM 2975 O O . PRO A 1 396 ? -23.938 -16.016 -18.578 1 95.81 396 PRO A O 1
ATOM 2978 N N . LEU A 1 397 ? -23.578 -13.82 -18.047 1 96 397 LEU A N 1
ATOM 2979 C CA . LEU A 1 397 ? -24.734 -13.727 -17.172 1 96 397 LEU A CA 1
ATOM 2980 C C . LEU A 1 397 ? -26.031 -13.789 -17.984 1 96 397 LEU A C 1
ATOM 2982 O O . LEU A 1 397 ? -26.156 -13.117 -19.016 1 96 397 LEU A O 1
ATOM 2986 N N . PRO A 1 398 ? -26.938 -14.594 -17.562 1 95.62 398 PRO A N 1
ATOM 2987 C CA . PRO A 1 398 ? -28.219 -14.602 -18.266 1 95.62 398 PRO A CA 1
ATOM 2988 C C . PRO A 1 398 ? -28.969 -13.273 -18.141 1 95.62 398 PRO A C 1
ATOM 2990 O O . PRO A 1 398 ? -28.781 -12.539 -17.172 1 95.62 398 PRO A O 1
ATOM 2993 N N . PRO A 1 399 ? -29.766 -13.016 -19.203 1 93.81 399 PRO A N 1
ATOM 2994 C CA . PRO A 1 399 ? -30.578 -11.805 -19.078 1 93.81 399 PRO A CA 1
ATOM 2995 C C . PRO A 1 399 ? -31.562 -11.883 -17.906 1 93.81 399 PRO A C 1
ATOM 2997 O O . PRO A 1 399 ? -31.891 -12.969 -17.438 1 93.81 399 PRO A O 1
ATOM 3000 N N . PRO A 1 400 ? -31.953 -10.742 -17.453 1 90.62 400 PRO A N 1
ATOM 3001 C CA . PRO A 1 400 ? -32.844 -10.695 -16.281 1 90.62 400 PRO A CA 1
ATOM 3002 C C . PRO A 1 400 ? -34.125 -11.508 -16.469 1 90.62 400 PRO A C 1
ATOM 3004 O O . PRO A 1 400 ? -34.656 -12.031 -15.484 1 90.62 400 PRO A O 1
ATOM 3007 N N . GLU A 1 401 ? -34.562 -11.711 -17.703 1 91.38 401 GLU A N 1
ATOM 3008 C CA . GLU A 1 401 ? -35.844 -12.391 -17.969 1 91.38 401 GLU A CA 1
ATOM 3009 C C . GLU A 1 401 ? -35.656 -13.898 -18.062 1 91.38 401 GLU A C 1
ATOM 3011 O O . GLU A 1 401 ? -36.625 -14.648 -18.188 1 91.38 401 GLU A O 1
ATOM 3016 N N . SER A 1 402 ? -34.469 -14.312 -17.859 1 92.69 402 SER A N 1
ATOM 3017 C CA . SER A 1 402 ? -34.156 -15.727 -18.016 1 92.69 402 SER A CA 1
ATOM 3018 C C . SER A 1 402 ? -34.812 -16.562 -16.906 1 92.69 402 SER A C 1
ATOM 3020 O O . SER A 1 402 ? -34.812 -16.141 -15.742 1 92.69 402 SER A O 1
ATOM 3022 N N . GLU A 1 403 ? -35.188 -17.797 -17.188 1 91.19 403 GLU A N 1
ATOM 3023 C CA . GLU A 1 403 ? -35.812 -18.734 -16.234 1 91.19 403 GLU A CA 1
ATOM 3024 C C . GLU A 1 403 ? -34.75 -19.281 -15.281 1 91.19 403 GLU A C 1
ATOM 3026 O O . GLU A 1 403 ? -35.094 -19.812 -14.219 1 91.19 403 GLU A O 1
ATOM 3031 N N . LEU A 1 404 ? -33.562 -19.047 -15.633 1 91.25 404 LEU A N 1
ATOM 3032 C CA . LEU A 1 404 ? -32.5 -19.578 -14.812 1 91.25 404 LEU A CA 1
ATOM 3033 C C . LEU A 1 404 ? -32.469 -18.891 -13.445 1 91.25 404 LEU A C 1
ATOM 3035 O O . LEU A 1 404 ? -32.031 -19.5 -12.453 1 91.25 404 LEU A O 1
ATOM 3039 N N . TRP A 1 405 ? -33 -17.703 -13.414 1 90.44 405 TRP A N 1
ATOM 3040 C CA . TRP A 1 405 ? -32.969 -16.953 -12.164 1 90.44 405 TRP A CA 1
ATOM 3041 C C . TRP A 1 405 ? -34.062 -17.438 -11.211 1 90.44 405 TRP A C 1
ATOM 3043 O O . TRP A 1 405 ? -34.031 -17.141 -10.016 1 90.44 405 TRP A O 1
ATOM 3053 N N . GLU A 1 406 ? -35 -18.266 -11.664 1 86.5 406 GLU A N 1
ATOM 3054 C CA . GLU A 1 406 ? -36.156 -18.672 -10.883 1 86.5 406 GLU A CA 1
ATOM 3055 C C . GLU A 1 406 ? -36 -20.094 -10.359 1 86.5 406 GLU A C 1
ATOM 3057 O O . GLU A 1 406 ? -36.875 -20.594 -9.656 1 86.5 406 GLU A O 1
ATOM 3062 N N . THR A 1 407 ? -34.969 -20.656 -10.648 1 84.06 407 THR A N 1
ATOM 3063 C CA . THR A 1 407 ? -34.781 -22.031 -10.195 1 84.06 407 THR A CA 1
ATOM 3064 C C . THR A 1 407 ? -34.656 -22.094 -8.68 1 84.06 407 THR A C 1
ATOM 3066 O O . THR A 1 407 ? -33.812 -21.406 -8.094 1 84.06 407 THR A O 1
ATOM 3069 N N . PRO A 1 408 ? -35.625 -22.797 -8.016 1 81.94 408 PRO A N 1
ATOM 3070 C CA . PRO A 1 408 ? -35.5 -22.906 -6.559 1 81.94 408 PRO A CA 1
ATOM 3071 C C . PRO A 1 408 ? -34.219 -23.547 -6.105 1 81.94 408 PRO A C 1
ATOM 3073 O O . PRO A 1 408 ? -33.656 -24.422 -6.793 1 81.94 408 PRO A O 1
ATOM 3076 N N . ASP A 1 409 ? -33.688 -23 -4.984 1 84.44 409 ASP A N 1
ATOM 3077 C CA . ASP A 1 409 ? -32.406 -23.484 -4.449 1 84.44 409 ASP A CA 1
ATOM 3078 C C . ASP A 1 409 ? -32.469 -23.609 -2.93 1 84.44 409 ASP A C 1
ATOM 3080 O O . ASP A 1 409 ? -32.969 -22.734 -2.246 1 84.44 409 ASP A O 1
ATOM 3084 N N . VAL A 1 410 ? -32 -24.828 -2.449 1 85.62 410 VAL A N 1
ATOM 3085 C CA . VAL A 1 410 ? -32 -25.078 -1.013 1 85.62 410 VAL A CA 1
ATOM 3086 C C . VAL A 1 410 ? -30.594 -24.859 -0.461 1 85.62 410 VAL A C 1
ATOM 3088 O O . VAL A 1 410 ? -29.609 -25.312 -1.057 1 85.62 410 VAL A O 1
ATOM 3091 N N . SER A 1 411 ? -30.578 -24.141 0.639 1 85.44 411 SER A N 1
ATOM 3092 C CA . SER A 1 411 ? -29.297 -23.953 1.302 1 85.44 411 SER A CA 1
ATOM 3093 C C . SER A 1 411 ? -28.766 -25.266 1.872 1 85.44 411 SER A C 1
ATOM 3095 O O . SER A 1 411 ? -29.422 -25.891 2.705 1 85.44 411 SER A O 1
ATOM 3097 N N . LEU A 1 412 ? -27.625 -25.625 1.539 1 83.75 412 LEU A N 1
ATOM 3098 C CA . LEU A 1 412 ? -27.031 -26.859 2.053 1 83.75 412 LEU A CA 1
ATOM 3099 C C . LEU A 1 412 ? -26.469 -26.641 3.453 1 83.75 412 LEU A C 1
ATOM 3101 O O . LEU A 1 412 ? -26.078 -27.594 4.129 1 83.75 412 LEU A O 1
ATOM 3105 N N . ILE A 1 413 ? -26.484 -25.359 3.809 1 84.25 413 ILE A N 1
ATOM 3106 C CA . ILE A 1 413 ? -25.984 -25.016 5.137 1 84.25 413 ILE A CA 1
ATOM 3107 C C . ILE A 1 413 ? -27.141 -25 6.137 1 84.25 413 ILE A C 1
ATOM 3109 O O . ILE A 1 413 ? -27.062 -25.672 7.176 1 84.25 413 ILE A O 1
ATOM 3113 N N . THR A 1 414 ? -28.234 -24.375 5.789 1 85.62 414 THR A N 1
ATOM 3114 C CA . THR A 1 414 ? -29.328 -24.188 6.723 1 85.62 414 THR A CA 1
ATOM 3115 C C . THR A 1 414 ? -30.469 -25.172 6.43 1 85.62 414 THR A C 1
ATOM 3117 O O . THR A 1 414 ? -31.312 -25.422 7.293 1 85.62 414 THR A O 1
ATOM 3120 N N . GLY A 1 415 ? -30.641 -25.672 5.211 1 84.75 415 GLY A N 1
ATOM 3121 C CA . GLY A 1 415 ? -31.719 -26.547 4.793 1 84.75 415 GLY A CA 1
ATOM 3122 C C . GLY A 1 415 ? -32.938 -25.797 4.316 1 84.75 415 GLY A C 1
ATOM 3123 O O . GLY A 1 415 ? -33.906 -26.391 3.828 1 84.75 415 GLY A O 1
ATOM 3124 N N . ASP A 1 416 ? -32.844 -24.438 4.371 1 85.69 416 ASP A N 1
ATOM 3125 C CA . ASP A 1 416 ? -34 -23.609 4.012 1 85.69 416 ASP A CA 1
ATOM 3126 C C . ASP A 1 416 ? -34 -23.297 2.516 1 85.69 416 ASP A C 1
ATOM 3128 O O . ASP A 1 416 ? -32.938 -23.297 1.872 1 85.69 416 ASP A O 1
ATOM 3132 N N . LEU A 1 417 ? -35.219 -23.078 2.035 1 86.5 417 LEU A N 1
ATOM 3133 C CA . LEU A 1 417 ? -35.344 -22.578 0.669 1 86.5 417 LEU A CA 1
ATOM 3134 C C . LEU A 1 417 ? -34.812 -21.141 0.561 1 86.5 417 LEU A C 1
ATOM 3136 O O . LEU A 1 417 ? -35.188 -20.297 1.376 1 86.5 417 LEU A O 1
ATOM 3140 N N . ARG A 1 418 ? -34.031 -20.922 -0.423 1 86 418 ARG A N 1
ATOM 3141 C CA . ARG A 1 418 ? -33.5 -19.578 -0.621 1 86 418 ARG A CA 1
ATOM 3142 C C . ARG A 1 418 ? -34.5 -18.703 -1.362 1 86 418 ARG A C 1
ATOM 3144 O O . ARG A 1 418 ? -35.125 -19.141 -2.334 1 86 418 ARG A O 1
ATOM 3151 N N . PRO A 1 419 ? -34.719 -17.484 -0.832 1 78.38 419 PRO A N 1
ATOM 3152 C CA . PRO A 1 419 ? -35.656 -16.594 -1.522 1 78.38 419 PRO A CA 1
ATOM 3153 C C . PRO A 1 419 ? -35.156 -16.141 -2.891 1 78.38 419 PRO A C 1
ATOM 3155 O O . PRO A 1 419 ? -33.938 -16.109 -3.117 1 78.38 419 PRO A O 1
ATOM 3158 N N . PRO A 1 420 ? -36.094 -16.016 -3.869 1 73.31 420 PRO A N 1
ATOM 3159 C CA . PRO A 1 420 ? -35.688 -15.461 -5.164 1 73.31 420 PRO A CA 1
ATOM 3160 C C . PRO A 1 420 ? -35.125 -14.047 -5.059 1 73.31 420 PRO A C 1
ATOM 3162 O O . PRO A 1 420 ? -35.375 -13.359 -4.062 1 73.31 420 PRO A O 1
ATOM 3165 N N . PRO A 1 421 ? -34.375 -13.656 -6.039 1 68.06 421 PRO A N 1
ATOM 3166 C CA . PRO A 1 421 ? -33.844 -12.297 -6 1 68.06 421 PRO A CA 1
ATOM 3167 C C . PRO A 1 421 ? -34.906 -11.219 -5.934 1 68.06 421 PRO A C 1
ATOM 3169 O O . PRO A 1 421 ? -36 -11.383 -6.504 1 68.06 421 PRO A O 1
ATOM 3172 N N . ALA A 1 422 ? -34.812 -10.133 -5.086 1 57.22 422 ALA A N 1
ATOM 3173 C CA . ALA A 1 422 ? -35.781 -9.109 -4.699 1 57.22 422 ALA A CA 1
ATOM 3174 C C . ALA A 1 422 ? -36.281 -8.344 -5.922 1 57.22 422 ALA A C 1
ATOM 3176 O O . ALA A 1 422 ? -37.438 -7.879 -5.938 1 57.22 422 ALA A O 1
ATOM 3177 N N . TRP A 1 423 ? -35.531 -8.125 -6.926 1 56.25 423 TRP A N 1
ATOM 3178 C CA . TRP A 1 423 ? -36.031 -7.23 -7.965 1 56.25 423 TRP A CA 1
ATOM 3179 C C . TRP A 1 423 ? -37.281 -7.82 -8.625 1 56.25 423 TRP A C 1
ATOM 3181 O O . TRP A 1 423 ? -38.031 -7.109 -9.297 1 56.25 423 TRP A O 1
ATOM 3191 N N . LYS A 1 424 ? -37.531 -9.07 -8.461 1 51.06 424 LYS A N 1
ATOM 3192 C CA . LYS A 1 424 ? -38.688 -9.664 -9.125 1 51.06 424 LYS A CA 1
ATOM 3193 C C . LYS A 1 424 ? -39.969 -9.453 -8.297 1 51.06 424 LYS A C 1
ATOM 3195 O O . LYS A 1 424 ? -41.062 -9.633 -8.805 1 51.06 424 LYS A O 1
ATOM 3200 N N . SER A 1 425 ? -39.875 -9.328 -7.016 1 43.25 425 SER A N 1
ATOM 3201 C CA . SER A 1 425 ? -41.125 -9.289 -6.25 1 43.25 425 SER A CA 1
ATOM 3202 C C . SER A 1 425 ? -42 -8.102 -6.664 1 43.25 425 SER A C 1
ATOM 3204 O O . SER A 1 425 ? -43.156 -8 -6.266 1 43.25 425 SER A O 1
ATOM 3206 N N . SER A 1 426 ? -41.5 -7.004 -7.258 1 40.16 426 SER A N 1
ATOM 3207 C CA . SER A 1 426 ? -42.375 -5.855 -7.434 1 40.16 426 SER A CA 1
ATOM 3208 C C . SER A 1 426 ? -43.469 -6.137 -8.477 1 40.16 426 SER A C 1
ATOM 3210 O O . SER A 1 426 ? -44.438 -5.379 -8.609 1 40.16 426 SER A O 1
ATOM 3212 N N . ASN A 1 427 ? -43.438 -7 -9.453 1 36.72 427 ASN A N 1
ATOM 3213 C CA . ASN A 1 427 ? -44.5 -6.93 -10.453 1 36.72 427 ASN A CA 1
ATOM 3214 C C . ASN A 1 427 ? -45.75 -7.633 -9.977 1 36.72 427 ASN A C 1
ATOM 3216 O O . ASN A 1 427 ? -46.688 -7.828 -10.75 1 36.72 427 ASN A O 1
ATOM 3220 N N . ASP A 1 428 ? -45.875 -8.578 -9.047 1 35.78 428 ASP A N 1
ATOM 3221 C CA . ASP A 1 428 ? -47.219 -9.117 -8.797 1 35.78 428 ASP A CA 1
ATOM 3222 C C . ASP A 1 428 ? -48.125 -8.086 -8.109 1 35.78 428 ASP A C 1
ATOM 3224 O O . ASP A 1 428 ? -48.156 -8.023 -6.879 1 35.78 428 ASP A O 1
ATOM 3228 N N . SER A 1 429 ? -48.375 -6.895 -8.555 1 33.44 429 SER A N 1
ATOM 3229 C CA . SER A 1 429 ? -49.375 -5.938 -8.156 1 33.44 429 SER A CA 1
ATOM 3230 C C . SER A 1 429 ? -50.781 -6.559 -8.234 1 33.44 429 SER A C 1
ATOM 3232 O O . SER A 1 429 ? -51.781 -5.863 -8.086 1 33.44 429 SER A O 1
ATOM 3234 N N . GLY A 1 430 ? -51.125 -7.656 -8.938 1 29.95 430 GLY A N 1
ATOM 3235 C CA . GLY A 1 430 ? -52.562 -7.801 -8.969 1 29.95 430 GLY A CA 1
ATOM 3236 C C . GLY A 1 430 ? -53.188 -7.875 -7.582 1 29.95 430 GLY A C 1
ATOM 3237 O O . GLY A 1 430 ? -54.031 -7.059 -7.234 1 29.95 430 GLY A O 1
ATOM 3238 N N . SER A 1 431 ? -53.781 -9.125 -7.141 1 28.41 431 SER A N 1
ATOM 3239 C CA . SER A 1 431 ? -54.875 -9.359 -6.195 1 28.41 431 SER A CA 1
ATOM 3240 C C . SER A 1 431 ? -54.469 -9.023 -4.77 1 28.41 431 SER A C 1
ATOM 3242 O O . SER A 1 431 ? -53.531 -9.648 -4.227 1 28.41 431 SER A O 1
ATOM 3244 N N . LEU A 1 432 ? -54.438 -7.777 -4.422 1 26.91 432 LEU A N 1
ATOM 3245 C CA . LEU A 1 432 ? -54.469 -7.188 -3.09 1 26.91 432 LEU A CA 1
ATOM 3246 C C . LEU A 1 432 ? -55.562 -7.812 -2.244 1 26.91 432 LEU A C 1
ATOM 3248 O O . LEU A 1 432 ? -56.562 -7.168 -1.959 1 26.91 432 LEU A O 1
ATOM 3252 N N . ALA A 1 433 ? -56.188 -9.016 -2.641 1 25.69 433 ALA A N 1
ATOM 3253 C CA . ALA A 1 433 ? -57.219 -9.398 -1.686 1 25.69 433 ALA A CA 1
ATOM 3254 C C . ALA A 1 433 ? -56.719 -9.281 -0.251 1 25.69 433 ALA A C 1
ATOM 3256 O O . ALA A 1 433 ? -55.562 -9.57 0.027 1 25.69 433 ALA A O 1
ATOM 3257 N N . LEU A 1 434 ? -57.531 -8.586 0.613 1 26.09 434 LEU A N 1
ATOM 3258 C CA . LEU A 1 434 ? -57.625 -8.297 2.041 1 26.09 434 LEU A CA 1
ATOM 3259 C C . LEU A 1 434 ? -57.469 -9.57 2.861 1 26.09 434 LEU A C 1
ATOM 3261 O O . LEU A 1 434 ? -58.312 -10.445 2.834 1 26.09 434 LEU A O 1
ATOM 3265 N N . THR A 1 435 ? -56.5 -10.406 2.568 1 25.55 435 THR A N 1
ATOM 3266 C CA . THR A 1 435 ? -56.656 -11.562 3.445 1 25.55 435 THR A CA 1
ATOM 3267 C C . THR A 1 435 ? -56.906 -11.117 4.887 1 25.55 435 THR A C 1
ATOM 3269 O O . THR A 1 435 ? -56.25 -10.195 5.375 1 25.55 435 THR A O 1
ATOM 3272 N N . PRO A 1 436 ? -58.156 -11.305 5.375 1 26.88 436 PRO A N 1
ATOM 3273 C CA . PRO A 1 436 ? -58.562 -10.945 6.727 1 26.88 436 PRO A CA 1
ATOM 3274 C C . PRO A 1 436 ? -57.5 -11.227 7.781 1 26.88 436 PRO A C 1
ATOM 3276 O O . PRO A 1 436 ? -56.625 -12.055 7.562 1 26.88 436 PRO A O 1
ATOM 3279 N N . ARG A 1 437 ? -57.438 -10.273 8.633 1 25.23 437 ARG A N 1
ATOM 3280 C CA . ARG A 1 437 ? -56.562 -10.141 9.812 1 25.23 437 ARG A CA 1
ATOM 3281 C C . ARG A 1 437 ? -56.594 -11.414 10.656 1 25.23 437 ARG A C 1
ATOM 3283 O O . ARG A 1 437 ? -57.594 -11.695 11.328 1 25.23 437 ARG A O 1
ATOM 3290 N N . PRO A 1 438 ? -56.25 -12.633 10.094 1 23.05 438 PRO A N 1
ATOM 3291 C CA . PRO A 1 438 ? -56.594 -13.57 11.164 1 23.05 438 PRO A CA 1
ATOM 3292 C C . PRO A 1 438 ? -56.094 -13.117 12.531 1 23.05 438 PRO A C 1
ATOM 3294 O O . PRO A 1 438 ? -55.094 -12.375 12.609 1 23.05 438 PRO A O 1
ATOM 3297 N N . ARG A 1 439 ? -57.094 -12.938 13.438 1 24.73 439 ARG A N 1
ATOM 3298 C CA . ARG A 1 439 ? -56.938 -12.711 14.867 1 24.73 439 ARG A CA 1
ATOM 3299 C C . ARG A 1 439 ? -55.844 -13.625 15.453 1 24.73 439 ARG A C 1
ATOM 3301 O O . ARG A 1 439 ? -56.062 -14.828 15.594 1 24.73 439 ARG A O 1
ATOM 3308 N N . LEU A 1 440 ? -54.688 -13.688 14.766 1 21.06 440 LEU A N 1
ATOM 3309 C CA . LEU A 1 440 ? -53.719 -14.586 15.375 1 21.06 440 LEU A CA 1
ATOM 3310 C C . LEU A 1 440 ? -53.625 -14.344 16.875 1 21.06 440 LEU A C 1
ATOM 3312 O O . LEU A 1 440 ? -53.406 -13.211 17.312 1 21.06 440 LEU A O 1
ATOM 3316 N N . GLU A 1 441 ? -54.594 -15.078 17.547 1 24.45 441 GLU A N 1
ATOM 3317 C CA . GLU A 1 441 ? -54.312 -15.406 18.938 1 24.45 441 GLU A CA 1
ATOM 3318 C C . GLU A 1 441 ? -52.844 -15.672 19.172 1 24.45 441 GLU A C 1
ATOM 3320 O O . GLU A 1 441 ? -52.281 -16.609 18.609 1 24.45 441 GLU A O 1
ATOM 3325 N N . LEU A 1 442 ? -52.25 -14.633 19.078 1 21.19 442 LEU A N 1
ATOM 3326 C CA . LEU A 1 442 ? -50.812 -14.445 19.203 1 21.19 442 LEU A CA 1
ATOM 3327 C C . LEU A 1 442 ? -50.25 -15.219 20.391 1 21.19 442 LEU A C 1
ATOM 3329 O O . LEU A 1 442 ? -49.031 -15.219 20.625 1 21.19 442 LEU A O 1
ATOM 3333 N N . ALA A 1 443 ? -51.125 -15.539 21.344 1 21.75 443 ALA A N 1
ATOM 3334 C CA . ALA A 1 443 ? -50.219 -15.461 22.484 1 21.75 443 ALA A CA 1
ATOM 3335 C C . ALA A 1 443 ? -48.969 -16.312 22.25 1 21.75 443 ALA A C 1
ATOM 3337 O O . ALA A 1 443 ? -49 -17.234 21.438 1 21.75 443 ALA A O 1
ATOM 3338 N N . GLU A 1 444 ? -47.938 -16.078 23.078 1 21.36 444 GLU A N 1
ATOM 3339 C CA . GLU A 1 444 ? -46.594 -16.312 23.562 1 21.36 444 GLU A CA 1
ATOM 3340 C C . GLU A 1 444 ? -46.375 -17.781 23.891 1 21.36 444 GLU A C 1
ATOM 3342 O O . GLU A 1 444 ? -45.375 -18.141 24.531 1 21.36 444 GLU A O 1
ATOM 3347 N N . SER A 1 445 ? -47.188 -18.703 23.438 1 22.38 445 SER A N 1
ATOM 3348 C CA . SER A 1 445 ? -46.688 -19.891 24.125 1 22.38 445 SER A CA 1
ATOM 3349 C C . SER A 1 445 ? -45.25 -20.219 23.703 1 22.38 445 SER A C 1
ATOM 3351 O O . SER A 1 445 ? -44.938 -20.203 22.516 1 22.38 445 SER A O 1
ATOM 3353 N N . SER A 1 446 ? -44.281 -19.766 24.531 1 24.66 446 SER A N 1
ATOM 3354 C CA . SER A 1 446 ? -42.844 -19.891 24.531 1 24.66 446 SER A CA 1
ATOM 3355 C C . SER A 1 446 ? -42.375 -21.312 24.219 1 24.66 446 SER A C 1
ATOM 3357 O O . SER A 1 446 ? -42.688 -22.234 24.969 1 24.66 446 SER A O 1
ATOM 3359 N N . PRO A 1 447 ? -42.719 -21.719 23.062 1 25.38 447 PRO A N 1
ATOM 3360 C CA . PRO A 1 447 ? -42.562 -23.172 22.953 1 25.38 447 PRO A CA 1
ATOM 3361 C C . PRO A 1 447 ? -41.188 -23.672 23.469 1 25.38 447 PRO A C 1
ATOM 3363 O O . PRO A 1 447 ? -40.875 -24.844 23.328 1 25.38 447 PRO A O 1
ATOM 3366 N N . ALA A 1 448 ? -40.188 -22.719 23.766 1 23.77 448 ALA A N 1
ATOM 3367 C CA . ALA A 1 448 ? -39.094 -23.297 24.531 1 23.77 448 ALA A CA 1
ATOM 3368 C C . ALA A 1 448 ? -39.625 -24.031 25.766 1 23.77 448 ALA A C 1
ATOM 3370 O O . ALA A 1 448 ? -38.875 -24.766 26.422 1 23.77 448 ALA A O 1
ATOM 3371 N N . ALA A 1 449 ? -40.812 -23.547 26.125 1 22.16 449 ALA A N 1
ATOM 3372 C CA . ALA A 1 449 ? -41.281 -24.266 27.312 1 22.16 449 ALA A CA 1
ATOM 3373 C C . ALA A 1 449 ? -41.5 -25.75 27.016 1 22.16 449 ALA A C 1
ATOM 3375 O O . ALA A 1 449 ? -41.25 -26.594 27.859 1 22.16 449 ALA A O 1
ATOM 3376 N N . SER A 1 450 ? -42.156 -25.875 25.844 1 23 450 SER A N 1
ATOM 3377 C CA . SER A 1 450 ? -42.562 -27.281 25.812 1 23 450 SER A CA 1
ATOM 3378 C C . SER A 1 450 ? -41.344 -28.203 25.641 1 23 450 SER A C 1
ATOM 3380 O O . SER A 1 450 ? -41.438 -29.406 25.859 1 23 450 SER A O 1
ATOM 3382 N N . PHE A 1 451 ? -40.406 -27.625 24.828 1 22.97 451 PHE A N 1
ATOM 3383 C CA . PHE A 1 451 ? -39.438 -28.672 24.516 1 22.97 451 PHE A CA 1
ATOM 3384 C C . PHE A 1 451 ? -38.719 -29.156 25.781 1 22.97 451 PHE A C 1
ATOM 3386 O O . PHE A 1 451 ? -38.062 -30.188 25.766 1 22.97 451 PHE A O 1
ATOM 3393 N N . LEU A 1 452 ? -38.719 -28.172 26.844 1 23.17 452 LEU A N 1
ATOM 3394 C CA . LEU A 1 452 ? -38.125 -28.672 28.062 1 23.17 452 LEU A CA 1
ATOM 3395 C C . LEU A 1 452 ? -38.844 -29.938 28.547 1 23.17 452 LEU A C 1
ATOM 3397 O O . LEU A 1 452 ? -38.25 -30.766 29.25 1 23.17 452 LEU A O 1
ATOM 3401 N N . SER A 1 453 ? -40.188 -29.781 28.438 1 22.61 453 SER A N 1
ATOM 3402 C CA . SER A 1 453 ? -40.781 -30.781 29.328 1 22.61 453 SER A CA 1
ATOM 3403 C C . SER A 1 453 ? -40.469 -32.188 28.859 1 22.61 453 SER A C 1
ATOM 3405 O O . SER A 1 453 ? -40.625 -33.156 29.609 1 22.61 453 SER A O 1
ATOM 3407 N N . SER A 1 454 ? -40.594 -32.281 27.484 1 22.08 454 SER A N 1
ATOM 3408 C CA . SER A 1 454 ? -40.75 -33.75 27.391 1 22.08 454 SER A CA 1
ATOM 3409 C C . SER A 1 454 ? -39.469 -34.469 27.734 1 22.08 454 SER A C 1
ATOM 3411 O O . SER A 1 454 ? -38.75 -34.938 26.844 1 22.08 454 SER A O 1
ATOM 3413 N N . ARG A 1 455 ? -38.438 -33.625 28.406 1 23.03 455 ARG A N 1
ATOM 3414 C CA . ARG A 1 455 ? -37.25 -34.406 28.812 1 23.03 455 ARG A CA 1
ATOM 3415 C C . ARG A 1 455 ? -37.656 -35.594 29.672 1 23.03 455 ARG A C 1
ATOM 3417 O O . ARG A 1 455 ? -37.812 -35.438 30.891 1 23.03 455 ARG A O 1
ATOM 3424 N N . SER A 1 456 ? -38.75 -36.156 29.281 1 20.52 456 SER A N 1
ATOM 3425 C CA . SER A 1 456 ? -38.844 -37.344 30.125 1 20.52 456 SER A CA 1
ATOM 3426 C C . SER A 1 456 ? -37.562 -38.156 30.141 1 20.52 456 SER A C 1
ATOM 3428 O O . SER A 1 456 ? -37.062 -38.531 29.078 1 20.52 456 SER A O 1
ATOM 3430 N N . TRP A 1 457 ? -36.625 -37.656 31 1 20.67 457 TRP A N 1
ATOM 3431 C CA . TRP A 1 457 ? -35.406 -38.375 31.375 1 20.67 457 TRP A CA 1
ATOM 3432 C C . TRP A 1 457 ? -35.688 -39.844 31.594 1 20.67 457 TRP A C 1
ATOM 3434 O O . TRP A 1 457 ? -36.531 -40.219 32.406 1 20.67 457 TRP A O 1
ATOM 3444 N N . GLN A 1 458 ? -36.219 -40.469 30.578 1 21.67 458 GLN A N 1
ATOM 3445 C CA . GLN A 1 458 ? -36.406 -41.875 30.938 1 21.67 458 GLN A CA 1
ATOM 3446 C C . GLN A 1 458 ? -35.094 -42.469 31.469 1 21.67 458 GLN A C 1
ATOM 3448 O O . GLN A 1 458 ? -34.031 -42.25 30.906 1 21.67 458 GLN A O 1
ATOM 3453 N N . GLY A 1 459 ? -35 -42.562 32.781 1 20.17 459 GLY A N 1
ATOM 3454 C CA . GLY A 1 459 ? -34 -43.219 33.625 1 20.17 459 GLY A CA 1
ATOM 3455 C C . GLY A 1 459 ? -33.344 -44.406 32.969 1 20.17 459 GLY A C 1
ATOM 3456 O O . GLY A 1 459 ? -33.875 -44.938 31.969 1 20.17 459 GLY A O 1
ATOM 3457 N N . LEU A 1 460 ? -32 -44.375 32.969 1 23.58 460 LEU A N 1
ATOM 3458 C CA . LEU A 1 460 ? -31.078 -45.469 32.688 1 23.58 460 LEU A CA 1
ATOM 3459 C C . LEU A 1 460 ? -31.656 -46.812 33.125 1 23.58 460 LEU A C 1
ATOM 3461 O O . LEU A 1 460 ? -31.938 -47 34.312 1 23.58 460 LEU A O 1
ATOM 3465 N N . GLU A 1 461 ? -32.625 -47.281 32.531 1 25.56 461 GLU A N 1
ATOM 3466 C CA . GLU A 1 461 ? -33.094 -48.562 33 1 25.56 461 GLU A CA 1
ATOM 3467 C C . GLU A 1 461 ? -31.906 -49.5 33.219 1 25.56 461 GLU A C 1
ATOM 3469 O O . GLU A 1 461 ? -30.969 -49.531 32.406 1 25.56 461 GLU A O 1
ATOM 3474 N N . PRO A 1 462 ? -31.781 -50.062 34.406 1 26.5 462 PRO A N 1
ATOM 3475 C CA . PRO A 1 462 ? -30.719 -50.969 34.875 1 26.5 462 PRO A CA 1
ATOM 3476 C C . PRO A 1 462 ? -30.547 -52.156 33.938 1 26.5 462 PRO A C 1
ATOM 3478 O O . PRO A 1 462 ? -31.516 -52.844 33.625 1 26.5 462 PRO A O 1
ATOM 3481 N N . ARG A 1 463 ? -29.969 -52.031 32.844 1 24.75 463 ARG A N 1
ATOM 3482 C CA . ARG A 1 463 ? -29.766 -53.281 32.156 1 24.75 463 ARG A CA 1
ATOM 3483 C C . ARG A 1 463 ? -29.328 -54.375 33.125 1 24.75 463 ARG A C 1
ATOM 3485 O O . ARG A 1 463 ? -28.281 -54.25 33.781 1 24.75 463 ARG A O 1
ATOM 3492 N N . LEU A 1 464 ? -30.125 -55.188 33.719 1 22.95 464 LEU A N 1
ATOM 3493 C CA . LEU A 1 464 ? -29.969 -56.312 34.625 1 22.95 464 LEU A CA 1
ATOM 3494 C C . LEU A 1 464 ? -28.734 -57.156 34.25 1 22.95 464 LEU A C 1
ATOM 3496 O O . LEU A 1 464 ? -27.875 -57.406 35.094 1 22.95 464 LEU A O 1
ATOM 3500 N N . GLY A 1 465 ? -28.797 -58.281 33.656 1 23.62 465 GLY A N 1
ATOM 3501 C CA . GLY A 1 465 ? -28.453 -59.688 33.906 1 23.62 465 GLY A CA 1
ATOM 3502 C C . GLY A 1 465 ? -27.172 -60.125 33.219 1 23.62 465 GLY A C 1
ATOM 3503 O O . GLY A 1 465 ? -26.391 -60.875 33.781 1 23.62 465 GLY A O 1
ATOM 3504 N N . GLN A 1 466 ? -27.125 -60.281 31.828 1 25.36 466 GLN A N 1
ATOM 3505 C CA . GLN A 1 466 ? -26.594 -61.594 31.406 1 25.36 466 GLN A CA 1
ATOM 3506 C C . GLN A 1 466 ? -25.078 -61.562 31.297 1 25.36 466 GLN A C 1
ATOM 3508 O O . GLN A 1 466 ? -24.469 -62.5 30.797 1 25.36 466 GLN A O 1
ATOM 3513 N N . THR A 1 467 ? -24.5 -60.281 31.016 1 24.83 467 THR A N 1
ATOM 3514 C CA . THR A 1 467 ? -23.141 -60.625 30.578 1 24.83 467 THR A CA 1
ATOM 3515 C C . THR A 1 467 ? -22.312 -61.125 31.766 1 24.83 467 THR A C 1
ATOM 3517 O O . THR A 1 467 ? -22.312 -60.531 32.844 1 24.83 467 THR A O 1
ATOM 3520 N N . PRO A 1 468 ? -21.594 -62.281 31.656 1 24.28 468 PRO A N 1
ATOM 3521 C CA . PRO A 1 468 ? -20.938 -63.125 32.656 1 24.28 468 PRO A CA 1
ATOM 3522 C C . PRO A 1 468 ? -19.734 -62.438 33.312 1 24.28 468 PRO A C 1
ATOM 3524 O O . PRO A 1 468 ? -19.188 -61.469 32.75 1 24.28 468 PRO A O 1
ATOM 3527 N N . VAL A 1 469 ? -19.344 -62.531 34.594 1 25.39 469 VAL A N 1
ATOM 3528 C CA . VAL A 1 469 ? -18.359 -62.094 35.594 1 25.39 469 VAL A CA 1
ATOM 3529 C C . VAL A 1 469 ? -16.953 -62.406 35.094 1 25.39 469 VAL A C 1
ATOM 3531 O O . VAL A 1 469 ? -15.961 -61.969 35.688 1 25.39 469 VAL A O 1
ATOM 3534 N N . THR A 1 470 ? -16.484 -62.562 33.844 1 23.55 470 THR A N 1
ATOM 3535 C CA . THR A 1 470 ? -15.328 -63.438 33.875 1 23.55 470 THR A CA 1
ATOM 3536 C C . THR A 1 470 ? -14.148 -62.781 34.562 1 23.55 470 THR A C 1
ATOM 3538 O O . THR A 1 470 ? -14.023 -61.562 34.531 1 23.55 470 THR A O 1
ATOM 3541 N N . GLU A 1 471 ? -13.211 -63.5 35.25 1 22.2 471 GLU A N 1
ATOM 3542 C CA . GLU A 1 471 ? -12.141 -63.469 36.25 1 22.2 471 GLU A CA 1
ATOM 3543 C C . GLU A 1 471 ? -10.875 -62.812 35.656 1 22.2 471 GLU A C 1
ATOM 3545 O O . GLU A 1 471 ? -10.289 -63.375 34.719 1 22.2 471 GLU A O 1
ATOM 3550 N N . ALA A 1 472 ? -10.945 -61.625 35.094 1 23.84 472 ALA A N 1
ATOM 3551 C CA . ALA A 1 472 ? -9.727 -61.375 34.344 1 23.84 472 ALA A CA 1
ATOM 3552 C C . ALA A 1 472 ? -8.484 -61.688 35.156 1 23.84 472 ALA A C 1
ATOM 3554 O O . ALA A 1 472 ? -8.453 -61.438 36.375 1 23.84 472 ALA A O 1
ATOM 3555 N N . VAL A 1 473 ? -7.418 -62.312 34.562 1 23.58 473 VAL A N 1
ATOM 3556 C CA . VAL A 1 473 ? -6.23 -63.094 34.844 1 23.58 473 VAL A CA 1
ATOM 3557 C C . VAL A 1 473 ? -5.066 -62.188 35.219 1 23.58 473 VAL A C 1
ATOM 3559 O O . VAL A 1 473 ? -5.016 -61.031 34.812 1 23.58 473 VAL A O 1
ATOM 3562 N N . SER A 1 474 ? -4.074 -62.625 36 1 23.17 474 SER A N 1
ATOM 3563 C CA . SER A 1 474 ? -2.961 -62.219 36.844 1 23.17 474 SER A CA 1
ATOM 3564 C C . SER A 1 474 ? -1.804 -61.688 36.031 1 23.17 474 SER A C 1
ATOM 3566 O O . SER A 1 474 ? -1.259 -62.375 35.156 1 23.17 474 SER A O 1
ATOM 3568 N N . GLY A 1 475 ? -1.942 -60.562 35.25 1 22.17 475 GLY A N 1
ATOM 3569 C CA . GLY A 1 475 ? -0.805 -60.281 34.375 1 22.17 475 GLY A CA 1
ATOM 3570 C C . GLY A 1 475 ? 0.512 -60.219 35.125 1 22.17 475 GLY A C 1
ATOM 3571 O O . GLY A 1 475 ? 0.53 -60 36.344 1 22.17 475 GLY A O 1
ATOM 3572 N N . ARG A 1 476 ? 1.757 -60.625 34.5 1 21.56 476 ARG A N 1
ATOM 3573 C CA . ARG A 1 476 ? 3.09 -61.062 34.906 1 21.56 476 ARG A CA 1
ATOM 3574 C C . ARG A 1 476 ? 3.947 -59.875 35.344 1 21.56 476 ARG A C 1
ATOM 3576 O O . ARG A 1 476 ? 3.869 -58.781 34.75 1 21.56 476 ARG A O 1
ATOM 3583 N N . ARG A 1 477 ? 4.668 -59.844 36.5 1 22.58 477 ARG A N 1
ATOM 3584 C CA . ARG A 1 477 ? 5.484 -59.031 37.406 1 22.58 477 ARG A CA 1
ATOM 3585 C C . ARG A 1 477 ? 6.895 -58.875 36.844 1 22.58 477 ARG A C 1
ATOM 3587 O O . ARG A 1 477 ? 7.684 -58.094 37.406 1 22.58 477 ARG A O 1
ATOM 3594 N N . GLY A 1 478 ? 7.262 -58.5 35.562 1 19.69 478 GLY A N 1
ATOM 3595 C CA . GLY A 1 478 ? 8.664 -58.844 35.406 1 19.69 478 GLY A CA 1
ATOM 3596 C C . GLY A 1 478 ? 9.586 -57.969 36.219 1 19.69 478 GLY A C 1
ATOM 3597 O O . GLY A 1 478 ? 9.195 -56.906 36.656 1 19.69 478 GLY A O 1
ATOM 3598 N N . ILE A 1 479 ? 10.891 -58.469 36.594 1 19.11 479 ILE A N 1
ATOM 3599 C CA . ILE A 1 479 ? 11.898 -58.406 37.656 1 19.11 479 ILE A CA 1
ATOM 3600 C C . ILE A 1 479 ? 12.852 -57.25 37.375 1 19.11 479 ILE A C 1
ATOM 3602 O O . ILE A 1 479 ? 13.352 -57.094 36.281 1 19.11 479 ILE A O 1
ATOM 3606 N N . ALA A 1 480 ? 12.836 -56.125 38.125 1 20.53 480 ALA A N 1
ATOM 3607 C CA . ALA A 1 480 ? 13.82 -55.094 38.375 1 20.53 480 ALA A CA 1
ATOM 3608 C C . ALA A 1 480 ? 15.203 -55.688 38.625 1 20.53 480 ALA A C 1
ATOM 3610 O O . ALA A 1 480 ? 15.383 -56.5 39.531 1 20.53 480 ALA A O 1
ATOM 3611 N N . ILE A 1 481 ? 16.047 -55.906 37.656 1 18.7 481 ILE A N 1
ATOM 3612 C CA . ILE A 1 481 ? 17.25 -56.719 37.875 1 18.7 481 ILE A CA 1
ATOM 3613 C C . ILE A 1 481 ? 18.109 -56.062 38.938 1 18.7 481 ILE A C 1
ATOM 3615 O O . ILE A 1 481 ? 18.25 -54.812 38.969 1 18.7 481 ILE A O 1
ATOM 3619 N N . ALA A 1 482 ? 18.969 -56.812 39.906 1 17.8 482 ALA A N 1
ATOM 3620 C CA . ALA A 1 482 ? 19.547 -56.938 41.25 1 17.8 482 ALA A CA 1
ATOM 3621 C C . ALA A 1 482 ? 20.938 -56.312 41.281 1 17.8 482 ALA A C 1
ATOM 3623 O O . ALA A 1 482 ? 21.219 -55.469 42.156 1 17.8 482 ALA A O 1
ATOM 3624 N N . TYR A 1 483 ? 22.312 -56.844 40.906 1 17.8 483 TYR A N 1
ATOM 3625 C CA . TYR A 1 483 ? 22.859 -57.656 41.969 1 17.8 483 TYR A CA 1
ATOM 3626 C C . TYR A 1 483 ? 23.656 -56.812 42.969 1 17.8 483 TYR A C 1
ATOM 3628 O O . TYR A 1 483 ? 24.047 -55.688 42.625 1 17.8 483 TYR A O 1
ATOM 3636 N N . GLU A 1 484 ? 24.266 -57.438 44.031 1 20.36 484 GLU A N 1
ATOM 3637 C CA . GLU A 1 484 ? 24.953 -57.625 45.281 1 20.36 484 GLU A CA 1
ATOM 3638 C C . GLU A 1 484 ? 26.438 -57.344 45.188 1 20.36 484 GLU A C 1
ATOM 3640 O O . GLU A 1 484 ? 27.016 -56.625 46 1 20.36 484 GLU A O 1
ATOM 3645 N N . ASP A 1 485 ? 27.453 -58.25 44.625 1 19.17 485 ASP A N 1
ATOM 3646 C CA . ASP A 1 485 ? 28.531 -59.031 45.281 1 19.17 485 ASP A CA 1
ATOM 3647 C C . ASP A 1 485 ? 29.828 -58.219 45.344 1 19.17 485 ASP A C 1
ATOM 3649 O O . ASP A 1 485 ? 30.422 -57.938 44.312 1 19.17 485 ASP A O 1
ATOM 3653 N N . GLU A 1 486 ? 30.391 -57.25 46.156 1 23.73 486 GLU A N 1
ATOM 3654 C CA . GLU A 1 486 ? 31.016 -57.281 47.469 1 23.73 486 GLU A CA 1
ATOM 3655 C C . GLU A 1 486 ? 30.406 -58.375 48.344 1 23.73 486 GLU A C 1
ATOM 3657 O O . GLU A 1 486 ? 29.219 -58.312 48.656 1 23.73 486 GLU A O 1
ATOM 3662 N N . GLY A 1 487 ? 30.578 -59.938 48.031 1 17.45 487 GLY A N 1
ATOM 3663 C CA . GLY A 1 487 ? 31.844 -60.531 48.406 1 17.45 487 GLY A CA 1
ATOM 3664 C C . GLY A 1 487 ? 33.031 -59.625 48.094 1 17.45 487 GLY A C 1
ATOM 3665 O O . GLY A 1 487 ? 33.594 -59 49 1 17.45 487 GLY A O 1
ATOM 3666 N N . SER A 1 488 ? 34.156 -60.156 47.156 1 19.53 488 SER A N 1
ATOM 3667 C CA . SER A 1 488 ? 35.562 -60.5 47.219 1 19.53 488 SER A CA 1
ATOM 3668 C C . SER A 1 488 ? 36.469 -59.281 47.062 1 19.53 488 SER A C 1
ATOM 3670 O O . SER A 1 488 ? 36.469 -58.625 46.031 1 19.53 488 SER A O 1
ATOM 3672 N N . GLY A 1 489 ? 36.281 -58.125 47.875 1 19 489 GLY A N 1
ATOM 3673 C CA . GLY A 1 489 ? 37.188 -58.031 49 1 19 489 GLY A CA 1
ATOM 3674 C C . GLY A 1 489 ? 36.656 -58.719 50.25 1 19 489 GLY A C 1
ATOM 3675 O O . GLY A 1 489 ? 35.438 -58.969 50.344 1 19 489 GLY A O 1
ATOM 3676 N N . MET B 1 1 ? -13.727 -5.832 33.656 1 21.62 1 MET B N 1
ATOM 3677 C CA . MET B 1 1 ? -13.531 -4.398 33.844 1 21.62 1 MET B CA 1
ATOM 3678 C C . MET B 1 1 ? -12.148 -3.977 33.344 1 21.62 1 MET B C 1
ATOM 3680 O O . MET B 1 1 ? -11.789 -2.803 33.406 1 21.62 1 MET B O 1
ATOM 3684 N N . GLU B 1 2 ? -11.078 -4.82 33.438 1 27.7 2 GLU B N 1
ATOM 3685 C CA . GLU B 1 2 ? -9.633 -4.609 33.406 1 27.7 2 GLU B CA 1
ATOM 3686 C C . GLU B 1 2 ? -9.172 -4.125 32.031 1 27.7 2 GLU B C 1
ATOM 3688 O O . GLU B 1 2 ? -8.016 -3.736 31.859 1 27.7 2 GLU B O 1
ATOM 3693 N N . SER B 1 3 ? -9.812 -4.633 30.938 1 33.78 3 SER B N 1
ATOM 3694 C CA . SER B 1 3 ? -9.078 -4.586 29.688 1 33.78 3 SER B CA 1
ATOM 3695 C C . SER B 1 3 ? -8.922 -3.154 29.188 1 33.78 3 SER B C 1
ATOM 3697 O O . SER B 1 3 ? -8.812 -2.92 27.984 1 33.78 3 SER B O 1
ATOM 3699 N N . MET B 1 4 ? -9.164 -2.193 30.047 1 35.31 4 MET B N 1
ATOM 3700 C CA . MET B 1 4 ? -9.359 -0.764 29.828 1 35.31 4 MET B CA 1
ATOM 3701 C C . MET B 1 4 ? -8.078 -0.118 29.297 1 35.31 4 MET B C 1
ATOM 3703 O O . MET B 1 4 ? -8.125 0.948 28.688 1 35.31 4 MET B O 1
ATOM 3707 N N . PHE B 1 5 ? -6.988 -0.29 30 1 35.31 5 PHE B N 1
ATOM 3708 C CA . PHE B 1 5 ? -5.84 0.603 29.859 1 35.31 5 PHE B CA 1
ATOM 3709 C C . PHE B 1 5 ? -4.867 0.07 28.812 1 35.31 5 PHE B C 1
ATOM 3711 O O . PHE B 1 5 ? -3.939 -0.672 29.141 1 35.31 5 PHE B O 1
ATOM 3718 N N . SER B 1 6 ? -5.262 -0.111 27.594 1 40.53 6 SER B N 1
ATOM 3719 C CA . SER B 1 6 ? -4.223 -0.453 26.641 1 40.53 6 SER B CA 1
ATOM 3720 C C . SER B 1 6 ? -3.168 0.646 26.547 1 40.53 6 SER B C 1
ATOM 3722 O O . SER B 1 6 ? -3.494 1.833 26.609 1 40.53 6 SER B O 1
ATOM 3724 N N . SER B 1 7 ? -1.976 0.331 26.859 1 42.44 7 SER B N 1
ATOM 3725 C CA . SER B 1 7 ? -0.858 1.261 26.734 1 42.44 7 SER B CA 1
ATOM 3726 C C . SER B 1 7 ? -0.86 1.947 25.375 1 42.44 7 SER B C 1
ATOM 3728 O O . SER B 1 7 ? -1.465 1.448 24.422 1 42.44 7 SER B O 1
ATOM 3730 N N . PRO B 1 8 ? -0.378 3.152 25.359 1 40.53 8 PRO B N 1
ATOM 3731 C CA . PRO B 1 8 ? -0.319 3.906 24.094 1 40.53 8 PRO B CA 1
ATOM 3732 C C . PRO B 1 8 ? 0.29 3.102 22.953 1 40.53 8 PRO B C 1
ATOM 3734 O O . PRO B 1 8 ? -0.163 3.207 21.812 1 40.53 8 PRO B O 1
ATOM 3737 N N . ALA B 1 9 ? 1.283 2.379 23.297 1 43.97 9 ALA B N 1
ATOM 3738 C CA . ALA B 1 9 ? 1.893 1.5 22.297 1 43.97 9 ALA B CA 1
ATOM 3739 C C . ALA B 1 9 ? 0.886 0.476 21.781 1 43.97 9 ALA B C 1
ATOM 3741 O O . ALA B 1 9 ? 0.816 0.218 20.578 1 43.97 9 ALA B O 1
ATOM 3742 N N . GLU B 1 10 ? 0.236 -0.014 22.719 1 48.19 10 GLU B N 1
ATOM 3743 C CA . GLU B 1 10 ? -0.802 -0.975 22.359 1 48.19 10 GLU B CA 1
ATOM 3744 C C . GLU B 1 10 ? -1.914 -0.308 21.547 1 48.19 10 GLU B C 1
ATOM 3746 O O . GLU B 1 10 ? -2.43 -0.889 20.594 1 48.19 10 GLU B O 1
ATOM 3751 N N . ALA B 1 11 ? -2.146 0.94 21.922 1 45.69 11 ALA B N 1
ATOM 3752 C CA . ALA B 1 11 ? -3.168 1.676 21.172 1 45.69 11 ALA B CA 1
ATOM 3753 C C . ALA B 1 11 ? -2.715 1.947 19.75 1 45.69 11 ALA B C 1
ATOM 3755 O O . ALA B 1 11 ? -3.502 1.823 18.797 1 45.69 11 ALA B O 1
ATOM 3756 N N . ALA B 1 12 ? -1.441 2.334 19.688 1 48.22 12 ALA B N 1
ATOM 3757 C CA . ALA B 1 12 ? -0.88 2.555 18.359 1 48.22 12 ALA B CA 1
ATOM 3758 C C . ALA B 1 12 ? -0.902 1.271 17.531 1 48.22 12 ALA B C 1
ATOM 3760 O O . ALA B 1 12 ? -1.249 1.291 16.344 1 48.22 12 ALA B O 1
ATOM 3761 N N . LEU B 1 13 ? -0.546 0.185 18.25 1 49.75 13 LEU B N 1
ATOM 3762 C CA . LEU B 1 13 ? -0.586 -1.112 17.578 1 49.75 13 LEU B CA 1
ATOM 3763 C C . LEU B 1 13 ? -2.016 -1.48 17.188 1 49.75 13 LEU B C 1
ATOM 3765 O O . LEU B 1 13 ? -2.246 -2.041 16.125 1 49.75 13 LEU B O 1
ATOM 3769 N N . GLN B 1 14 ? -2.865 -1.098 18.062 1 48.72 14 GLN B N 1
ATOM 3770 C CA . GLN B 1 14 ? -4.27 -1.393 17.797 1 48.72 14 GLN B CA 1
ATOM 3771 C C . GLN B 1 14 ? -4.797 -0.562 16.625 1 48.72 14 GLN B C 1
ATOM 3773 O O . GLN B 1 14 ? -5.559 -1.062 15.805 1 48.72 14 GLN B O 1
ATOM 3778 N N . ARG B 1 15 ? -4.426 0.698 16.719 1 49.66 15 ARG B N 1
ATOM 3779 C CA . ARG B 1 15 ? -4.809 1.562 15.609 1 49.66 15 ARG B CA 1
ATOM 3780 C C . ARG B 1 15 ? -4.223 1.059 14.297 1 49.66 15 ARG B C 1
ATOM 3782 O O . ARG B 1 15 ? -4.906 1.034 13.273 1 49.66 15 ARG B O 1
ATOM 3789 N N . GLU B 1 16 ? -2.965 0.738 14.5 1 53.75 16 GLU B N 1
ATOM 3790 C CA . GLU B 1 16 ? -2.287 0.185 13.336 1 53.75 16 GLU B CA 1
ATOM 3791 C C . GLU B 1 16 ? -2.963 -1.097 12.859 1 53.75 16 GLU B C 1
ATOM 3793 O O . GLU B 1 16 ? -2.967 -1.396 11.664 1 53.75 16 GLU B O 1
ATOM 3798 N N . ALA B 1 17 ? -3.645 -1.613 13.906 1 55.06 17 ALA B N 1
ATOM 3799 C CA . ALA B 1 17 ? -4.273 -2.893 13.578 1 55.06 17 ALA B CA 1
ATOM 3800 C C . ALA B 1 17 ? -5.66 -2.688 12.984 1 55.06 17 ALA B C 1
ATOM 3802 O O . ALA B 1 17 ? -6.281 -3.635 12.492 1 55.06 17 ALA B O 1
ATOM 3803 N N . GLY B 1 18 ? -6.129 -1.373 12.852 1 59.09 18 GLY B N 1
ATOM 3804 C CA . GLY B 1 18 ? -7.43 -1.096 12.258 1 59.09 18 GLY B CA 1
ATOM 3805 C C . GLY B 1 18 ? -8.586 -1.411 13.188 1 59.09 18 GLY B C 1
ATOM 3806 O O . GLY B 1 18 ? -9.641 -1.874 12.742 1 59.09 18 GLY B O 1
ATOM 3807 N N . VAL B 1 19 ? -8.438 -1.209 14.445 1 64.69 19 VAL B N 1
ATOM 3808 C CA . VAL B 1 19 ? -9.477 -1.537 15.422 1 64.69 19 VAL B CA 1
ATOM 3809 C C . VAL B 1 19 ? -10.664 -0.592 15.25 1 64.69 19 VAL B C 1
ATOM 3811 O O . VAL B 1 19 ? -10.484 0.617 15.086 1 64.69 19 VAL B O 1
ATOM 3814 N N . PRO B 1 20 ? -11.789 -1.216 15.211 1 68.88 20 PRO B N 1
ATOM 3815 C CA . PRO B 1 20 ? -13 -0.433 14.961 1 68.88 20 PRO B CA 1
ATOM 3816 C C . PRO B 1 20 ? -13.203 0.681 15.984 1 68.88 20 PRO B C 1
ATOM 3818 O O . PRO B 1 20 ? -12.969 0.475 17.188 1 68.88 20 PRO B O 1
ATOM 3821 N N . GLY B 1 21 ? -13.391 1.881 15.539 1 72.94 21 GLY B N 1
ATOM 3822 C CA . GLY B 1 21 ? -13.773 2.998 16.391 1 72.94 21 GLY B CA 1
ATOM 3823 C C . GLY B 1 21 ? -15.242 2.986 16.75 1 72.94 21 GLY B C 1
ATOM 3824 O O . GLY B 1 21 ? -15.953 2.02 16.469 1 72.94 21 GLY B O 1
ATOM 3825 N N . LEU B 1 22 ? -15.68 3.988 17.547 1 77.88 22 LEU B N 1
ATOM 3826 C CA . LEU B 1 22 ? -17.078 4.145 17.906 1 77.88 22 LEU B CA 1
ATOM 3827 C C . LEU B 1 22 ? -17.938 4.449 16.672 1 77.88 22 LEU B C 1
ATOM 3829 O O . LEU B 1 22 ? -17.547 5.266 15.836 1 77.88 22 LEU B O 1
ATOM 3833 N N . LEU B 1 23 ? -18.984 3.766 16.578 1 89.25 23 LEU B N 1
ATOM 3834 C CA . LEU B 1 23 ? -19.891 3.947 15.445 1 89.25 23 LEU B CA 1
ATOM 3835 C C . LEU B 1 23 ? -20.75 5.188 15.633 1 89.25 23 LEU B C 1
ATOM 3837 O O . LEU B 1 23 ? -21.203 5.469 16.75 1 89.25 23 LEU B O 1
ATOM 3841 N N . THR B 1 24 ? -20.969 5.879 14.578 1 92.31 24 THR B N 1
ATOM 3842 C CA . THR B 1 24 ? -21.891 7.008 14.578 1 92.31 24 THR B CA 1
ATOM 3843 C C . THR B 1 24 ? -23.344 6.523 14.469 1 92.31 24 THR B C 1
ATOM 3845 O O . THR B 1 24 ? -23.672 5.734 13.578 1 92.31 24 THR B O 1
ATOM 3848 N N . PRO B 1 25 ? -24.203 7.004 15.438 1 92.62 25 PRO B N 1
ATOM 3849 C CA . PRO B 1 25 ? -25.625 6.656 15.289 1 92.62 25 PRO B CA 1
ATOM 3850 C C . PRO B 1 25 ? -26.188 7.09 13.938 1 92.62 25 PRO B C 1
ATOM 3852 O O . PRO B 1 25 ? -25.844 8.156 13.422 1 92.62 25 PRO B O 1
ATOM 3855 N N . LEU B 1 26 ? -27.109 6.324 13.43 1 91.69 26 LEU B N 1
ATOM 3856 C CA . LEU B 1 26 ? -27.641 6.488 12.078 1 91.69 26 LEU B CA 1
ATOM 3857 C C . LEU B 1 26 ? -28.266 7.867 11.898 1 91.69 26 LEU B C 1
ATOM 3859 O O . LEU B 1 26 ? -28.016 8.539 10.891 1 91.69 26 LEU B O 1
ATOM 3863 N N . PRO B 1 27 ? -28.953 8.344 12.891 1 93.25 27 PRO B N 1
ATOM 3864 C CA . PRO B 1 27 ? -29.578 9.656 12.711 1 93.25 27 PRO B CA 1
ATOM 3865 C C . PRO B 1 27 ? -28.562 10.797 12.641 1 93.25 27 PRO B C 1
ATOM 3867 O O . PRO B 1 27 ? -28.891 11.883 12.148 1 93.25 27 PRO B O 1
ATOM 3870 N N . ASP B 1 28 ? -27.375 10.57 13.086 1 94.94 28 ASP B N 1
ATOM 3871 C CA . ASP B 1 28 ? -26.375 11.633 13.164 1 94.94 28 ASP B CA 1
ATOM 3872 C C . ASP B 1 28 ? -25.422 11.578 11.969 1 94.94 28 ASP B C 1
ATOM 3874 O O . ASP B 1 28 ? -24.578 12.453 11.805 1 94.94 28 ASP B O 1
ATOM 3878 N N . LEU B 1 29 ? -25.531 10.602 11.102 1 95.5 29 LEU B N 1
ATOM 3879 C CA . LEU B 1 29 ? -24.578 10.375 10.016 1 95.5 29 LEU B CA 1
ATOM 3880 C C . LEU B 1 29 ? -24.547 11.57 9.07 1 95.5 29 LEU B C 1
ATOM 3882 O O . LEU B 1 29 ? -23.469 12.008 8.664 1 95.5 29 LEU B O 1
ATOM 3886 N N . ASP B 1 30 ? -25.719 12.125 8.812 1 96 30 ASP B N 1
ATOM 3887 C CA . ASP B 1 30 ? -25.812 13.227 7.867 1 96 30 ASP B CA 1
ATOM 3888 C C . ASP B 1 30 ? -25.047 14.453 8.375 1 96 30 ASP B C 1
ATOM 3890 O O . ASP B 1 30 ? -24.328 15.102 7.613 1 96 30 ASP B O 1
ATOM 3894 N N . ARG B 1 31 ? -25.219 14.695 9.578 1 94.56 31 ARG B N 1
ATOM 3895 C CA . ARG B 1 31 ? -24.578 15.852 10.18 1 94.56 31 ARG B CA 1
ATOM 3896 C C . ARG B 1 31 ? -23.078 15.633 10.32 1 94.56 31 ARG B C 1
ATOM 3898 O O . ARG B 1 31 ? -22.281 16.469 9.891 1 94.56 31 ARG B O 1
ATOM 3905 N N . VAL B 1 32 ? -22.656 14.469 10.82 1 94.69 32 VAL B N 1
ATOM 3906 C CA . VAL B 1 32 ? -21.281 14.172 11.156 1 94.69 32 VAL B CA 1
ATOM 3907 C C . VAL B 1 32 ? -20.438 14.109 9.883 1 94.69 32 VAL B C 1
ATOM 3909 O O . VAL B 1 32 ? -19.297 14.594 9.852 1 94.69 32 VAL B O 1
ATOM 3912 N N . TYR B 1 33 ? -21.062 13.586 8.828 1 97.38 33 TYR B N 1
ATOM 3913 C CA . TYR B 1 33 ? -20.312 13.383 7.598 1 97.38 33 TYR B CA 1
ATOM 3914 C C . TYR B 1 33 ? -20.703 14.406 6.543 1 97.38 33 TYR B C 1
ATOM 3916 O O . TYR B 1 33 ? -20.281 14.32 5.391 1 97.38 33 TYR B O 1
ATOM 3924 N N . GLU B 1 34 ? -21.531 15.391 6.883 1 97.25 34 GLU B N 1
ATOM 3925 C CA . GLU B 1 34 ? -21.953 16.469 5.984 1 97.25 34 GLU B CA 1
ATOM 3926 C C . GLU B 1 34 ? -22.469 15.914 4.66 1 97.25 34 GLU B C 1
ATOM 3928 O O . GLU B 1 34 ? -22.062 16.375 3.59 1 97.25 34 GLU B O 1
ATOM 3933 N N . LEU B 1 35 ? -23.328 14.984 4.73 1 98.06 35 LEU B N 1
ATOM 3934 C CA . LEU B 1 35 ? -23.719 14.195 3.566 1 98.06 35 LEU B CA 1
ATOM 3935 C C . LEU B 1 35 ? -24.469 15.062 2.555 1 98.06 35 LEU B C 1
ATOM 3937 O O . LEU B 1 35 ? -24.359 14.844 1.347 1 98.06 35 LEU B O 1
ATOM 3941 N N . GLU B 1 36 ? -25.219 16.094 2.969 1 97.38 36 GLU B N 1
ATOM 3942 C CA . GLU B 1 36 ? -25.906 16.984 2.035 1 97.38 36 GLU B CA 1
ATOM 3943 C C . GLU B 1 36 ? -24.906 17.75 1.176 1 97.38 36 GLU B C 1
ATOM 3945 O O . GLU B 1 36 ? -25.078 17.844 -0.043 1 97.38 36 GLU B O 1
ATOM 3950 N N . ARG B 1 37 ? -23.938 18.266 1.811 1 97 37 ARG B N 1
ATOM 3951 C CA . ARG B 1 37 ? -22.906 19 1.093 1 97 37 ARG B CA 1
ATOM 3952 C C . ARG B 1 37 ? -22.141 18.094 0.137 1 97 37 ARG B C 1
ATOM 3954 O O . ARG B 1 37 ? -21.875 18.469 -1.007 1 97 37 ARG B O 1
ATOM 3961 N N . VAL B 1 38 ? -21.766 16.938 0.623 1 97.75 38 VAL B N 1
ATOM 3962 C CA . VAL B 1 38 ? -21.016 15.969 -0.171 1 97.75 38 VAL B CA 1
ATOM 3963 C C . VAL B 1 38 ? -21.844 15.539 -1.382 1 97.75 38 VAL B C 1
ATOM 3965 O O . VAL B 1 38 ? -21.328 15.477 -2.502 1 97.75 38 VAL B O 1
ATOM 3968 N N . ALA B 1 39 ? -23.125 15.289 -1.134 1 98.06 39 ALA B N 1
ATOM 3969 C CA . ALA B 1 39 ? -24 14.914 -2.232 1 98.06 39 ALA B CA 1
ATOM 3970 C C . ALA B 1 39 ? -24.078 16.016 -3.279 1 98.06 39 ALA B C 1
ATOM 3972 O O . ALA B 1 39 ? -24.094 15.742 -4.48 1 98.06 39 ALA B O 1
ATOM 3973 N N . GLY B 1 40 ? -24.203 17.234 -2.816 1 97.38 40 GLY B N 1
ATOM 3974 C CA . GLY B 1 40 ? -24.188 18.359 -3.736 1 97.38 40 GLY B CA 1
ATOM 3975 C C . GLY B 1 40 ? -22.938 18.438 -4.582 1 97.38 40 GLY B C 1
ATOM 3976 O O . GLY B 1 40 ? -23.016 18.656 -5.793 1 97.38 40 GLY B O 1
ATOM 3977 N N . PHE B 1 41 ? -21.797 18.188 -4 1 96.06 41 PHE B N 1
ATOM 3978 C CA . PHE B 1 41 ? -20.516 18.172 -4.684 1 96.06 41 PHE B CA 1
ATOM 3979 C C . PHE B 1 41 ? -20.5 17.109 -5.777 1 96.06 41 PHE B C 1
ATOM 3981 O O . PHE B 1 41 ? -20.062 17.375 -6.902 1 96.06 41 PHE B O 1
ATOM 3988 N N . ILE B 1 42 ? -20.969 15.93 -5.461 1 97.31 42 ILE B N 1
ATOM 3989 C CA . ILE B 1 42 ? -20.984 14.797 -6.383 1 97.31 42 ILE B CA 1
ATOM 3990 C C . ILE B 1 42 ? -21.922 15.102 -7.551 1 97.31 42 ILE B C 1
ATOM 3992 O O . ILE B 1 42 ? -21.578 14.883 -8.711 1 97.31 42 ILE B O 1
ATOM 3996 N N . ARG B 1 43 ? -23.078 15.656 -7.281 1 96.88 43 ARG B N 1
ATOM 3997 C CA . ARG B 1 43 ? -24.078 15.953 -8.297 1 96.88 43 ARG B CA 1
ATOM 3998 C C . ARG B 1 43 ? -23.594 17.062 -9.234 1 96.88 43 ARG B C 1
ATOM 4000 O O . ARG B 1 43 ? -23.781 16.984 -10.445 1 96.88 43 ARG B O 1
ATOM 4007 N N . ASP B 1 44 ? -23 18.047 -8.664 1 95.25 44 ASP B N 1
ATOM 4008 C CA . ASP B 1 44 ? -22.5 19.172 -9.445 1 95.25 44 ASP B CA 1
ATOM 4009 C C . ASP B 1 44 ? -21.453 18.719 -10.453 1 95.25 44 ASP B C 1
ATOM 4011 O O . ASP B 1 44 ? -21.391 19.25 -11.57 1 95.25 44 ASP B O 1
ATOM 4015 N N . LEU B 1 45 ? -20.672 17.703 -10.078 1 93.94 45 LEU B N 1
ATOM 4016 C CA . LEU B 1 45 ? -19.609 17.203 -10.938 1 93.94 45 LEU B CA 1
ATOM 4017 C C . LEU B 1 45 ? -20.141 16.156 -11.914 1 93.94 45 LEU B C 1
ATOM 4019 O O . LEU B 1 45 ? -19.484 15.852 -12.922 1 93.94 45 LEU B O 1
ATOM 4023 N N . GLY B 1 46 ? -21.266 15.594 -11.547 1 95.06 46 GLY B N 1
ATOM 4024 C CA . GLY B 1 46 ? -21.828 14.555 -12.391 1 95.06 46 GLY B CA 1
ATOM 4025 C C . GLY B 1 46 ? -21.031 13.273 -12.375 1 95.06 46 GLY B C 1
ATOM 4026 O O . GLY B 1 46 ? -20.875 12.617 -13.414 1 95.06 46 GLY B O 1
ATOM 4027 N N . CYS B 1 47 ? -20.5 12.938 -11.242 1 94.75 47 CYS B N 1
ATOM 4028 C CA . CYS B 1 47 ? -19.641 11.758 -11.117 1 94.75 47 CYS B CA 1
ATOM 4029 C C . CYS B 1 47 ? -20.484 10.484 -11.031 1 94.75 47 CYS B C 1
ATOM 4031 O O . CYS B 1 47 ? -21.469 10.445 -10.305 1 94.75 47 CYS B O 1
ATOM 4033 N N . GLU B 1 48 ? -20.047 9.5 -11.711 1 95.25 48 GLU B N 1
ATOM 4034 C CA . GLU B 1 48 ? -20.719 8.203 -11.641 1 95.25 48 GLU B CA 1
ATOM 4035 C C . GLU B 1 48 ? -20.031 7.297 -10.617 1 95.25 48 GLU B C 1
ATOM 4037 O O . GLU B 1 48 ? -20.672 6.402 -10.055 1 95.25 48 GLU B O 1
ATOM 4042 N N . ARG B 1 49 ? -18.812 7.52 -10.438 1 95.31 49 ARG B N 1
ATOM 4043 C CA . ARG B 1 49 ? -18 6.738 -9.508 1 95.31 49 ARG B CA 1
ATOM 4044 C C . ARG B 1 49 ? -17.234 7.645 -8.555 1 95.31 49 ARG B C 1
ATOM 4046 O O . ARG B 1 49 ? -16.516 8.547 -9 1 95.31 49 ARG B O 1
ATOM 4053 N N . VAL B 1 50 ? -17.422 7.359 -7.289 1 97.56 50 VAL B N 1
ATOM 4054 C CA . VAL B 1 50 ? -16.828 8.234 -6.289 1 97.56 50 VAL B CA 1
ATOM 4055 C C . VAL B 1 50 ? -16.078 7.402 -5.246 1 97.56 50 VAL B C 1
ATOM 4057 O O . VAL B 1 50 ? -16.594 6.379 -4.785 1 97.56 50 VAL B O 1
ATOM 4060 N N . ALA B 1 51 ? -14.867 7.812 -4.91 1 97.31 51 ALA B N 1
ATOM 4061 C CA . ALA B 1 51 ? -14.102 7.16 -3.846 1 97.31 51 ALA B CA 1
ATOM 4062 C C . ALA B 1 51 ? -14.344 7.844 -2.502 1 97.31 51 ALA B C 1
ATOM 4064 O O . ALA B 1 51 ? -14.336 9.07 -2.41 1 97.31 51 ALA B O 1
ATOM 4065 N N . LEU B 1 52 ? -14.641 7.039 -1.524 1 98.19 52 LEU B N 1
ATOM 4066 C CA . LEU B 1 52 ? -14.773 7.5 -0.146 1 98.19 52 LEU B CA 1
ATOM 4067 C C . LEU B 1 52 ? -13.586 7.031 0.694 1 98.19 52 LEU B C 1
ATOM 4069 O O . LEU B 1 52 ? -13.43 5.836 0.942 1 98.19 52 LEU B O 1
ATOM 4073 N N . GLN B 1 53 ? -12.781 7.945 1.119 1 96.81 53 GLN B N 1
ATOM 4074 C CA . GLN B 1 53 ? -11.586 7.598 1.889 1 96.81 53 GLN B CA 1
ATOM 4075 C C . GLN B 1 53 ? -11.82 7.809 3.383 1 96.81 53 GLN B C 1
ATOM 4077 O O . GLN B 1 53 ? -12.211 8.898 3.809 1 96.81 53 GLN B O 1
ATOM 4082 N N . PHE B 1 54 ? -11.547 6.758 4.156 1 95.38 54 PHE B N 1
ATOM 4083 C CA . PHE B 1 54 ? -11.75 6.789 5.598 1 95.38 54 PHE B CA 1
ATOM 4084 C C . PHE B 1 54 ? -10.453 6.449 6.332 1 95.38 54 PHE B C 1
ATOM 4086 O O . PHE B 1 54 ? -9.711 5.566 5.91 1 95.38 54 PHE B O 1
ATOM 4093 N N . PRO B 1 55 ? -10.195 7.18 7.41 1 92.25 55 PRO B N 1
ATOM 4094 C CA . PRO B 1 55 ? -9.195 6.648 8.336 1 92.25 55 PRO B CA 1
ATOM 4095 C C . PRO B 1 55 ? -9.68 5.414 9.094 1 92.25 55 PRO B C 1
ATOM 4097 O O . PRO B 1 55 ? -10.875 5.102 9.062 1 92.25 55 PRO B O 1
ATOM 4100 N N . ASP B 1 56 ? -8.82 4.734 9.734 1 88.06 56 ASP B N 1
ATOM 4101 C CA . ASP B 1 56 ? -9.141 3.492 10.43 1 88.06 56 ASP B CA 1
ATOM 4102 C C . ASP B 1 56 ? -10.258 3.709 11.453 1 88.06 56 ASP B C 1
ATOM 4104 O O . ASP B 1 56 ? -11.18 2.896 11.555 1 88.06 56 ASP B O 1
ATOM 4108 N N . GLN B 1 57 ? -10.281 4.844 12.109 1 88 57 GLN B N 1
ATOM 4109 C CA . GLN B 1 57 ? -11.195 5.109 13.211 1 88 57 GLN B CA 1
ATOM 4110 C C . GLN B 1 57 ? -12.617 5.324 12.711 1 88 57 GLN B C 1
ATOM 4112 O O . GLN B 1 57 ? -13.578 5.234 13.477 1 88 57 GLN B O 1
ATOM 4117 N N . LEU B 1 58 ? -12.719 5.594 11.422 1 92.62 58 LEU B N 1
ATOM 4118 C CA . LEU B 1 58 ? -14.039 5.902 10.883 1 92.62 58 LEU B CA 1
ATOM 4119 C C . LEU B 1 58 ? -14.508 4.809 9.93 1 92.62 58 LEU B C 1
ATOM 4121 O O . LEU B 1 58 ? -15.578 4.918 9.336 1 92.62 58 LEU B O 1
ATOM 4125 N N . LEU B 1 59 ? -13.758 3.738 9.781 1 92.69 59 LEU B N 1
ATOM 4126 C CA . LEU B 1 59 ? -14.062 2.682 8.82 1 92.69 59 LEU B CA 1
ATOM 4127 C C . LEU B 1 59 ? -15.383 2.002 9.156 1 92.69 59 LEU B C 1
ATOM 4129 O O . LEU B 1 59 ? -16.094 1.537 8.266 1 92.69 59 LEU B O 1
ATOM 4133 N N . GLY B 1 60 ? -15.711 2.012 10.414 1 92.56 60 GLY B N 1
ATOM 4134 C CA . GLY B 1 60 ? -16.953 1.378 10.844 1 92.56 60 GLY B CA 1
ATOM 4135 C C . GLY B 1 60 ? -18.188 2.031 10.258 1 92.56 60 GLY B C 1
ATOM 4136 O O . GLY B 1 60 ? -19.219 1.381 10.102 1 92.56 60 GLY B O 1
ATOM 4137 N N . ASP B 1 61 ? -18.125 3.279 9.898 1 95.38 61 ASP B N 1
ATOM 4138 C CA . ASP B 1 61 ? -19.266 4.031 9.375 1 95.38 61 ASP B CA 1
ATOM 4139 C C . ASP B 1 61 ? -19.297 3.986 7.848 1 95.38 61 ASP B C 1
ATOM 4141 O O . ASP B 1 61 ? -20.234 4.492 7.227 1 95.38 61 ASP B O 1
ATOM 4145 N N . ALA B 1 62 ? -18.312 3.4 7.23 1 95.94 62 ALA B N 1
ATOM 4146 C CA . ALA B 1 62 ? -18.062 3.545 5.797 1 95.94 62 ALA B CA 1
ATOM 4147 C C . ALA B 1 62 ? -19.234 2.996 4.984 1 95.94 62 ALA B C 1
ATOM 4149 O O . ALA B 1 62 ? -19.688 3.641 4.039 1 95.94 62 ALA B O 1
ATOM 4150 N N . VAL B 1 63 ? -19.719 1.878 5.383 1 94.19 63 VAL B N 1
ATOM 4151 C CA . VAL B 1 63 ? -20.781 1.229 4.621 1 94.19 63 VAL B CA 1
ATOM 4152 C C . VAL B 1 63 ? -22.062 2.059 4.707 1 94.19 63 VAL B C 1
ATOM 4154 O O . VAL B 1 63 ? -22.719 2.285 3.693 1 94.19 63 VAL B O 1
ATOM 4157 N N . ALA B 1 64 ? -22.391 2.486 5.898 1 94.81 64 ALA B N 1
ATOM 4158 C CA . ALA B 1 64 ? -23.578 3.295 6.09 1 94.81 64 ALA B CA 1
ATOM 4159 C C . ALA B 1 64 ? -23.5 4.598 5.297 1 94.81 64 ALA B C 1
ATOM 4161 O O . ALA B 1 64 ? -24.469 5.008 4.66 1 94.81 64 ALA B O 1
ATOM 4162 N N . VAL B 1 65 ? -22.359 5.23 5.309 1 97.25 65 VAL B N 1
ATOM 4163 C CA . VAL B 1 65 ? -22.141 6.48 4.582 1 97.25 65 VAL B CA 1
ATOM 4164 C C . VAL B 1 65 ? -22.25 6.23 3.08 1 97.25 65 VAL B C 1
ATOM 4166 O O . VAL B 1 65 ? -22.922 6.98 2.365 1 97.25 65 VAL B O 1
ATOM 4169 N N . ALA B 1 66 ? -21.609 5.184 2.611 1 96.69 66 ALA B N 1
ATOM 4170 C CA . ALA B 1 66 ? -21.641 4.828 1.195 1 96.69 66 ALA B CA 1
ATOM 4171 C C . ALA B 1 66 ? -23.062 4.566 0.727 1 96.69 66 ALA B C 1
ATOM 4173 O O . ALA B 1 66 ? -23.484 5.059 -0.327 1 96.69 66 ALA B O 1
ATOM 4174 N N . ALA B 1 67 ? -23.781 3.824 1.518 1 94.12 67 ALA B N 1
ATOM 4175 C CA . ALA B 1 67 ? -25.156 3.49 1.17 1 94.12 67 ALA B CA 1
ATOM 4176 C C . ALA B 1 67 ? -26.016 4.746 1.045 1 94.12 67 ALA B C 1
ATOM 4178 O O . ALA B 1 67 ? -26.781 4.895 0.087 1 94.12 67 ALA B O 1
ATOM 4179 N N . ARG B 1 68 ? -25.875 5.66 2.012 1 96.38 68 ARG B N 1
ATOM 4180 C CA . ARG B 1 68 ? -26.641 6.898 2.004 1 96.38 68 ARG B CA 1
ATOM 4181 C C . ARG B 1 68 ? -26.312 7.746 0.784 1 96.38 68 ARG B C 1
ATOM 4183 O O . ARG B 1 68 ? -27.203 8.312 0.146 1 96.38 68 ARG B O 1
ATOM 4190 N N . LEU B 1 69 ? -25.062 7.812 0.434 1 97.56 69 LEU B N 1
ATOM 4191 C CA . LEU B 1 69 ? -24.625 8.633 -0.695 1 97.56 69 LEU B CA 1
ATOM 4192 C C . LEU B 1 69 ? -25.062 8.008 -2.016 1 97.56 69 LEU B C 1
ATOM 4194 O O . LEU B 1 69 ? -25.438 8.727 -2.953 1 97.56 69 LEU B O 1
ATOM 4198 N N . GLU B 1 70 ? -25 6.688 -2.08 1 95.75 70 GLU B N 1
ATOM 4199 C CA . GLU B 1 70 ? -25.469 6.016 -3.285 1 95.75 70 GLU B CA 1
ATOM 4200 C C . GLU B 1 70 ? -26.969 6.258 -3.5 1 95.75 70 GLU B C 1
ATOM 4202 O O . GLU B 1 70 ? -27.406 6.516 -4.625 1 95.75 70 GLU B O 1
ATOM 4207 N N . GLU B 1 71 ? -27.688 6.199 -2.475 1 94.56 71 GLU B N 1
ATOM 4208 C CA . GLU B 1 71 ? -29.125 6.426 -2.545 1 94.56 71 GLU B CA 1
ATOM 4209 C C . GLU B 1 71 ? -29.438 7.852 -2.98 1 94.56 71 GLU B C 1
ATOM 4211 O O . GLU B 1 71 ? -30.328 8.078 -3.803 1 94.56 71 GLU B O 1
ATOM 4216 N N . THR B 1 72 ? -28.719 8.758 -2.467 1 96.06 72 THR B N 1
ATOM 4217 C CA . THR B 1 72 ? -29.016 10.172 -2.672 1 96.06 72 THR B CA 1
ATOM 4218 C C . THR B 1 72 ? -28.5 10.641 -4.027 1 96.06 72 THR B C 1
ATOM 4220 O O . THR B 1 72 ? -29.109 11.5 -4.672 1 96.06 72 THR B O 1
ATOM 4223 N N . THR B 1 73 ? -27.406 10.062 -4.559 1 97 73 THR B N 1
ATOM 4224 C CA . THR B 1 73 ? -26.766 10.609 -5.746 1 97 73 THR B CA 1
ATOM 4225 C C . THR B 1 73 ? -26.922 9.664 -6.93 1 97 73 THR B C 1
ATOM 4227 O O . THR B 1 73 ? -26.766 10.078 -8.086 1 97 73 THR B O 1
ATOM 4230 N N . GLY B 1 74 ? -27.094 8.383 -6.633 1 94.81 74 GLY B N 1
ATOM 4231 C CA . GLY B 1 74 ? -27.109 7.383 -7.688 1 94.81 74 GLY B CA 1
ATOM 4232 C C . GLY B 1 74 ? -25.734 6.949 -8.141 1 94.81 74 GLY B C 1
ATOM 4233 O O . GLY B 1 74 ? -25.594 6.027 -8.945 1 94.81 74 GLY B O 1
ATOM 4234 N N . SER B 1 75 ? -24.75 7.566 -7.645 1 95.88 75 SER B N 1
ATOM 4235 C CA . SER B 1 75 ? -23.359 7.242 -8 1 95.88 75 SER B CA 1
ATOM 4236 C C . SER B 1 75 ? -22.875 6.008 -7.254 1 95.88 75 SER B C 1
ATOM 4238 O O . SER B 1 75 ? -23.359 5.703 -6.16 1 95.88 75 SER B O 1
ATOM 4240 N N . LYS B 1 76 ? -21.938 5.293 -7.816 1 92.81 76 LYS B N 1
ATOM 4241 C CA . LYS B 1 76 ? -21.328 4.141 -7.152 1 92.81 76 LYS B CA 1
ATOM 4242 C C . LYS B 1 76 ? -20.172 4.574 -6.254 1 92.81 76 LYS B C 1
ATOM 4244 O O . LYS B 1 76 ? -19.375 5.441 -6.629 1 92.81 76 LYS B O 1
ATOM 4249 N N . MET B 1 77 ? -20.203 3.967 -5.094 1 96 77 MET B N 1
ATOM 4250 C CA . MET B 1 77 ? -19.203 4.355 -4.102 1 96 77 MET B CA 1
ATOM 4251 C C . MET B 1 77 ? -18.141 3.277 -3.959 1 96 77 MET B C 1
ATOM 4253 O O . MET B 1 77 ? -18.438 2.084 -3.996 1 96 77 MET B O 1
ATOM 4257 N N . PHE B 1 78 ? -16.922 3.725 -3.805 1 95.06 78 PHE B N 1
ATOM 4258 C CA . PHE B 1 78 ? -15.773 2.881 -3.514 1 95.06 78 PHE B CA 1
ATOM 4259 C C . PHE B 1 78 ? -15.117 3.297 -2.205 1 95.06 78 PHE B C 1
ATOM 4261 O O . PHE B 1 78 ? -14.742 4.461 -2.035 1 95.06 78 PHE B O 1
ATOM 4268 N N . ILE B 1 79 ? -14.953 2.365 -1.338 1 96.12 79 ILE B N 1
ATOM 4269 C CA . ILE B 1 79 ? -14.43 2.691 -0.018 1 96.12 79 ILE B CA 1
ATOM 4270 C C . ILE B 1 79 ? -12.914 2.459 0.004 1 96.12 79 ILE B C 1
ATOM 4272 O O . ILE B 1 79 ? -12.445 1.358 -0.291 1 96.12 79 ILE B O 1
ATOM 4276 N N . LEU B 1 80 ? -12.18 3.459 0.296 1 94.75 80 LEU B N 1
ATOM 4277 C CA . LEU B 1 80 ? -10.734 3.408 0.481 1 94.75 80 LEU B CA 1
ATOM 4278 C C . LEU B 1 80 ? -10.375 3.48 1.961 1 94.75 80 LEU B C 1
ATOM 4280 O O . LEU B 1 80 ? -10.812 4.391 2.668 1 94.75 80 LEU B O 1
ATOM 4284 N N . GLY B 1 81 ? -9.617 2.535 2.436 1 91.62 81 GLY B N 1
ATOM 4285 C CA . GLY B 1 81 ? -9.203 2.5 3.83 1 91.62 81 GLY B CA 1
ATOM 4286 C C . GLY B 1 81 ? -7.773 2.029 4.02 1 91.62 81 GLY B C 1
ATOM 4287 O O . GLY B 1 81 ? -7.434 1.465 5.062 1 91.62 81 GLY B O 1
ATOM 4288 N N . ASP B 1 82 ? -6.949 2.148 2.932 1 83.5 82 ASP B N 1
ATOM 4289 C CA . ASP B 1 82 ? -5.535 1.801 3.041 1 83.5 82 ASP B CA 1
ATOM 4290 C C . ASP B 1 82 ? -4.762 2.875 3.805 1 83.5 82 ASP B C 1
ATOM 4292 O O . ASP B 1 82 ? -4.699 4.027 3.371 1 83.5 82 ASP B O 1
ATOM 4296 N N . THR B 1 83 ? -4.148 2.473 4.879 1 76.25 83 THR B N 1
ATOM 4297 C CA . THR B 1 83 ? -3.461 3.447 5.719 1 76.25 83 THR B CA 1
ATOM 4298 C C . THR B 1 83 ? -1.966 3.145 5.785 1 76.25 83 THR B C 1
ATOM 4300 O O . THR B 1 83 ? -1.298 3.496 6.758 1 76.25 83 THR B O 1
ATOM 4303 N N . ALA B 1 84 ? -1.444 2.48 4.727 1 72.06 84 ALA B N 1
ATOM 4304 C CA . ALA B 1 84 ? -0.028 2.125 4.68 1 72.06 84 ALA B CA 1
ATOM 4305 C C . ALA B 1 84 ? 0.853 3.367 4.785 1 72.06 84 ALA B C 1
ATOM 4307 O O . ALA B 1 84 ? 1.919 3.328 5.406 1 72.06 84 ALA B O 1
ATOM 4308 N N . TYR B 1 85 ? 0.423 4.43 4.273 1 71.38 85 TYR B N 1
ATOM 4309 C CA . TYR B 1 85 ? 1.191 5.672 4.293 1 71.38 85 TYR B CA 1
ATOM 4310 C C . TYR B 1 85 ? 0.486 6.738 5.121 1 71.38 85 TYR B C 1
ATOM 4312 O O . TYR B 1 85 ? 0.673 7.934 4.895 1 71.38 85 TYR B O 1
ATOM 4320 N N . GLY B 1 86 ? -0.42 6.293 6.027 1 77.81 86 GLY B N 1
ATOM 4321 C CA . GLY B 1 86 ? -1.235 7.219 6.797 1 77.81 86 GLY B CA 1
ATOM 4322 C C . GLY B 1 86 ? -2.59 7.484 6.168 1 77.81 86 GLY B C 1
ATOM 4323 O O . GLY B 1 86 ? -2.889 6.973 5.086 1 77.81 86 GLY B O 1
ATOM 4324 N N . SER B 1 87 ? -3.385 8.219 6.859 1 86.06 87 SER B N 1
ATOM 4325 C CA . SER B 1 87 ? -4.734 8.438 6.352 1 86.06 87 SER B CA 1
ATOM 4326 C C . SER B 1 87 ? -4.992 9.922 6.078 1 86.06 87 SER B C 1
ATOM 4328 O O . SER B 1 87 ? -6.062 10.289 5.602 1 86.06 87 SER B O 1
ATOM 4330 N N . CYS B 1 88 ? -4.027 10.742 6.297 1 91.25 88 CYS B N 1
ATOM 4331 C CA . CYS B 1 88 ? -4.246 12.18 6.152 1 91.25 88 CYS B CA 1
ATOM 4332 C C . CYS B 1 88 ? -4.07 12.617 4.699 1 91.25 88 CYS B C 1
ATOM 4334 O O . CYS B 1 88 ? -4.625 13.633 4.285 1 91.25 88 CYS B O 1
ATOM 4336 N N . CYS B 1 89 ? -3.264 11.859 3.932 1 91.81 89 CYS B N 1
ATOM 4337 C CA . CYS B 1 89 ? -3.082 12.172 2.52 1 91.81 89 CYS B CA 1
ATOM 4338 C C . CYS B 1 89 ? -4.242 11.641 1.688 1 91.81 89 CYS B C 1
ATOM 4340 O O . CYS B 1 89 ? -4.812 10.594 2.004 1 91.81 89 CYS B O 1
ATOM 4342 N N . MET B 1 90 ? -4.52 12.391 0.637 1 91.62 90 MET B N 1
ATOM 4343 C CA . MET B 1 90 ? -5.488 11.867 -0.324 1 91.62 90 MET B CA 1
ATOM 4344 C C . MET B 1 90 ? -4.934 10.641 -1.046 1 91.62 90 MET B C 1
ATOM 4346 O O . MET B 1 90 ? -3.809 10.672 -1.551 1 91.62 90 MET B O 1
ATOM 4350 N N . ASP B 1 91 ? -5.699 9.656 -1.027 1 90.38 91 ASP B N 1
ATOM 4351 C CA . ASP B 1 91 ? -5.301 8.453 -1.75 1 90.38 91 ASP B CA 1
ATOM 4352 C C . ASP B 1 91 ? -5.73 8.523 -3.213 1 90.38 91 ASP B C 1
ATOM 4354 O O . ASP B 1 91 ? -6.562 7.727 -3.658 1 90.38 91 ASP B O 1
ATOM 4358 N N . VAL B 1 92 ? -5.117 9.398 -3.986 1 89.31 92 VAL B N 1
ATOM 4359 C CA . VAL B 1 92 ? -5.496 9.625 -5.375 1 89.31 92 VAL B CA 1
ATOM 4360 C C . VAL B 1 92 ? -5.137 8.406 -6.219 1 89.31 92 VAL B C 1
ATOM 4362 O O . VAL B 1 92 ? -5.801 8.117 -7.215 1 89.31 92 VAL B O 1
ATOM 4365 N N . LEU B 1 93 ? -4.109 7.688 -5.812 1 84 93 LEU B N 1
ATOM 4366 C CA . LEU B 1 93 ? -3.73 6.488 -6.551 1 84 93 LEU B CA 1
ATOM 4367 C C . LEU B 1 93 ? -4.781 5.395 -6.391 1 84 93 LEU B C 1
ATOM 4369 O O . LEU B 1 93 ? -5.18 4.758 -7.367 1 84 93 LEU B O 1
ATOM 4373 N N . GLY B 1 94 ? -5.188 5.219 -5.133 1 86.5 94 GLY B N 1
ATOM 4374 C CA . GLY B 1 94 ? -6.262 4.266 -4.895 1 86.5 94 GLY B CA 1
ATOM 4375 C C . GLY B 1 94 ? -7.543 4.621 -5.617 1 86.5 94 GLY B C 1
ATOM 4376 O O . GLY B 1 94 ? -8.211 3.748 -6.172 1 86.5 94 GLY B O 1
ATOM 4377 N N . ALA B 1 95 ? -7.887 5.867 -5.621 1 91.12 95 ALA B N 1
ATOM 4378 C CA . ALA B 1 95 ? -9.078 6.332 -6.316 1 91.12 95 ALA B CA 1
ATOM 4379 C C . ALA B 1 95 ? -8.984 6.062 -7.816 1 91.12 95 ALA B C 1
ATOM 4381 O O . ALA B 1 95 ? -9.945 5.613 -8.438 1 91.12 95 ALA B O 1
ATOM 4382 N N . GLU B 1 96 ? -7.852 6.332 -8.336 1 86.69 96 GLU B N 1
ATOM 4383 C CA . GLU B 1 96 ? -7.633 6.102 -9.758 1 86.69 96 GLU B CA 1
ATOM 4384 C C . GLU B 1 96 ? -7.77 4.625 -10.109 1 86.69 96 GLU B C 1
ATOM 4386 O O . GLU B 1 96 ? -8.367 4.273 -11.133 1 86.69 96 GLU B O 1
ATOM 4391 N N . GLN B 1 97 ? -7.234 3.838 -9.297 1 81.5 97 GLN B N 1
ATOM 4392 C CA . GLN B 1 97 ? -7.285 2.4 -9.547 1 81.5 97 GLN B CA 1
ATOM 4393 C C . GLN B 1 97 ? -8.719 1.882 -9.492 1 81.5 97 GLN B C 1
ATOM 4395 O O . GLN B 1 97 ? -9.047 0.88 -10.133 1 81.5 97 GLN B O 1
ATOM 4400 N N . ALA B 1 98 ? -9.523 2.586 -8.75 1 84.94 98 ALA B N 1
ATOM 4401 C CA . ALA B 1 98 ? -10.938 2.23 -8.664 1 84.94 98 ALA B CA 1
ATOM 4402 C C . ALA B 1 98 ? -11.727 2.859 -9.805 1 84.94 98 ALA B C 1
ATOM 4404 O O . ALA B 1 98 ? -12.93 2.617 -9.945 1 84.94 98 ALA B O 1
ATOM 4405 N N . GLY B 1 99 ? -11.117 3.689 -10.539 1 86.56 99 GLY B N 1
ATOM 4406 C CA . GLY B 1 99 ? -11.797 4.398 -11.609 1 86.56 99 GLY B CA 1
ATOM 4407 C C . GLY B 1 99 ? -12.711 5.504 -11.109 1 86.56 99 GLY B C 1
ATOM 4408 O O . GLY B 1 99 ? -13.68 5.867 -11.773 1 86.56 99 GLY B O 1
ATOM 4409 N N . ALA B 1 100 ? -12.43 6.008 -9.953 1 93.69 100 ALA B N 1
ATOM 4410 C CA . ALA B 1 100 ? -13.266 7.051 -9.367 1 93.69 100 ALA B CA 1
ATOM 4411 C C . ALA B 1 100 ? -13.016 8.398 -10.047 1 93.69 100 ALA B C 1
ATOM 4413 O O . ALA B 1 100 ? -11.898 8.688 -10.477 1 93.69 100 ALA B O 1
ATOM 4414 N N . GLN B 1 101 ? -14.023 9.172 -10.078 1 95.62 101 GLN B N 1
ATOM 4415 C CA . GLN B 1 101 ? -13.969 10.477 -10.727 1 95.62 101 GLN B CA 1
ATOM 4416 C C . GLN B 1 101 ? -13.836 11.602 -9.703 1 95.62 101 GLN B C 1
ATOM 4418 O O . GLN B 1 101 ? -13.578 12.75 -10.062 1 95.62 101 GLN B O 1
ATOM 4423 N N . ALA B 1 102 ? -14.023 11.297 -8.508 1 96 102 ALA B N 1
ATOM 4424 C CA . ALA B 1 102 ? -13.875 12.234 -7.395 1 96 102 ALA B CA 1
ATOM 4425 C C . ALA B 1 102 ? -13.531 11.492 -6.105 1 96 102 ALA B C 1
ATOM 4427 O O . ALA B 1 102 ? -13.695 10.273 -6.02 1 96 102 ALA B O 1
ATOM 4428 N N . LEU B 1 103 ? -13.008 12.219 -5.188 1 96.44 103 LEU B N 1
ATOM 4429 C CA . LEU B 1 103 ? -12.617 11.648 -3.902 1 96.44 103 LEU B CA 1
ATOM 4430 C C . LEU B 1 103 ? -13.172 12.477 -2.75 1 96.44 103 LEU B C 1
ATOM 4432 O O . LEU B 1 103 ? -13.086 13.711 -2.768 1 96.44 103 LEU B O 1
ATOM 4436 N N . ILE B 1 104 ? -13.852 11.852 -1.839 1 97.81 104 ILE B N 1
ATOM 4437 C CA . ILE B 1 104 ? -14.258 12.477 -0.584 1 97.81 104 ILE B CA 1
ATOM 4438 C C . ILE B 1 104 ? -13.344 12 0.546 1 97.81 104 ILE B C 1
ATOM 4440 O O . ILE B 1 104 ? -13.273 10.797 0.827 1 97.81 104 ILE B O 1
ATOM 4444 N N . HIS B 1 105 ? -12.648 12.859 1.109 1 96.75 105 HIS B N 1
ATOM 4445 C CA . HIS B 1 105 ? -11.734 12.555 2.207 1 96.75 105 HIS B CA 1
ATOM 4446 C C . HIS B 1 105 ? -12.383 12.836 3.557 1 96.75 105 HIS B C 1
ATOM 4448 O O . HIS B 1 105 ? -12.734 13.984 3.852 1 96.75 105 HIS B O 1
ATOM 4454 N N . PHE B 1 106 ? -12.516 11.836 4.355 1 96.75 106 PHE B N 1
ATOM 4455 C CA . PHE B 1 106 ? -13.086 11.984 5.688 1 96.75 106 PHE B CA 1
ATOM 4456 C C . PHE B 1 106 ? -11.992 11.938 6.75 1 96.75 106 PHE B C 1
ATOM 4458 O O . PHE B 1 106 ? -11.109 11.078 6.699 1 96.75 106 PHE B O 1
ATOM 4465 N N . GLY B 1 107 ? -12.047 12.836 7.715 1 93.88 107 GLY B N 1
ATOM 4466 C CA . GLY B 1 107 ? -11.117 12.836 8.828 1 93.88 107 GLY B CA 1
ATOM 4467 C C . GLY B 1 107 ? -10 13.852 8.68 1 93.88 107 GLY B C 1
ATOM 4468 O O . GLY B 1 107 ? -10.07 14.734 7.824 1 93.88 107 GLY B O 1
ATOM 4469 N N . PRO B 1 108 ? -9.016 13.727 9.586 1 90.19 108 PRO B N 1
ATOM 4470 C CA . PRO B 1 108 ? -7.891 14.664 9.531 1 90.19 108 PRO B CA 1
ATOM 4471 C C . PRO B 1 108 ? -7.137 14.609 8.211 1 90.19 108 PRO B C 1
ATOM 4473 O O . PRO B 1 108 ? -6.965 13.523 7.641 1 90.19 108 PRO B O 1
ATOM 4476 N N . ALA B 1 109 ? -6.703 15.742 7.742 1 93 109 ALA B N 1
ATOM 4477 C CA . ALA B 1 109 ? -6.043 15.836 6.445 1 93 109 ALA B CA 1
ATOM 4478 C C . ALA B 1 109 ? -4.801 16.719 6.527 1 93 109 ALA B C 1
ATOM 4480 O O . ALA B 1 109 ? -4.801 17.75 7.211 1 93 109 ALA B O 1
ATOM 4481 N N . CYS B 1 110 ? -3.807 16.312 5.836 1 91.5 110 CYS B N 1
ATOM 4482 C CA . CYS B 1 110 ? -2.59 17.109 5.793 1 91.5 110 CYS B CA 1
ATOM 4483 C C . CYS B 1 110 ? -2.73 18.266 4.809 1 91.5 110 CYS B C 1
ATOM 4485 O O . CYS B 1 110 ? -1.968 19.234 4.863 1 91.5 110 CYS B O 1
ATOM 4487 N N . LEU B 1 111 ? -3.639 18.141 3.842 1 92.38 111 LEU B N 1
ATOM 4488 C CA . LEU B 1 111 ? -4.004 19.141 2.848 1 92.38 111 LEU B CA 1
ATOM 4489 C C . LEU B 1 111 ? -2.832 19.438 1.918 1 92.38 111 LEU B C 1
ATOM 4491 O O . LEU B 1 111 ? -2.686 20.562 1.437 1 92.38 111 LEU B O 1
ATOM 4495 N N . SER B 1 112 ? -1.945 18.406 1.765 1 91.31 112 SER B N 1
ATOM 4496 C CA . SER B 1 112 ? -0.896 18.516 0.755 1 91.31 112 SER B CA 1
ATOM 4497 C C . SER B 1 112 ? -1.465 18.359 -0.651 1 91.31 112 SER B C 1
ATOM 4499 O O . SER B 1 112 ? -2.416 17.609 -0.864 1 91.31 112 SER B O 1
ATOM 4501 N N . PRO B 1 113 ? -0.926 19.141 -1.576 1 89.94 113 PRO B N 1
ATOM 4502 C CA . PRO B 1 113 ? -1.426 18.984 -2.945 1 89.94 113 PRO B CA 1
ATOM 4503 C C . PRO B 1 113 ? -1.247 17.562 -3.48 1 89.94 113 PRO B C 1
ATOM 4505 O O . PRO B 1 113 ? -0.233 16.906 -3.203 1 89.94 113 PRO B O 1
ATOM 4508 N N . PRO B 1 114 ? -2.215 17.094 -4.195 1 89.38 114 PRO B N 1
ATOM 4509 C CA . PRO B 1 114 ? -2.141 15.719 -4.711 1 89.38 114 PRO B CA 1
ATOM 4510 C C . PRO B 1 114 ? -1.202 15.594 -5.906 1 89.38 114 PRO B C 1
ATOM 4512 O O . PRO B 1 114 ? -0.966 16.562 -6.621 1 89.38 114 PRO B O 1
ATOM 4515 N N . ALA B 1 115 ? -0.688 14.359 -6.078 1 86.38 115 ALA B N 1
ATOM 4516 C CA . ALA B 1 115 ? 0.221 14.078 -7.184 1 86.38 115 ALA B CA 1
ATOM 4517 C C . ALA B 1 115 ? -0.515 14.117 -8.523 1 86.38 115 ALA B C 1
ATOM 4519 O O . ALA B 1 115 ? 0.097 14.344 -9.57 1 86.38 115 ALA B O 1
ATOM 4520 N N . ARG B 1 116 ? -1.793 13.836 -8.508 1 84.94 116 ARG B N 1
ATOM 4521 C CA . ARG B 1 116 ? -2.646 13.867 -9.688 1 84.94 116 ARG B CA 1
ATOM 4522 C C . ARG B 1 116 ? -3.924 14.656 -9.422 1 84.94 116 ARG B C 1
ATOM 4524 O O . ARG B 1 116 ? -4.449 14.641 -8.312 1 84.94 116 ARG B O 1
ATOM 4531 N N . PRO B 1 117 ? -4.348 15.266 -10.484 1 87 117 PRO B N 1
ATOM 4532 C CA . PRO B 1 117 ? -5.57 16.047 -10.297 1 87 117 PRO B CA 1
ATOM 4533 C C . PRO B 1 117 ? -6.809 15.18 -10.133 1 87 117 PRO B C 1
ATOM 4535 O O . PRO B 1 117 ? -7 14.227 -10.891 1 87 117 PRO B O 1
ATOM 4538 N N . LEU B 1 118 ? -7.543 15.375 -9.227 1 91.5 118 LEU B N 1
ATOM 4539 C CA . LEU B 1 118 ? -8.812 14.719 -8.906 1 91.5 118 LEU B CA 1
ATOM 4540 C C . LEU B 1 118 ? -9.688 15.625 -8.039 1 91.5 118 LEU B C 1
ATOM 4542 O O . LEU B 1 118 ? -9.219 16.172 -7.039 1 91.5 118 LEU B O 1
ATOM 4546 N N . PRO B 1 119 ? -10.914 15.906 -8.516 1 93.38 119 PRO B N 1
ATOM 4547 C CA . PRO B 1 119 ? -11.789 16.672 -7.629 1 93.38 119 PRO B CA 1
ATOM 4548 C C . PRO B 1 119 ? -11.93 16.047 -6.246 1 93.38 119 PRO B C 1
ATOM 4550 O O . PRO B 1 119 ? -12.148 14.836 -6.133 1 93.38 119 PRO B O 1
ATOM 4553 N N . VAL B 1 120 ? -11.742 16.891 -5.246 1 94.69 120 VAL B N 1
ATOM 4554 C CA . VAL B 1 120 ? -11.75 16.344 -3.893 1 94.69 120 VAL B CA 1
ATOM 4555 C C . VAL B 1 120 ? -12.617 17.219 -2.988 1 94.69 120 VAL B C 1
ATOM 4557 O O . VAL B 1 120 ? -12.594 18.453 -3.104 1 94.69 120 VAL B O 1
ATOM 4560 N N . ALA B 1 121 ? -13.375 16.641 -2.156 1 95.38 121 ALA B N 1
ATOM 4561 C CA . ALA B 1 121 ? -14.047 17.312 -1.041 1 95.38 121 ALA B CA 1
ATOM 4562 C C . ALA B 1 121 ? -13.562 16.75 0.297 1 95.38 121 ALA B C 1
ATOM 4564 O O . ALA B 1 121 ? -13.344 15.555 0.438 1 95.38 121 ALA B O 1
ATOM 4565 N N . PHE B 1 122 ? -13.406 17.688 1.221 1 96.38 122 PHE B N 1
ATOM 4566 C CA . PHE B 1 122 ? -12.914 17.297 2.539 1 96.38 122 PHE B CA 1
ATOM 4567 C C . PHE B 1 122 ? -14.016 17.438 3.586 1 96.38 122 PHE B C 1
ATOM 4569 O O . PHE B 1 122 ? -14.758 18.422 3.59 1 96.38 122 PHE B O 1
ATOM 4576 N N . VAL B 1 123 ? -14.125 16.422 4.348 1 96.94 123 VAL B N 1
ATOM 4577 C CA . VAL B 1 123 ? -14.93 16.469 5.566 1 96.94 123 VAL B CA 1
ATOM 4578 C C . VAL B 1 123 ? -14.031 16.25 6.781 1 96.94 123 VAL B C 1
ATOM 4580 O O . VAL B 1 123 ? -13.703 15.109 7.121 1 96.94 123 VAL B O 1
ATOM 4583 N N . LEU B 1 124 ? -13.68 17.266 7.496 1 95.44 124 LEU B N 1
ATOM 4584 C CA . LEU B 1 124 ? -12.656 17.234 8.539 1 95.44 124 LEU B CA 1
ATOM 4585 C C . LEU B 1 124 ? -13.266 16.859 9.883 1 95.44 124 LEU B C 1
ATOM 4587 O O . LEU B 1 124 ? -12.539 16.562 10.836 1 95.44 124 LEU B O 1
ATOM 4591 N N . GLY B 1 125 ? -14.539 16.766 9.93 1 91.25 125 GLY B N 1
ATOM 4592 C CA . GLY B 1 125 ? -15.211 16.609 11.211 1 91.25 125 GLY B CA 1
ATOM 4593 C C . GLY B 1 125 ? -15.398 17.938 11.945 1 91.25 125 GLY B C 1
ATOM 4594 O O . GLY B 1 125 ? -14.828 18.953 11.555 1 91.25 125 GLY B O 1
ATOM 4595 N N . GLN B 1 126 ? -16.281 17.875 12.953 1 91.25 126 GLN B N 1
ATOM 4596 C CA . GLN B 1 126 ? -16.547 19.047 13.781 1 91.25 126 GLN B CA 1
ATOM 4597 C C . GLN B 1 126 ? -16.5 18.703 15.266 1 91.25 126 GLN B C 1
ATOM 4599 O O . GLN B 1 126 ? -17.5 18.266 15.844 1 91.25 126 GLN B O 1
ATOM 4604 N N . ARG B 1 127 ? -15.328 18.875 15.727 1 91.56 127 ARG B N 1
ATOM 4605 C CA . ARG B 1 127 ? -15.18 18.703 17.172 1 91.56 127 ARG B CA 1
ATOM 4606 C C . ARG B 1 127 ? -15.805 19.875 17.922 1 91.56 127 ARG B C 1
ATOM 4608 O O . ARG B 1 127 ? -15.656 21.031 17.531 1 91.56 127 ARG B O 1
ATOM 4615 N N . SER B 1 128 ? -16.406 19.547 19.047 1 93.38 128 SER B N 1
ATOM 4616 C CA . SER B 1 128 ? -17.047 20.594 19.828 1 93.38 128 SER B CA 1
ATOM 4617 C C . SER B 1 128 ? -16.016 21.516 20.469 1 93.38 128 SER B C 1
ATOM 4619 O O . SER B 1 128 ? -14.977 21.047 20.969 1 93.38 128 SER B O 1
ATOM 4621 N N . VAL B 1 129 ? -16.281 22.844 20.406 1 96.94 129 VAL B N 1
ATOM 4622 C CA . VAL B 1 129 ? -15.406 23.844 20.984 1 96.94 129 VAL B CA 1
ATOM 4623 C C . VAL B 1 129 ? -16.188 24.703 21.984 1 96.94 129 VAL B C 1
ATOM 4625 O O . VAL B 1 129 ? -17.188 25.328 21.625 1 96.94 129 VAL B O 1
ATOM 4628 N N . ALA B 1 130 ? -15.719 24.656 23.234 1 97.56 130 ALA B N 1
ATOM 4629 C CA . ALA B 1 130 ? -16.297 25.547 24.25 1 97.56 130 ALA B CA 1
ATOM 4630 C C . ALA B 1 130 ? -15.805 26.969 24.078 1 97.56 130 ALA B C 1
ATOM 4632 O O . ALA B 1 130 ? -14.836 27.375 24.734 1 97.56 130 ALA B O 1
ATOM 4633 N N . LEU B 1 131 ? -16.5 27.781 23.391 1 98.12 131 LEU B N 1
ATOM 4634 C CA . LEU B 1 131 ? -16.062 29.094 22.938 1 98.12 131 LEU B CA 1
ATOM 4635 C C . LEU B 1 131 ? -15.773 30 24.125 1 98.12 131 LEU B C 1
ATOM 4637 O O . LEU B 1 131 ? -14.727 30.656 24.172 1 98.12 131 LEU B O 1
ATOM 4641 N N . GLU B 1 132 ? -16.609 29.969 25.094 1 98 132 GLU B N 1
ATOM 4642 C CA . GLU B 1 132 ? -16.438 30.859 26.25 1 98 132 GLU B CA 1
ATOM 4643 C C . GLU B 1 132 ? -15.18 30.516 27.031 1 98 132 GLU B C 1
ATOM 4645 O O . GLU B 1 132 ? -14.445 31.406 27.453 1 98 132 GLU B O 1
ATOM 4650 N N . LEU B 1 133 ? -14.984 29.25 27.125 1 97.94 133 LEU B N 1
ATOM 4651 C CA . LEU B 1 133 ? -13.781 28.812 27.828 1 97.94 133 LEU B CA 1
ATOM 4652 C C . LEU B 1 133 ? -12.523 29.188 27.047 1 97.94 133 LEU B C 1
ATOM 4654 O O . LEU B 1 133 ? -11.523 29.594 27.625 1 97.94 133 LEU B O 1
ATOM 4658 N N . CYS B 1 134 ? -12.617 29.078 25.781 1 98.06 134 CYS B N 1
ATOM 4659 C CA . CYS B 1 134 ? -11.477 29.406 24.922 1 98.06 134 CYS B CA 1
ATOM 4660 C C . CYS B 1 134 ? -11.203 30.906 24.938 1 98.06 134 CYS B C 1
ATOM 4662 O O . CYS B 1 134 ? -10.047 31.328 24.906 1 98.06 134 CYS B O 1
ATOM 4664 N N . VAL B 1 135 ? -12.258 31.703 25 1 98.44 135 VAL B N 1
ATOM 4665 C CA . VAL B 1 135 ? -12.102 33.156 25.078 1 98.44 135 VAL B CA 1
ATOM 4666 C C . VAL B 1 135 ? -11.383 33.531 26.359 1 98.44 135 VAL B C 1
ATOM 4668 O O . VAL B 1 135 ? -10.414 34.312 26.344 1 98.44 135 VAL B O 1
ATOM 4671 N N . LYS B 1 136 ? -11.812 32.969 27.406 1 98.12 136 LYS B N 1
ATOM 4672 C CA . LYS B 1 136 ? -11.188 33.25 28.703 1 98.12 136 LYS B CA 1
ATOM 4673 C C . LYS B 1 136 ? -9.719 32.812 28.703 1 98.12 136 LYS B C 1
ATOM 4675 O O . LYS B 1 136 ? -8.859 33.531 29.219 1 98.12 136 LYS B O 1
ATOM 4680 N N . ALA B 1 137 ? -9.508 31.656 28.188 1 97.88 137 ALA B N 1
ATOM 4681 C CA . ALA B 1 137 ? -8.141 31.141 28.078 1 97.88 137 ALA B CA 1
ATOM 4682 C C . ALA B 1 137 ? -7.266 32.062 27.25 1 97.88 137 ALA B C 1
ATOM 4684 O O . ALA B 1 137 ? -6.129 32.375 27.625 1 97.88 137 ALA B O 1
ATOM 4685 N N . PHE B 1 138 ? -7.781 32.562 26.172 1 98.31 138 PHE B N 1
ATOM 4686 C CA . PHE B 1 138 ? -7.062 33.469 25.297 1 98.31 138 PHE B CA 1
ATOM 4687 C C . PHE B 1 138 ? -6.711 34.75 26.031 1 98.31 138 PHE B C 1
ATOM 4689 O O . PHE B 1 138 ? -5.566 35.219 25.969 1 98.31 138 PHE B O 1
ATOM 4696 N N . GLU B 1 139 ? -7.676 35.281 26.688 1 98.19 139 GLU B N 1
ATOM 4697 C CA . GLU B 1 139 ? -7.488 36.562 27.422 1 98.19 139 GLU B CA 1
ATOM 4698 C C . GLU B 1 139 ? -6.441 36.406 28.516 1 98.19 139 GLU B C 1
ATOM 4700 O O . GLU B 1 139 ? -5.66 37.312 28.766 1 98.19 139 GLU B O 1
ATOM 4705 N N . ALA B 1 140 ? -6.434 35.281 29.047 1 97.56 140 ALA B N 1
ATOM 4706 C CA . ALA B 1 140 ? -5.48 35.031 30.125 1 97.56 140 ALA B CA 1
ATOM 4707 C C . ALA B 1 140 ? -4.055 34.938 29.594 1 97.56 140 ALA B C 1
ATOM 4709 O O . ALA B 1 140 ? -3.115 35.406 30.25 1 97.56 140 ALA B O 1
ATOM 4710 N N . GLN B 1 141 ? -3.92 34.438 28.406 1 97.06 141 GLN B N 1
ATOM 4711 C CA . GLN B 1 141 ? -2.586 34.219 27.844 1 97.06 141 GLN B CA 1
ATOM 4712 C C . GLN B 1 141 ? -2.121 35.406 27.031 1 97.06 141 GLN B C 1
ATOM 4714 O O . GLN B 1 141 ? -0.937 35.531 26.719 1 97.06 141 GLN B O 1
ATOM 4719 N N . ASN B 1 142 ? -3.033 36.281 26.703 1 97.06 142 ASN B N 1
ATOM 4720 C CA . ASN B 1 142 ? -2.721 37.438 25.891 1 97.06 142 ASN B CA 1
ATOM 4721 C C . ASN B 1 142 ? -3.197 38.75 26.562 1 97.06 142 ASN B C 1
ATOM 4723 O O . ASN B 1 142 ? -4.133 39.375 26.078 1 97.06 142 ASN B O 1
ATOM 4727 N N . PRO B 1 143 ? -2.465 39.219 27.484 1 96.12 143 PRO B N 1
ATOM 4728 C CA . PRO B 1 143 ? -2.906 40.406 28.219 1 96.12 143 PRO B CA 1
ATOM 4729 C C . PRO B 1 143 ? -2.812 41.688 27.391 1 96.12 143 PRO B C 1
ATOM 4731 O O . PRO B 1 143 ? -3.545 42.656 27.641 1 96.12 143 PRO B O 1
ATOM 4734 N N . ASP B 1 144 ? -1.883 41.75 26.391 1 96.75 144 ASP B N 1
ATOM 4735 C CA . ASP B 1 144 ? -1.743 42.938 25.547 1 96.75 144 ASP B CA 1
ATOM 4736 C C . ASP B 1 144 ? -2.695 42.875 24.359 1 96.75 144 ASP B C 1
ATOM 4738 O O . ASP B 1 144 ? -2.465 42.125 23.406 1 96.75 144 ASP B O 1
ATOM 4742 N N . PRO B 1 145 ? -3.688 43.656 24.344 1 96.56 145 PRO B N 1
ATOM 4743 C CA . PRO B 1 145 ? -4.688 43.594 23.281 1 96.56 145 PRO B CA 1
ATOM 4744 C C . PRO B 1 145 ? -4.137 44.062 21.938 1 96.56 145 PRO B C 1
ATOM 4746 O O . PRO B 1 145 ? -4.777 43.875 20.891 1 96.56 145 PRO B O 1
ATOM 4749 N N . LYS B 1 146 ? -3.002 44.719 21.938 1 95.75 146 LYS B N 1
ATOM 4750 C CA . LYS B 1 146 ? -2.438 45.25 20.703 1 95.75 146 LYS B CA 1
ATOM 4751 C C . LYS B 1 146 ? -1.501 44.219 20.047 1 95.75 146 LYS B C 1
ATOM 4753 O O . LYS B 1 146 ? -1.127 44.375 18.891 1 95.75 146 LYS B O 1
ATOM 4758 N N . ALA B 1 147 ? -1.167 43.219 20.812 1 96.25 147 ALA B N 1
ATOM 4759 C CA . ALA B 1 147 ? -0.237 42.219 20.281 1 96.25 147 ALA B CA 1
ATOM 4760 C C . ALA B 1 147 ? -0.881 41.406 19.172 1 96.25 147 ALA B C 1
ATOM 4762 O O . ALA B 1 147 ? -2.016 40.938 19.312 1 96.25 147 ALA B O 1
ATOM 4763 N N . PRO B 1 148 ? -0.21 41.281 18.031 1 97.5 148 PRO B N 1
ATOM 4764 C CA . PRO B 1 148 ? -0.756 40.469 16.938 1 97.5 148 PRO B CA 1
ATOM 4765 C C . PRO B 1 148 ? -0.758 39 17.266 1 97.5 148 PRO B C 1
ATOM 4767 O O . PRO B 1 148 ? 0.266 38.438 17.688 1 97.5 148 PRO B O 1
ATOM 4770 N N . VAL B 1 149 ? -1.884 38.281 17.109 1 98.38 149 VAL B N 1
ATOM 4771 C CA . VAL B 1 149 ? -2.002 36.875 17.438 1 98.38 149 VAL B CA 1
ATOM 4772 C C . VAL B 1 149 ? -2.74 36.156 16.312 1 98.38 149 VAL B C 1
ATOM 4774 O O . VAL B 1 149 ? -3.768 36.625 15.82 1 98.38 149 VAL B O 1
ATOM 4777 N N . ALA B 1 150 ? -2.189 35.094 15.836 1 98.5 150 ALA B N 1
ATOM 4778 C CA . ALA B 1 150 ? -2.859 34.219 14.875 1 98.5 150 ALA B CA 1
ATOM 4779 C C . ALA B 1 150 ? -3.676 33.125 15.594 1 98.5 150 ALA B C 1
ATOM 4781 O O . ALA B 1 150 ? -3.178 32.469 16.516 1 98.5 150 ALA B O 1
ATOM 4782 N N . LEU B 1 151 ? -4.902 33 15.234 1 98.62 151 LEU B N 1
ATOM 4783 C CA . LEU B 1 151 ? -5.754 31.938 15.719 1 98.62 151 LEU B CA 1
ATOM 4784 C C . LEU B 1 151 ? -5.637 30.703 14.836 1 98.62 151 LEU B C 1
ATOM 4786 O O . LEU B 1 151 ? -5.918 30.766 13.633 1 98.62 151 LEU B O 1
ATOM 4790 N N . LEU B 1 152 ? -5.203 29.641 15.422 1 98.38 152 LEU B N 1
ATOM 4791 C CA . LEU B 1 152 ? -5.012 28.375 14.75 1 98.38 152 LEU B CA 1
ATOM 4792 C C . LEU B 1 152 ? -5.855 27.281 15.398 1 98.38 152 LEU B C 1
ATOM 4794 O O . LEU B 1 152 ? -6.324 27.438 16.531 1 98.38 152 LEU B O 1
ATOM 4798 N N . SER B 1 153 ? -6.066 26.188 14.68 1 96.88 153 SER B N 1
ATOM 4799 C CA . SER B 1 153 ? -6.785 25.062 15.266 1 96.88 153 SER B CA 1
ATOM 4800 C C . SER B 1 153 ? -6.402 23.75 14.578 1 96.88 153 SER B C 1
ATOM 4802 O O . SER B 1 153 ? -5.828 23.766 13.492 1 96.88 153 SER B O 1
ATOM 4804 N N . GLU B 1 154 ? -6.59 22.703 15.328 1 93.81 154 GLU B N 1
ATOM 4805 C CA . GLU B 1 154 ? -6.621 21.422 14.617 1 93.81 154 GLU B CA 1
ATOM 4806 C C . GLU B 1 154 ? -7.742 21.391 13.578 1 93.81 154 GLU B C 1
ATOM 4808 O O . GLU B 1 154 ? -8.719 22.141 13.695 1 93.81 154 GLU B O 1
ATOM 4813 N N . PRO B 1 155 ? -7.637 20.609 12.609 1 90.56 155 PRO B N 1
ATOM 4814 C CA . PRO B 1 155 ? -8.586 20.656 11.5 1 90.56 155 PRO B CA 1
ATOM 4815 C C . PRO B 1 155 ? -10.039 20.484 11.953 1 90.56 155 PRO B C 1
ATOM 4817 O O . PRO B 1 155 ? -10.922 21.219 11.492 1 90.56 155 PRO B O 1
ATOM 4820 N N . ALA B 1 156 ? -10.297 19.688 12.875 1 91.12 156 ALA B N 1
ATOM 4821 C CA . ALA B 1 156 ? -11.664 19.391 13.305 1 91.12 156 ALA B CA 1
ATOM 4822 C C . ALA B 1 156 ? -12.266 20.562 14.07 1 91.12 156 ALA B C 1
ATOM 4824 O O . ALA B 1 156 ? -13.484 20.609 14.281 1 91.12 156 ALA B O 1
ATOM 4825 N N . CYS B 1 157 ? -11.516 21.547 14.461 1 95.81 157 CYS B N 1
ATOM 4826 C CA . CYS B 1 157 ? -12 22.703 15.219 1 95.81 157 CYS B CA 1
ATOM 4827 C C . CYS B 1 157 ? -12.008 23.953 14.359 1 95.81 157 CYS B C 1
ATOM 4829 O O . CYS B 1 157 ? -12.344 25.031 14.844 1 95.81 157 CYS B O 1
ATOM 4831 N N . ALA B 1 158 ? -11.625 23.797 13.133 1 96 158 ALA B N 1
ATOM 4832 C CA . ALA B 1 158 ? -11.5 24.938 12.242 1 96 158 ALA B CA 1
ATOM 4833 C C . ALA B 1 158 ? -12.82 25.703 12.133 1 96 158 ALA B C 1
ATOM 4835 O O . ALA B 1 158 ? -12.828 26.922 11.992 1 96 158 ALA B O 1
ATOM 4836 N N . HIS B 1 159 ? -13.898 25.047 12.273 1 94.25 159 HIS B N 1
ATOM 4837 C CA . HIS B 1 159 ? -15.227 25.625 12.117 1 94.25 159 HIS B CA 1
ATOM 4838 C C . HIS B 1 159 ? -15.5 26.672 13.195 1 94.25 159 HIS B C 1
ATOM 4840 O O . HIS B 1 159 ? -16.344 27.547 13.008 1 94.25 159 HIS B O 1
ATOM 4846 N N . ALA B 1 160 ? -14.781 26.641 14.273 1 97.31 160 ALA B N 1
ATOM 4847 C CA . ALA B 1 160 ? -15.094 27.469 15.438 1 97.31 160 ALA B CA 1
ATOM 4848 C C . ALA B 1 160 ? -14.234 28.734 15.453 1 97.31 160 ALA B C 1
ATOM 4850 O O . ALA B 1 160 ? -14.484 29.656 16.234 1 97.31 160 ALA B O 1
ATOM 4851 N N . LEU B 1 161 ? -13.25 28.828 14.625 1 98.06 161 LEU B N 1
ATOM 4852 C CA . LEU B 1 161 ? -12.242 29.891 14.742 1 98.06 161 LEU B CA 1
ATOM 4853 C C . LEU B 1 161 ? -12.852 31.25 14.445 1 98.06 161 LEU B C 1
ATOM 4855 O O . LEU B 1 161 ? -12.523 32.25 15.102 1 98.06 161 LEU B O 1
ATOM 4859 N N . GLU B 1 162 ? -13.727 31.312 13.461 1 97.19 162 GLU B N 1
ATOM 4860 C CA . GLU B 1 162 ? -14.352 32.594 13.141 1 97.19 162 GLU B CA 1
ATOM 4861 C C . GLU B 1 162 ? -15.234 33.094 14.289 1 97.19 162 GLU B C 1
ATOM 4863 O O . GLU B 1 162 ? -15.25 34.281 14.609 1 97.19 162 GLU B O 1
ATOM 4868 N N . ALA B 1 163 ? -15.938 32.156 14.859 1 97.94 163 ALA B N 1
ATOM 4869 C CA . ALA B 1 163 ? -16.766 32.531 16 1 97.94 163 ALA B CA 1
ATOM 4870 C C . ALA B 1 163 ? -15.906 33 17.172 1 97.94 163 ALA B C 1
ATOM 4872 O O . ALA B 1 163 ? -16.25 33.938 17.875 1 97.94 163 ALA B O 1
ATOM 4873 N N . LEU B 1 164 ? -14.844 32.281 17.406 1 98.5 164 LEU B N 1
ATOM 4874 C CA . LEU B 1 164 ? -13.914 32.688 18.453 1 98.5 164 LEU B CA 1
ATOM 4875 C C . LEU B 1 164 ? -13.375 34.094 18.203 1 98.5 164 LEU B C 1
ATOM 4877 O O . LEU B 1 164 ? -13.359 34.938 19.109 1 98.5 164 LEU B O 1
ATOM 4881 N N . ALA B 1 165 ? -12.992 34.375 17.031 1 98.38 165 ALA B N 1
ATOM 4882 C CA . ALA B 1 165 ? -12.453 35.656 16.641 1 98.38 165 ALA B CA 1
ATOM 4883 C C . ALA B 1 165 ? -13.492 36.781 16.859 1 98.38 165 ALA B C 1
ATOM 4885 O O . ALA B 1 165 ? -13.148 37.875 17.297 1 98.38 165 ALA B O 1
ATOM 4886 N N . THR B 1 166 ? -14.688 36.5 16.5 1 98.12 166 THR B N 1
ATOM 4887 C CA . THR B 1 166 ? -15.766 37.469 16.641 1 98.12 166 THR B CA 1
ATOM 4888 C C . THR B 1 166 ? -15.93 37.875 18.094 1 98.12 166 THR B C 1
ATOM 4890 O O . THR B 1 166 ? -16.156 39.062 18.391 1 98.12 166 THR B O 1
ATOM 4893 N N . LEU B 1 167 ? -15.75 36.969 18.984 1 98.31 167 LEU B N 1
ATOM 4894 C CA . LEU B 1 167 ? -15.875 37.25 20.406 1 98.31 167 LEU B CA 1
ATOM 4895 C C . LEU B 1 167 ? -14.672 38.031 20.922 1 98.31 167 LEU B C 1
ATOM 4897 O O . LEU B 1 167 ? -14.781 38.781 21.891 1 98.31 167 LEU B O 1
ATOM 4901 N N . LEU B 1 168 ? -13.555 37.906 20.266 1 98.44 168 LEU B N 1
ATOM 4902 C CA . LEU B 1 168 ? -12.305 38.5 20.734 1 98.44 168 LEU B CA 1
ATOM 4903 C C . LEU B 1 168 ? -12.07 39.875 20.094 1 98.44 168 LEU B C 1
ATOM 4905 O O . LEU B 1 168 ? -11.367 40.719 20.656 1 98.44 168 LEU B O 1
ATOM 4909 N N . ARG B 1 169 ? -12.594 40.156 18.969 1 97.44 169 ARG B N 1
ATOM 4910 C CA . ARG B 1 169 ? -12.289 41.312 18.125 1 97.44 169 ARG B CA 1
ATOM 4911 C C . ARG B 1 169 ? -12.633 42.625 18.844 1 97.44 169 ARG B C 1
ATOM 4913 O O . ARG B 1 169 ? -11.977 43.625 18.625 1 97.44 169 ARG B O 1
ATOM 4920 N N . PRO B 1 170 ? -13.633 42.656 19.688 1 97.38 170 PRO B N 1
ATOM 4921 C CA . PRO B 1 170 ? -13.906 43.906 20.406 1 97.38 170 PRO B CA 1
ATOM 4922 C C . PRO B 1 170 ? -12.734 44.375 21.266 1 97.38 170 PRO B C 1
ATOM 4924 O O . PRO B 1 170 ? -12.539 45.594 21.453 1 97.38 170 PRO B O 1
ATOM 4927 N N . ARG B 1 171 ? -11.906 43.469 21.672 1 97.25 171 ARG B N 1
ATOM 4928 C CA . ARG B 1 171 ? -10.805 43.812 22.578 1 97.25 171 ARG B CA 1
ATOM 4929 C C . ARG B 1 171 ? -9.461 43.688 21.859 1 97.25 171 ARG B C 1
ATOM 4931 O O . ARG B 1 171 ? -8.523 44.406 22.172 1 97.25 171 ARG B O 1
ATOM 4938 N N . TYR B 1 172 ? -9.406 42.812 20.953 1 97.38 172 TYR B N 1
ATOM 4939 C CA . TYR B 1 172 ? -8.133 42.5 20.297 1 97.38 172 TYR B CA 1
ATOM 4940 C C . TYR B 1 172 ? -8.133 43 18.859 1 97.38 172 TYR B C 1
ATOM 4942 O O . TYR B 1 172 ? -8.922 42.5 18.031 1 97.38 172 TYR B O 1
ATOM 4950 N N . LEU B 1 173 ? -7.191 43.844 18.516 1 92.88 173 LEU B N 1
ATOM 4951 C CA . LEU B 1 173 ? -7.234 44.594 17.281 1 92.88 173 LEU B CA 1
ATOM 4952 C C . LEU B 1 173 ? -6.559 43.844 16.141 1 92.88 173 LEU B C 1
ATOM 4954 O O . LEU B 1 173 ? -6.883 44.062 14.969 1 92.88 173 LEU B O 1
ATOM 4958 N N . ASP B 1 174 ? -5.621 43.031 16.422 1 95.81 174 ASP B N 1
ATOM 4959 C CA . ASP B 1 174 ? -4.82 42.406 15.375 1 95.81 174 ASP B CA 1
ATOM 4960 C C . ASP B 1 174 ? -4.879 40.875 15.5 1 95.81 174 ASP B C 1
ATOM 4962 O O . ASP B 1 174 ? -3.914 40.25 15.938 1 95.81 174 ASP B O 1
ATOM 4966 N N . LEU B 1 175 ? -6.039 40.344 15.125 1 97.19 175 LEU B N 1
ATOM 4967 C CA . LEU B 1 175 ? -6.254 38.906 15.109 1 97.19 175 LEU B CA 1
ATOM 4968 C C . LEU B 1 175 ? -6.207 38.375 13.688 1 97.19 175 LEU B C 1
ATOM 4970 O O . LEU B 1 175 ? -6.84 38.906 12.789 1 97.19 175 LEU B O 1
ATOM 4974 N N . LEU B 1 176 ? -5.387 37.438 13.469 1 97.69 176 LEU B N 1
ATOM 4975 C CA . LEU B 1 176 ? -5.297 36.75 12.188 1 97.69 176 LEU B CA 1
ATOM 4976 C C . LEU B 1 176 ? -5.934 35.375 12.266 1 97.69 176 LEU B C 1
ATOM 4978 O O . LEU B 1 176 ? -5.438 34.5 12.977 1 97.69 176 LEU B O 1
ATOM 4982 N N . VAL B 1 177 ? -7.016 35.125 11.594 1 97.88 177 VAL B N 1
ATOM 4983 C CA . VAL B 1 177 ? -7.75 33.875 11.656 1 97.88 177 VAL B CA 1
ATOM 4984 C C . VAL B 1 177 ? -7.309 32.969 10.516 1 97.88 177 VAL B C 1
ATOM 4986 O O . VAL B 1 177 ? -7.359 33.344 9.352 1 97.88 177 VAL B O 1
ATOM 4989 N N . SER B 1 178 ? -6.855 31.797 10.867 1 97.62 178 SER B N 1
ATOM 4990 C CA . SER B 1 178 ? -6.453 30.812 9.859 1 97.62 178 SER B CA 1
ATOM 4991 C C . SER B 1 178 ? -7.637 29.984 9.391 1 97.62 178 SER B C 1
ATOM 4993 O O . SER B 1 178 ? -8.648 29.875 10.086 1 97.62 178 SER B O 1
ATOM 4995 N N . SER B 1 179 ? -7.543 29.484 8.195 1 95.5 179 SER B N 1
ATOM 4996 C CA . SER B 1 179 ? -8.516 28.547 7.648 1 95.5 179 SER B CA 1
ATOM 4997 C C . SER B 1 179 ? -7.828 27.422 6.887 1 95.5 179 SER B C 1
ATOM 4999 O O . SER B 1 179 ? -6.719 27.594 6.383 1 95.5 179 SER B O 1
ATOM 5001 N N . PRO B 1 180 ? -8.438 26.219 6.887 1 95.19 180 PRO B N 1
ATOM 5002 C CA . PRO B 1 180 ? -7.816 25.109 6.148 1 95.19 180 PRO B CA 1
ATOM 5003 C C . PRO B 1 180 ? -7.586 25.453 4.676 1 95.19 180 PRO B C 1
ATOM 5005 O O . PRO B 1 180 ? -8.445 26.047 4.035 1 95.19 180 PRO B O 1
ATOM 5008 N N . ALA B 1 181 ? -6.43 25.062 4.199 1 92.94 181 ALA B N 1
ATOM 5009 C CA . ALA B 1 181 ? -6.074 25.344 2.809 1 92.94 181 ALA B CA 1
ATOM 5010 C C . ALA B 1 181 ? -6.57 24.219 1.891 1 92.94 181 ALA B C 1
ATOM 5012 O O . ALA B 1 181 ? -5.773 23.469 1.322 1 92.94 181 ALA B O 1
ATOM 5013 N N . PHE B 1 182 ? -7.832 24.172 1.619 1 89.25 182 PHE B N 1
ATOM 5014 C CA . PHE B 1 182 ? -8.398 23.188 0.694 1 89.25 182 PHE B CA 1
ATOM 5015 C C . PHE B 1 182 ? -7.887 23.422 -0.721 1 89.25 182 PHE B C 1
ATOM 5017 O O . PHE B 1 182 ? -7.723 24.578 -1.147 1 89.25 182 PHE B O 1
ATOM 5024 N N . PRO B 1 183 ? -7.555 22.281 -1.332 1 75.94 183 PRO B N 1
ATOM 5025 C CA . PRO B 1 183 ? -7.09 22.453 -2.709 1 75.94 183 PRO B CA 1
ATOM 5026 C C . PRO B 1 183 ? -8.141 23.109 -3.605 1 75.94 183 PRO B C 1
ATOM 5028 O O . PRO B 1 183 ? -9.336 22.859 -3.447 1 75.94 183 PRO B O 1
ATOM 5031 N N . LEU B 1 184 ? -7.762 24.125 -4.277 1 66.12 184 LEU B N 1
ATOM 5032 C CA . LEU B 1 184 ? -8.68 24.828 -5.176 1 66.12 184 LEU B CA 1
ATOM 5033 C C . LEU B 1 184 ? -9.031 23.953 -6.375 1 66.12 184 LEU B C 1
ATOM 5035 O O . LEU B 1 184 ? -8.211 23.156 -6.832 1 66.12 184 LEU B O 1
ATOM 5039 N N . PRO B 1 185 ? -10.359 23.953 -6.625 1 60.97 185 PRO B N 1
ATOM 5040 C CA . PRO B 1 185 ? -10.695 23.219 -7.848 1 60.97 185 PRO B CA 1
ATOM 5041 C C . PRO B 1 185 ? -9.836 23.641 -9.039 1 60.97 185 PRO B C 1
ATOM 5043 O O . PRO B 1 185 ? -9.391 24.781 -9.117 1 60.97 185 PRO B O 1
ATOM 5046 N N . VAL B 1 186 ? -9.5 22.672 -9.82 1 55.03 186 VAL B N 1
ATOM 5047 C CA . VAL B 1 186 ? -8.766 22.938 -11.055 1 55.03 186 VAL B CA 1
ATOM 5048 C C . VAL B 1 186 ? -9.484 24.031 -11.859 1 55.03 186 VAL B C 1
ATOM 5050 O O . VAL B 1 186 ? -10.703 23.953 -12.062 1 55.03 186 VAL B O 1
ATOM 5053 N N . GLY B 1 187 ? -8.867 25.172 -12.133 1 54.12 187 GLY B N 1
ATOM 5054 C CA . GLY B 1 187 ? -9.398 26.219 -12.977 1 54.12 187 GLY B CA 1
ATOM 5055 C C . GLY B 1 187 ? -9.867 27.438 -12.195 1 54.12 187 GLY B C 1
ATOM 5056 O O . GLY B 1 187 ? -10.406 28.375 -12.781 1 54.12 187 GLY B O 1
ATOM 5057 N N . SER B 1 188 ? -9.914 27.281 -10.922 1 58.22 188 SER B N 1
ATOM 5058 C CA . SER B 1 188 ? -10.414 28.422 -10.172 1 58.22 188 SER B CA 1
ATOM 5059 C C . SER B 1 188 ? -9.5 29.641 -10.336 1 58.22 188 SER B C 1
ATOM 5061 O O . SER B 1 188 ? -8.305 29.562 -10.023 1 58.22 188 SER B O 1
ATOM 5063 N N . LEU B 1 189 ? -9.695 30.391 -11.391 1 52.16 189 LEU B N 1
ATOM 5064 C CA . LEU B 1 189 ? -9 31.641 -11.648 1 52.16 189 LEU B CA 1
ATOM 5065 C C . LEU B 1 189 ? -9.469 32.719 -10.688 1 52.16 189 LEU B C 1
ATOM 5067 O O . LEU B 1 189 ? -10.492 33.375 -10.922 1 52.16 189 LEU B O 1
ATOM 5071 N N . SER B 1 190 ? -9.508 32.406 -9.453 1 54.44 190 SER B N 1
ATOM 5072 C CA . SER B 1 190 ? -9.977 33.562 -8.703 1 54.44 190 SER B CA 1
ATOM 5073 C C . SER B 1 190 ? -8.938 34.688 -8.727 1 54.44 190 SER B C 1
ATOM 5075 O O . SER B 1 190 ? -7.758 34.469 -8.461 1 54.44 190 SER B O 1
ATOM 5077 N N . PRO B 1 191 ? -9.273 35.938 -9.203 1 51.62 191 PRO B N 1
ATOM 5078 C CA . PRO B 1 191 ? -8.453 37.156 -9.289 1 51.62 191 PRO B CA 1
ATOM 5079 C C . PRO B 1 191 ? -7.945 37.594 -7.922 1 51.62 191 PRO B C 1
ATOM 5081 O O . PRO B 1 191 ? -7.078 38.469 -7.848 1 51.62 191 PRO B O 1
ATOM 5084 N N . GLU B 1 192 ? -8.625 37.375 -6.926 1 55.34 192 GLU B N 1
ATOM 5085 C CA . GLU B 1 192 ? -8.258 37.969 -5.652 1 55.34 192 GLU B CA 1
ATOM 5086 C C . GLU B 1 192 ? -6.902 37.469 -5.164 1 55.34 192 GLU B C 1
ATOM 5088 O O . GLU B 1 192 ? -6.5 36.344 -5.48 1 55.34 192 GLU B O 1
ATOM 5093 N N . PRO B 1 193 ? -6.211 38.562 -4.648 1 58.34 193 PRO B N 1
ATOM 5094 C CA . PRO B 1 193 ? -4.891 38.188 -4.133 1 58.34 193 PRO B CA 1
ATOM 5095 C C . PRO B 1 193 ? -4.934 36.938 -3.27 1 58.34 193 PRO B C 1
ATOM 5097 O O . PRO B 1 193 ? -5.824 36.781 -2.432 1 58.34 193 PRO B O 1
ATOM 5100 N N . LYS B 1 194 ? -4.191 35.906 -3.543 1 71.94 194 LYS B N 1
ATOM 5101 C CA . LYS B 1 194 ? -4.227 34.594 -2.928 1 71.94 194 LYS B CA 1
ATOM 5102 C C . LYS B 1 194 ? -3.703 34.625 -1.495 1 71.94 194 LYS B C 1
ATOM 5104 O O . LYS B 1 194 ? -2.658 35.25 -1.229 1 71.94 194 LYS B O 1
ATOM 5109 N N . PRO B 1 195 ? -4.555 34.438 -0.423 1 86.44 195 PRO B N 1
ATOM 5110 C CA . PRO B 1 195 ? -4.07 34.344 0.954 1 86.44 195 PRO B CA 1
ATOM 5111 C C . PRO B 1 195 ? -2.783 33.5 1.062 1 86.44 195 PRO B C 1
ATOM 5113 O O . PRO B 1 195 ? -2.449 32.75 0.149 1 86.44 195 PRO B O 1
ATOM 5116 N N . LEU B 1 196 ? -2.014 34.031 2.068 1 91.88 196 LEU B N 1
ATOM 5117 C CA . LEU B 1 196 ? -0.795 33.25 2.314 1 91.88 196 LEU B CA 1
ATOM 5118 C C . LEU B 1 196 ? -1.124 31.812 2.684 1 91.88 196 LEU B C 1
ATOM 5120 O O . LEU B 1 196 ? -1.956 31.562 3.559 1 91.88 196 LEU B O 1
ATOM 5124 N N . GLU B 1 197 ? -0.583 30.906 1.951 1 91.75 197 GLU B N 1
ATOM 5125 C CA . GLU B 1 197 ? -0.741 29.5 2.264 1 91.75 197 GLU B CA 1
ATOM 5126 C C . GLU B 1 197 ? 0.491 28.953 2.979 1 91.75 197 GLU B C 1
ATOM 5128 O O . GLU B 1 197 ? 1.59 28.938 2.418 1 91.75 197 GLU B O 1
ATOM 5133 N N . ARG B 1 198 ? 0.315 28.547 4.266 1 92.25 198 ARG B N 1
ATOM 5134 C CA . ARG B 1 198 ? 1.391 27.953 5.055 1 92.25 198 ARG B CA 1
ATOM 5135 C C . ARG B 1 198 ? 0.844 26.938 6.043 1 92.25 198 ARG B C 1
ATOM 5137 O O . ARG B 1 198 ? -0.237 27.125 6.609 1 92.25 198 ARG B O 1
ATOM 5144 N N . PHE B 1 199 ? 1.518 25.797 6.207 1 93.94 199 PHE B N 1
ATOM 5145 C CA . PHE B 1 199 ? 1.207 24.797 7.215 1 93.94 199 PHE B CA 1
ATOM 5146 C C . PHE B 1 199 ? -0.162 24.172 6.957 1 93.94 199 PHE B C 1
ATOM 5148 O O . PHE B 1 199 ? -0.891 23.859 7.898 1 93.94 199 PHE B O 1
ATOM 5155 N N . GLY B 1 200 ? -0.546 24.188 5.719 1 92.62 200 GLY B N 1
ATOM 5156 C CA . GLY B 1 200 ? -1.842 23.625 5.375 1 92.62 200 GLY B CA 1
ATOM 5157 C C . GLY B 1 200 ? -3 24.547 5.695 1 92.62 200 GLY B C 1
ATOM 5158 O O . GLY B 1 200 ? -4.125 24.094 5.91 1 92.62 200 GLY B O 1
ATOM 5159 N N . ARG B 1 201 ? -2.674 25.844 5.809 1 95.69 201 ARG B N 1
ATOM 5160 C CA . ARG B 1 201 ? -3.658 26.859 6.184 1 95.69 201 ARG B CA 1
ATOM 5161 C C . ARG B 1 201 ? -3.529 28.094 5.309 1 95.69 201 ARG B C 1
ATOM 5163 O O . ARG B 1 201 ? -2.475 28.344 4.719 1 95.69 201 ARG B O 1
ATOM 5170 N N . TYR B 1 202 ? -4.637 28.797 5.254 1 94.56 202 TYR B N 1
ATOM 5171 C CA . TYR B 1 202 ? -4.645 30.141 4.664 1 94.56 202 TYR B CA 1
ATOM 5172 C C . TYR B 1 202 ? -4.645 31.203 5.742 1 94.56 202 TYR B C 1
ATOM 5174 O O . TYR B 1 202 ? -5.285 31.062 6.781 1 94.56 202 TYR B O 1
ATOM 5182 N N . PHE B 1 203 ? -3.869 32.25 5.469 1 95.81 203 PHE B N 1
ATOM 5183 C CA . PHE B 1 203 ? -3.812 33.438 6.32 1 95.81 203 PHE B CA 1
ATOM 5184 C C . PHE B 1 203 ? -4.105 34.688 5.516 1 95.81 203 PHE B C 1
ATOM 5186 O O . PHE B 1 203 ? -3.396 35 4.555 1 95.81 203 PHE B O 1
ATOM 5193 N N . SER B 1 204 ? -5.102 35.375 5.902 1 93.56 204 SER B N 1
ATOM 5194 C CA . SER B 1 204 ? -5.398 36.625 5.238 1 93.56 204 SER B CA 1
ATOM 5195 C C . SER B 1 204 ? -4.633 37.781 5.883 1 93.56 204 SER B C 1
ATOM 5197 O O . SER B 1 204 ? -5.18 38.5 6.719 1 93.56 204 SER B O 1
ATOM 5199 N N . LEU B 1 205 ? -3.445 37.906 5.391 1 94.12 205 LEU B N 1
ATOM 5200 C CA . LEU B 1 205 ? -2.566 38.938 5.941 1 94.12 205 LEU B CA 1
ATOM 5201 C C . LEU B 1 205 ? -2.852 40.281 5.305 1 94.12 205 LEU B C 1
ATOM 5203 O O . LEU B 1 205 ? -3.119 40.375 4.102 1 94.12 205 LEU B O 1
ATOM 5207 N N . ALA B 1 206 ? -2.795 41.281 6.109 1 89.31 206 ALA B N 1
ATOM 5208 C CA . ALA B 1 206 ? -2.848 42.656 5.582 1 89.31 206 ALA B CA 1
ATOM 5209 C C . ALA B 1 206 ? -1.595 42.969 4.773 1 89.31 206 ALA B C 1
ATOM 5211 O O . ALA B 1 206 ? -0.547 42.344 4.965 1 89.31 206 ALA B O 1
ATOM 5212 N N . PRO B 1 207 ? -1.787 43.906 3.826 1 89.06 207 PRO B N 1
ATOM 5213 C CA . PRO B 1 207 ? -0.616 44.281 3.029 1 89.06 207 PRO B CA 1
ATOM 5214 C C . PRO B 1 207 ? 0.582 44.688 3.889 1 89.06 207 PRO B C 1
ATOM 5216 O O . PRO B 1 207 ? 0.43 45.438 4.855 1 89.06 207 PRO B O 1
ATOM 5219 N N . GLY B 1 208 ? 1.667 44.125 3.555 1 90.25 208 GLY B N 1
ATOM 5220 C CA . GLY B 1 208 ? 2.914 44.469 4.219 1 90.25 208 GLY B CA 1
ATOM 5221 C C . GLY B 1 208 ? 3.154 43.656 5.484 1 90.25 208 GLY B C 1
ATOM 5222 O O . GLY B 1 208 ? 4.246 43.688 6.055 1 90.25 208 GLY B O 1
ATOM 5223 N N . ARG B 1 209 ? 2.236 42.906 5.984 1 92.38 209 ARG B N 1
ATOM 5224 C CA . ARG B 1 209 ? 2.387 42.125 7.207 1 92.38 209 ARG B CA 1
ATOM 5225 C C . ARG B 1 209 ? 2.953 40.75 6.898 1 92.38 209 ARG B C 1
ATOM 5227 O O . ARG B 1 209 ? 2.754 40.219 5.805 1 92.38 209 ARG B O 1
ATOM 5234 N N . ARG B 1 210 ? 3.775 40.281 7.867 1 92.06 210 ARG B N 1
ATOM 5235 C CA . ARG B 1 210 ? 4.367 38.969 7.754 1 92.06 210 ARG B CA 1
ATOM 5236 C C . ARG B 1 210 ? 3.859 38.031 8.859 1 92.06 210 ARG B C 1
ATOM 5238 O O . ARG B 1 210 ? 3.623 38.469 9.984 1 92.06 210 ARG B O 1
ATOM 5245 N N . LEU B 1 211 ? 3.654 36.844 8.508 1 94.12 211 LEU B N 1
ATOM 5246 C CA . LEU B 1 211 ? 3.164 35.875 9.461 1 94.12 211 LEU B CA 1
ATOM 5247 C C . LEU B 1 211 ? 4.078 35.781 10.68 1 94.12 211 LEU B C 1
ATOM 5249 O O . LEU B 1 211 ? 3.613 35.531 11.789 1 94.12 211 LEU B O 1
ATOM 5253 N N . GLU B 1 212 ? 5.363 36.062 10.5 1 92.94 212 GLU B N 1
ATOM 5254 C CA . GLU B 1 212 ? 6.383 35.969 11.539 1 92.94 212 GLU B CA 1
ATOM 5255 C C . GLU B 1 212 ? 6.176 37.031 12.625 1 92.94 212 GLU B C 1
ATOM 5257 O O . GLU B 1 212 ? 6.777 36.938 13.695 1 92.94 212 GLU B O 1
ATOM 5262 N N . GLU B 1 213 ? 5.328 37.906 12.406 1 95.31 213 GLU B N 1
ATOM 5263 C CA . GLU B 1 213 ? 5.055 38.969 13.375 1 95.31 213 GLU B CA 1
ATOM 5264 C C . GLU B 1 213 ? 4.016 38.5 14.398 1 95.31 213 GLU B C 1
ATOM 5266 O O . GLU B 1 213 ? 3.82 39.188 15.422 1 95.31 213 GLU B O 1
ATOM 5271 N N . TYR B 1 214 ? 3.461 37.438 14.164 1 97.31 214 TYR B N 1
ATOM 5272 C CA . TYR B 1 214 ? 2.314 37.031 14.969 1 97.31 214 TYR B CA 1
ATOM 5273 C C . TYR B 1 214 ? 2.709 35.969 15.977 1 97.31 214 TYR B C 1
ATOM 5275 O O . TYR B 1 214 ? 3.486 35.062 15.664 1 97.31 214 TYR B O 1
ATOM 5283 N N . GLY B 1 215 ? 2.172 36.094 17.203 1 97.69 215 GLY B N 1
ATOM 5284 C CA . GLY B 1 215 ? 2.074 34.938 18.062 1 97.69 215 GLY B CA 1
ATOM 5285 C C . GLY B 1 215 ? 0.984 33.969 17.656 1 97.69 215 GLY B C 1
ATOM 5286 O O . GLY B 1 215 ? 0.302 34.188 16.641 1 97.69 215 GLY B O 1
ATOM 5287 N N . ALA B 1 216 ? 0.885 32.875 18.438 1 98.31 216 ALA B N 1
ATOM 5288 C CA . ALA B 1 216 ? -0.079 31.891 17.984 1 98.31 216 ALA B CA 1
ATOM 5289 C C . ALA B 1 216 ? -0.919 31.375 19.156 1 98.31 216 ALA B C 1
ATOM 5291 O O . ALA B 1 216 ? -0.414 31.219 20.266 1 98.31 216 ALA B O 1
ATOM 5292 N N . PHE B 1 217 ? -2.141 31.188 18.938 1 98.56 217 PHE B N 1
ATOM 5293 C CA . PHE B 1 217 ? -3.09 30.531 19.828 1 98.56 217 PHE B CA 1
ATOM 5294 C C . PHE B 1 217 ? -3.781 29.375 19.109 1 98.56 217 PHE B C 1
ATOM 5296 O O . PHE B 1 217 ? -4.598 29.594 18.203 1 98.56 217 PHE B O 1
ATOM 5303 N N . TYR B 1 218 ? -3.477 28.172 19.484 1 98 218 TYR B N 1
ATOM 5304 C CA . TYR B 1 218 ? -3.889 26.938 18.812 1 98 218 TYR B CA 1
ATOM 5305 C C . TYR B 1 218 ? -4.992 26.234 19.578 1 98 218 TYR B C 1
ATOM 5307 O O . TYR B 1 218 ? -4.773 25.766 20.703 1 98 218 TYR B O 1
ATOM 5315 N N . VAL B 1 219 ? -6.141 26.141 18.984 1 97.69 219 VAL B N 1
ATOM 5316 C CA . VAL B 1 219 ? -7.254 25.422 19.594 1 97.69 219 VAL B CA 1
ATOM 5317 C C . VAL B 1 219 ? -7.238 23.969 19.125 1 97.69 219 VAL B C 1
ATOM 5319 O O . VAL B 1 219 ? -7.562 23.672 17.984 1 97.69 219 VAL B O 1
ATOM 5322 N N . GLY B 1 220 ? -6.855 23.062 19.953 1 94.44 220 GLY B N 1
ATOM 5323 C CA . GLY B 1 220 ? -6.773 21.641 19.625 1 94.44 220 GLY B CA 1
ATOM 5324 C C . GLY B 1 220 ? -6.078 20.828 20.703 1 94.44 220 GLY B C 1
ATOM 5325 O O . GLY B 1 220 ? -5.602 21.375 21.703 1 94.44 220 GLY B O 1
ATOM 5326 N N . GLY B 1 221 ? -6.027 19.484 20.484 1 84.69 221 GLY B N 1
ATOM 5327 C CA . GLY B 1 221 ? -5.348 18.562 21.375 1 84.69 221 GLY B CA 1
ATOM 5328 C C . GLY B 1 221 ? -6.266 17.969 22.438 1 84.69 221 GLY B C 1
ATOM 5329 O O . GLY B 1 221 ? -7.461 18.281 22.469 1 84.69 221 GLY B O 1
ATOM 5330 N N . SER B 1 222 ? -5.855 16.781 23.047 1 67.31 222 SER B N 1
ATOM 5331 C CA . SER B 1 222 ? -6.633 16.141 24.094 1 67.31 222 SER B CA 1
ATOM 5332 C C . SER B 1 222 ? -5.977 16.344 25.469 1 67.31 222 SER B C 1
ATOM 5334 O O . SER B 1 222 ? -4.754 16.484 25.547 1 67.31 222 SER B O 1
ATOM 5336 N N . GLU B 1 223 ? -6.828 16.797 26.469 1 57.84 223 GLU B N 1
ATOM 5337 C CA . GLU B 1 223 ? -6.309 16.891 27.844 1 57.84 223 GLU B CA 1
ATOM 5338 C C . GLU B 1 223 ? -5.594 15.609 28.25 1 57.84 223 GLU B C 1
ATOM 5340 O O . GLU B 1 223 ? -4.598 15.656 28.969 1 57.84 223 GLU B O 1
ATOM 5345 N N . ALA B 1 224 ? -6.402 14.438 28.047 1 47.44 224 ALA B N 1
ATOM 5346 C CA . ALA B 1 224 ? -6.117 13.141 28.656 1 47.44 224 ALA B CA 1
ATOM 5347 C C . ALA B 1 224 ? -4.902 12.484 28 1 47.44 224 ALA B C 1
ATOM 5349 O O . ALA B 1 224 ? -4.484 11.398 28.406 1 47.44 224 ALA B O 1
ATOM 5350 N N . SER B 1 225 ? -4.57 12.805 26.828 1 48.41 225 SER B N 1
ATOM 5351 C CA . SER B 1 225 ? -3.658 11.797 26.297 1 48.41 225 SER B CA 1
ATOM 5352 C C . SER B 1 225 ? -2.26 11.953 26.875 1 48.41 225 SER B C 1
ATOM 5354 O O . SER B 1 225 ? -1.624 12.992 26.719 1 48.41 225 SER B O 1
ATOM 5356 N N . PRO B 1 226 ? -2.045 11.32 27.938 1 43.22 226 PRO B N 1
ATOM 5357 C CA . PRO B 1 226 ? -0.673 11.281 28.453 1 43.22 226 PRO B CA 1
ATOM 5358 C C . PRO B 1 226 ? 0.359 11.055 27.359 1 43.22 226 PRO B C 1
ATOM 5360 O O . PRO B 1 226 ? 1.558 10.969 27.625 1 43.22 226 PRO B O 1
ATOM 5363 N N . ASP B 1 227 ? -0.166 10.812 26.234 1 49.72 227 ASP B N 1
ATOM 5364 C CA . ASP B 1 227 ? 0.776 10.414 25.188 1 49.72 227 ASP B CA 1
ATOM 5365 C C . ASP B 1 227 ? 1.769 11.531 24.891 1 49.72 227 ASP B C 1
ATOM 5367 O O . ASP B 1 227 ? 1.371 12.641 24.516 1 49.72 227 ASP B O 1
ATOM 5371 N N . PRO B 1 228 ? 2.912 11.406 25.438 1 49.31 228 PRO B N 1
ATOM 5372 C CA . PRO B 1 228 ? 3.988 12.367 25.156 1 49.31 228 PRO B CA 1
ATOM 5373 C C . PRO B 1 228 ? 4.09 12.734 23.688 1 49.31 228 PRO B C 1
ATOM 5375 O O . PRO B 1 228 ? 4.715 13.734 23.328 1 49.31 228 PRO B O 1
ATOM 5378 N N . ASP B 1 229 ? 3.355 11.883 22.906 1 59.88 229 ASP B N 1
ATOM 5379 C CA . ASP B 1 229 ? 3.631 12.156 21.5 1 59.88 229 ASP B CA 1
ATOM 5380 C C . ASP B 1 229 ? 2.695 13.234 20.953 1 59.88 229 ASP B C 1
ATOM 5382 O O . ASP B 1 229 ? 1.477 13.141 21.109 1 59.88 229 ASP B O 1
ATOM 5386 N N . LEU B 1 230 ? 3.264 14.289 20.609 1 70.38 230 LEU B N 1
ATOM 5387 C CA . LEU B 1 230 ? 2.625 15.492 20.094 1 70.38 230 LEU B CA 1
ATOM 5388 C C . LEU B 1 230 ? 1.881 15.203 18.797 1 70.38 230 LEU B C 1
ATOM 5390 O O . LEU B 1 230 ? 2.342 14.406 17.984 1 70.38 230 LEU B O 1
ATOM 5394 N N . ASP B 1 231 ? 0.743 15.742 18.719 1 85.69 231 ASP B N 1
ATOM 5395 C CA . ASP B 1 231 ? 0.006 15.766 17.453 1 85.69 231 ASP B CA 1
ATOM 5396 C C . ASP B 1 231 ? 0.875 16.312 16.312 1 85.69 231 ASP B C 1
ATOM 5398 O O . ASP B 1 231 ? 1.519 17.344 16.469 1 85.69 231 ASP B O 1
ATOM 5402 N N . PRO B 1 232 ? 0.892 15.602 15.281 1 90.06 232 PRO B N 1
ATOM 5403 C CA . PRO B 1 232 ? 1.772 16.016 14.188 1 90.06 232 PRO B CA 1
ATOM 5404 C C . PRO B 1 232 ? 1.44 17.406 13.656 1 90.06 232 PRO B C 1
ATOM 5406 O O . PRO B 1 232 ? 2.334 18.141 13.211 1 90.06 232 PRO B O 1
ATOM 5409 N N . ASP B 1 233 ? 0.208 17.766 13.703 1 92.88 233 ASP B N 1
ATOM 5410 C CA . ASP B 1 233 ? -0.17 19.094 13.242 1 92.88 233 ASP B CA 1
ATOM 5411 C C . ASP B 1 233 ? 0.402 20.188 14.148 1 92.88 233 ASP B C 1
ATOM 5413 O O . ASP B 1 233 ? 0.943 21.172 13.664 1 92.88 233 ASP B O 1
ATOM 5417 N N . LEU B 1 234 ? 0.26 19.984 15.391 1 93.88 234 LEU B N 1
ATOM 5418 C CA . LEU B 1 234 ? 0.839 20.922 16.344 1 93.88 234 LEU B CA 1
ATOM 5419 C C . LEU B 1 234 ? 2.359 20.953 16.234 1 93.88 234 LEU B C 1
ATOM 5421 O O . LEU B 1 234 ? 2.975 22.016 16.25 1 93.88 234 LEU B O 1
ATOM 5425 N N . SER B 1 235 ? 2.959 19.797 16.047 1 92.81 235 SER B N 1
ATOM 5426 C CA . SER B 1 235 ? 4.406 19.719 15.883 1 92.81 235 SER B CA 1
ATOM 5427 C C . SER B 1 235 ? 4.863 20.516 14.664 1 92.81 235 SER B C 1
ATOM 5429 O O . SER B 1 235 ? 5.871 21.219 14.727 1 92.81 235 SER B O 1
ATOM 5431 N N . ARG B 1 236 ? 4.156 20.406 13.641 1 93.75 236 ARG B N 1
ATOM 5432 C CA . ARG B 1 236 ? 4.457 21.141 12.422 1 93.75 236 ARG B CA 1
ATOM 5433 C C . ARG B 1 236 ? 4.461 22.656 12.664 1 93.75 236 ARG B C 1
ATOM 5435 O O . ARG B 1 236 ? 5.371 23.359 12.227 1 93.75 236 ARG B O 1
ATOM 5442 N N . LEU B 1 237 ? 3.496 23.094 13.422 1 95.5 237 LEU B N 1
ATOM 5443 C CA . LEU B 1 237 ? 3.363 24.516 13.719 1 95.5 237 LEU B CA 1
ATOM 5444 C C . LEU B 1 237 ? 4.465 24.984 14.664 1 95.5 237 LEU B C 1
ATOM 5446 O O . LEU B 1 237 ? 5.066 26.031 14.461 1 95.5 237 LEU B O 1
ATOM 5450 N N . LEU B 1 238 ? 4.734 24.172 15.617 1 94.62 238 LEU B N 1
ATOM 5451 C CA . LEU B 1 238 ? 5.75 24.547 16.594 1 94.62 238 LEU B CA 1
ATOM 5452 C C . LEU B 1 238 ? 7.125 24.641 15.945 1 94.62 238 LEU B C 1
ATOM 5454 O O . LEU B 1 238 ? 7.914 25.531 16.266 1 94.62 238 LEU B O 1
ATOM 5458 N N . LEU B 1 239 ? 7.379 23.781 15.055 1 93.38 239 LEU B N 1
ATOM 5459 C CA . LEU B 1 239 ? 8.664 23.766 14.367 1 93.38 239 LEU B CA 1
ATOM 5460 C C . LEU B 1 239 ? 8.773 24.922 13.383 1 93.38 239 LEU B C 1
ATOM 5462 O O . LEU B 1 239 ? 9.836 25.531 13.258 1 93.38 239 LEU B O 1
ATOM 5466 N N . GLY B 1 240 ? 7.695 25.219 12.75 1 92.81 240 GLY B N 1
ATOM 5467 C CA . GLY B 1 240 ? 7.738 26.188 11.656 1 92.81 240 GLY B CA 1
ATOM 5468 C C . GLY B 1 240 ? 7.449 27.609 12.094 1 92.81 240 GLY B C 1
ATOM 5469 O O . GLY B 1 240 ? 7.773 28.562 11.383 1 92.81 240 GLY B O 1
ATOM 5470 N N . TRP B 1 241 ? 6.836 27.766 13.266 1 94.44 241 TRP B N 1
ATOM 5471 C CA . TRP B 1 241 ? 6.465 29.109 13.711 1 94.44 241 TRP B CA 1
ATOM 5472 C C . TRP B 1 241 ? 7.699 29.922 14.078 1 94.44 241 TRP B C 1
ATOM 5474 O O . TRP B 1 241 ? 8.742 29.359 14.43 1 94.44 241 TRP B O 1
ATOM 5484 N N . ALA B 1 242 ? 7.605 31.219 13.922 1 91.25 242 ALA B N 1
ATOM 5485 C CA . ALA B 1 242 ? 8.734 32.094 14.211 1 91.25 242 ALA B CA 1
ATOM 5486 C C . ALA B 1 242 ? 9.242 31.891 15.633 1 91.25 242 ALA B C 1
ATOM 5488 O O . ALA B 1 242 ? 8.477 32 16.594 1 91.25 242 ALA B O 1
ATOM 5489 N N . PRO B 1 243 ? 10.539 31.672 15.664 1 88.12 243 PRO B N 1
ATOM 5490 C CA . PRO B 1 243 ? 11.086 31.484 17.016 1 88.12 243 PRO B CA 1
ATOM 5491 C C . PRO B 1 243 ? 10.953 32.719 17.891 1 88.12 243 PRO B C 1
ATOM 5493 O O . PRO B 1 243 ? 11.078 33.844 17.391 1 88.12 243 PRO B O 1
ATOM 5496 N N . GLY B 1 244 ? 10.703 32.625 19.125 1 87.25 244 GLY B N 1
ATOM 5497 C CA . GLY B 1 244 ? 10.625 33.75 20.047 1 87.25 244 GLY B CA 1
ATOM 5498 C C . GLY B 1 244 ? 9.219 34.281 20.188 1 87.25 244 GLY B C 1
ATOM 5499 O O . GLY B 1 244 ? 8.938 35.031 21.125 1 87.25 244 GLY B O 1
ATOM 5500 N N . ARG B 1 245 ? 8.398 34.031 19.188 1 93.88 245 ARG B N 1
ATOM 5501 C CA . ARG B 1 245 ? 7.012 34.469 19.312 1 93.88 245 ARG B CA 1
ATOM 5502 C C . ARG B 1 245 ? 6.25 33.562 20.281 1 93.88 245 ARG B C 1
ATOM 5504 O O . ARG B 1 245 ? 6.473 32.344 20.312 1 93.88 245 ARG B O 1
ATOM 5511 N N . PRO B 1 246 ? 5.336 34.156 21.062 1 96.75 246 PRO B N 1
ATOM 5512 C CA . PRO B 1 246 ? 4.531 33.344 21.953 1 96.75 246 PRO B CA 1
ATOM 5513 C C . PRO B 1 246 ? 3.639 32.344 21.203 1 96.75 246 PRO B C 1
ATOM 5515 O O . PRO B 1 246 ? 3.102 32.656 20.141 1 96.75 246 PRO B O 1
ATOM 5518 N N . PHE B 1 247 ? 3.576 31.125 21.734 1 97.62 247 PHE B N 1
ATOM 5519 C CA . PHE B 1 247 ? 2.723 30.078 21.172 1 97.62 247 PHE B CA 1
ATOM 5520 C C . PHE B 1 247 ? 1.99 29.328 22.281 1 97.62 247 PHE B C 1
ATOM 5522 O O . PHE B 1 247 ? 2.615 28.656 23.109 1 97.62 247 PHE B O 1
ATOM 5529 N N . PHE B 1 248 ? 0.652 29.422 22.25 1 97.44 248 PHE B N 1
ATOM 5530 C CA . PHE B 1 248 ? -0.161 28.75 23.25 1 97.44 248 PHE B CA 1
ATOM 5531 C C . PHE B 1 248 ? -1.13 27.781 22.609 1 97.44 248 PHE B C 1
ATOM 5533 O O . PHE B 1 248 ? -1.644 28.031 21.516 1 97.44 248 PHE B O 1
ATOM 5540 N N . SER B 1 249 ? -1.32 26.641 23.25 1 96.31 249 SER B N 1
ATOM 5541 C CA . SER B 1 249 ? -2.373 25.719 22.844 1 96.31 249 SER B CA 1
ATOM 5542 C C . SER B 1 249 ? -3.508 25.688 23.859 1 96.31 249 SER B C 1
ATOM 5544 O O . SER B 1 249 ? -3.295 25.984 25.047 1 96.31 249 SER B O 1
ATOM 5546 N N . CYS B 1 250 ? -4.695 25.453 23.422 1 96.69 250 CYS B N 1
ATOM 5547 C CA . CYS B 1 250 ? -5.902 25.438 24.25 1 96.69 250 CYS B CA 1
ATOM 5548 C C . CYS B 1 250 ? -6.77 24.234 23.922 1 96.69 250 CYS B C 1
ATOM 5550 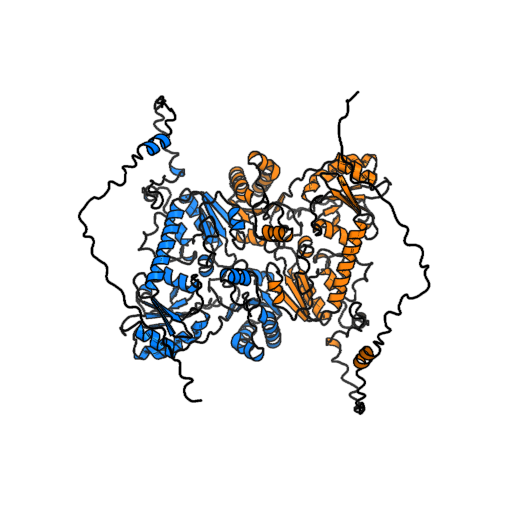O O . CYS B 1 250 ? -7.121 24.016 22.75 1 96.69 250 CYS B O 1
ATOM 5552 N N . CYS B 1 251 ? -7.078 23.453 24.938 1 94.81 251 CYS B N 1
ATOM 5553 C CA . CYS B 1 251 ? -8.016 22.344 24.766 1 94.81 251 CYS B CA 1
ATOM 5554 C C . CYS B 1 251 ? -9.414 22.859 24.469 1 94.81 251 CYS B C 1
ATOM 5556 O O . CYS B 1 251 ? -9.969 23.656 25.234 1 94.81 251 CYS B O 1
ATOM 5558 N N . PRO B 1 252 ? -9.984 22.406 23.438 1 95.81 252 PRO B N 1
ATOM 5559 C CA . PRO B 1 252 ? -11.258 22.984 23.016 1 95.81 252 PRO B CA 1
ATOM 5560 C C . PRO B 1 252 ? -12.391 22.703 24 1 95.81 252 PRO B C 1
ATOM 5562 O O . PRO B 1 252 ? -13.344 23.484 24.078 1 95.81 252 PRO B O 1
ATOM 5565 N N . ASP B 1 253 ? -12.234 21.641 24.766 1 93.44 253 ASP B N 1
ATOM 5566 C CA . ASP B 1 253 ? -13.312 21.219 25.656 1 93.44 253 ASP B CA 1
ATOM 5567 C C . ASP B 1 253 ? -13.18 21.859 27.031 1 93.44 253 ASP B C 1
ATOM 5569 O O . ASP B 1 253 ? -14.18 22.25 27.641 1 93.44 253 ASP B O 1
ATOM 5573 N N . THR B 1 254 ? -12 22.016 27.484 1 93.56 254 THR B N 1
ATOM 5574 C CA . THR B 1 254 ? -11.797 22.406 28.875 1 93.56 254 THR B CA 1
ATOM 5575 C C . THR B 1 254 ? -11.273 23.828 28.969 1 93.56 254 THR B C 1
ATOM 5577 O O . THR B 1 254 ? -11.328 24.453 30.031 1 93.56 254 THR B O 1
ATOM 5580 N N . GLY B 1 255 ? -10.68 24.281 27.938 1 94.06 255 GLY B N 1
ATOM 5581 C CA . GLY B 1 255 ? -10.07 25.609 27.953 1 94.06 255 GLY B CA 1
ATOM 5582 C C . GLY B 1 255 ? -8.703 25.625 28.609 1 94.06 255 GLY B C 1
ATOM 5583 O O . GLY B 1 255 ? -8.07 26.688 28.703 1 94.06 255 GLY B O 1
ATOM 5584 N N . LYS B 1 256 ? -8.258 24.469 28.953 1 95.06 256 LYS B N 1
ATOM 5585 C CA . LYS B 1 256 ? -6.918 24.391 29.531 1 95.06 256 LYS B CA 1
ATOM 5586 C C . LYS B 1 256 ? -5.852 24.797 28.516 1 95.06 256 LYS B C 1
ATOM 5588 O O . LYS B 1 256 ? -5.898 24.359 27.359 1 95.06 256 LYS B O 1
ATOM 5593 N N . THR B 1 257 ? -4.93 25.688 28.969 1 95.38 257 THR B N 1
ATOM 5594 C CA . THR B 1 257 ? -3.926 26.203 28.047 1 95.38 257 THR B CA 1
ATOM 5595 C C . THR B 1 257 ? -2.539 25.672 28.406 1 95.38 257 THR B C 1
ATOM 5597 O O . THR B 1 257 ? -2.311 25.234 29.531 1 95.38 257 THR B O 1
ATOM 5600 N N . GLN B 1 258 ? -1.732 25.609 27.438 1 94 258 GLN B N 1
ATOM 5601 C CA . GLN B 1 258 ? -0.325 25.25 27.609 1 94 258 GLN B CA 1
ATOM 5602 C C . GLN B 1 258 ? 0.573 26.219 26.828 1 94 258 GLN B C 1
ATOM 5604 O O . GLN B 1 258 ? 0.292 26.531 25.672 1 94 258 GLN B O 1
ATOM 5609 N N . ASP B 1 259 ? 1.556 26.797 27.547 1 96.12 259 ASP B N 1
ATOM 5610 C CA . ASP B 1 259 ? 2.617 27.516 26.859 1 96.12 259 ASP B CA 1
ATOM 5611 C C . ASP B 1 259 ? 3.553 26.562 26.125 1 96.12 259 ASP B C 1
ATOM 5613 O O . ASP B 1 259 ? 4.285 25.797 26.766 1 96.12 259 ASP B O 1
ATOM 5617 N N . GLU B 1 260 ? 3.629 26.688 24.781 1 95.56 260 GLU B N 1
ATOM 5618 C CA . GLU B 1 260 ? 4.328 25.688 23.984 1 95.56 260 GLU B CA 1
ATOM 5619 C C . GLU B 1 260 ? 5.77 26.109 23.703 1 95.56 260 GLU B C 1
ATOM 5621 O O . GLU B 1 260 ? 6.492 25.438 22.969 1 95.56 260 GLU B O 1
ATOM 5626 N N . GLY B 1 261 ? 6.184 27.188 24.266 1 94.19 261 GLY B N 1
ATOM 5627 C CA . GLY B 1 261 ? 7.52 27.703 24.016 1 94.19 261 GLY B CA 1
ATOM 5628 C C . GLY B 1 261 ? 8.609 26.703 24.312 1 94.19 261 GLY B C 1
ATOM 5629 O O . GLY B 1 261 ? 9.461 26.422 23.453 1 94.19 261 GLY B O 1
ATOM 5630 N N . ALA B 1 262 ? 8.547 26.156 25.484 1 93 262 ALA B N 1
ATOM 5631 C CA . ALA B 1 262 ? 9.57 25.203 25.891 1 93 262 ALA B CA 1
ATOM 5632 C C . ALA B 1 262 ? 9.531 23.953 25.031 1 93 262 ALA B C 1
ATOM 5634 O O . ALA B 1 262 ? 10.578 23.438 24.625 1 93 262 ALA B O 1
ATOM 5635 N N . ARG B 1 263 ? 8.367 23.531 24.797 1 91.94 263 ARG B N 1
ATOM 5636 C CA . ARG B 1 263 ? 8.227 22.344 23.953 1 91.94 263 ARG B CA 1
ATOM 5637 C C . ARG B 1 263 ? 8.742 22.609 22.547 1 91.94 263 ARG B C 1
ATOM 5639 O O . ARG B 1 263 ? 9.391 21.734 21.953 1 91.94 263 ARG B O 1
ATOM 5646 N N . ALA B 1 264 ? 8.414 23.734 22.031 1 93.12 264 ALA B N 1
ATOM 5647 C CA . ALA B 1 264 ? 8.922 24.109 20.719 1 93.12 264 ALA B CA 1
ATOM 5648 C C . ALA B 1 264 ? 10.445 24.109 20.688 1 93.12 264 ALA B C 1
ATOM 5650 O O . ALA B 1 264 ? 11.055 23.625 19.734 1 93.12 264 ALA B O 1
ATOM 5651 N N . GLY B 1 265 ? 11 24.625 21.734 1 92.44 265 GLY B N 1
ATOM 5652 C CA . GLY B 1 265 ? 12.445 24.641 21.844 1 92.44 265 GLY B CA 1
ATOM 5653 C C . GLY B 1 265 ? 13.062 23.266 21.844 1 92.44 265 GLY B C 1
ATOM 5654 O O . GLY B 1 265 ? 14.047 23 21.156 1 92.44 265 GLY B O 1
ATOM 5655 N N . ARG B 1 266 ? 12.492 22.375 22.609 1 92.31 266 ARG B N 1
ATOM 5656 C CA . ARG B 1 266 ? 12.977 21 22.688 1 92.31 266 ARG B CA 1
ATOM 5657 C C . ARG B 1 266 ? 12.859 20.297 21.328 1 92.31 266 ARG B C 1
ATOM 5659 O O . ARG B 1 266 ? 13.75 19.562 20.922 1 92.31 266 ARG B O 1
ATOM 5666 N N . LEU B 1 267 ? 11.75 20.531 20.703 1 91.38 267 LEU B N 1
ATOM 5667 C CA . LEU B 1 267 ? 11.531 19.938 19.391 1 91.38 267 LEU B CA 1
ATOM 5668 C C . LEU B 1 267 ? 12.594 20.406 18.406 1 91.38 267 LEU B C 1
ATOM 5670 O O . LEU B 1 267 ? 13.156 19.594 17.656 1 91.38 267 LEU B O 1
ATOM 5674 N N . ARG B 1 268 ? 12.883 21.656 18.422 1 91.94 268 ARG B N 1
ATOM 5675 C CA . ARG B 1 268 ? 13.891 22.219 17.531 1 91.94 268 ARG B CA 1
ATOM 5676 C C . ARG B 1 268 ? 15.281 21.672 17.859 1 91.94 268 ARG B C 1
ATOM 5678 O O . ARG B 1 268 ? 16.078 21.391 16.969 1 91.94 268 ARG B O 1
ATOM 5685 N N . ALA B 1 269 ? 15.539 21.562 19.141 1 92.06 269 ALA B N 1
ATOM 5686 C CA . ALA B 1 269 ? 16.828 21.016 19.562 1 92.06 269 ALA B CA 1
ATOM 5687 C C . ALA B 1 269 ? 17 19.578 19.078 1 92.06 269 ALA B C 1
ATOM 5689 O O . ALA B 1 269 ? 18.078 19.203 18.609 1 92.06 269 ALA B O 1
ATOM 5690 N N . ARG B 1 270 ? 15.992 18.828 19.203 1 90.31 270 ARG B N 1
ATOM 5691 C CA . ARG B 1 270 ? 16.031 17.453 18.734 1 90.31 270 ARG B CA 1
ATOM 5692 C C . ARG B 1 270 ? 16.297 17.375 17.234 1 90.31 270 ARG B C 1
ATOM 5694 O O . ARG B 1 270 ? 17.062 16.531 16.766 1 90.31 270 ARG B O 1
ATOM 5701 N N . ARG B 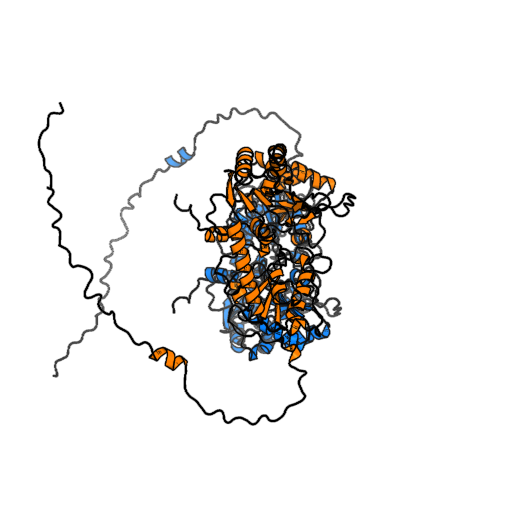1 271 ? 15.672 18.234 16.531 1 91.88 271 ARG B N 1
ATOM 5702 C CA . ARG B 1 271 ? 15.852 18.25 15.078 1 91.88 271 ARG B CA 1
ATOM 5703 C C . ARG B 1 271 ? 17.266 18.703 14.711 1 91.88 271 ARG B C 1
ATOM 5705 O O . ARG B 1 271 ? 17.828 18.219 13.727 1 91.88 271 ARG B O 1
ATOM 5712 N N . ARG B 1 272 ? 17.812 19.578 15.484 1 91.75 272 ARG B N 1
ATOM 5713 C CA . ARG B 1 272 ? 19.188 20 15.266 1 91.75 272 ARG B CA 1
ATOM 5714 C C . ARG B 1 272 ? 20.156 18.828 15.469 1 91.75 272 ARG B C 1
ATOM 5716 O O . ARG B 1 272 ? 21.141 18.703 14.75 1 91.75 272 ARG B O 1
ATOM 5723 N N . TYR B 1 273 ? 19.859 18.062 16.453 1 92.44 273 TYR B N 1
ATOM 5724 C CA . TYR B 1 273 ? 20.656 16.844 16.672 1 92.44 273 TYR B CA 1
ATOM 5725 C C . TYR B 1 273 ? 20.625 15.953 15.438 1 92.44 273 TYR B C 1
ATOM 5727 O O . TYR B 1 273 ? 21.656 15.398 15.047 1 92.44 273 TYR B O 1
ATOM 5735 N N . LEU B 1 274 ? 19.484 15.812 14.844 1 93.25 274 LEU B N 1
ATOM 5736 C CA . LEU B 1 274 ? 19.344 14.984 13.648 1 93.25 274 LEU B CA 1
ATOM 5737 C C . LEU B 1 274 ? 20.141 15.562 12.484 1 93.25 274 LEU B C 1
ATOM 5739 O O . LEU B 1 274 ? 20.703 14.812 11.68 1 93.25 274 LEU B O 1
ATOM 5743 N N . VAL B 1 275 ? 20.156 16.859 12.375 1 94.38 275 VAL B N 1
ATOM 5744 C CA . VAL B 1 275 ? 20.969 17.516 11.352 1 94.38 275 VAL B CA 1
ATOM 5745 C C . VAL B 1 275 ? 22.438 17.125 11.539 1 94.38 275 VAL B C 1
ATOM 5747 O O . VAL B 1 275 ? 23.125 16.797 10.57 1 94.38 275 VAL B O 1
ATOM 5750 N N . GLU B 1 276 ? 22.906 17.156 12.766 1 94.19 276 GLU B N 1
ATOM 5751 C CA . GLU B 1 276 ? 24.281 16.797 13.062 1 94.19 276 GLU B CA 1
ATOM 5752 C C . GLU B 1 276 ? 24.562 15.328 12.711 1 94.19 276 GLU B C 1
ATOM 5754 O O . GLU B 1 276 ? 25.625 15 12.195 1 94.19 276 GLU B O 1
ATOM 5759 N N . ARG B 1 277 ? 23.594 14.531 12.953 1 93.62 277 ARG B N 1
ATOM 5760 C CA . ARG B 1 277 ? 23.734 13.125 12.594 1 93.62 277 ARG B CA 1
ATOM 5761 C C . ARG B 1 277 ? 23.844 12.953 11.078 1 93.62 277 ARG B C 1
ATOM 5763 O O . ARG B 1 277 ? 24.625 12.125 10.602 1 93.62 277 ARG B O 1
ATOM 5770 N N . ALA B 1 278 ? 23.047 13.695 10.422 1 95.88 278 ALA B N 1
ATOM 5771 C CA . ALA B 1 278 ? 23.078 13.641 8.969 1 95.88 278 ALA B CA 1
ATOM 5772 C C . ALA B 1 278 ? 24.406 14.141 8.422 1 95.88 278 ALA B C 1
ATOM 5774 O O . ALA B 1 278 ? 24.906 13.625 7.418 1 95.88 278 ALA B O 1
ATOM 5775 N N . ARG B 1 279 ? 24.953 15.148 9.062 1 95.19 279 ARG B N 1
ATOM 5776 C CA . ARG B 1 279 ? 26.25 15.656 8.656 1 95.19 279 ARG B CA 1
ATOM 5777 C C . ARG B 1 279 ? 27.328 14.578 8.766 1 95.19 279 ARG B C 1
ATOM 5779 O O . ARG B 1 279 ? 28.203 14.477 7.902 1 95.19 279 ARG B O 1
ATOM 5786 N N . ASP B 1 280 ? 27.188 13.773 9.75 1 94.5 280 ASP B N 1
ATOM 5787 C CA . ASP B 1 280 ? 28.172 12.734 10.016 1 94.5 280 ASP B CA 1
ATOM 5788 C C . ASP B 1 280 ? 27.922 11.5 9.156 1 94.5 280 ASP B C 1
ATOM 5790 O O . ASP B 1 280 ? 28.781 10.633 9.031 1 94.5 280 ASP B O 1
ATOM 5794 N N . ALA B 1 281 ? 26.766 11.352 8.57 1 95.31 281 ALA B N 1
ATOM 5795 C CA . ALA B 1 281 ? 26.344 10.141 7.859 1 95.31 281 ALA B CA 1
ATOM 5796 C C . ALA B 1 281 ? 27.109 9.992 6.543 1 95.31 281 ALA B C 1
ATOM 5798 O O . ALA B 1 281 ? 27.406 10.977 5.875 1 95.31 281 ALA B O 1
ATOM 5799 N N . HIS B 1 282 ? 27.406 8.742 6.211 1 94.88 282 HIS B N 1
ATOM 5800 C CA . HIS B 1 282 ? 28.031 8.43 4.93 1 94.88 282 HIS B CA 1
ATOM 5801 C C . HIS B 1 282 ? 27.016 7.848 3.953 1 94.88 282 HIS B C 1
ATOM 5803 O O . HIS B 1 282 ? 27.062 8.125 2.752 1 94.88 282 HIS B O 1
ATOM 5809 N N . VAL B 1 283 ? 26.141 7.039 4.5 1 95.12 283 VAL B N 1
ATOM 5810 C CA . VAL B 1 283 ? 25.125 6.383 3.691 1 95.12 283 VAL B CA 1
ATOM 5811 C C . VAL B 1 283 ? 23.734 6.836 4.141 1 95.12 283 VAL B C 1
ATOM 5813 O O . VAL B 1 283 ? 23.391 6.738 5.32 1 95.12 283 VAL B O 1
ATOM 5816 N N . VAL B 1 284 ? 22.953 7.344 3.152 1 97 284 VAL B N 1
ATOM 5817 C CA . VAL B 1 284 ? 21.625 7.875 3.438 1 97 284 VAL B CA 1
ATOM 5818 C C . VAL B 1 284 ? 20.562 7.02 2.748 1 97 284 VAL B C 1
ATOM 5820 O O . VAL B 1 284 ? 20.656 6.746 1.55 1 97 284 VAL B O 1
ATOM 5823 N N . GLY B 1 285 ? 19.609 6.496 3.533 1 96.31 285 GLY B N 1
ATOM 5824 C CA . GLY B 1 285 ? 18.438 5.848 2.955 1 96.31 285 GLY B CA 1
ATOM 5825 C C . GLY B 1 285 ? 17.281 6.801 2.717 1 96.31 285 GLY B C 1
ATOM 5826 O O . GLY B 1 285 ? 16.719 7.352 3.664 1 96.31 285 GLY B O 1
ATOM 5827 N N . LEU B 1 286 ? 16.969 7.047 1.48 1 95.5 286 LEU B N 1
ATOM 5828 C CA . LEU B 1 286 ? 15.828 7.883 1.118 1 95.5 286 LEU B CA 1
ATOM 5829 C C . LEU B 1 286 ? 14.547 7.059 1.052 1 95.5 286 LEU B C 1
ATOM 5831 O O . LEU B 1 286 ? 14.344 6.297 0.105 1 95.5 286 LEU B O 1
ATOM 5835 N N . LEU B 1 287 ? 13.688 7.238 2.037 1 93.44 287 LEU B N 1
ATOM 5836 C CA . LEU B 1 287 ? 12.445 6.484 2.152 1 93.44 287 LEU B CA 1
ATOM 5837 C C . LEU B 1 287 ? 11.305 7.199 1.426 1 93.44 287 LEU B C 1
ATOM 5839 O O . LEU B 1 287 ? 10.953 8.328 1.775 1 93.44 287 LEU B O 1
ATOM 5843 N N . ALA B 1 288 ? 10.789 6.5 0.445 1 90.06 288 ALA B N 1
ATOM 5844 C CA . ALA B 1 288 ? 9.578 7.016 -0.191 1 90.06 288 ALA B CA 1
ATOM 5845 C C . ALA B 1 288 ? 8.352 6.766 0.682 1 90.06 288 ALA B C 1
ATOM 5847 O O . ALA B 1 288 ? 7.805 5.66 0.692 1 90.06 288 ALA B O 1
ATOM 5848 N N . GLY B 1 289 ? 7.883 7.742 1.426 1 85.19 289 GLY B N 1
ATOM 5849 C CA . GLY B 1 289 ? 6.793 7.598 2.377 1 85.19 289 GLY B CA 1
ATOM 5850 C C . GLY B 1 289 ? 5.449 8.031 1.815 1 85.19 289 GLY B C 1
ATOM 5851 O O . GLY B 1 289 ? 4.445 8.031 2.529 1 85.19 289 GLY B O 1
ATOM 5852 N N . THR B 1 290 ? 5.398 8.477 0.662 1 75.38 290 THR B N 1
ATOM 5853 C CA . THR B 1 290 ? 4.148 8.828 0.002 1 75.38 290 THR B CA 1
ATOM 5854 C C . THR B 1 290 ? 4.281 8.703 -1.513 1 75.38 290 THR B C 1
ATOM 5856 O O . THR B 1 290 ? 5.352 8.953 -2.072 1 75.38 290 THR B O 1
ATOM 5859 N N . LEU B 1 291 ? 3.186 8.289 -2.113 1 74.69 291 LEU B N 1
ATOM 5860 C CA . LEU B 1 291 ? 3.133 8.258 -3.572 1 74.69 291 LEU B CA 1
ATOM 5861 C C . LEU B 1 291 ? 2.021 9.164 -4.098 1 74.69 291 LEU B C 1
ATOM 5863 O O . LEU B 1 291 ? 1.934 9.414 -5.301 1 74.69 291 LEU B O 1
ATOM 5867 N N . GLY B 1 292 ? 1.343 9.844 -3.178 1 79.38 292 GLY B N 1
ATOM 5868 C CA . GLY B 1 292 ? 0.158 10.57 -3.596 1 79.38 292 GLY B CA 1
ATOM 5869 C C . GLY B 1 292 ? 0.296 12.078 -3.434 1 79.38 292 GLY B C 1
ATOM 5870 O O . GLY B 1 292 ? -0.642 12.828 -3.717 1 79.38 292 GLY B O 1
ATOM 5871 N N . VAL B 1 293 ? 1.421 12.539 -3.006 1 89.94 293 VAL B N 1
ATOM 5872 C CA . VAL B 1 293 ? 1.617 13.969 -2.795 1 89.94 293 VAL B CA 1
ATOM 5873 C C . VAL B 1 293 ? 2.422 14.555 -3.951 1 89.94 293 VAL B C 1
ATOM 5875 O O . VAL B 1 293 ? 3.359 13.922 -4.449 1 89.94 293 VAL B O 1
ATOM 5878 N N . ALA B 1 294 ? 2.111 15.711 -4.32 1 90.75 294 ALA B N 1
ATOM 5879 C CA . ALA B 1 294 ? 2.709 16.359 -5.484 1 90.75 294 ALA B CA 1
ATOM 5880 C C . ALA B 1 294 ? 4.207 16.562 -5.289 1 90.75 294 ALA B C 1
ATOM 5882 O O . ALA B 1 294 ? 4.668 16.766 -4.16 1 90.75 294 ALA B O 1
ATOM 5883 N N . GLN B 1 295 ? 4.969 16.453 -6.363 1 92.75 295 GLN B N 1
ATOM 5884 C CA . GLN B 1 295 ? 6.379 16.797 -6.5 1 92.75 295 GLN B CA 1
ATOM 5885 C C . GLN B 1 295 ? 7.262 15.836 -5.723 1 92.75 295 GLN B C 1
ATOM 5887 O O . GLN B 1 295 ? 8.391 16.172 -5.359 1 92.75 295 GLN B O 1
ATOM 5892 N N . HIS B 1 296 ? 6.727 14.711 -5.371 1 91 296 HIS B N 1
ATOM 5893 C CA . HIS B 1 296 ? 7.531 13.734 -4.645 1 91 296 HIS B CA 1
ATOM 5894 C C . HIS B 1 296 ? 8.695 13.242 -5.496 1 91 296 HIS B C 1
ATOM 5896 O O . HIS B 1 296 ? 9.789 13.008 -4.98 1 91 296 HIS B O 1
ATOM 5902 N N . ARG B 1 297 ? 8.523 13.109 -6.801 1 89.5 297 ARG B N 1
ATOM 5903 C CA . ARG B 1 297 ? 9.586 12.656 -7.691 1 89.5 297 ARG B CA 1
ATOM 5904 C C . ARG B 1 297 ? 10.703 13.688 -7.785 1 89.5 297 ARG B C 1
ATOM 5906 O O . ARG B 1 297 ? 11.883 13.344 -7.727 1 89.5 297 ARG B O 1
ATOM 5913 N N . GLU B 1 298 ? 10.258 14.906 -7.883 1 93.62 298 GLU B N 1
ATOM 5914 C CA . GLU B 1 298 ? 11.227 16 -7.941 1 93.62 298 GLU B CA 1
ATOM 5915 C C . GLU B 1 298 ? 12.023 16.109 -6.641 1 93.62 298 GLU B C 1
ATOM 5917 O O . GLU B 1 298 ? 13.227 16.344 -6.664 1 93.62 298 GLU B O 1
ATOM 5922 N N . ALA B 1 299 ? 11.281 15.938 -5.582 1 95.31 299 ALA B N 1
ATOM 5923 C CA . ALA B 1 299 ? 11.93 16.016 -4.277 1 95.31 299 ALA B CA 1
ATOM 5924 C C . ALA B 1 299 ? 12.938 14.883 -4.102 1 95.31 299 ALA B C 1
ATOM 5926 O O . ALA B 1 299 ? 14.039 15.102 -3.586 1 95.31 299 ALA B O 1
ATOM 5927 N N . LEU B 1 300 ? 12.594 13.711 -4.535 1 92.81 300 LEU B N 1
ATOM 5928 C CA . LEU B 1 300 ? 13.5 12.57 -4.457 1 92.81 300 LEU B CA 1
ATOM 5929 C C . LEU B 1 300 ? 14.75 12.812 -5.293 1 92.81 300 LEU B C 1
ATOM 5931 O O . LEU B 1 300 ? 15.867 12.539 -4.848 1 92.81 300 LEU B O 1
ATOM 5935 N N . ALA B 1 301 ? 14.578 13.297 -6.48 1 92.12 301 ALA B N 1
ATOM 5936 C CA . ALA B 1 301 ? 15.703 13.625 -7.352 1 92.12 301 ALA B CA 1
ATOM 5937 C C . ALA B 1 301 ? 16.609 14.68 -6.711 1 92.12 301 ALA B C 1
ATOM 5939 O O . ALA B 1 301 ? 17.828 14.562 -6.754 1 92.12 301 ALA B O 1
ATOM 5940 N N . HIS B 1 302 ? 15.961 15.633 -6.121 1 96.38 302 HIS B N 1
ATOM 5941 C CA . HIS B 1 302 ? 16.703 16.688 -5.453 1 96.38 302 HIS B CA 1
ATOM 5942 C C . HIS B 1 302 ? 17.547 16.141 -4.312 1 96.38 302 HIS B C 1
ATOM 5944 O O . HIS B 1 302 ? 18.734 16.469 -4.195 1 96.38 302 HIS B O 1
ATOM 5950 N N . LEU B 1 303 ? 16.969 15.289 -3.537 1 96.75 303 LEU B N 1
ATOM 5951 C CA . LEU B 1 303 ? 17.672 14.727 -2.391 1 96.75 303 LEU B CA 1
ATOM 5952 C C . LEU B 1 303 ? 18.828 13.82 -2.846 1 96.75 303 LEU B C 1
ATOM 5954 O O . LEU B 1 303 ? 19.875 13.789 -2.215 1 96.75 303 LEU B O 1
ATOM 5958 N N . ARG B 1 304 ? 18.625 13.109 -3.896 1 93.62 304 ARG B N 1
ATOM 5959 C CA . ARG B 1 304 ? 19.688 12.289 -4.453 1 93.62 304 ARG B CA 1
ATOM 5960 C C . ARG B 1 304 ? 20.859 13.148 -4.91 1 93.62 304 ARG B C 1
ATOM 5962 O O . ARG B 1 304 ? 22.016 12.852 -4.598 1 93.62 304 ARG B O 1
ATOM 5969 N N . ASN B 1 305 ? 20.547 14.18 -5.613 1 94.88 305 ASN B N 1
ATOM 5970 C CA . ASN B 1 305 ? 21.578 15.102 -6.074 1 94.88 305 ASN B CA 1
ATOM 5971 C C . ASN B 1 305 ? 22.312 15.75 -4.906 1 94.88 305 ASN B C 1
ATOM 5973 O O . ASN B 1 305 ? 23.531 15.906 -4.941 1 94.88 305 ASN B O 1
ATOM 5977 N N . LEU B 1 306 ? 21.5 16.109 -3.953 1 97.31 306 LEU B N 1
ATOM 5978 C CA . LEU B 1 306 ? 22.047 16.734 -2.75 1 97.31 306 LEU B CA 1
ATOM 5979 C C . LEU B 1 306 ? 23.062 15.828 -2.066 1 97.31 306 LEU B C 1
ATOM 5981 O O . LEU B 1 306 ? 24.156 16.266 -1.731 1 97.31 306 LEU B O 1
ATOM 5985 N N . THR B 1 307 ? 22.703 14.562 -1.858 1 96.69 307 THR B N 1
ATOM 5986 C CA . THR B 1 307 ? 23.578 13.609 -1.189 1 96.69 307 THR B CA 1
ATOM 5987 C C . THR B 1 307 ? 24.828 13.336 -2.035 1 96.69 307 THR B C 1
ATOM 5989 O O . THR B 1 307 ? 25.938 13.258 -1.51 1 96.69 307 THR B O 1
ATOM 5992 N N . GLN B 1 308 ? 24.656 13.25 -3.307 1 93.38 308 GLN B N 1
ATOM 5993 C CA . GLN B 1 308 ? 25.781 13.031 -4.211 1 93.38 308 GLN B CA 1
ATOM 5994 C C . GLN B 1 308 ? 26.766 14.203 -4.16 1 93.38 308 GLN B C 1
ATOM 5996 O O . GLN B 1 308 ? 27.969 14 -4.078 1 93.38 308 GLN B O 1
ATOM 6001 N N . ALA B 1 309 ? 26.234 15.367 -4.219 1 94.88 309 ALA B N 1
ATOM 6002 C CA . ALA B 1 309 ? 27.078 16.562 -4.18 1 94.88 309 ALA B CA 1
ATOM 6003 C C . ALA B 1 309 ? 27.859 16.641 -2.875 1 94.88 309 ALA B C 1
ATOM 6005 O O . ALA B 1 309 ? 28.984 17.141 -2.85 1 94.88 309 ALA B O 1
ATOM 6006 N N . ALA B 1 310 ? 27.281 16.156 -1.842 1 95.12 310 ALA B N 1
ATOM 6007 C CA . ALA B 1 310 ? 27.906 16.203 -0.525 1 95.12 310 ALA B CA 1
ATOM 6008 C C . ALA B 1 310 ? 28.859 15.016 -0.336 1 95.12 310 ALA B C 1
ATOM 6010 O O . ALA B 1 310 ? 29.422 14.828 0.746 1 95.12 310 ALA B O 1
ATOM 6011 N N . GLY B 1 311 ? 28.969 14.203 -1.365 1 92.94 311 GLY B N 1
ATOM 6012 C CA . GLY B 1 311 ? 29.891 13.07 -1.318 1 92.94 311 GLY B CA 1
ATOM 6013 C C . GLY B 1 311 ? 29.328 11.883 -0.55 1 92.94 311 GLY B C 1
ATOM 6014 O O . GLY B 1 311 ? 30.094 11.039 -0.075 1 92.94 311 GLY B O 1
ATOM 6015 N N . LYS B 1 312 ? 28.078 11.859 -0.317 1 94.69 312 LYS B N 1
ATOM 6016 C CA . LYS B 1 312 ? 27.422 10.766 0.392 1 94.69 312 LYS B CA 1
ATOM 6017 C C . LYS B 1 312 ? 26.781 9.781 -0.585 1 94.69 312 LYS B C 1
ATOM 6019 O O . LYS B 1 312 ? 26.422 10.156 -1.706 1 94.69 312 LYS B O 1
ATOM 6024 N N . ARG B 1 313 ? 26.734 8.562 -0.149 1 92.88 313 ARG B N 1
ATOM 6025 C CA . ARG B 1 313 ? 25.984 7.566 -0.91 1 92.88 313 ARG B CA 1
ATOM 6026 C C . ARG B 1 313 ? 24.531 7.527 -0.48 1 92.88 313 ARG B C 1
ATOM 6028 O O . ARG B 1 313 ? 24.219 7.711 0.699 1 92.88 313 ARG B O 1
ATOM 6035 N N . SER B 1 314 ? 23.641 7.332 -1.431 1 94.69 314 SER B N 1
ATOM 6036 C CA . SER B 1 314 ? 22.219 7.266 -1.067 1 94.69 314 SER B CA 1
ATOM 6037 C C . SER B 1 314 ? 21.5 6.168 -1.846 1 94.69 314 SER B C 1
ATOM 6039 O O . SER B 1 314 ? 21.938 5.781 -2.934 1 94.69 314 SER B O 1
ATOM 6041 N N . TYR B 1 315 ? 20.5 5.613 -1.216 1 92.69 315 TYR B N 1
ATOM 6042 C CA . TYR B 1 315 ? 19.625 4.621 -1.815 1 92.69 315 TYR B CA 1
ATOM 6043 C C . TYR B 1 315 ? 18.156 5.012 -1.632 1 92.69 315 TYR B C 1
ATOM 6045 O O . TYR B 1 315 ? 17.766 5.5 -0.569 1 92.69 315 TYR B O 1
ATOM 6053 N N . VAL B 1 316 ? 17.422 4.836 -2.707 1 93.56 316 VAL B N 1
ATOM 6054 C CA . VAL B 1 316 ? 15.992 5.102 -2.619 1 93.56 316 VAL B CA 1
ATOM 6055 C C . VAL B 1 316 ? 15.25 3.822 -2.248 1 93.56 316 VAL B C 1
ATOM 6057 O O . VAL B 1 316 ? 15.422 2.785 -2.895 1 93.56 316 VAL B O 1
ATOM 6060 N N . LEU B 1 317 ? 14.438 3.918 -1.238 1 93.62 317 LEU B N 1
ATOM 6061 C CA . LEU B 1 317 ? 13.719 2.77 -0.697 1 93.62 317 LEU B CA 1
ATOM 6062 C C . LEU B 1 317 ? 12.219 3.041 -0.66 1 93.62 317 LEU B C 1
ATOM 6064 O O . LEU B 1 317 ? 11.773 4.039 -0.086 1 93.62 317 LEU B O 1
ATOM 6068 N N . ALA B 1 318 ? 11.438 2.252 -1.283 1 91.25 318 ALA B N 1
ATOM 6069 C CA . ALA B 1 318 ? 9.977 2.238 -1.157 1 91.25 318 ALA B CA 1
ATOM 6070 C C . ALA B 1 318 ? 9.5 0.97 -0.457 1 91.25 318 ALA B C 1
ATOM 6072 O O . ALA B 1 318 ? 9.297 -0.064 -1.1 1 91.25 318 ALA B O 1
ATOM 6073 N N . LEU B 1 319 ? 9.227 1.091 0.839 1 88.31 319 LEU B N 1
ATOM 6074 C CA . LEU B 1 319 ? 8.984 -0.088 1.664 1 88.31 319 LEU B CA 1
ATOM 6075 C C . LEU B 1 319 ? 7.543 -0.123 2.154 1 88.31 319 LEU B C 1
ATOM 6077 O O . LEU B 1 319 ? 7.168 -1.003 2.932 1 88.31 319 LEU B O 1
ATOM 6081 N N . GLY B 1 320 ? 6.746 0.82 1.718 1 81.56 320 GLY B N 1
ATOM 6082 C CA . GLY B 1 320 ? 5.457 0.985 2.365 1 81.56 320 GLY B CA 1
ATOM 6083 C C . GLY B 1 320 ? 5.551 1.629 3.736 1 81.56 320 GLY B C 1
ATOM 6084 O O . GLY B 1 320 ? 6.164 2.688 3.889 1 81.56 320 GLY B O 1
ATOM 6085 N N . ARG B 1 321 ? 4.957 0.974 4.676 1 77.75 321 ARG B N 1
ATOM 6086 C CA . ARG B 1 321 ? 5.078 1.487 6.039 1 77.75 321 ARG B CA 1
ATOM 6087 C C . ARG B 1 321 ? 6.43 1.112 6.645 1 77.75 321 ARG B C 1
ATOM 6089 O O . ARG B 1 321 ? 6.738 -0.071 6.797 1 77.75 321 ARG B O 1
ATOM 6096 N N . PRO B 1 322 ? 7.129 2.139 6.98 1 81.44 322 PRO B N 1
ATOM 6097 C CA . PRO B 1 322 ? 8.414 1.814 7.598 1 81.44 322 PRO B CA 1
ATOM 6098 C C . PRO B 1 322 ? 8.266 1.249 9.008 1 81.44 322 PRO B C 1
ATOM 6100 O O . PRO B 1 322 ? 7.578 1.841 9.844 1 81.44 322 PRO B O 1
ATOM 6103 N N . THR B 1 323 ? 8.766 0.082 9.242 1 80.62 323 THR B N 1
ATOM 6104 C CA . THR B 1 323 ? 8.82 -0.52 10.57 1 80.62 323 THR B CA 1
ATOM 6105 C C . THR B 1 323 ? 10.266 -0.75 11 1 80.62 323 THR B C 1
ATOM 6107 O O . THR B 1 323 ? 11.164 -0.823 10.156 1 80.62 323 THR B O 1
ATOM 6110 N N . PRO B 1 324 ? 10.5 -0.796 12.305 1 83.56 324 PRO B N 1
ATOM 6111 C CA . PRO B 1 324 ? 11.867 -1.08 12.758 1 83.56 324 PRO B CA 1
ATOM 6112 C C . PRO B 1 324 ? 12.43 -2.365 12.156 1 83.56 324 PRO B C 1
ATOM 6114 O O . PRO B 1 324 ? 13.609 -2.414 11.789 1 83.56 324 PRO B O 1
ATOM 6117 N N . ALA B 1 325 ? 11.617 -3.314 11.984 1 83 325 ALA B N 1
ATOM 6118 C CA . ALA B 1 325 ? 12.047 -4.594 11.43 1 83 325 ALA B CA 1
ATOM 6119 C C . ALA B 1 325 ? 12.477 -4.449 9.9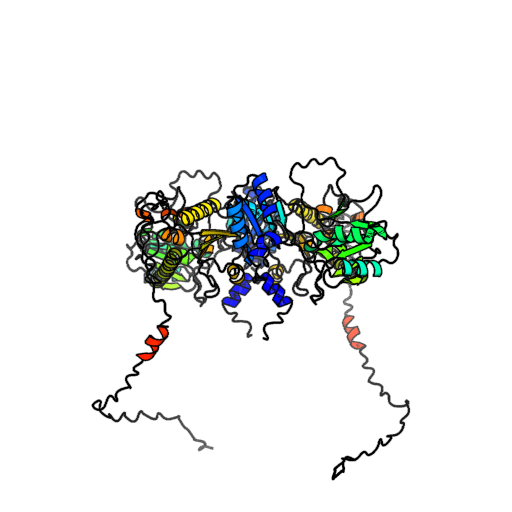77 1 83 325 ALA B C 1
ATOM 6121 O O . ALA B 1 325 ? 13.508 -4.988 9.562 1 83 325 ALA B O 1
ATOM 6122 N N . LYS B 1 326 ? 11.711 -3.76 9.234 1 85.62 326 LYS B N 1
ATOM 6123 C CA . LYS B 1 326 ? 12.039 -3.57 7.824 1 85.62 326 LYS B CA 1
ATOM 6124 C C . LYS B 1 326 ? 13.305 -2.742 7.66 1 85.62 326 LYS B C 1
ATOM 6126 O O . LYS B 1 326 ? 14.156 -3.057 6.82 1 85.62 326 LYS B O 1
ATOM 6131 N N . LEU B 1 327 ? 13.43 -1.728 8.469 1 89.81 327 LEU B N 1
ATOM 6132 C CA . LEU B 1 327 ? 14.57 -0.829 8.344 1 89.81 327 LEU B CA 1
ATOM 6133 C C . LEU B 1 327 ? 15.852 -1.506 8.836 1 89.81 327 LEU B C 1
ATOM 6135 O O . LEU B 1 327 ? 16.953 -1.107 8.453 1 89.81 327 LEU B O 1
ATOM 6139 N N . ALA B 1 328 ? 15.664 -2.48 9.688 1 89.38 328 ALA B N 1
ATOM 6140 C CA . ALA B 1 328 ? 16.812 -3.229 10.211 1 89.38 328 ALA B CA 1
ATOM 6141 C C . ALA B 1 328 ? 17.5 -4.023 9.102 1 89.38 328 ALA B C 1
ATOM 6143 O O . ALA B 1 328 ? 18.625 -4.484 9.273 1 89.38 328 ALA B O 1
ATOM 6144 N N . ASN B 1 329 ? 16.844 -4.172 7.992 1 89.62 329 ASN B N 1
ATOM 6145 C CA . ASN B 1 329 ? 17.422 -4.891 6.863 1 89.62 329 ASN B CA 1
ATOM 6146 C C . ASN B 1 329 ? 18.516 -4.086 6.188 1 89.62 329 ASN B C 1
ATOM 6148 O O . ASN B 1 329 ? 19.219 -4.594 5.316 1 89.62 329 ASN B O 1
ATOM 6152 N N . PHE B 1 330 ? 18.719 -2.84 6.629 1 92.12 330 PHE B N 1
ATOM 6153 C CA . PHE B 1 330 ? 19.688 -1.949 5.996 1 92.12 330 PHE B CA 1
ATOM 6154 C C . PHE B 1 330 ? 20.688 -1.433 7.016 1 92.12 330 PHE B C 1
ATOM 6156 O O . PHE B 1 330 ? 20.797 -0.224 7.242 1 92.12 330 PHE B O 1
ATOM 6163 N N . PRO B 1 331 ? 21.516 -2.293 7.52 1 89.06 331 PRO B N 1
ATOM 6164 C CA . PRO B 1 331 ? 22.453 -1.887 8.57 1 89.06 331 PRO B CA 1
ATOM 6165 C C . PRO B 1 331 ? 23.516 -0.91 8.062 1 89.06 331 PRO B C 1
ATOM 6167 O O . PRO B 1 331 ? 24.109 -0.184 8.859 1 89.06 331 PRO B O 1
ATOM 6170 N N . GLU B 1 332 ? 23.719 -0.847 6.789 1 90.62 332 GLU B N 1
ATOM 6171 C CA . GLU B 1 332 ? 24.734 0.033 6.211 1 90.62 332 GLU B CA 1
ATOM 6172 C C . GLU B 1 332 ? 24.25 1.479 6.172 1 90.62 332 GLU B C 1
ATOM 6174 O O . GLU B 1 332 ? 25.047 2.4 5.973 1 90.62 332 GLU B O 1
ATOM 6179 N N . VAL B 1 333 ? 22.953 1.668 6.324 1 93.69 333 VAL B N 1
ATOM 6180 C CA . VAL B 1 333 ? 22.375 3.012 6.27 1 93.69 333 VAL B CA 1
ATOM 6181 C C . VAL B 1 333 ? 22.578 3.711 7.613 1 93.69 333 VAL B C 1
ATOM 6183 O O . VAL B 1 333 ? 22.25 3.154 8.664 1 93.69 333 VAL B O 1
ATOM 6186 N N . ASP B 1 334 ? 23.109 4.941 7.574 1 95.06 334 ASP B N 1
ATOM 6187 C CA . ASP B 1 334 ? 23.375 5.695 8.797 1 95.06 334 ASP B CA 1
ATOM 6188 C C . ASP B 1 334 ? 22.125 6.461 9.25 1 95.06 334 ASP B C 1
ATOM 6190 O O . ASP B 1 334 ? 21.859 6.562 10.445 1 95.06 334 ASP B O 1
ATOM 6194 N N . VAL B 1 335 ? 21.484 7.031 8.305 1 95.75 335 VAL B N 1
ATOM 6195 C CA . VAL B 1 335 ? 20.266 7.797 8.586 1 95.75 335 VAL B CA 1
ATOM 6196 C C . VAL B 1 335 ? 19.25 7.586 7.465 1 95.75 335 VAL B C 1
ATOM 6198 O O . VAL B 1 335 ? 19.625 7.367 6.312 1 95.75 335 VAL B O 1
ATOM 6201 N N . PHE B 1 336 ? 18.047 7.605 7.863 1 95.38 336 PHE B N 1
ATOM 6202 C CA . PHE B 1 336 ? 16.969 7.566 6.891 1 95.38 336 PHE B CA 1
ATOM 6203 C C . PHE B 1 336 ? 16.297 8.938 6.758 1 95.38 336 PHE B C 1
ATOM 6205 O O . PHE B 1 336 ? 16.25 9.695 7.727 1 95.38 336 PHE B O 1
ATOM 6212 N N . VAL B 1 337 ? 15.906 9.266 5.59 1 96 337 VAL B N 1
ATOM 6213 C CA . VAL B 1 337 ? 15.109 10.461 5.324 1 96 337 VAL B CA 1
ATOM 6214 C C . VAL B 1 337 ? 13.734 10.055 4.797 1 96 337 VAL B C 1
ATOM 6216 O O . VAL B 1 337 ? 13.625 9.391 3.76 1 96 337 VAL B O 1
ATOM 6219 N N . LEU B 1 338 ? 12.758 10.406 5.516 1 94.25 338 LEU B N 1
ATOM 6220 C CA . LEU B 1 338 ? 11.398 10.047 5.137 1 94.25 338 LEU B CA 1
ATOM 6221 C C . LEU B 1 338 ? 10.758 11.141 4.285 1 94.25 338 LEU B C 1
ATOM 6223 O O . LEU B 1 338 ? 10.492 12.234 4.781 1 94.25 338 LEU B O 1
ATOM 6227 N N . LEU B 1 339 ? 10.586 10.867 3.01 1 93.75 339 LEU B N 1
ATOM 6228 C CA . LEU B 1 339 ? 9.859 11.766 2.115 1 93.75 339 LEU B CA 1
ATOM 6229 C C . LEU B 1 339 ? 8.359 11.5 2.172 1 93.75 339 LEU B C 1
ATOM 6231 O O . LEU B 1 339 ? 7.863 10.578 1.523 1 93.75 339 LEU B O 1
ATOM 6235 N N . ALA B 1 340 ? 7.676 12.258 2.934 1 92.69 340 ALA B N 1
ATOM 6236 C CA . ALA B 1 340 ? 6.242 12.109 3.168 1 92.69 340 ALA B CA 1
ATOM 6237 C C . ALA B 1 340 ? 5.566 13.477 3.316 1 92.69 340 ALA B C 1
ATOM 6239 O O . ALA B 1 340 ? 6.211 14.516 3.164 1 92.69 340 ALA B O 1
ATOM 6240 N N . CYS B 1 341 ? 4.262 13.461 3.453 1 92.56 341 CYS B N 1
ATOM 6241 C CA . CYS B 1 341 ? 3.576 14.711 3.76 1 92.56 341 CYS B CA 1
ATOM 6242 C C . CYS B 1 341 ? 4.051 15.281 5.09 1 92.56 341 CYS B C 1
ATOM 6244 O O . CYS B 1 341 ? 4.699 14.586 5.875 1 92.56 341 CYS B O 1
ATOM 6246 N N . PRO B 1 342 ? 3.783 16.531 5.391 1 92 342 PRO B N 1
ATOM 6247 C CA . PRO B 1 342 ? 4.305 17.156 6.602 1 92 342 PRO B CA 1
ATOM 6248 C C . PRO B 1 342 ? 3.873 16.453 7.879 1 92 342 PRO B C 1
ATOM 6250 O O . PRO B 1 342 ? 4.637 16.375 8.844 1 92 342 PRO B O 1
ATOM 6253 N N . LEU B 1 343 ? 2.678 15.922 7.863 1 91.56 343 LEU B N 1
ATOM 6254 C CA . LEU B 1 343 ? 2.193 15.227 9.047 1 91.56 343 LEU B CA 1
ATOM 6255 C C . LEU B 1 343 ? 2.84 13.852 9.172 1 91.56 343 LEU B C 1
ATOM 6257 O O . LEU B 1 343 ? 3.184 13.422 10.273 1 91.56 343 LEU B O 1
ATOM 6261 N N . GLY B 1 344 ? 3.033 13.234 8.031 1 88.44 344 GLY B N 1
ATOM 6262 C CA . GLY B 1 344 ? 3.674 11.93 8.031 1 88.44 344 GLY B CA 1
ATOM 6263 C C . GLY B 1 344 ? 5.129 11.977 8.453 1 88.44 344 GLY B C 1
ATOM 6264 O O . GLY B 1 344 ? 5.602 11.094 9.172 1 88.44 344 GLY B O 1
ATOM 6265 N N . ALA B 1 345 ? 5.781 12.93 8.047 1 87.25 345 ALA B N 1
ATOM 6266 C CA . ALA B 1 345 ? 7.203 13.086 8.352 1 87.25 345 ALA B CA 1
ATOM 6267 C C . ALA B 1 345 ? 7.41 13.359 9.844 1 87.25 345 ALA B C 1
ATOM 6269 O O . ALA B 1 345 ? 8.492 13.125 10.375 1 87.25 345 ALA B O 1
ATOM 6270 N N . LEU B 1 346 ? 6.355 13.828 10.484 1 87 346 LEU B N 1
ATOM 6271 C CA . LEU B 1 346 ? 6.48 14.219 11.883 1 87 346 LEU B CA 1
ATOM 6272 C C . LEU B 1 346 ? 5.711 13.266 12.789 1 87 346 LEU B C 1
ATOM 6274 O O . LEU B 1 346 ? 5.605 13.5 14 1 87 346 LEU B O 1
ATOM 6278 N N . ALA B 1 347 ? 5.125 12.25 12.133 1 80.06 347 ALA B N 1
ATOM 6279 C CA . ALA B 1 347 ? 4.387 11.273 12.93 1 80.06 347 ALA B CA 1
ATOM 6280 C C . ALA B 1 347 ? 5.297 10.609 13.961 1 80.06 347 ALA B C 1
ATOM 6282 O O . ALA B 1 347 ? 6.469 10.336 13.68 1 80.06 347 ALA B O 1
ATOM 6283 N N . PRO B 1 348 ? 4.617 10.523 15.156 1 63.88 348 PRO B N 1
ATOM 6284 C CA . PRO B 1 348 ? 5.422 9.883 16.203 1 63.88 348 PRO B CA 1
ATOM 6285 C C . PRO B 1 348 ? 5.902 8.492 15.805 1 63.88 348 PRO B C 1
ATOM 6287 O O . PRO B 1 348 ? 5.152 7.727 15.195 1 63.88 348 PRO B O 1
ATOM 6290 N N . GLN B 1 349 ? 7.152 8.453 15.719 1 61.62 349 GLN B N 1
ATOM 6291 C CA . GLN B 1 349 ? 7.715 7.117 15.531 1 61.62 349 GLN B CA 1
ATOM 6292 C C . GLN B 1 349 ? 7.93 6.422 16.875 1 61.62 349 GLN B C 1
ATOM 6294 O O . GLN B 1 349 ? 8.18 7.074 17.891 1 61.62 349 GLN B O 1
ATOM 6299 N N . LEU B 1 350 ? 7.191 5.395 17.219 1 50.19 350 LEU B N 1
ATOM 6300 C CA . LEU B 1 350 ? 7.449 4.758 18.5 1 50.19 350 LEU B CA 1
ATOM 6301 C C . LEU B 1 350 ? 8.93 4.836 18.859 1 50.19 350 LEU B C 1
ATOM 6303 O O . LEU B 1 350 ? 9.781 4.379 18.094 1 50.19 350 LEU B O 1
ATOM 6307 N N . SER B 1 351 ? 9.336 5.832 19.578 1 45.81 351 SER B N 1
ATOM 6308 C CA . SER B 1 351 ? 10.648 6.168 20.109 1 45.81 351 SER B CA 1
ATOM 6309 C C . SER B 1 351 ? 11.398 4.918 20.562 1 45.81 351 SER B C 1
ATOM 6311 O O . SER B 1 351 ? 10.805 4.023 21.172 1 45.81 351 SER B O 1
ATOM 6313 N N . GLY B 1 352 ? 12.469 4.723 20.062 1 51.62 352 GLY B N 1
ATOM 6314 C CA . GLY B 1 352 ? 13.422 3.723 20.516 1 51.62 352 GLY B CA 1
ATOM 6315 C C . GLY B 1 352 ? 13.391 2.449 19.688 1 51.62 352 GLY B C 1
ATOM 6316 O O . GLY B 1 352 ? 14.227 1.562 19.875 1 51.62 352 GLY B O 1
ATOM 6317 N N . SER B 1 353 ? 12.391 2.641 18.781 1 59.25 353 SER B N 1
ATOM 6318 C CA . SER B 1 353 ? 12.203 1.327 18.172 1 59.25 353 SER B CA 1
ATOM 6319 C C . SER B 1 353 ? 13.055 1.177 16.906 1 59.25 353 SER B C 1
ATOM 6321 O O . SER B 1 353 ? 13.438 0.064 16.547 1 59.25 353 SER B O 1
ATOM 6323 N N . PHE B 1 354 ? 13.438 2.566 16.406 1 65.56 354 PHE B N 1
ATOM 6324 C CA . PHE B 1 354 ? 14.242 2.381 15.203 1 65.56 354 PHE B CA 1
ATOM 6325 C C . PHE B 1 354 ? 15.727 2.469 15.539 1 65.56 354 PHE B C 1
ATOM 6327 O O . PHE B 1 354 ? 16.156 3.332 16.312 1 65.56 354 PHE B O 1
ATOM 6334 N N . PHE B 1 355 ? 16.484 1.609 15.078 1 71.69 355 PHE B N 1
ATOM 6335 C CA . PHE B 1 355 ? 17.922 1.549 15.305 1 71.69 355 PHE B CA 1
ATOM 6336 C C . PHE B 1 355 ? 18.625 2.76 14.695 1 71.69 355 PHE B C 1
ATOM 6338 O O . PHE B 1 355 ? 19.609 3.26 15.25 1 71.69 355 PHE B O 1
ATOM 6345 N N . ARG B 1 356 ? 18.031 3.268 13.641 1 86.81 356 ARG B N 1
ATOM 6346 C CA . ARG B 1 356 ? 18.609 4.418 12.945 1 86.81 356 ARG B CA 1
ATOM 6347 C C . ARG B 1 356 ? 17.609 5.574 12.891 1 86.81 356 ARG B C 1
ATOM 6349 O O . ARG B 1 356 ? 16.406 5.359 12.812 1 86.81 356 ARG B O 1
ATOM 6356 N N . PRO B 1 357 ? 18.125 6.766 12.984 1 90.56 357 PRO B N 1
ATOM 6357 C CA . PRO B 1 357 ? 17.234 7.922 13.008 1 90.56 357 PRO B CA 1
ATOM 6358 C C . PRO B 1 357 ? 16.531 8.156 11.664 1 90.56 357 PRO B C 1
ATOM 6360 O O . PRO B 1 357 ? 17.094 7.844 10.609 1 90.56 357 PRO B O 1
ATOM 6363 N N . ILE B 1 358 ? 15.359 8.703 11.75 1 92.31 358 ILE B N 1
ATOM 6364 C CA . ILE B 1 358 ? 14.578 9.102 10.578 1 92.31 358 ILE B CA 1
ATOM 6365 C C . ILE B 1 358 ? 14.453 10.617 10.531 1 92.31 358 ILE B C 1
ATOM 6367 O O . ILE B 1 358 ? 13.938 11.234 11.469 1 92.31 358 ILE B O 1
ATOM 6371 N N . LEU B 1 359 ? 14.898 11.211 9.461 1 94.31 359 LEU B N 1
ATOM 6372 C CA . LEU B 1 359 ? 14.938 12.656 9.289 1 94.31 359 LEU B CA 1
ATOM 6373 C C . LEU B 1 359 ? 13.859 13.117 8.312 1 94.31 359 LEU B C 1
ATOM 6375 O O . LEU B 1 359 ? 13.312 12.305 7.566 1 94.31 359 LEU B O 1
ATOM 6379 N N . ALA B 1 360 ? 13.609 14.383 8.414 1 94.44 360 ALA B N 1
ATOM 6380 C CA . ALA B 1 360 ? 12.852 15.055 7.367 1 94.44 360 ALA B CA 1
ATOM 6381 C C . ALA B 1 360 ? 13.773 15.609 6.289 1 94.44 360 ALA B C 1
ATOM 6383 O O . ALA B 1 360 ? 14.961 15.828 6.535 1 94.44 360 ALA B O 1
ATOM 6384 N N . PRO B 1 361 ? 13.289 15.836 5.098 1 96.19 361 PRO B N 1
ATOM 6385 C CA . PRO B 1 361 ? 14.109 16.328 3.992 1 96.19 361 PRO B CA 1
ATOM 6386 C C . PRO B 1 361 ? 14.844 17.625 4.34 1 96.19 361 PRO B C 1
ATOM 6388 O O . PRO B 1 361 ? 15.992 17.812 3.936 1 96.19 361 PRO B O 1
ATOM 6391 N N . CYS B 1 362 ? 14.203 18.469 5.094 1 95.5 362 CYS B N 1
ATOM 6392 C CA . CYS B 1 362 ? 14.805 19.766 5.441 1 95.5 362 CYS B CA 1
ATOM 6393 C C . CYS B 1 362 ? 16.078 19.562 6.254 1 95.5 362 CYS B C 1
ATOM 6395 O O . CYS B 1 362 ? 17.031 20.344 6.117 1 95.5 362 CYS B O 1
ATOM 6397 N N . GLU B 1 363 ? 16.094 18.594 7.066 1 95.62 363 GLU B N 1
ATOM 6398 C CA . GLU B 1 363 ? 17.281 18.328 7.887 1 95.62 363 GLU B CA 1
ATOM 6399 C C . GLU B 1 363 ? 18.438 17.844 7.035 1 95.62 363 GLU B C 1
ATOM 6401 O O . GLU B 1 363 ? 19.594 18.203 7.281 1 95.62 363 GLU B O 1
ATOM 6406 N N . LEU B 1 364 ? 18.109 17.016 6.086 1 97.12 364 LEU B N 1
ATOM 6407 C CA . LEU B 1 364 ? 19.156 16.594 5.164 1 97.12 364 LEU B CA 1
ATOM 6408 C C . LEU B 1 364 ? 19.703 17.781 4.379 1 97.12 364 LEU B C 1
ATOM 6410 O O . LEU B 1 364 ? 20.922 17.875 4.156 1 97.12 364 LEU B O 1
ATOM 6414 N N . GLU B 1 365 ? 18.797 18.656 3.957 1 97.06 365 GLU B N 1
ATOM 6415 C CA . GLU B 1 365 ? 19.203 19.875 3.258 1 97.06 365 GLU B CA 1
ATOM 6416 C C . GLU B 1 365 ? 20.172 20.703 4.098 1 97.06 365 GLU B C 1
ATOM 6418 O O . GLU B 1 365 ? 21.219 21.125 3.609 1 97.06 365 GLU B O 1
ATOM 6423 N N . ALA B 1 366 ? 19.797 20.875 5.285 1 95.69 366 ALA B N 1
ATOM 6424 C CA . ALA B 1 366 ? 20.609 21.656 6.207 1 95.69 366 ALA B CA 1
ATOM 6425 C C . ALA B 1 366 ? 21.969 21 6.422 1 95.69 366 ALA B C 1
ATOM 6427 O O . ALA B 1 366 ? 22.984 21.703 6.621 1 95.69 366 ALA B O 1
ATOM 6428 N N . ALA B 1 367 ? 22.031 19.719 6.383 1 95.5 367 ALA B N 1
ATOM 6429 C CA . ALA B 1 367 ? 23.25 18.969 6.656 1 95.5 367 ALA B CA 1
ATOM 6430 C C . ALA B 1 367 ? 24.172 18.969 5.438 1 95.5 367 ALA B C 1
ATOM 6432 O O . ALA B 1 367 ? 25.391 18.969 5.578 1 95.5 367 ALA B O 1
ATOM 6433 N N . CYS B 1 368 ? 23.562 18.953 4.211 1 96.25 368 CYS B N 1
ATOM 6434 C CA . CYS B 1 368 ? 24.359 18.594 3.043 1 96.25 368 CYS B CA 1
ATOM 6435 C C . CYS B 1 368 ? 24.562 19.781 2.125 1 96.25 368 CYS B C 1
ATOM 6437 O O . CYS B 1 368 ? 25.453 19.781 1.269 1 96.25 368 CYS B O 1
ATOM 6439 N N . ASN B 1 369 ? 23.672 20.797 2.186 1 96.19 369 ASN B N 1
ATOM 6440 C CA . ASN B 1 369 ? 23.812 21.984 1.364 1 96.19 369 ASN B CA 1
ATOM 6441 C C . ASN B 1 369 ? 24.625 23.062 2.076 1 96.19 369 ASN B C 1
ATOM 6443 O O . ASN B 1 369 ? 24.141 23.703 3.004 1 96.19 369 ASN B O 1
ATOM 6447 N N . PRO B 1 370 ? 25.797 23.328 1.616 1 93.88 370 PRO B N 1
ATOM 6448 C CA . PRO B 1 370 ? 26.641 24.297 2.312 1 93.88 370 PRO B CA 1
ATOM 6449 C C . PRO B 1 370 ? 26.125 25.734 2.174 1 93.88 370 PRO B C 1
ATOM 6451 O O . PRO B 1 370 ? 26.531 26.609 2.932 1 93.88 370 PRO B O 1
ATOM 6454 N N . ALA B 1 371 ? 25.281 25.953 1.228 1 94.56 371 ALA B N 1
ATOM 6455 C CA . ALA B 1 371 ? 24.719 27.297 1.034 1 94.56 371 ALA B CA 1
ATOM 6456 C C . ALA B 1 371 ? 23.5 27.5 1.93 1 94.56 371 ALA B C 1
ATOM 6458 O O . ALA B 1 371 ? 22.953 28.609 2.002 1 94.56 371 ALA B O 1
ATOM 6459 N N . TRP B 1 372 ? 23.062 26.406 2.619 1 93.88 372 TRP B N 1
ATOM 6460 C CA . TRP B 1 372 ? 21.922 26.5 3.51 1 93.88 372 TRP B CA 1
ATOM 6461 C C . TRP B 1 372 ? 22.219 27.453 4.672 1 93.88 372 TRP B C 1
ATOM 6463 O O . TRP B 1 372 ? 23.297 27.422 5.246 1 93.88 372 TRP B O 1
ATOM 6473 N N . PRO B 1 373 ? 21.25 28.297 4.98 1 90 373 PRO B N 1
ATOM 6474 C CA . PRO B 1 373 ? 21.484 29.234 6.082 1 90 373 PRO B CA 1
ATOM 6475 C C . PRO B 1 373 ? 21.781 28.531 7.402 1 90 373 PRO B C 1
ATOM 6477 O O . PRO B 1 373 ? 21.25 27.438 7.648 1 90 373 PRO B O 1
ATOM 6480 N N . PRO B 1 374 ? 22.609 29.141 8.211 1 84.25 374 PRO B N 1
ATOM 6481 C CA . PRO B 1 374 ? 22.922 28.547 9.516 1 84.25 374 PRO B CA 1
ATOM 6482 C C . PRO B 1 374 ? 21.703 28.438 10.414 1 84.25 374 PRO B C 1
ATOM 6484 O O . PRO B 1 374 ? 20.672 29.078 10.164 1 84.25 374 PRO B O 1
ATOM 6487 N N . PRO B 1 375 ? 21.953 27.578 11.406 1 77.38 375 PRO B N 1
ATOM 6488 C CA . PRO B 1 375 ? 20.828 27.391 12.328 1 77.38 375 PRO B CA 1
ATOM 6489 C C . PRO B 1 375 ? 20.359 28.703 12.953 1 77.38 375 PRO B C 1
ATOM 6491 O O . PRO B 1 375 ? 21.188 29.562 13.281 1 77.38 375 PRO B O 1
ATOM 6494 N N . GLY B 1 376 ? 19.094 28.891 13.062 1 73.12 376 GLY B N 1
ATOM 6495 C CA . GLY B 1 376 ? 18.531 30.094 13.648 1 73.12 376 GLY B CA 1
ATOM 6496 C C . GLY B 1 376 ? 18.062 31.109 12.609 1 73.12 376 GLY B C 1
ATOM 6497 O O . GLY B 1 376 ? 17.203 31.938 12.883 1 73.12 376 GLY B O 1
ATOM 6498 N N . LEU B 1 377 ? 18.672 30.984 11.445 1 72.88 377 LEU B N 1
ATOM 6499 C CA . LEU B 1 377 ? 18.328 31.953 10.414 1 72.88 377 LEU B CA 1
ATOM 6500 C C . LEU B 1 377 ? 17.359 31.344 9.398 1 72.88 377 LEU B C 1
ATOM 6502 O O . LEU B 1 377 ? 16.609 32.062 8.734 1 72.88 377 LEU B O 1
ATOM 6506 N N . ALA B 1 378 ? 17.469 30.094 9.32 1 75.62 378 ALA B N 1
ATOM 6507 C CA . ALA B 1 378 ? 16.594 29.438 8.352 1 75.62 378 ALA B CA 1
ATOM 6508 C C . ALA B 1 378 ? 15.328 28.922 9.016 1 75.62 378 ALA B C 1
ATOM 6510 O O . ALA B 1 378 ? 15.367 28.438 10.148 1 75.62 378 ALA B O 1
ATOM 6511 N N . PRO B 1 379 ? 14.227 29.219 8.336 1 80.06 379 PRO B N 1
ATOM 6512 C CA . PRO B 1 379 ? 13.008 28.578 8.836 1 80.06 379 PRO B CA 1
ATOM 6513 C C . PRO B 1 379 ? 13.047 27.062 8.734 1 80.06 379 PRO B C 1
ATOM 6515 O O . PRO B 1 379 ? 13.766 26.516 7.891 1 80.06 379 PRO B O 1
ATOM 6518 N N . HIS B 1 380 ? 12.5 26.422 9.711 1 88.38 380 HIS B N 1
ATOM 6519 C CA . HIS B 1 380 ? 12.344 24.984 9.586 1 88.38 380 HIS B CA 1
ATOM 6520 C C . HIS B 1 380 ? 11.234 24.625 8.594 1 88.38 380 HIS B C 1
ATOM 6522 O O . HIS B 1 380 ? 10.055 24.875 8.867 1 88.38 380 HIS B O 1
ATOM 6528 N N . LEU B 1 381 ? 11.633 24.094 7.527 1 92.56 381 LEU B N 1
ATOM 6529 C CA . LEU B 1 381 ? 10.672 23.766 6.48 1 92.56 381 LEU B CA 1
ATOM 6530 C C . LEU B 1 381 ? 10.047 22.391 6.734 1 92.56 381 LEU B C 1
ATOM 6532 O O . LEU B 1 381 ? 10.766 21.406 6.922 1 92.56 381 LEU B O 1
ATOM 6536 N N . THR B 1 382 ? 8.758 22.312 6.738 1 91.94 382 THR B N 1
ATOM 6537 C CA . THR B 1 382 ? 8.078 21.062 7.102 1 91.94 382 THR B CA 1
ATOM 6538 C C . THR B 1 382 ? 7.582 20.344 5.855 1 91.94 382 THR B C 1
ATOM 6540 O O . THR B 1 382 ? 7.129 19.188 5.941 1 91.94 382 THR B O 1
ATOM 6543 N N . HIS B 1 383 ? 7.629 20.906 4.719 1 92.69 383 HIS B N 1
ATOM 6544 C CA . HIS B 1 383 ? 7.23 20.297 3.461 1 92.69 383 HIS B CA 1
ATOM 6545 C C . HIS B 1 383 ? 8.391 20.266 2.469 1 92.69 383 HIS B C 1
ATOM 6547 O O . HIS B 1 383 ? 9.039 21.281 2.234 1 92.69 383 HIS B O 1
ATOM 6553 N N . TYR B 1 384 ? 8.602 19.172 1.86 1 95.12 384 TYR B N 1
ATOM 6554 C CA . TYR B 1 384 ? 9.758 19 0.982 1 95.12 384 TYR B CA 1
ATOM 6555 C C . TYR B 1 384 ? 9.641 19.891 -0.247 1 95.12 384 TYR B C 1
ATOM 6557 O O . TYR B 1 384 ? 10.648 20.25 -0.867 1 95.12 384 TYR B O 1
ATOM 6565 N N . ALA B 1 385 ? 8.414 20.25 -0.616 1 93.25 385 ALA B N 1
ATOM 6566 C CA . ALA B 1 385 ? 8.219 21.078 -1.798 1 93.25 385 ALA B CA 1
ATOM 6567 C C . ALA B 1 385 ? 8.859 22.453 -1.616 1 93.25 385 ALA B C 1
ATOM 6569 O O . ALA B 1 385 ? 9.219 23.109 -2.596 1 93.25 385 ALA B O 1
ATOM 6570 N N . ASP B 1 386 ? 9.016 22.828 -0.414 1 93.69 386 ASP B N 1
ATOM 6571 C CA . ASP B 1 386 ? 9.602 24.141 -0.105 1 93.69 386 ASP B CA 1
ATOM 6572 C C . ASP B 1 386 ? 11.086 24.156 -0.453 1 93.69 386 ASP B C 1
ATOM 6574 O O . ASP B 1 386 ? 11.68 25.234 -0.569 1 93.69 386 ASP B O 1
ATOM 6578 N N . LEU B 1 387 ? 11.664 22.984 -0.589 1 96.12 387 LEU B N 1
ATOM 6579 C CA . LEU B 1 387 ? 13.094 22.875 -0.887 1 96.12 387 LEU B CA 1
ATOM 6580 C C . LEU B 1 387 ? 13.344 23 -2.387 1 96.12 387 LEU B C 1
ATOM 6582 O O . LEU B 1 387 ? 14.484 23.172 -2.818 1 96.12 387 LEU B O 1
ATOM 6586 N N . LEU B 1 388 ? 12.32 22.891 -3.164 1 97 388 LEU B N 1
ATOM 6587 C CA . LEU B 1 388 ? 12.453 22.734 -4.605 1 97 388 LEU B CA 1
ATOM 6588 C C . LEU B 1 388 ? 12.477 24.094 -5.309 1 97 388 LEU B C 1
ATOM 6590 O O . LEU B 1 388 ? 12.055 25.094 -4.734 1 97 388 LEU B O 1
ATOM 6594 N N . PRO B 1 389 ? 13.023 24.125 -6.555 1 95.75 389 PRO B N 1
ATOM 6595 C CA . PRO B 1 389 ? 12.969 25.359 -7.332 1 95.75 389 PRO B CA 1
ATOM 6596 C C . PRO B 1 389 ? 11.539 25.891 -7.504 1 95.75 389 PRO B C 1
ATOM 6598 O O . PRO B 1 389 ? 10.609 25.109 -7.688 1 95.75 389 PRO B O 1
ATOM 6601 N N . GLY B 1 390 ? 11.375 27.188 -7.441 1 92.62 390 GLY B N 1
ATOM 6602 C CA . GLY B 1 390 ? 10.062 27.797 -7.512 1 92.62 390 GLY B CA 1
ATOM 6603 C C . GLY B 1 390 ? 9.547 28.266 -6.164 1 92.62 390 GLY B C 1
ATOM 6604 O O . GLY B 1 390 ? 8.688 29.156 -6.09 1 92.62 390 GLY B O 1
ATOM 6605 N N . SER B 1 391 ? 10.047 27.609 -5.137 1 92.12 391 SER B N 1
ATOM 6606 C CA . SER B 1 391 ? 9.711 28.031 -3.783 1 92.12 391 SER B CA 1
ATOM 6607 C C . SER B 1 391 ? 10.57 29.203 -3.344 1 92.12 391 SER B C 1
ATOM 6609 O O . SER B 1 391 ? 11.75 29.281 -3.699 1 92.12 391 SER B O 1
ATOM 6611 N N . PRO B 1 392 ? 9.961 30.125 -2.535 1 88.75 392 PRO B N 1
ATOM 6612 C CA . PRO B 1 392 ? 10.766 31.219 -1.993 1 88.75 392 PRO B CA 1
ATOM 6613 C C . PRO B 1 392 ? 11.844 30.734 -1.021 1 88.75 392 PRO B C 1
ATOM 6615 O O . PRO B 1 392 ? 12.766 31.484 -0.698 1 88.75 392 PRO B O 1
ATOM 6618 N N . PHE B 1 393 ? 11.789 29.469 -0.643 1 91.88 393 PHE B N 1
ATOM 6619 C CA . PHE B 1 393 ? 12.727 28.969 0.346 1 91.88 393 PHE B CA 1
ATOM 6620 C C . PHE B 1 393 ? 13.812 28.125 -0.321 1 91.88 393 PHE B C 1
ATOM 6622 O O . PHE B 1 393 ? 14.695 27.594 0.355 1 91.88 393 PHE B O 1
ATOM 6629 N N . HIS B 1 394 ? 13.727 28 -1.596 1 94.75 394 HIS B N 1
ATOM 6630 C CA . HIS B 1 394 ? 14.688 27.188 -2.338 1 94.75 394 HIS B CA 1
ATOM 6631 C C . HIS B 1 394 ? 16.094 27.781 -2.244 1 94.75 394 HIS B C 1
ATOM 6633 O O . HIS B 1 394 ? 16.281 28.984 -2.432 1 94.75 394 HIS B O 1
ATOM 6639 N N . VAL B 1 395 ? 17.094 27.031 -1.908 1 95.62 395 VAL B N 1
ATOM 6640 C CA . VAL B 1 395 ? 18.5 27.391 -1.911 1 95.62 395 VAL B CA 1
ATOM 6641 C C . VAL B 1 395 ? 19.266 26.516 -2.898 1 95.62 395 VAL B C 1
ATOM 6643 O O . VAL B 1 395 ? 19.469 25.328 -2.648 1 95.62 395 VAL B O 1
ATOM 6646 N N . PRO B 1 396 ? 19.672 27.078 -3.98 1 95.81 396 PRO B N 1
ATOM 6647 C CA . PRO B 1 396 ? 20.375 26.281 -4.984 1 95.81 396 PRO B CA 1
ATOM 6648 C C . PRO B 1 396 ? 21.672 25.688 -4.453 1 95.81 396 PRO B C 1
ATOM 6650 O O . PRO B 1 396 ? 22.375 26.328 -3.666 1 95.81 396 PRO B O 1
ATOM 6653 N N . LEU B 1 397 ? 21.953 24.453 -4.91 1 95.94 397 LEU B N 1
ATOM 6654 C CA . LEU B 1 397 ? 23.219 23.828 -4.59 1 95.94 397 LEU B CA 1
ATOM 6655 C C . LEU B 1 397 ? 24.375 24.562 -5.262 1 95.94 397 LEU B C 1
ATOM 6657 O O . LEU B 1 397 ? 24.297 24.891 -6.445 1 95.94 397 LEU B O 1
ATOM 6661 N N . PRO B 1 398 ? 25.406 24.844 -4.527 1 95.56 398 PRO B N 1
ATOM 6662 C CA . PRO B 1 398 ? 26.562 25.453 -5.172 1 95.56 398 PRO B CA 1
ATOM 6663 C C . PRO B 1 398 ? 27.219 24.531 -6.199 1 95.56 398 PRO B C 1
ATOM 6665 O O . PRO B 1 398 ? 27.141 23.312 -6.082 1 95.56 398 PRO B O 1
ATOM 6668 N N . PRO B 1 399 ? 27.812 25.203 -7.188 1 93.75 399 PRO B N 1
ATOM 6669 C CA . PRO B 1 399 ? 28.562 24.375 -8.133 1 93.75 399 PRO B CA 1
ATOM 6670 C C . PRO B 1 399 ? 29.719 23.625 -7.477 1 93.75 399 PRO B C 1
ATOM 6672 O O . PRO B 1 399 ? 30.172 24.016 -6.402 1 93.75 399 PRO B O 1
ATOM 6675 N N . PRO B 1 400 ? 30.094 22.547 -8.086 1 90.62 400 PRO B N 1
ATOM 6676 C CA . PRO B 1 400 ? 31.141 21.703 -7.5 1 90.62 400 PRO B CA 1
ATOM 6677 C C . PRO B 1 400 ? 32.438 22.484 -7.203 1 90.62 400 PRO B C 1
ATOM 6679 O O . PRO B 1 400 ? 33.156 22.125 -6.273 1 90.62 400 PRO B O 1
ATOM 6682 N N . GLU B 1 401 ? 32.688 23.562 -7.918 1 91.31 401 GLU B N 1
ATOM 6683 C CA . GLU B 1 401 ? 33.938 24.297 -7.785 1 91.31 401 GLU B CA 1
ATOM 6684 C C . GLU B 1 401 ? 33.844 25.344 -6.68 1 91.31 401 GLU B C 1
ATOM 6686 O O . GLU B 1 401 ? 34.812 26.016 -6.363 1 91.31 401 GLU B O 1
ATOM 6691 N N . SER B 1 402 ? 32.75 25.391 -6.066 1 92.62 402 SER B N 1
ATOM 6692 C CA . SER B 1 402 ? 32.531 26.422 -5.062 1 92.62 402 SER B CA 1
ATOM 6693 C C . SER B 1 402 ? 33.375 26.188 -3.822 1 92.62 402 SER B C 1
ATOM 6695 O O . SER B 1 402 ? 33.531 25.047 -3.379 1 92.62 402 SER B O 1
ATOM 6697 N N . GLU B 1 403 ? 33.812 27.25 -3.141 1 91.12 403 GLU B N 1
ATOM 6698 C CA . GLU B 1 403 ? 34.594 27.203 -1.922 1 91.12 403 GLU B CA 1
ATOM 6699 C C . GLU B 1 403 ? 33.75 26.781 -0.723 1 91.12 403 GLU B C 1
ATOM 6701 O O . GLU B 1 403 ? 34.281 26.359 0.304 1 91.12 403 GLU B O 1
ATOM 6706 N N . LEU B 1 404 ? 32.531 26.812 -0.938 1 91.25 404 LEU B N 1
ATOM 6707 C CA . LEU B 1 404 ? 31.625 26.469 0.15 1 91.25 404 LEU B CA 1
ATOM 6708 C C . LEU B 1 404 ? 31.766 25 0.536 1 91.25 404 LEU B C 1
ATOM 6710 O O . LEU B 1 404 ? 31.547 24.641 1.691 1 91.25 404 LEU B O 1
ATOM 6714 N N . TRP B 1 405 ? 32.219 24.219 -0.422 1 90.31 405 TRP B N 1
ATOM 6715 C CA . TRP B 1 405 ? 32.312 22.781 -0.165 1 90.31 405 TRP B CA 1
ATOM 6716 C C . TRP B 1 405 ? 33.562 22.469 0.647 1 90.31 405 TRP B C 1
ATOM 6718 O O . TRP B 1 405 ? 33.688 21.375 1.203 1 90.31 405 TRP B O 1
ATOM 6728 N N . GLU B 1 406 ? 34.5 23.422 0.822 1 86.38 406 GLU B N 1
ATOM 6729 C CA . GLU B 1 406 ? 35.781 23.188 1.452 1 86.38 406 GLU B CA 1
ATOM 6730 C C . GLU B 1 406 ? 35.812 23.734 2.877 1 86.38 406 GLU B C 1
ATOM 6732 O O . GLU B 1 406 ? 36.812 23.594 3.582 1 86.38 406 GLU B O 1
ATOM 6737 N N . THR B 1 407 ? 34.781 24.25 3.266 1 83.81 407 THR B N 1
ATOM 6738 C CA . THR B 1 407 ? 34.75 24.812 4.609 1 83.81 407 THR B CA 1
ATOM 6739 C C . THR B 1 407 ? 34.875 23.703 5.66 1 83.81 407 THR B C 1
ATOM 6741 O O . THR B 1 407 ? 34.062 22.766 5.66 1 83.81 407 THR B O 1
ATOM 6744 N N . PRO B 1 408 ? 35.969 23.734 6.465 1 81.62 408 PRO B N 1
ATOM 6745 C CA . PRO B 1 408 ? 36.094 22.719 7.512 1 81.62 408 PRO B CA 1
ATOM 6746 C C . PRO B 1 408 ? 34.938 22.703 8.484 1 81.62 408 PRO B C 1
ATOM 6748 O O . PRO B 1 408 ? 34.344 23.766 8.766 1 81.62 408 PRO B O 1
ATOM 6751 N N . ASP B 1 409 ? 34.531 21.469 8.867 1 84.31 409 ASP B N 1
ATOM 6752 C CA . ASP B 1 409 ? 33.406 21.312 9.773 1 84.31 409 ASP B CA 1
ATOM 6753 C C . ASP B 1 409 ? 33.688 20.266 10.836 1 84.31 409 ASP B C 1
ATOM 6755 O O . ASP B 1 409 ? 34.25 19.203 10.539 1 84.31 409 ASP B O 1
ATOM 6759 N N . VAL B 1 410 ? 33.406 20.672 12.133 1 85.31 410 VAL B N 1
ATOM 6760 C CA . VAL B 1 410 ? 33.625 19.766 13.258 1 85.31 410 VAL B CA 1
ATOM 6761 C C . VAL B 1 410 ? 32.312 19.109 13.664 1 85.31 410 VAL B C 1
ATOM 6763 O O . VAL B 1 410 ? 31.281 19.781 13.766 1 85.31 410 VAL B O 1
ATOM 6766 N N . SER B 1 411 ? 32.406 17.812 13.844 1 85.19 411 SER B N 1
ATOM 6767 C CA . SER B 1 411 ? 31.234 17.109 14.328 1 85.19 411 SER B CA 1
ATOM 6768 C C . SER B 1 411 ? 30.891 17.5 15.758 1 85.19 411 SER B C 1
ATOM 6770 O O . SER B 1 411 ? 31.719 17.344 16.672 1 85.19 411 SER B O 1
ATOM 6772 N N . LEU B 1 412 ? 29.75 17.922 15.984 1 83.5 412 LEU B N 1
ATOM 6773 C CA . LEU B 1 412 ? 29.328 18.297 17.328 1 83.5 412 LEU B CA 1
ATOM 6774 C C . LEU B 1 412 ? 28.953 17.078 18.156 1 83.5 412 LEU B C 1
ATOM 6776 O O . LEU B 1 412 ? 28.734 17.172 19.359 1 83.5 412 LEU B O 1
ATOM 6780 N N . ILE B 1 413 ? 28.953 15.961 17.422 1 83.94 413 ILE B N 1
ATOM 6781 C CA . ILE B 1 413 ? 28.625 14.703 18.094 1 83.94 413 ILE B CA 1
ATOM 6782 C C . ILE B 1 413 ? 29.922 14.031 18.562 1 83.94 413 ILE B C 1
ATOM 6784 O O . ILE B 1 413 ? 30.047 13.68 19.734 1 83.94 413 ILE B O 1
ATOM 6788 N N . THR B 1 414 ? 30.891 13.953 17.703 1 85.38 414 THR B N 1
ATOM 6789 C CA . THR B 1 414 ? 32.125 13.211 18 1 85.38 414 THR B CA 1
ATOM 6790 C C . THR B 1 414 ? 33.25 14.156 18.375 1 85.38 414 THR B C 1
ATOM 6792 O O . THR B 1 414 ? 34.219 13.734 19 1 85.38 414 THR B O 1
ATOM 6795 N N . GLY B 1 415 ? 33.25 15.414 17.953 1 84.56 415 GLY B N 1
ATOM 6796 C CA . GLY B 1 415 ? 34.312 16.375 18.172 1 84.56 415 GLY B CA 1
ATOM 6797 C C . GLY B 1 415 ? 35.406 16.312 17.125 1 84.56 415 GLY B C 1
ATOM 6798 O O . GLY B 1 415 ? 36.344 17.141 17.125 1 84.56 415 GLY B O 1
ATOM 6799 N N . ASP B 1 416 ? 35.219 15.398 16.141 1 85.38 416 ASP B N 1
ATOM 6800 C CA . ASP B 1 416 ? 36.25 15.188 15.125 1 85.38 416 ASP B CA 1
ATOM 6801 C C . ASP B 1 416 ? 36 16.094 13.922 1 85.38 416 ASP B C 1
ATOM 6803 O O . ASP B 1 416 ? 34.875 16.5 13.656 1 85.38 416 ASP B O 1
ATOM 6807 N N . LEU B 1 417 ? 37.125 16.391 13.258 1 86.19 417 LEU B N 1
ATOM 6808 C CA . LEU B 1 417 ? 37 17.094 11.984 1 86.19 417 LEU B CA 1
ATOM 6809 C C . LEU B 1 417 ? 36.375 16.188 10.93 1 86.19 417 LEU B C 1
ATOM 6811 O O . LEU B 1 417 ? 36.781 15.039 10.766 1 86.19 417 LEU B O 1
ATOM 6815 N N . ARG B 1 418 ? 35.438 16.734 10.242 1 85.75 418 ARG B N 1
ATOM 6816 C CA . ARG B 1 418 ? 34.781 15.945 9.195 1 85.75 418 ARG B CA 1
ATOM 6817 C C . ARG B 1 418 ? 35.594 15.984 7.906 1 85.75 418 ARG B C 1
ATOM 6819 O O . ARG B 1 418 ? 36.094 17.047 7.508 1 85.75 418 ARG B O 1
ATOM 6826 N N . PRO B 1 419 ? 35.812 14.797 7.309 1 78.25 419 PRO B N 1
ATOM 6827 C CA . PRO B 1 419 ? 36.562 14.789 6.055 1 78.25 419 PRO B CA 1
ATOM 6828 C C . PRO B 1 419 ? 35.812 15.477 4.91 1 78.25 419 PRO B C 1
ATOM 6830 O O . PRO B 1 419 ? 34.594 15.531 4.914 1 78.25 419 PRO B O 1
ATOM 6833 N N . PRO B 1 420 ? 36.594 16.188 4.039 1 73.06 420 PRO B N 1
ATOM 6834 C CA . PRO B 1 420 ? 35.938 16.766 2.857 1 73.06 420 PRO B CA 1
ATOM 6835 C C . PRO B 1 420 ? 35.312 15.703 1.949 1 73.06 420 PRO B C 1
ATOM 6837 O O . PRO B 1 420 ? 35.656 14.523 2.047 1 73.06 420 PRO B O 1
ATOM 6840 N N . PRO B 1 421 ? 34.406 16.125 1.128 1 68.31 421 PRO B N 1
ATOM 6841 C CA . PRO B 1 421 ? 33.781 15.156 0.227 1 68.31 421 PRO B CA 1
ATOM 6842 C C . PRO B 1 421 ? 34.781 14.469 -0.704 1 68.31 421 PRO B C 1
ATOM 6844 O O . PRO B 1 421 ? 35.75 15.078 -1.122 1 68.31 421 PRO B O 1
ATOM 6847 N N . ALA B 1 422 ? 34.719 13.133 -0.964 1 56.84 422 ALA B N 1
ATOM 6848 C CA . ALA B 1 422 ? 35.656 12.227 -1.633 1 56.84 422 ALA B CA 1
ATOM 6849 C C . ALA B 1 422 ? 35.906 12.672 -3.07 1 56.84 422 ALA B C 1
ATOM 6851 O O . ALA B 1 422 ? 37 12.453 -3.611 1 56.84 422 ALA B O 1
ATOM 6852 N N . TRP B 1 423 ? 35 13.227 -3.803 1 56.62 423 TRP B N 1
ATOM 6853 C CA . TRP B 1 423 ? 35.281 13.445 -5.219 1 56.62 423 TRP B CA 1
ATOM 6854 C C . TRP B 1 423 ? 36.438 14.414 -5.402 1 56.62 423 TRP B C 1
ATOM 6856 O O . TRP B 1 423 ? 37.062 14.477 -6.477 1 56.62 423 TRP B O 1
ATOM 6866 N N . LYS B 1 424 ? 36.781 15.148 -4.422 1 51.19 424 LYS B N 1
ATOM 6867 C CA . LYS B 1 424 ? 37.875 16.125 -4.594 1 51.19 424 LYS B CA 1
ATOM 6868 C C . LYS B 1 424 ? 39.25 15.461 -4.414 1 51.19 424 LYS B C 1
ATOM 6870 O O . LYS B 1 424 ? 40.25 16.047 -4.773 1 51.19 424 LYS B O 1
ATOM 6875 N N . SER B 1 425 ? 39.375 14.43 -3.68 1 43.53 425 SER B N 1
ATOM 6876 C CA . SER B 1 425 ? 40.719 13.93 -3.404 1 43.53 425 SER B CA 1
ATOM 6877 C C . SER B 1 425 ? 41.406 13.516 -4.691 1 43.53 425 SER B C 1
ATOM 6879 O O . SER B 1 425 ? 42.625 13.25 -4.684 1 43.53 425 SER B O 1
ATOM 6881 N N . SER B 1 426 ? 40.781 13.195 -5.844 1 40.28 426 SER B N 1
ATOM 6882 C CA . SER B 1 426 ? 41.562 12.625 -6.945 1 40.28 426 SER B CA 1
ATOM 6883 C C . SER B 1 426 ? 42.438 13.68 -7.605 1 40.28 426 SER B C 1
ATOM 6885 O O . SER B 1 426 ? 43.312 13.344 -8.398 1 40.28 426 SER B O 1
ATOM 6887 N N . ASN B 1 427 ? 42.281 14.969 -7.633 1 36.91 427 ASN B N 1
ATOM 6888 C CA . ASN B 1 427 ? 43.125 15.75 -8.516 1 36.91 427 ASN B CA 1
ATOM 6889 C C . ASN B 1 427 ? 44.5 16 -7.887 1 36.91 427 ASN B C 1
ATOM 6891 O O . ASN B 1 427 ? 45.281 16.797 -8.406 1 36.91 427 ASN B O 1
ATOM 6895 N N . ASP B 1 428 ? 44.844 15.977 -6.633 1 36.56 428 ASP B N 1
ATOM 6896 C CA . ASP B 1 428 ? 46.219 16.312 -6.254 1 36.56 428 ASP B CA 1
ATOM 6897 C C . ASP B 1 428 ? 47.188 15.211 -6.688 1 36.56 428 ASP B C 1
ATOM 6899 O O . ASP B 1 428 ? 47.469 14.305 -5.914 1 36.56 428 ASP B O 1
ATOM 6903 N N . SER B 1 429 ? 47.25 14.719 -7.91 1 33.72 429 SER B N 1
ATOM 6904 C CA . SER B 1 429 ? 48.312 13.875 -8.477 1 33.72 429 SER B CA 1
ATOM 6905 C C . SER B 1 429 ? 49.656 14.531 -8.359 1 33.72 429 SER B C 1
ATOM 6907 O O . SER B 1 429 ? 50.656 14 -8.852 1 33.72 429 SER B O 1
ATOM 6909 N N . GLY B 1 430 ? 49.906 15.844 -8.297 1 30.83 430 GLY B N 1
ATOM 6910 C CA . GLY B 1 430 ? 51.312 16.156 -8.516 1 30.83 430 GLY B CA 1
ATOM 6911 C C . GLY B 1 430 ? 52.219 15.445 -7.535 1 30.83 430 GLY B C 1
ATOM 6912 O O . GLY B 1 430 ? 53.188 14.797 -7.941 1 30.83 430 GLY B O 1
ATOM 6913 N N . SER B 1 431 ? 52.75 16.156 -6.426 1 29.33 431 SER B N 1
ATOM 6914 C CA . SER B 1 431 ? 54 15.938 -5.73 1 29.33 431 SER B CA 1
ATOM 6915 C C . SER B 1 431 ? 53.969 14.648 -4.922 1 29.33 431 SER B C 1
ATOM 6917 O O . SER B 1 431 ? 53.281 14.562 -3.91 1 29.33 431 SER B O 1
ATOM 6919 N N . LEU B 1 432 ? 53.938 13.508 -5.559 1 26.78 432 LEU B N 1
ATOM 6920 C CA . LEU B 1 432 ? 54.25 12.188 -5.035 1 26.78 432 LEU B CA 1
ATOM 6921 C C . LEU B 1 432 ? 55.625 12.195 -4.348 1 26.78 432 LEU B C 1
ATOM 6923 O O . LEU B 1 432 ? 56.562 11.5 -4.773 1 26.78 432 LEU B O 1
ATOM 6927 N N . ALA B 1 433 ? 56.25 13.367 -3.98 1 26.34 433 ALA B N 1
ATOM 6928 C CA . ALA B 1 433 ? 57.531 13.117 -3.342 1 26.34 433 ALA B CA 1
ATOM 6929 C C . ALA B 1 433 ? 57.406 12.031 -2.27 1 26.34 433 ALA B C 1
ATOM 6931 O O . ALA B 1 433 ? 56.375 11.922 -1.608 1 26.34 433 ALA B O 1
ATOM 6932 N N . LEU B 1 434 ? 58.406 11.055 -2.188 1 26.38 434 LEU B N 1
ATOM 6933 C CA . LEU B 1 434 ? 58.844 9.914 -1.387 1 26.38 434 LEU B CA 1
ATOM 6934 C C . LEU B 1 434 ? 58.875 10.266 0.096 1 26.38 434 LEU B C 1
ATOM 6936 O O . LEU B 1 434 ? 59.719 11.023 0.543 1 26.38 434 LEU B O 1
ATOM 6940 N N . THR B 1 435 ? 57.906 10.922 0.659 1 25.2 435 THR B N 1
ATOM 6941 C CA . THR B 1 435 ? 58.281 11.234 2.031 1 25.2 435 THR B CA 1
ATOM 6942 C C . THR B 1 435 ? 58.781 9.977 2.744 1 25.2 435 THR B C 1
ATOM 6944 O O . THR B 1 435 ? 58.219 8.898 2.604 1 25.2 435 THR B O 1
ATOM 6947 N N . PRO B 1 436 ? 60.094 9.875 3.061 1 27.66 436 PRO B N 1
ATOM 6948 C CA . PRO B 1 436 ? 60.75 8.742 3.701 1 27.66 436 PRO B CA 1
ATOM 6949 C C . PRO B 1 436 ? 59.938 8.141 4.848 1 27.66 436 PRO B C 1
ATOM 6951 O O . PRO B 1 436 ? 59.125 8.828 5.445 1 27.66 436 PRO B O 1
ATOM 6954 N N . ARG B 1 437 ? 59.781 6.855 4.801 1 25.59 437 ARG B N 1
ATOM 6955 C CA . ARG B 1 437 ? 59.094 5.988 5.762 1 25.59 437 ARG B CA 1
ATOM 6956 C C . ARG B 1 437 ? 59.531 6.316 7.191 1 25.59 437 ARG B C 1
ATOM 6958 O O . ARG B 1 437 ? 60.688 6.117 7.562 1 25.59 437 ARG B O 1
ATOM 6965 N N . PRO B 1 438 ? 59.094 7.535 7.762 1 22.42 438 PRO B N 1
ATOM 6966 C CA . PRO B 1 438 ? 59.781 7.551 9.062 1 22.42 438 PRO B CA 1
ATOM 6967 C C . PRO B 1 438 ? 59.562 6.258 9.852 1 22.42 438 PRO B C 1
ATOM 6969 O O . PRO B 1 438 ? 58.531 5.598 9.695 1 22.42 438 PRO B O 1
ATOM 6972 N N . ARG B 1 439 ? 60.625 5.438 10.094 1 25.25 439 ARG B N 1
ATOM 6973 C CA . ARG B 1 439 ? 60.75 4.301 11 1 25.25 439 ARG B CA 1
ATOM 6974 C C . ARG B 1 439 ? 60.031 4.559 12.312 1 25.25 439 ARG B C 1
ATOM 6976 O O . ARG B 1 439 ? 60.469 5.363 13.133 1 25.25 439 ARG B O 1
ATOM 6983 N N . LEU B 1 440 ? 58.688 4.844 12.219 1 20.77 440 LEU B N 1
ATOM 6984 C CA . LEU B 1 440 ? 57.969 5.141 13.469 1 20.77 440 LEU B CA 1
ATOM 6985 C C . LEU B 1 440 ? 58.219 4.043 14.5 1 20.77 440 LEU B C 1
ATOM 6987 O O . LEU B 1 440 ? 58 2.863 14.227 1 20.77 440 LEU B O 1
ATOM 6991 N N . GLU B 1 441 ? 59.188 4.199 15.367 1 22.61 441 GLU B N 1
ATOM 6992 C CA . GLU B 1 441 ? 59.406 3.484 16.625 1 22.61 441 GLU B CA 1
ATOM 6993 C C . GLU B 1 441 ? 58.062 3.152 17.312 1 22.61 441 GLU B C 1
ATOM 6995 O O . GLU B 1 441 ? 57.094 3.891 17.172 1 22.61 441 GLU B O 1
ATOM 7000 N N . LEU B 1 442 ? 57.906 1.899 17.703 1 22.03 442 LEU B N 1
ATOM 7001 C CA . LEU B 1 442 ? 56.938 1.073 18.438 1 22.03 442 LEU B CA 1
ATOM 7002 C C . LEU B 1 442 ? 56.469 1.8 19.672 1 22.03 442 LEU B C 1
ATOM 7004 O O . LEU B 1 442 ? 56 1.165 20.625 1 22.03 442 LEU B O 1
ATOM 7008 N N . ALA B 1 443 ? 56.594 3.166 19.812 1 23.7 443 ALA B N 1
ATOM 7009 C CA . ALA B 1 443 ? 56.25 3.393 21.219 1 23.7 443 ALA B CA 1
ATOM 7010 C C . ALA B 1 443 ? 54.906 2.795 21.562 1 23.7 443 ALA B C 1
ATOM 7012 O O . ALA B 1 443 ? 53.906 3.047 20.875 1 23.7 443 ALA B O 1
ATOM 7013 N N . GLU B 1 444 ? 54.812 1.717 22.312 1 23.52 444 GLU B N 1
ATOM 7014 C CA . GLU B 1 444 ? 53.906 0.819 23.031 1 23.52 444 GLU B CA 1
ATOM 7015 C C . GLU B 1 444 ? 52.844 1.6 23.766 1 23.52 444 GLU B C 1
ATOM 7017 O O . GLU B 1 444 ? 51.812 1.032 24.172 1 23.52 444 GLU B O 1
ATOM 7022 N N . SER B 1 445 ? 53.094 2.93 24.156 1 22.98 445 SER B N 1
ATOM 7023 C CA . SER B 1 445 ? 52.344 3.223 25.375 1 22.98 445 SER B CA 1
ATOM 7024 C C . SER B 1 445 ? 50.844 3.336 25.125 1 22.98 445 SER B C 1
ATOM 7026 O O . SER B 1 445 ? 50.438 4.094 24.25 1 22.98 445 SER B O 1
ATOM 7028 N N . SER B 1 446 ? 50.219 2.232 25.25 1 24.84 446 SER B N 1
ATOM 7029 C CA . SER B 1 446 ? 48.75 2.018 25.234 1 24.84 446 SER B CA 1
ATOM 7030 C C . SER B 1 446 ? 48.031 3.023 26.125 1 24.84 446 SER B C 1
ATOM 7032 O O . SER B 1 446 ? 48.219 3.012 27.344 1 24.84 446 SER B O 1
ATOM 7034 N N . PRO B 1 447 ? 47.969 4.305 25.688 1 26.02 447 PRO B N 1
ATOM 7035 C CA . PRO B 1 447 ? 47.562 5.27 26.703 1 26.02 447 PRO B CA 1
ATOM 7036 C C . PRO B 1 447 ? 46.281 4.844 27.422 1 26.02 447 PRO B C 1
ATOM 7038 O O . PRO B 1 447 ? 45.969 5.363 28.5 1 26.02 447 PRO B O 1
ATOM 7041 N N . ALA B 1 448 ? 45.344 4.133 26.719 1 24.25 448 ALA B N 1
ATOM 7042 C CA . ALA B 1 448 ? 44.25 3.68 27.562 1 24.25 448 ALA B CA 1
ATOM 7043 C C . ALA B 1 448 ? 44.719 2.752 28.672 1 24.25 448 ALA B C 1
ATOM 7045 O O . ALA B 1 448 ? 43.969 2.408 29.578 1 24.25 448 ALA B O 1
ATOM 7046 N N . ALA B 1 449 ? 45.969 2.148 28.422 1 22.92 449 ALA B N 1
ATOM 7047 C CA . ALA B 1 449 ? 46.5 1.402 29.562 1 22.92 449 ALA B CA 1
ATOM 7048 C C . ALA B 1 449 ? 46.688 2.312 30.766 1 22.92 449 ALA B C 1
ATOM 7050 O O . ALA B 1 449 ? 46.562 1.87 31.922 1 22.92 449 ALA B O 1
ATOM 7051 N N . SER B 1 450 ? 47.188 3.529 30.453 1 23.19 450 SER B N 1
ATOM 7052 C CA . SER B 1 450 ? 47.5 4.348 31.609 1 23.19 450 SER B CA 1
ATOM 7053 C C . SER B 1 450 ? 46.219 4.781 32.344 1 23.19 450 SER B C 1
ATOM 7055 O O . SER B 1 450 ? 46.281 5.32 33.438 1 23.19 450 SER B O 1
ATOM 7057 N N . PHE B 1 451 ? 45.156 4.93 31.547 1 23.36 451 PHE B N 1
ATOM 7058 C CA . PHE B 1 451 ? 44.031 5.48 32.312 1 23.36 451 PHE B CA 1
ATOM 7059 C C . PHE B 1 451 ? 43.562 4.52 33.406 1 23.36 451 PHE B C 1
ATOM 7061 O O . PHE B 1 451 ? 43 4.938 34.406 1 23.36 451 PHE B O 1
ATOM 7068 N N . LEU B 1 452 ? 43.781 3.166 33.094 1 24.02 452 LEU B N 1
ATOM 7069 C CA . LEU B 1 452 ? 43.344 2.273 34.156 1 24.02 452 LEU B CA 1
ATOM 7070 C C . LEU B 1 452 ? 44.156 2.512 35.406 1 24.02 452 LEU B C 1
ATOM 7072 O O . LEU B 1 452 ? 43.781 2.057 36.5 1 24.02 452 LEU B O 1
ATOM 7076 N N . SER B 1 453 ? 45.5 2.799 35.188 1 22.28 453 SER B N 1
ATOM 7077 C CA . SER B 1 453 ? 46.25 2.672 36.438 1 22.28 453 SER B CA 1
ATOM 7078 C C . SER B 1 453 ? 45.75 3.666 37.469 1 22.28 453 SER B C 1
ATOM 7080 O O . SER B 1 453 ? 45.969 3.492 38.656 1 22.28 453 SER B O 1
ATOM 7082 N N . SER B 1 454 ? 45.594 4.926 36.969 1 22.31 454 SER B N 1
ATOM 7083 C CA . SER B 1 454 ? 45.656 5.855 38.094 1 22.31 454 SER B CA 1
ATOM 7084 C C . SER B 1 454 ? 44.406 5.75 38.969 1 22.31 454 SER B C 1
ATOM 7086 O O . SER B 1 454 ? 43.531 6.609 38.938 1 22.31 454 SER B O 1
ATOM 7088 N N . ARG B 1 455 ? 43.719 4.547 38.875 1 23.22 455 ARG B N 1
ATOM 7089 C CA . ARG B 1 455 ? 42.562 4.359 39.781 1 23.22 455 ARG B CA 1
ATOM 7090 C C . ARG B 1 455 ? 43 4.453 41.25 1 23.22 455 ARG B C 1
ATOM 7092 O O . ARG B 1 455 ? 42.344 3.93 42.125 1 23.22 455 ARG B O 1
ATOM 7099 N N . SER B 1 456 ? 43.969 5.293 41.562 1 20.58 456 SER B N 1
ATOM 7100 C CA . SER B 1 456 ? 44.219 5.113 42.969 1 20.58 456 SER B CA 1
ATOM 7101 C C . SER B 1 456 ? 42.906 5.18 43.781 1 20.58 456 SER B C 1
ATOM 7103 O O . SER B 1 456 ? 42.031 5.996 43.469 1 20.58 456 SER B O 1
ATOM 7105 N N . TRP B 1 457 ? 42.5 4.059 44.312 1 21.05 457 TRP B N 1
ATOM 7106 C CA . TRP B 1 457 ? 41.406 3.742 45.219 1 21.05 457 TRP B CA 1
ATOM 7107 C C . TRP B 1 457 ? 41.344 4.727 46.375 1 21.05 457 TRP B C 1
ATOM 7109 O O . TRP B 1 457 ? 41.375 4.32 47.562 1 21.05 457 TRP B O 1
ATOM 7119 N N . GLN B 1 458 ? 41.562 6.031 46.219 1 21.94 458 GLN B N 1
ATOM 7120 C CA . GLN B 1 458 ? 41.688 6.594 47.562 1 21.94 458 GLN B CA 1
ATOM 7121 C C . GLN B 1 458 ? 40.469 6.309 48.406 1 21.94 458 GLN B C 1
ATOM 7123 O O . GLN B 1 458 ? 39.344 6.559 47.969 1 21.94 458 GLN B O 1
ATOM 7128 N N . GLY B 1 459 ? 40.594 5.234 49.219 1 20.48 459 GLY B N 1
ATOM 7129 C CA . GLY B 1 459 ? 39.688 4.66 50.219 1 20.48 459 GLY B CA 1
ATOM 7130 C C . GLY B 1 459 ? 38.844 5.699 50.938 1 20.48 459 GLY B C 1
ATOM 7131 O O . GLY B 1 459 ? 39.094 6.898 50.812 1 20.48 459 GLY B O 1
ATOM 7132 N N . LEU B 1 460 ? 37.688 5.23 51.375 1 23.89 460 LEU B N 1
ATOM 7133 C CA . LEU B 1 460 ? 36.594 5.805 52.156 1 23.89 460 LEU B CA 1
ATOM 7134 C C . LEU B 1 460 ? 37.125 6.613 53.344 1 23.89 460 LEU B C 1
ATOM 7136 O O . LEU B 1 460 ? 37.781 6.059 54.219 1 23.89 460 LEU B O 1
ATOM 7140 N N . GLU B 1 461 ? 38.031 7.602 53.094 1 25.34 461 GLU B N 1
ATOM 7141 C CA . GLU B 1 461 ? 38.5 8.07 54.406 1 25.34 461 GLU B CA 1
ATOM 7142 C C . GLU B 1 461 ? 37.344 8.234 55.375 1 25.34 461 GLU B C 1
ATOM 7144 O O . GLU B 1 461 ? 36.312 8.844 55.062 1 25.34 461 GLU B O 1
ATOM 7149 N N . PRO B 1 462 ? 37.344 7.375 56.406 1 25.19 462 PRO B N 1
ATOM 7150 C CA . PRO B 1 462 ? 36.281 7.328 57.375 1 25.19 462 PRO B CA 1
ATOM 7151 C C . PRO B 1 462 ? 35.906 8.711 57.906 1 25.19 462 PRO B C 1
ATOM 7153 O O . PRO B 1 462 ? 36.719 9.625 57.906 1 25.19 462 PRO B O 1
ATOM 7156 N N . ARG B 1 463 ? 34.719 9.133 57.594 1 28.2 463 ARG B N 1
ATOM 7157 C CA . ARG B 1 463 ? 34.25 10.352 58.219 1 28.2 463 ARG B CA 1
ATOM 7158 C C . ARG B 1 463 ? 34.625 10.398 59.688 1 28.2 463 ARG B C 1
ATOM 7160 O O . ARG B 1 463 ? 33.812 10.055 60.562 1 28.2 463 ARG B O 1
ATOM 7167 N N . LEU B 1 464 ? 35.844 9.836 60.031 1 23.36 464 LEU B N 1
ATOM 7168 C CA . LEU B 1 464 ? 35.844 9.547 61.469 1 23.36 464 LEU B CA 1
ATOM 7169 C C . LEU B 1 464 ? 35.344 10.758 62.281 1 23.36 464 LEU B C 1
ATOM 7171 O O . LEU B 1 464 ? 34.531 10.617 63.188 1 23.36 464 LEU B O 1
ATOM 7175 N N . GLY B 1 465 ? 36.031 11.719 62.375 1 23.27 465 GLY B N 1
ATOM 7176 C CA . GLY B 1 465 ? 36.062 12.43 63.625 1 23.27 465 GLY B CA 1
ATOM 7177 C C . GLY B 1 465 ? 34.875 13.328 63.875 1 23.27 465 GLY B C 1
ATOM 7178 O O . GLY B 1 465 ? 34.344 13.398 65 1 23.27 465 GLY B O 1
ATOM 7179 N N . GLN B 1 466 ? 34.938 14.555 63.156 1 25.45 466 GLN B N 1
ATOM 7180 C CA . GLN B 1 466 ? 34.688 15.703 64 1 25.45 466 GLN B CA 1
ATOM 7181 C C . GLN B 1 466 ? 33.219 15.906 64.312 1 25.45 466 GLN B C 1
ATOM 7183 O O . GLN B 1 466 ? 32.812 16.906 64.875 1 25.45 466 GLN B O 1
ATOM 7188 N N . THR B 1 467 ? 32.344 15.602 63.188 1 26.42 467 THR B N 1
ATOM 7189 C CA . THR B 1 467 ? 31.141 16.281 63.656 1 26.42 467 THR B CA 1
ATOM 7190 C C . THR B 1 467 ? 30.562 15.602 64.875 1 26.42 467 THR B C 1
ATOM 7192 O O . THR B 1 467 ? 30.562 14.375 65 1 26.42 467 THR B O 1
ATOM 7195 N N . PRO B 1 468 ? 29.984 16.438 65.875 1 23.22 468 PRO B N 1
ATOM 7196 C CA . PRO B 1 468 ? 29.734 16.203 67.312 1 23.22 468 PRO B CA 1
ATOM 7197 C C . PRO B 1 468 ? 28.859 14.984 67.562 1 23.22 468 PRO B C 1
ATOM 7199 O O . PRO B 1 468 ? 28.078 14.578 66.688 1 23.22 468 PRO B O 1
ATOM 7202 N N . VAL B 1 469 ? 29.203 14.023 68.5 1 23.94 469 VAL B N 1
ATOM 7203 C CA . VAL B 1 469 ? 28.703 12.828 69.188 1 23.94 469 VAL B CA 1
ATOM 7204 C C . VAL B 1 469 ? 27.266 13.055 69.625 1 23.94 469 VAL B C 1
ATOM 7206 O O . VAL B 1 469 ? 26.547 12.094 69.938 1 23.94 469 VAL B O 1
ATOM 7209 N N . THR B 1 470 ? 26.484 14.195 69.5 1 22.91 470 THR B N 1
ATOM 7210 C CA . THR B 1 470 ? 25.734 14.336 70.75 1 22.91 470 THR B CA 1
ATOM 7211 C C . THR B 1 470 ? 24.781 13.148 70.938 1 22.91 470 THR B C 1
ATOM 7213 O O . THR B 1 470 ? 24.422 12.469 69.938 1 22.91 470 THR B O 1
ATOM 7216 N N . GLU B 1 471 ? 24.016 13.086 72.125 1 19.5 471 GLU B N 1
ATOM 7217 C CA . GLU B 1 471 ? 23.406 12.266 73.188 1 19.5 471 GLU B CA 1
ATOM 7218 C C . GLU B 1 471 ? 22.188 11.516 72.625 1 19.5 471 GLU B C 1
ATOM 7220 O O . GLU B 1 471 ? 21.531 11.969 71.688 1 19.5 471 GLU B O 1
ATOM 7225 N N . ALA B 1 472 ? 22.172 10.211 72.875 1 22.77 472 ALA B N 1
ATOM 7226 C CA . ALA B 1 472 ? 21.141 9.18 72.812 1 22.77 472 ALA B CA 1
ATOM 7227 C C . ALA B 1 472 ? 19.781 9.734 73.25 1 22.77 472 ALA B C 1
ATOM 7229 O O . ALA B 1 472 ? 18.812 8.984 73.375 1 22.77 472 ALA B O 1
ATOM 7230 N N . VAL B 1 473 ? 19.234 10.938 72.938 1 21.72 473 VAL B N 1
ATOM 7231 C CA . VAL B 1 473 ? 18.234 11.219 74 1 21.72 473 VAL B CA 1
ATOM 7232 C C . VAL B 1 473 ? 17.141 10.156 73.938 1 21.72 473 VAL B C 1
ATOM 7234 O O . VAL B 1 473 ? 16.812 9.617 72.875 1 21.72 473 VAL B O 1
ATOM 7237 N N . SER B 1 474 ? 16.672 9.609 75.125 1 20.95 474 SER B N 1
ATOM 7238 C CA . SER B 1 474 ? 15.797 8.562 75.625 1 20.95 474 SER B CA 1
ATOM 7239 C C . SER B 1 474 ? 14.391 8.656 75.062 1 20.95 474 SER B C 1
ATOM 7241 O O . SER B 1 474 ? 13.516 7.867 75.375 1 20.95 474 SER B O 1
ATOM 7243 N N . GLY B 1 475 ? 14.164 9.055 73.75 1 19.75 475 GLY B N 1
ATOM 7244 C CA . GLY B 1 475 ? 12.789 9.531 73.875 1 19.75 475 GLY B CA 1
ATOM 7245 C C . GLY B 1 475 ? 11.828 8.469 74.375 1 19.75 475 GLY B C 1
ATOM 7246 O O . GLY B 1 475 ? 12.07 7.27 74.188 1 19.75 475 GLY B O 1
ATOM 7247 N N . ARG B 1 476 ? 10.688 8.781 75.25 1 20.31 476 ARG B N 1
ATOM 7248 C CA . ARG B 1 476 ? 9.945 8.133 76.375 1 20.31 476 ARG B CA 1
ATOM 7249 C C . ARG B 1 476 ? 9.164 6.93 75.812 1 20.31 476 ARG B C 1
ATOM 7251 O O . ARG B 1 476 ? 8.977 6.781 74.625 1 20.31 476 ARG B O 1
ATOM 7258 N N . ARG B 1 477 ? 8.039 6.652 76.625 1 20.2 477 ARG B N 1
ATOM 7259 C CA . ARG B 1 477 ? 7.297 5.84 77.562 1 20.2 477 ARG B CA 1
ATOM 7260 C C . ARG B 1 477 ? 6.051 5.238 76.938 1 20.2 477 ARG B C 1
ATOM 7262 O O . ARG B 1 477 ? 5.684 4.098 77.188 1 20.2 477 ARG B O 1
ATOM 7269 N N . GLY B 1 478 ? 5.18 5.934 76.062 1 19.45 478 GLY B N 1
ATOM 7270 C CA . GLY B 1 478 ? 3.811 5.848 76.5 1 19.45 478 GLY B CA 1
ATOM 7271 C C . GLY B 1 478 ? 3.164 4.504 76.25 1 19.45 478 GLY B C 1
ATOM 7272 O O . GLY B 1 478 ? 3.623 3.754 75.375 1 19.45 478 GLY B O 1
ATOM 7273 N N . ILE B 1 479 ? 2.293 4.117 77.188 1 19.28 479 ILE B N 1
ATOM 7274 C CA . ILE B 1 479 ? 1.551 3.018 77.812 1 19.28 479 ILE B CA 1
ATOM 7275 C C . ILE B 1 479 ? 0.53 2.469 76.812 1 19.28 479 ILE B C 1
ATOM 7277 O O . ILE B 1 479 ? -0.029 3.221 76 1 19.28 479 ILE B O 1
ATOM 7281 N N . ALA B 1 480 ? 0.335 1.196 76.812 1 22.72 480 ALA B N 1
ATOM 7282 C CA . ALA B 1 480 ? -0.48 0.197 76.188 1 22.72 480 ALA B CA 1
ATOM 7283 C C . ALA B 1 480 ? -1.965 0.417 76.438 1 22.72 480 ALA B C 1
ATOM 7285 O O . ALA B 1 480 ? -2.812 -0.319 75.938 1 22.72 480 ALA B O 1
ATOM 7286 N N . ILE B 1 481 ? -2.855 1.62 76.562 1 18.45 481 ILE B N 1
ATOM 7287 C CA . ILE B 1 481 ? -3.963 1.707 77.5 1 18.45 481 ILE B CA 1
ATOM 7288 C C . ILE B 1 481 ? -4.953 0.575 77.25 1 18.45 481 ILE B C 1
ATOM 7290 O O . ILE B 1 481 ? -5.125 0.141 76.125 1 18.45 481 ILE B O 1
ATOM 7294 N N . ALA B 1 482 ? -5.754 0.111 78.312 1 23.02 482 ALA B N 1
ATOM 7295 C CA . ALA B 1 482 ? -6.711 -0.865 78.812 1 23.02 482 ALA B CA 1
ATOM 7296 C C . ALA B 1 482 ? -8.016 -0.812 78 1 23.02 482 ALA B C 1
ATOM 7298 O O . ALA B 1 482 ? -8.516 -1.842 77.562 1 23.02 482 ALA B O 1
ATOM 7299 N N . TYR B 1 483 ? -9.188 0.062 78.562 1 20.08 483 TYR B N 1
ATOM 7300 C CA . TYR B 1 483 ? -9.547 -0.195 79.938 1 20.08 483 TYR B CA 1
ATOM 7301 C C . TYR B 1 483 ? -11.031 -0.493 80.125 1 20.08 483 TYR B C 1
ATOM 7303 O O . TYR B 1 483 ? -11.82 -0.201 79.188 1 20.08 483 TYR B O 1
ATOM 7311 N N . GLU B 1 484 ? -11.898 -0.033 81.062 1 21.91 484 GLU B N 1
ATOM 7312 C CA . GLU B 1 484 ? -13.016 -0.331 81.938 1 21.91 484 GLU B CA 1
ATOM 7313 C C . GLU B 1 484 ? -14.344 0.097 81.375 1 21.91 484 GLU B C 1
ATOM 7315 O O . GLU B 1 484 ? -15.242 -0.727 81.188 1 21.91 484 GLU B O 1
ATOM 7320 N N . ASP B 1 485 ? -15.281 1.077 82.062 1 22.69 485 ASP B N 1
ATOM 7321 C CA . ASP B 1 485 ? -16.594 1.549 82.438 1 22.69 485 ASP B CA 1
ATOM 7322 C C . ASP B 1 485 ? -17.281 2.33 81.375 1 22.69 485 ASP B C 1
ATOM 7324 O O . ASP B 1 485 ? -18.484 2.137 81.125 1 22.69 485 ASP B O 1
ATOM 7328 N N . GLU B 1 486 ? -17.125 3.775 80.875 1 22.03 486 GLU B N 1
ATOM 7329 C CA . GLU B 1 486 ? -17.562 4.859 81.75 1 22.03 486 GLU B CA 1
ATOM 7330 C C . GLU B 1 486 ? -18.859 5.492 81.25 1 22.03 486 GLU B C 1
ATOM 7332 O O . GLU B 1 486 ? -19.141 5.465 80.062 1 22.03 486 GLU B O 1
ATOM 7337 N N . GLY B 1 487 ? -19.797 6.453 81.938 1 25.69 487 GLY B N 1
ATOM 7338 C CA . GLY B 1 487 ? -21.172 6.867 82.125 1 25.69 487 GLY B CA 1
ATOM 7339 C C . GLY B 1 487 ? -21.781 7.598 81 1 25.69 487 GLY B C 1
ATOM 7340 O O . GLY B 1 487 ? -22.984 7.883 81 1 25.69 487 GLY B O 1
ATOM 7341 N N . SER B 1 488 ? -21.828 7.547 79.625 1 20.38 488 SER B N 1
ATOM 7342 C CA . SER B 1 488 ? -21.562 8.906 79.188 1 20.38 488 SER B CA 1
ATOM 7343 C C . SER B 1 488 ? -22.594 9.883 79.75 1 20.38 488 SER B C 1
ATOM 7345 O O . SER B 1 488 ? -23.797 9.633 79.688 1 20.38 488 SER B O 1
ATOM 7347 N N . GLY B 1 489 ? -22.281 10.812 80.562 1 19.14 489 GLY B N 1
ATOM 7348 C CA . GLY B 1 489 ? -22.797 12.086 81.062 1 19.14 489 GLY B CA 1
ATOM 7349 C C . GLY B 1 489 ? -23.297 12.969 79.938 1 19.14 489 GLY B C 1
ATOM 7350 O O . GLY B 1 489 ? -22.781 12.93 78.812 1 19.14 489 GLY B O 1
#

Radius of gyration: 36.28 Å; Cα contacts (8 Å, |Δi|>4): 1601; chains: 2; bounding box: 119×109×117 Å

Organism: Papio anubis (NCBI:txid9555)

pLDDT: mean 79.17, std 25.45, range [17.45, 98.62]

Secondary structure (DSSP, 8-state):
--TT---HHHHHHHHHTT---PPPPGGGHHHHTTHHHHHHHHHHHT-SEEEEE--GGGGGGHHHHHHHHHHHH--EEEEE---BTBSSS--HHHHHHTT-SEEEEES----PPBSS---EEEE-------HHHHHHHHHHH---TTS-EEEEE-GGGGGGHHHHHHHHTTT-S-EEEEEE-PPPPTT----S---EEETTEEE-PPTT--GGG-EEEEE---SS----S--HHHHHHHHHSPTTS-EEEE-TTT--EEE-HHHHHHHHHHHHHHHHHHHH-SEEEEEE--SSBTTHHHHHHHHHHHHHHTT-EEEEEE-SS--HHHHTT-TT-SEEEEE--HHHHTS---TT--SS-EE-HHHHHHHH-TTSPPTTTS----SGGGGSTTSTT--PPPPTT-GGGG---B-TTT-PBPPPPGGGGGG--S----------------HHHHHHHT----------S-S----------------------/--TT---HHHHHHHHHTT---PPPPGGGHHHHTTHHHHHHHHHHHT-SEEEEE--GGGGGGHHHHHHHHHHHH--EEEEE---BTBSSS--HHHHHHTT-SEEEEES----PPBSS---EEEE-------HHHHHHHHHHH---TTS-EEEEE-GGGGGGHHHHHHHHTTT-S-EEEEEE-PPPPTT----S---EEETTEEE-PPTT--GGG-EEEEE---SS----S--HHHHHHHHHSPTTS-EEEE-TTT--EEE-HHHHHHHHHHHHHHHHHHHH-SEEEEEE--SSBTTHHHHHHHHHHHHHHTT-EEEEEE-SS--HHHHTT-TT-SEEEEE--HHHHTS---TT--SS-EE-HHHHHHHH-TTSPPTTTS----SGGGGSTTSTT--PPPPTT-GGGG---B-TTT-PBPPPPGGGGGG--S----------------HHHHHHH-----------S-S----------------------

InterPro domains:
  IPR010014 Diphthamide synthesis DHP2 [TIGR00272] (27-484)
  IPR016435 Diphthamide synthesis DPH1/DPH2 [PF01866] (54-372)
  IPR016435 Diphthamide synthesis DPH1/DPH2 [PTHR10762] (25-483)
  IPR016435 Diphthamide synthesis DPH1/DPH2 [SFLDS00032] (2-488)
  IPR016435 Diphthamide synthesis DPH1/DPH2 [TIGR00322] (32-368)
  IPR042263 Diphthamide synthesis DPH1/DPH2, domain 1 [G3DSA:3.40.50.11840] (35-127)
  IPR042265 Diphthamide synthesis DPH1/DPH2, domain 3 [G3DSA:3.40.50.11860] (265-367)

Sequence (978 aa):
MESMFSSPAEAALQREAGVPGLLTPLPDLDRVYELERVAGFIRDLGCERVALQFPDQLLGDAVAVAARLEETTGSKMFILGDTAYGSCCMDVLGAEQAGAQALIHFGPACLSPPARPLPVAFVLGQRSVALELCVKAFEAQNPDPKAPVALLSEPACAHALEALATLLRPRYLDLLVSSPAFPLPVGSLSPEPKPLERFGRYFSLAPGRRLEEYGAFYVGGSEASPDPDLDPDLSRLLLGWAPGRPFFSCCPDTGKTQDEGARAGRLRARRRYLVERARDAHVVGLLAGTLGVAQHREALAHLRNLTQAAGKRSYVLALGRPTPAKLANFPEVDVFVLLACPLGALAPQLSGSFFRPILAPCELEAACNPAWPPPGLAPHLTHYADLLPGSPFHVPLPPPESELWETPDVSLITGDLRPPPAWKSSNDSGSLALTPRPRLELAESSPAASFLSSRSWQGLEPRLGQTPVTEAVSGRRGIAIAYEDEGSGMESMFSSPAEAALQREAGVPGLLTPLPDLDRVYELERVAGFIRDLGCERVALQFPDQLLGDAVAVAARLEETTGSKMFILGDTAYGSCCMDVLGAEQAGAQALIHFGPACLSPPARPLPVAFVLGQRSVALELCVKAFEAQNPDPKAPVALLSEPACAHALEALATLLRPRYLDLLVSSPAFPLPVGSLSPEPKPLERFGRYFSLAPGRRLEEYGAFYVGGSEASPDPDLDPDLSRLLLGWAPGRPFFSCCPDTGKTQDEGARAGRLRARRRYLVERARDAHVVGLLAGTLGVAQHREALAHLRNLTQAAGKRSYVLALGRPTPAKLANFPEVDVFVLLACPLGALAPQLSGSFFRPILAPCELEAACNPAWPPPGLAPHLTHYADLLPGSPFHVPLPPPESELWETPDVSLITGDLRPPPAWKSSNDSGSLALTPRPRLELAESSPAASFLSSRSWQGLEPRLGQTPVTEAVSGRRGIAIAYEDEGSG

Nearest PDB structures (foldseek):
  6q2d-assembly1_B  TM=7.743E-01  e=3.743E-16  Methanobrevibacter smithii
  6bxm-assembly1_A  TM=7.757E-01  e=3.156E-16  Candidatus Methanoperedens nitratireducens
  6bxm-assembly1_B  TM=7.791E-01  e=7.407E-16  Candidatus Methanoperedens nitratireducens
  3lzd-assembly1_B  TM=7.470E-01  e=1.742E-13  Pyrococcus horikoshii
  3lzd-assembly1_A  TM=7.511E-01  e=3.447E-13  Pyrococcus horikoshii

Foldseek 3Di:
DPVPCQDPVSVVVCQVVLPEADADDLVCCCVFQVLVVVLVVCQVVVWQEEEEEDESHHVVCQVVSQVVSCVSNVHHYHYHYDQLLHQQDDPVVVCVVVVTQAYEREAHHQQFAWADDHHYHYRHGADAFPLVLQLVLVCVVPVDLAQAEEEAEGQNHLVCQVVSCVVSCVRHPHYKYKHADHDDHPPPPDVDDFADDDLRIGTDDDPPDDQQRHEYEYEDDDPPDPPPQDQLSVLLCLQQHHQPGWYKYAHRPRSDIDGCNVVSVVSNVVQVVVLLQLLQWQEEEEEESDDTGHCLVVLVVVLCVLCVLQQHHYDYDYDRRDDQVVCVVCPNHQAYEYQGRLSSQSPDDVPPSHPHYYHYSQSNCQNRALQQDDPPPAGDDSHSVCCGPPHPRHDDHDDSPDCSQVDWDARPVPRDIDDGRPVPVPPPPPDPPPPDPPPPPPDDPVCVVVVVPVCPVVPPPPPDDDDDPDDPDDPDDDDPDDDDDVPPD/DPVPCQDPVSVVVCLVVLPEADADDLVCCCVFQVLVVVLVVCQVVVWQEEEEEDESHHVVCQVVSQVVSCVSNVHHYHYHYDQLLHQQDDPVVVCVVVVTQAYEREAHHQQFAWADDHHYHYRHGADAFPLVLQLVLCCVVPVDLAQAEEEAEGQNHLVCQVVSCVVSCVRHPHYKYKHADHDDHPPPPDVDDFADDDLRIGTDDDPPDDQQRHEYEYEDDDPPDPPPQDQLSVLLCLQQHHQPGWYKYAHRPRRDIDGCNVVSVVSNVVQVVVLLLLLQWQEEEEEESDDTGHCLVVLVVVLCVLCVLQQHHYDYDYDRRDFQVVCVVCPNHQAYEYQGRLSSQSPDDVPPSHPHYYHYSQSNCQNRALQQDDPPPAGDDSHSVCCGPPHPRHDDHDDSPDCSQVDWDARPVPRDIDDGRPVPVPPPPPDPDCPDPPPPPPPPPPVVVVVVPVPPCPDPPPPPDDDDPDDPPPPDDDDPDDDDDDDPD

Solvent-accessible surface area (backbone atoms only — not comparable to full-atom values): 56342 Å² total; per-residue (Å²): 134,77,89,69,74,65,49,66,66,49,42,49,51,36,51,72,43,22,42,58,39,82,69,72,57,75,89,46,43,48,70,64,61,40,42,68,60,52,45,49,54,43,59,75,68,64,48,60,29,34,23,37,36,34,30,49,56,48,41,42,42,45,64,63,52,42,52,52,47,27,70,74,63,69,25,46,57,33,40,35,44,46,51,58,65,45,50,35,60,65,61,55,61,61,28,50,65,69,61,30,61,31,36,40,42,38,42,62,63,50,53,66,58,54,54,59,92,62,57,70,48,80,38,41,48,77,52,76,62,41,55,68,44,42,50,52,39,49,49,70,75,44,78,58,39,75,55,41,34,30,43,43,49,40,67,31,36,49,84,47,48,63,60,47,44,64,73,43,46,88,66,31,76,40,70,40,64,50,42,77,36,68,80,72,64,91,80,71,75,66,83,62,85,75,55,50,73,56,96,42,19,29,33,76,66,57,91,91,59,56,78,69,69,35,23,39,39,32,35,36,76,68,90,76,58,78,57,83,63,61,55,27,67,59,48,49,47,46,52,46,46,49,83,90,46,58,36,33,36,24,22,32,75,74,18,55,68,44,78,39,55,66,57,29,49,51,53,49,51,53,48,49,52,50,21,52,50,48,51,70,40,54,27,38,32,39,32,46,36,52,85,30,43,47,62,48,60,58,42,50,52,48,50,52,51,42,35,47,75,46,50,26,48,73,44,43,35,32,44,49,54,87,40,48,39,44,56,60,26,43,79,76,42,50,33,32,29,37,48,34,55,48,40,60,51,47,42,73,60,73,80,83,57,47,94,49,56,74,38,41,56,50,35,48,43,59,38,46,34,71,73,45,64,56,90,88,72,47,78,50,59,64,44,57,68,43,60,33,90,90,34,95,67,36,67,76,76,71,61,90,86,41,69,62,69,66,59,84,46,66,37,90,83,78,68,45,75,52,79,70,47,62,85,61,66,70,71,78,69,70,88,76,70,74,72,72,75,71,78,65,79,59,78,69,79,55,58,73,56,54,66,56,58,72,57,66,71,71,69,81,69,76,81,79,75,80,80,78,81,78,79,84,78,84,80,86,77,83,81,81,88,79,95,78,83,77,61,95,111,133,75,88,69,75,65,49,69,67,50,43,51,50,36,52,72,42,21,43,59,39,82,70,70,55,76,89,47,43,49,69,65,61,40,42,69,60,52,44,50,55,42,58,76,69,63,47,59,28,34,23,41,36,34,31,50,56,48,40,42,42,44,61,63,52,40,52,53,48,28,71,74,64,69,26,46,58,32,39,36,44,47,52,59,64,43,49,35,61,64,59,55,62,62,27,51,66,69,61,30,60,32,38,38,40,38,41,63,64,51,54,65,59,52,54,59,93,61,56,68,48,80,40,41,48,77,52,75,64,40,54,69,43,42,51,53,38,47,49,69,75,45,77,58,40,73,54,40,34,30,43,44,50,40,68,29,36,49,83,47,48,64,60,48,46,63,72,40,45,88,66,32,75,38,69,40,64,48,42,77,35,68,80,72,62,90,79,70,74,68,83,62,84,74,56,49,76,55,95,42,20,30,34,75,65,57,90,91,60,58,77,70,69,35,23,38,40,31,35,37,77,68,88,77,57,77,57,83,62,62,54,28,67,58,49,50,47,45,53,45,46,51,83,91,46,57,37,33,37,23,23,31,76,76,18,52,68,42,79,38,55,64,58,29,49,51,52,48,51,54,49,50,52,50,19,54,50,46,53,70,39,55,27,38,33,38,33,47,37,53,85,30,43,47,63,49,59,59,43,50,52,48,52,50,52,41,36,47,73,46,51,27,48,72,44,43,35,33,43,49,52,86,40,48,38,45,57,60,25,42,77,77,42,51,32,33,30,37,47,35,54,49,40,61,51,48,42,72,62,72,80,82,57,47,93,50,57,76,38,40,55,47,37,48,43,61,38,46,34,70,74,46,65,56,90,88,72,46,78,53,58,65,44,57,67,42,58,34,88,90,33,97,65,37,68,73,76,71,61,91,85,41,69,62,69,67,59,83,47,66,36,88,83,80,69,44,75,53,79,70,45,62,82,64,68,70,73,79,66,71,88,75,71,76,71,74,75,72,79,74,72,74,83,69,79,51,61,75,59,54,62,62,61,73,52,73,68,82,65,80,71,68,86,66,71,76,77,81,81,80,77,79,75,72,79,91,76,89,77,87,83,88,88,92,86,84,79,84,128